Protein AF-A0A438H4L2-F1 (afdb_monomer_lite)

Organism: Vitis vinifera (NCBI:txid29760)

Secondary structure (DSSP, 8-state):
-HHHHHHHT--S-EEETTEEE-SHHHHHHHHHHHHHHHHS---------TT-------HHHHHHHHSPPPHHHHHHHHHHS-TTSPP-TT---HHHHHHTHHHHHHHHHHHHHHHHHHS---GGGG-EEEEEEESSTT--BGGGEEEEEEE-HHHHHHHHHHHHHHHTTHHHHS-TTB-SS-TT--HHHHHHHHHHHHHHHHH-TTT--EEEEEE-EE---SHHHHHHS-STT---TTTSTT--S--TT-SSHHHHHHHHHHHHHHHHHHHHHTTSS--EEE--TTS-PEEE-EEEETTEEEEEEES-HHHHHHHHHHHHHHHHHH--EE-TTT-EEEEES--SSHHHHHHHTT-EE--SSEEETTEEES--TT-SGGGHHHHHHHHHHHHHS-GGGS-HHHHHHHIIIIITTTTHHHHTTS---HHHHHHHHHHHHHHHH--STT-----SS-HHHHTS-GGGTS-----TTTTHHHHHTTS---BPSSS---S------SSS------PBP---TT--GGGGEE-SSTT-EE---BSSPPPHHHHHHHHHHHHHHHT----TTS---B--TTSTT----HHHHHHHHHHTS-----HHHHT-TTS-HHHHHHHHHHHTT-S--HHHHHTTT-------TTTSSS---HHIIIIISHHHHHHHHHHHHHTT---PPPSSHHHHHHHTTT----HHHHHHHHHHHHHHHHHHHHHTTSHHHHHHHHHHHHHHHHSTTEE-S---GGGEEEPPTTSTTTT-EEE--GGG-EESB-TTT-PBPPP-B-TT---S-TTTS-HHHHTTBPP-HHHHHHHHHHHHHHHHHS--TT----STTHHHHHHHHHHH--HHHHHTTS-HHHHHHHHHHTT--SSPPP-HHHHHHTTTTTS-S-STT-SS--HHHHHHHHHHHTS-S---------S-----SS-S-EEEEEEEEEEE-SS--EEEEEEE-GGGHHHHHHHHHHTT-EEEEEEEETTEEEEEEETTS--SEEEEEEESSSS-HHHHHHHHHTT-EEEEEEE-TTS-EEEEEEES-S-SEEEEEEESS--HHHHHHHHHTTEEEEEEEEETTEEEEEEEET-SEEEEEEEEESS--HHHHHHHHHTT-EEEEEEE-SS-EEEEEEEESS--S---EEEEEESS--HHHHHHHHTTTEEEEEEEEEEEE-

pLDDT: mean 73.61, std 18.13, range [23.72, 97.88]

Sequence (1178 aa):
MANSHRRRNCLSKIKVDGVWLTEEQEIKRGVVRAFKDQLTDPGGWHPSMEGLDFNRIGDEDAARLEEVFSEEEVLKALSDLNGDKAPGPDGFPLRFWQFCWDVVKEEIMGFLLEFHERGRFVRSLNSTFLVLIPKKAGAEDLRDFRPISLVGGLYKLLAKVLANRLKKVVGKVVSSAQNAFVEGRQILDAALIANEAIDSLLKRNERGHGIWGKVDWMDLLVHLYSNVFSFDQWHPGRLLQQFKGLRQGDPLSPYLFVLGMEALSRLIHRAVGGGFLSGCRVNGRGGNGALVSHLLFADDTLVFCEASEDQMVHLSWLLMWFEAISGLRINLDKSEILPVGRVENLENLALEAGCKVGRLPSSYLGIPLGANHKSVAVWDGVEEKFRKRLALWKRQFISKGGRITLIRSTLSSMPIYLMSLLRIPRVVSLRLEKIQRDFLWGGGALERKPHLVNWDAVCMDKRKGGWELDACPSLIGPFFASGIGVLRLKGRIFGGTSLVGSSGRKKGVGVLEKSGREAWVEEYWDTSGGEGAWSPRFSRPFNDWEVEEVERLLLTIRGARFSPLMEDRMMWKANLNGIFSVKSLYNDLFSRRAGIFPHGLIWNPNVPSKVSFFAWEASWGKVLTMDQLKKRGWAVANRCFLCCEEEESIDHILIHCSKARALWELLFALFGVCWVLPFSARETLIEWRGFMLGKKHRKALDEGRVCFFLFFCVCLKGPFVYSLYSAVIMTPATSGRYVHGDVKPENFLLGPPGTNEEKKLFLVDLGLATKWRDSSTGLHVEYDQRPDVFRGTVRYASVHAHLGRTGSRRDDLESLAYTLIFLLRGRLPWQGYQGENKGYLVCKKKMATSPEALCCFCPQPFRQFVEYVVNLKFDEEPNYAKYISLFDGIVGPNPDIRPINTDGAQKLIYQVGHKRGRLTMEEDDDEQPKKKVRMGMPATQWISVYNARRPMKQRYHYNVADVRLPQHVEKGNEDGLYISSVASCSNLWALIMDAGTGFSAQVYELSPYFLHKEWIMEQWEKNYYISAIAGANNGSSLVVMSKGTQYLQQSYKVSESFPFKWINKKWREGFYVTAMATAGSRWAIVMSRGAGFSDQVVELDFLYPSEGIHRRWDNGYRITATAATWDQAAFVLSVPRRKPADETQETLRTSAFPSTHVKEKWAKNLYIASVCYGRTVS

Foldseek 3Di:
DVVVVVVQQDPQWAAAPNDIDRDPVSVVVRLVVSVCVLQDDPPDDFDALPPQDWFADDPVLLVLLLDQDDLVLLLVLLVPDDQPDQAWPVRHGSVNCNVCCVPCVVVLSVQSRCCSVPLDDDVVQAHWDWGWDACDGPHHYSVRTDTATRGHNSVLSSLSSSLVSLQVCLQRTADPLEQASHPPHDPVVNQQVLQLLLVQQLVCPPDFKKKKKWWFWDQSWQQLCVQQAPDPRDDSDSNCVVDGTAGHNRSNRQSSLSSSCSSLVSLQVVCCVVVQFAFRWRADPVGDTDGHQWHDHRRGIIGMGGLDLSSLLVVLVSVVSSCRRRVMGIPQAPIEMEIRPDRDCQVVSCVSNSHYHDYPQDDDPNETHPDDLQDQVSCVVLVVVLVVVLVVDQLQVADLLRLLVCLAPPSQVSCVVHVLPHDHHPVSLVSSQVSSQCSNQPHGPDGDGDRLDPPVQQCDDLQQLHVVRPRSVNVNCCNPVVPDQPKPDDDADQPDDQPDDPDDDDDGDFDFPPDDSGDTPVVQWAPPDPQIDGHTHTPDDDDPVNVVVVVVVRVVCVPDGDDPPDDMDRFDPQDPVRDDDPVSVCVVVPPPDGDGFLSCLLVPPVAPSSLSVQLSCQLVQRPPALVNCVVVVFQADFAALQQRPDGTGSQCNCPVPPRNPVVVVVLCVVLVHDDDADSGSRVNSVVLVPDPDDPSVVVSSVVVSNVSSVVVVVSVQQQQLLLCLLLLLCQLVVVPQKDQQADAPVQWDFPGHNDVRRQAIDGDDSVQMDGQADPVPRAGDAKAFQCVQATYDLQQFDLSSLRRIDDASLGNLSSSLSRSLCSVVVDFPLPDDDDPCSSVSSSLVVLVQQLCNRCVPPPPLSSVSNQQSQQDDRRDDDPSLVNSVSSVVSNDDDQSSHSHHNVVSVVSNVVVVVVDDDDDPDPCPPDDPDPRPRDFDKAWWKKFKWFFDDQWDKDKDWQAAPVCVVVVQVVCVVVCWHWQEWEDDQRIIMTITTNPPQFPDKDKDWALAQDDPVVQVVVVVVVWAFRYKEAEQSHIIMTMTTHRAQFDDKDKDKDLADPSVVQVVVVVVQWHFQEWYDHASMIMTMTTHRNQFPDKGKDKDQADPPSVQVSVLVVQWAFRYWYAHQGMIMTMTTHGNDDDPGSDMDMDIGNDDPVVVQVVCSVVSIHTNYMYIYIHGD

InterPro domains:
  IPR000477 Reverse transcriptase domain [PF00078] (133-366)
  IPR000477 Reverse transcriptase domain [PS50878] (114-369)
  IPR000719 Protein kinase domain [PS50011] (551-897)
  IPR008271 Serine/threonine-protein kinase, active site [PS00108] (738-750)
  IPR011009 Protein kinase-like domain superfamily [SSF56112] (737-893)
  IPR026960 Reverse transcriptase zinc-binding domain [PF13966] (580-664)
  IPR043502 DNA/RNA polymerase superfamily [SSF56672] (62-347)
  IPR055900 Domain of unknown function DUF7477 [PF24289] (911-1178)

Structure (mmCIF, N/CA/C/O backbone):
data_AF-A0A438H4L2-F1
#
_entry.id   AF-A0A438H4L2-F1
#
loop_
_atom_site.group_PDB
_atom_site.id
_atom_site.type_symbol
_atom_site.label_atom_id
_atom_site.label_alt_id
_atom_site.label_comp_id
_atom_site.label_asym_id
_atom_site.label_entity_id
_atom_site.label_seq_id
_atom_site.pdbx_PDB_ins_code
_atom_site.Cartn_x
_atom_site.Cartn_y
_atom_site.Cartn_z
_atom_site.occupancy
_atom_site.B_iso_or_equiv
_atom_site.auth_seq_id
_atom_site.auth_comp_id
_atom_site.auth_asym_id
_atom_site.auth_atom_id
_atom_site.pdbx_PDB_model_num
ATOM 1 N N . MET A 1 1 ? 2.933 -0.479 -2.377 1.00 34.50 1 MET A N 1
ATOM 2 C CA . MET A 1 1 ? 3.638 -1.175 -3.475 1.00 34.50 1 MET A CA 1
ATOM 3 C C . MET A 1 1 ? 4.284 -2.473 -2.995 1.00 34.50 1 MET A C 1
ATOM 5 O O . MET A 1 1 ? 3.980 -3.492 -3.594 1.00 34.50 1 MET A O 1
ATOM 9 N N . ALA A 1 2 ? 5.022 -2.497 -1.877 1.00 25.50 2 ALA A N 1
ATOM 10 C CA . ALA A 1 2 ? 5.635 -3.718 -1.319 1.00 25.50 2 ALA A CA 1
ATOM 11 C C . ALA A 1 2 ? 4.684 -4.936 -1.169 1.00 25.50 2 ALA A C 1
ATOM 13 O O . ALA A 1 2 ? 5.008 -6.022 -1.636 1.00 25.50 2 ALA A O 1
ATOM 14 N N . ASN A 1 3 ? 3.461 -4.755 -0.648 1.00 31.22 3 ASN A N 1
ATOM 15 C CA . ASN A 1 3 ? 2.491 -5.861 -0.493 1.00 31.22 3 ASN A CA 1
ATOM 16 C C . ASN A 1 3 ? 1.940 -6.439 -1.813 1.00 31.22 3 ASN A C 1
ATOM 18 O O . ASN A 1 3 ? 1.412 -7.545 -1.807 1.00 31.22 3 ASN A O 1
ATOM 22 N N . SER A 1 4 ? 2.046 -5.713 -2.933 1.00 33.59 4 SER A N 1
ATOM 23 C CA . SER A 1 4 ? 1.680 -6.235 -4.263 1.00 33.59 4 SER A CA 1
ATOM 24 C C . SER A 1 4 ? 2.791 -7.134 -4.818 1.00 33.59 4 SER A C 1
ATOM 26 O O . SER A 1 4 ? 2.520 -8.209 -5.344 1.00 33.59 4 SER A O 1
ATOM 28 N N . HIS A 1 5 ? 4.055 -6.747 -4.601 1.00 39.31 5 HIS A N 1
ATOM 29 C CA . HIS A 1 5 ? 5.216 -7.571 -4.947 1.00 39.31 5 HIS A CA 1
ATOM 30 C C . HIS A 1 5 ? 5.294 -8.842 -4.087 1.00 39.31 5 HIS A C 1
ATOM 32 O O . HIS A 1 5 ? 5.583 -9.908 -4.615 1.00 39.31 5 HIS A O 1
ATOM 38 N N . ARG A 1 6 ? 4.935 -8.766 -2.795 1.00 41.47 6 ARG A N 1
ATOM 39 C CA . ARG A 1 6 ? 4.921 -9.934 -1.893 1.00 41.47 6 ARG A CA 1
ATOM 40 C C . ARG A 1 6 ? 3.885 -11.000 -2.288 1.00 41.47 6 ARG A C 1
ATOM 42 O O . ARG A 1 6 ? 4.159 -12.178 -2.130 1.00 41.47 6 ARG A O 1
ATOM 49 N N . ARG A 1 7 ? 2.733 -10.604 -2.855 1.00 46.66 7 ARG A N 1
ATOM 50 C CA . ARG A 1 7 ? 1.722 -11.543 -3.389 1.00 46.66 7 ARG A CA 1
ATOM 51 C C . ARG A 1 7 ? 2.121 -12.180 -4.722 1.00 46.66 7 ARG A C 1
ATOM 53 O O . ARG A 1 7 ? 1.675 -13.281 -5.002 1.00 46.66 7 ARG A O 1
ATOM 60 N N . ARG A 1 8 ? 2.943 -11.506 -5.537 1.00 50.25 8 ARG A N 1
ATOM 61 C CA . ARG A 1 8 ? 3.455 -12.050 -6.811 1.00 50.25 8 ARG A CA 1
ATOM 62 C C . ARG A 1 8 ? 4.568 -13.087 -6.639 1.00 50.25 8 ARG A C 1
ATOM 64 O O . ARG A 1 8 ? 4.797 -13.846 -7.568 1.00 50.25 8 ARG A O 1
ATOM 71 N N . ASN A 1 9 ? 5.232 -13.107 -5.484 1.00 55.56 9 ASN A N 1
ATOM 72 C CA . ASN A 1 9 ? 6.383 -13.973 -5.211 1.00 55.56 9 ASN A CA 1
ATOM 73 C C . ASN A 1 9 ? 6.050 -15.134 -4.250 1.00 55.56 9 ASN A C 1
ATOM 75 O O . ASN A 1 9 ? 6.961 -15.726 -3.682 1.00 55.56 9 ASN A O 1
ATOM 79 N N . CYS A 1 10 ? 4.765 -15.429 -4.020 1.00 63.31 10 CYS A N 1
ATOM 80 C CA . CYS A 1 10 ? 4.341 -16.579 -3.220 1.00 63.31 10 CYS A CA 1
ATOM 81 C C . CYS A 1 10 ? 4.052 -17.763 -4.153 1.00 63.31 10 CYS A C 1
ATOM 83 O O . CYS A 1 10 ? 3.168 -17.667 -5.003 1.00 63.31 10 CYS A O 1
ATOM 85 N N . LEU A 1 11 ? 4.805 -18.852 -4.002 1.00 72.44 11 LEU A N 1
ATOM 86 C CA . LEU A 1 11 ? 4.653 -20.096 -4.759 1.00 72.44 11 LEU A CA 1
ATOM 87 C C . LEU A 1 11 ? 3.764 -21.060 -3.965 1.00 72.44 11 LEU A C 1
ATOM 89 O O . LEU A 1 11 ? 4.258 -21.846 -3.167 1.00 72.44 11 LEU A O 1
ATOM 93 N N . SER A 1 12 ? 2.445 -20.965 -4.146 1.00 77.88 12 SER A N 1
ATOM 94 C CA . SER A 1 12 ? 1.481 -21.851 -3.469 1.00 77.88 12 SER A CA 1
ATOM 95 C C . SER A 1 12 ? 1.265 -23.188 -4.186 1.00 77.88 12 SER A C 1
ATOM 97 O O . SER A 1 12 ? 0.744 -24.120 -3.592 1.00 77.88 12 SER A O 1
ATOM 99 N N . LYS A 1 13 ? 1.601 -23.258 -5.478 1.00 85.50 13 LYS A N 1
ATOM 100 C CA . LYS A 1 13 ? 1.613 -24.464 -6.316 1.00 85.50 13 LYS A CA 1
ATOM 101 C C . LYS A 1 13 ? 2.573 -24.239 -7.485 1.00 85.50 13 LYS A C 1
ATOM 103 O O . LYS A 1 13 ? 2.728 -23.094 -7.915 1.00 85.50 13 LYS A O 1
ATOM 108 N N . ILE A 1 14 ? 3.196 -25.294 -8.002 1.00 88.62 14 ILE A N 1
ATOM 109 C CA . ILE A 1 14 ? 4.063 -25.224 -9.188 1.00 88.62 14 ILE A CA 1
ATOM 110 C C . ILE A 1 14 ? 3.959 -26.505 -10.013 1.00 88.62 14 ILE A C 1
ATOM 112 O O . ILE A 1 14 ? 3.742 -27.579 -9.459 1.00 88.62 14 ILE A O 1
ATOM 116 N N . LYS A 1 15 ? 4.131 -26.397 -11.329 1.00 88.88 15 LYS A N 1
ATOM 117 C CA . LYS A 1 15 ? 4.268 -27.533 -12.237 1.00 88.88 15 LYS A CA 1
ATOM 118 C C . LYS A 1 15 ? 5.751 -27.790 -12.535 1.00 88.88 15 LYS A C 1
ATOM 120 O O . LYS A 1 15 ? 6.441 -26.879 -12.991 1.00 88.88 15 LYS A O 1
ATOM 125 N N . VAL A 1 16 ? 6.237 -29.002 -12.276 1.00 85.81 16 VAL A N 1
ATOM 126 C CA . VAL A 1 16 ? 7.600 -29.461 -12.614 1.00 85.81 16 VAL A CA 1
ATOM 127 C C . VAL A 1 16 ? 7.457 -30.681 -13.517 1.00 85.81 16 VAL A C 1
ATOM 129 O O . VAL A 1 16 ? 6.744 -31.613 -13.160 1.00 85.81 16 VAL A O 1
ATOM 132 N N . ASP A 1 17 ? 8.041 -30.631 -14.716 1.00 80.56 17 ASP A N 1
ATOM 133 C CA . ASP A 1 17 ? 7.980 -31.704 -15.726 1.00 80.56 17 ASP A CA 1
ATOM 134 C C . ASP A 1 17 ? 6.566 -32.234 -16.011 1.00 80.56 17 ASP A C 1
ATOM 136 O O . ASP A 1 17 ? 6.337 -33.416 -16.237 1.00 80.56 17 ASP A O 1
ATOM 140 N N . GLY A 1 18 ? 5.577 -31.337 -15.996 1.00 80.62 18 GLY A N 1
ATOM 141 C CA . GLY A 1 18 ? 4.185 -31.702 -16.251 1.00 80.62 18 GLY A CA 1
ATOM 142 C C . GLY A 1 18 ? 3.381 -32.112 -15.006 1.00 80.62 18 GLY A C 1
ATOM 143 O O . GLY A 1 18 ? 2.158 -32.214 -15.103 1.00 80.62 18 GLY A O 1
ATOM 144 N N . VAL A 1 19 ? 4.015 -32.254 -13.840 1.00 87.38 19 VAL A N 1
ATOM 145 C CA . VAL A 1 19 ? 3.387 -32.703 -12.586 1.00 87.38 19 VAL A CA 1
ATOM 146 C C . VAL A 1 19 ? 3.143 -31.528 -11.640 1.00 87.38 19 VAL A C 1
ATOM 148 O O . VAL A 1 19 ? 4.017 -30.684 -11.448 1.00 87.38 19 VAL A O 1
ATOM 151 N N . TRP A 1 20 ? 1.952 -31.463 -11.039 1.00 89.56 20 TRP A N 1
ATOM 152 C CA . TRP A 1 20 ? 1.612 -30.445 -10.042 1.00 89.56 20 TRP A CA 1
ATOM 153 C C . TRP A 1 20 ? 2.169 -30.798 -8.665 1.00 89.56 20 TRP A C 1
ATOM 155 O O . TRP A 1 20 ? 1.898 -31.873 -8.144 1.00 89.56 20 TRP A O 1
ATOM 165 N N . LEU A 1 21 ? 2.876 -29.847 -8.062 1.00 89.25 21 LEU A N 1
ATOM 166 C CA . LEU A 1 21 ? 3.345 -29.887 -6.683 1.00 89.25 21 LEU A CA 1
ATOM 167 C C . LEU A 1 21 ? 2.601 -28.805 -5.895 1.00 89.25 21 LEU A C 1
ATOM 169 O O . LEU A 1 21 ? 2.658 -27.621 -6.251 1.00 89.25 21 LEU A O 1
ATOM 173 N N . THR A 1 22 ? 1.883 -29.202 -4.847 1.00 87.50 22 THR A N 1
ATOM 174 C CA . THR A 1 22 ? 1.029 -28.302 -4.047 1.00 87.50 22 THR A CA 1
ATOM 175 C C . THR A 1 22 ? 1.438 -28.223 -2.582 1.00 87.50 22 THR A C 1
ATOM 177 O O . THR A 1 22 ? 1.121 -27.238 -1.919 1.00 87.50 22 THR A O 1
ATOM 180 N N . GLU A 1 23 ? 2.159 -29.220 -2.069 1.00 86.44 23 GLU A N 1
ATOM 181 C CA . GLU A 1 23 ? 2.672 -29.199 -0.701 1.00 86.44 23 GLU A CA 1
ATOM 182 C C . GLU A 1 23 ? 4.034 -28.500 -0.623 1.00 86.44 23 GLU A C 1
ATOM 184 O O . GLU A 1 23 ? 4.917 -28.726 -1.449 1.00 86.44 23 GLU A O 1
ATOM 189 N N . GLU A 1 24 ? 4.255 -27.676 0.404 1.00 83.75 24 GLU A N 1
ATOM 190 C CA . GLU A 1 24 ? 5.470 -26.854 0.544 1.00 83.75 24 GLU A CA 1
ATOM 191 C C . GLU A 1 24 ? 6.773 -27.677 0.476 1.00 83.75 24 GLU A C 1
ATOM 193 O O . GLU A 1 24 ? 7.740 -27.279 -0.180 1.00 83.75 24 GLU A O 1
ATOM 198 N N . GLN A 1 25 ? 6.797 -28.854 1.111 1.00 85.69 25 GLN A N 1
ATOM 199 C CA . GLN A 1 25 ? 7.969 -29.735 1.098 1.00 85.69 25 GLN A CA 1
ATOM 200 C C . GLN A 1 25 ? 8.188 -30.406 -0.262 1.00 85.69 25 GLN A C 1
ATOM 202 O O . GLN A 1 25 ? 9.335 -30.605 -0.669 1.00 85.69 25 GLN A O 1
ATOM 207 N N . GLU A 1 26 ? 7.117 -30.734 -0.983 1.00 87.19 26 GLU A N 1
ATOM 208 C CA . GLU A 1 26 ? 7.197 -31.276 -2.340 1.00 87.19 26 GLU A CA 1
ATOM 209 C C . GLU A 1 26 ? 7.674 -30.223 -3.329 1.00 87.19 26 GLU A C 1
ATOM 211 O O . GLU A 1 26 ? 8.582 -30.502 -4.104 1.00 87.19 26 GLU A O 1
ATOM 216 N N . ILE A 1 27 ? 7.150 -28.997 -3.242 1.00 87.12 27 ILE A N 1
ATOM 217 C CA . ILE A 1 27 ? 7.599 -27.855 -4.045 1.00 87.12 27 ILE A CA 1
ATOM 218 C C . ILE A 1 27 ? 9.101 -27.637 -3.830 1.00 87.12 27 ILE A C 1
ATOM 220 O O . ILE A 1 27 ? 9.863 -27.576 -4.795 1.00 87.12 27 ILE A O 1
ATOM 224 N N . LYS A 1 28 ? 9.557 -27.581 -2.570 1.00 84.44 28 LYS A N 1
ATOM 225 C CA . LYS A 1 28 ? 10.977 -27.390 -2.244 1.00 84.44 28 LYS A CA 1
ATOM 226 C C . LYS A 1 28 ? 11.848 -28.509 -2.820 1.00 84.44 28 LYS A C 1
ATOM 228 O O . LYS A 1 28 ? 12.853 -28.222 -3.466 1.00 84.44 28 LYS A O 1
ATOM 233 N N . ARG A 1 29 ? 11.477 -29.777 -2.604 1.00 86.50 29 ARG A N 1
ATOM 234 C CA . ARG A 1 29 ? 12.244 -30.932 -3.104 1.00 86.50 29 ARG A CA 1
ATOM 235 C C . ARG A 1 29 ? 12.214 -31.036 -4.626 1.00 86.50 29 ARG A C 1
ATOM 237 O O . ARG A 1 29 ? 13.256 -31.298 -5.214 1.00 86.50 29 ARG A O 1
ATOM 244 N N . GLY A 1 30 ? 11.061 -30.814 -5.250 1.00 85.94 30 GLY A N 1
ATOM 245 C CA . GLY A 1 30 ? 10.878 -30.883 -6.697 1.00 85.94 30 GLY A CA 1
ATOM 246 C C . GLY A 1 30 ? 11.685 -29.819 -7.429 1.00 85.94 30 GLY A C 1
ATOM 247 O O . GLY A 1 30 ? 12.405 -30.144 -8.366 1.00 85.94 30 GLY A O 1
ATOM 248 N N . VAL A 1 31 ? 11.667 -28.573 -6.943 1.00 85.81 31 VAL A N 1
ATOM 249 C CA . VAL A 1 31 ? 12.490 -27.490 -7.504 1.00 85.81 31 VAL A CA 1
ATOM 250 C C . VAL A 1 31 ? 13.983 -27.777 -7.327 1.00 85.81 31 VAL A C 1
ATOM 252 O O . VAL A 1 31 ? 14.749 -27.629 -8.276 1.00 85.81 31 VAL A O 1
ATOM 255 N N . VAL A 1 32 ? 14.413 -28.210 -6.134 1.00 83.94 32 VAL A N 1
ATOM 256 C CA . VAL A 1 32 ? 15.826 -28.548 -5.886 1.00 83.94 32 VAL A CA 1
ATOM 257 C C . VAL A 1 32 ? 16.279 -29.707 -6.769 1.00 83.94 32 VAL A C 1
ATOM 259 O O . VAL A 1 32 ? 17.373 -29.635 -7.317 1.00 83.94 32 VAL A O 1
ATOM 262 N N . ARG A 1 33 ? 15.457 -30.750 -6.931 1.00 84.12 33 ARG A N 1
ATOM 263 C CA . ARG A 1 33 ? 15.758 -31.887 -7.808 1.00 84.12 33 ARG A CA 1
ATOM 264 C C . ARG A 1 33 ? 15.882 -31.439 -9.262 1.00 84.12 33 ARG A C 1
ATOM 266 O O . ARG A 1 33 ? 16.923 -31.684 -9.850 1.00 84.12 33 ARG A O 1
ATOM 273 N N . ALA A 1 34 ? 14.908 -30.692 -9.782 1.00 82.19 34 ALA A N 1
ATOM 274 C CA . ALA A 1 34 ? 14.936 -30.200 -11.159 1.00 82.19 34 ALA A CA 1
ATOM 275 C C . ALA A 1 34 ? 16.209 -29.393 -11.467 1.00 82.19 34 ALA A C 1
ATOM 277 O O . ALA A 1 34 ? 16.874 -29.640 -12.468 1.00 82.19 34 ALA A O 1
ATOM 278 N N . PHE A 1 35 ? 16.606 -28.469 -10.583 1.00 77.06 35 PHE A N 1
ATOM 279 C CA . PHE A 1 35 ? 17.855 -27.726 -10.776 1.00 77.06 35 PHE A CA 1
ATOM 280 C C . PHE A 1 35 ? 19.103 -28.567 -10.527 1.00 77.06 35 PHE A C 1
ATOM 282 O O . PHE A 1 35 ? 20.113 -28.337 -11.178 1.00 77.06 35 PHE A O 1
ATOM 289 N N . LYS A 1 36 ? 19.068 -29.535 -9.608 1.00 76.12 36 LYS A N 1
ATOM 290 C CA . LYS A 1 36 ? 20.191 -30.453 -9.404 1.00 76.12 36 LYS A CA 1
ATOM 291 C C . LYS A 1 36 ? 20.432 -31.284 -10.662 1.00 76.12 36 LYS A C 1
ATOM 293 O O . LYS A 1 36 ? 21.574 -31.370 -11.091 1.00 76.12 36 LYS A O 1
ATOM 298 N N . ASP A 1 37 ? 19.379 -31.813 -11.272 1.00 72.62 37 ASP A N 1
ATOM 299 C CA . ASP A 1 37 ? 19.468 -32.615 -12.492 1.00 72.62 37 ASP A CA 1
ATOM 300 C C . ASP A 1 37 ? 19.941 -31.758 -13.682 1.00 72.62 37 ASP A C 1
ATOM 302 O O . ASP A 1 37 ? 20.775 -32.201 -14.462 1.00 72.62 37 ASP A O 1
ATOM 306 N N . GLN A 1 38 ? 19.508 -30.493 -13.773 1.00 66.50 38 GLN A N 1
ATOM 307 C CA . GLN A 1 38 ? 19.987 -29.546 -14.796 1.00 66.50 38 GLN A CA 1
ATOM 308 C C . GLN A 1 38 ? 21.438 -29.077 -14.599 1.00 66.50 38 GLN A C 1
ATOM 310 O O . GLN A 1 38 ? 22.105 -28.717 -15.567 1.00 66.50 38 GLN A O 1
ATOM 315 N N . LEU A 1 39 ? 21.915 -29.007 -13.352 1.00 64.25 39 LEU A N 1
ATOM 316 C CA . LEU A 1 39 ? 23.231 -28.458 -12.999 1.00 64.25 39 LEU A CA 1
ATOM 317 C C . LEU A 1 39 ? 24.294 -29.535 -12.725 1.00 64.25 39 LEU A C 1
ATOM 319 O O . LEU A 1 39 ? 25.427 -29.194 -12.383 1.00 64.25 39 LEU A O 1
ATOM 323 N N . THR A 1 40 ? 23.949 -30.817 -12.844 1.00 62.12 40 THR A N 1
ATOM 324 C CA . THR A 1 40 ? 24.896 -31.927 -12.683 1.00 62.12 40 THR A CA 1
ATOM 325 C C . THR A 1 40 ? 25.286 -32.457 -14.060 1.00 62.12 40 THR A C 1
ATOM 327 O O . THR A 1 40 ? 24.428 -32.675 -14.908 1.00 62.12 40 THR A O 1
ATOM 330 N N . ASP A 1 41 ? 26.585 -32.647 -14.279 1.00 59.12 41 ASP A N 1
ATOM 331 C CA . ASP A 1 41 ? 27.123 -33.288 -15.481 1.00 59.12 41 ASP A CA 1
ATOM 332 C C . ASP A 1 41 ? 26.852 -34.807 -15.415 1.00 59.12 41 ASP A C 1
ATOM 334 O O . ASP A 1 41 ? 27.274 -35.443 -14.441 1.00 59.12 41 ASP A O 1
ATOM 338 N N . PRO A 1 42 ? 26.132 -35.404 -16.386 1.00 56.81 42 PRO A N 1
ATOM 339 C CA . PRO A 1 42 ? 25.901 -36.840 -16.440 1.00 56.81 42 PRO A CA 1
ATOM 340 C C . PRO A 1 42 ? 27.132 -37.638 -16.913 1.00 56.81 42 PRO A C 1
ATOM 342 O O . PRO A 1 42 ? 27.068 -38.865 -16.914 1.00 56.81 42 PRO A O 1
ATOM 345 N N . GLY A 1 43 ? 28.245 -36.989 -17.285 1.00 56.84 43 GLY A N 1
ATOM 346 C CA . GLY A 1 43 ? 29.499 -37.644 -17.671 1.00 56.84 43 GLY A CA 1
ATOM 347 C C . GLY A 1 43 ? 29.463 -38.277 -19.065 1.00 56.84 43 GLY A C 1
ATOM 348 O O . GLY A 1 43 ? 30.047 -39.339 -19.274 1.00 56.84 43 GLY A O 1
ATOM 349 N N . GLY A 1 44 ? 28.735 -37.666 -20.005 1.00 61.28 44 GLY A N 1
ATOM 350 C CA . GLY A 1 44 ? 28.586 -38.161 -21.377 1.00 61.28 44 GLY A CA 1
ATOM 351 C C . GLY A 1 44 ? 29.789 -37.860 -22.282 1.00 61.28 44 GLY A C 1
ATOM 352 O O . GLY A 1 44 ? 30.575 -36.955 -22.021 1.00 61.28 44 GLY A O 1
ATOM 353 N N . TRP A 1 45 ? 29.928 -38.616 -23.377 1.00 67.81 45 TRP A N 1
ATOM 354 C CA . TRP A 1 45 ? 30.887 -38.301 -24.443 1.00 67.81 45 TRP A CA 1
ATOM 355 C C . TRP A 1 45 ? 30.460 -37.027 -25.186 1.00 67.81 45 TRP A C 1
ATOM 357 O O . TRP A 1 45 ? 29.288 -36.884 -25.543 1.00 67.81 45 TRP A O 1
ATOM 367 N N . HIS A 1 46 ? 31.417 -36.138 -25.452 1.00 66.56 46 HIS A N 1
ATOM 368 C CA . HIS A 1 46 ? 31.210 -34.902 -26.201 1.00 66.56 46 HIS A CA 1
ATOM 369 C C . HIS A 1 46 ? 32.085 -34.875 -27.457 1.00 66.56 46 HIS A C 1
ATOM 371 O O . HIS A 1 46 ? 33.237 -35.317 -27.399 1.00 66.56 46 HIS A O 1
ATOM 377 N N . PRO A 1 47 ? 31.588 -34.337 -28.582 1.00 70.06 47 PRO A N 1
ATOM 378 C CA . PRO A 1 47 ? 32.403 -34.224 -29.777 1.00 70.06 47 PRO A CA 1
ATOM 379 C C . PRO A 1 47 ? 33.513 -33.173 -29.641 1.00 70.06 47 PRO A C 1
ATOM 381 O O . PRO A 1 47 ? 33.325 -32.131 -29.011 1.00 70.06 47 PRO A O 1
ATOM 384 N N . SER A 1 48 ? 34.666 -33.439 -30.264 1.00 67.62 48 SER A N 1
ATOM 385 C CA . SER A 1 48 ? 35.816 -32.526 -30.257 1.00 67.62 48 SER A CA 1
ATOM 386 C C . SER A 1 48 ? 35.569 -31.291 -31.129 1.00 67.62 48 SER A C 1
ATOM 388 O O . SER A 1 48 ? 34.919 -31.368 -32.171 1.00 67.62 48 SER A O 1
ATOM 390 N N . MET A 1 49 ? 36.135 -30.155 -30.718 1.00 67.38 49 MET A N 1
ATOM 391 C CA . MET A 1 49 ? 36.187 -28.920 -31.514 1.00 67.38 49 MET A CA 1
ATOM 392 C C . MET A 1 49 ? 37.485 -28.783 -32.328 1.00 67.38 49 MET A C 1
ATOM 394 O O . MET A 1 49 ? 37.760 -27.719 -32.888 1.00 67.38 49 MET A O 1
ATOM 398 N N . GLU A 1 50 ? 38.291 -29.844 -32.399 1.00 64.69 50 GLU A N 1
ATOM 399 C CA . GLU A 1 50 ? 39.489 -29.902 -33.237 1.00 64.69 50 GLU A CA 1
ATOM 400 C C . GLU A 1 50 ? 39.177 -29.551 -34.700 1.00 64.69 50 GLU A C 1
ATOM 402 O O . GLU A 1 50 ? 38.284 -30.120 -35.327 1.00 64.69 50 GLU A O 1
ATOM 407 N N . GLY A 1 51 ? 39.921 -28.588 -35.256 1.00 67.38 51 GLY A N 1
ATOM 408 C CA . GLY A 1 51 ? 39.753 -28.118 -36.636 1.00 67.38 51 GLY A CA 1
ATOM 409 C C . GLY A 1 51 ? 38.854 -26.887 -36.816 1.00 67.38 51 GLY A C 1
ATOM 410 O O . GLY A 1 51 ? 38.649 -26.459 -37.957 1.00 67.38 51 GLY A O 1
ATOM 411 N N . LEU A 1 52 ? 38.336 -26.293 -35.733 1.00 74.69 52 LEU A N 1
ATOM 412 C CA . LEU A 1 52 ? 37.766 -24.941 -35.743 1.00 74.69 52 LEU A CA 1
ATOM 413 C C . LEU A 1 52 ? 38.855 -23.903 -35.435 1.00 74.69 52 LEU A C 1
ATOM 415 O O . LEU A 1 52 ? 39.557 -24.011 -34.435 1.00 74.69 52 LEU A O 1
ATOM 419 N N . ASP A 1 53 ? 38.987 -22.894 -36.297 1.00 76.19 53 ASP A N 1
ATOM 420 C CA . ASP A 1 53 ? 39.991 -21.837 -36.145 1.00 76.19 53 ASP A CA 1
ATOM 421 C C . ASP A 1 53 ? 39.439 -20.669 -35.316 1.00 76.19 53 ASP A C 1
ATOM 423 O O . ASP A 1 53 ? 38.519 -19.965 -35.751 1.00 76.19 53 ASP A O 1
ATOM 427 N N . PHE A 1 54 ? 39.983 -20.471 -34.114 1.00 80.69 54 PHE A N 1
ATOM 428 C CA . PHE A 1 54 ? 39.594 -19.403 -33.194 1.00 80.69 54 PHE A CA 1
ATOM 429 C C . PHE A 1 54 ? 40.618 -18.271 -33.200 1.00 80.69 54 PHE A C 1
ATOM 431 O O . PHE A 1 54 ? 41.829 -18.489 -33.191 1.00 80.69 54 PHE A O 1
ATOM 438 N N . ASN A 1 55 ? 40.123 -17.036 -33.118 1.00 79.25 55 ASN A N 1
ATOM 439 C CA . ASN A 1 55 ? 40.994 -15.874 -32.981 1.00 79.25 55 ASN A CA 1
ATOM 440 C C . ASN A 1 55 ? 41.713 -15.902 -31.622 1.00 79.25 55 ASN A C 1
ATOM 442 O O . ASN A 1 55 ? 41.113 -16.211 -30.588 1.00 79.25 55 ASN A O 1
ATOM 446 N N . ARG A 1 56 ? 42.988 -15.512 -31.611 1.00 73.88 56 ARG A N 1
ATOM 447 C CA . ARG A 1 56 ? 43.820 -15.476 -30.403 1.00 73.88 56 ARG A CA 1
ATOM 448 C C . ARG A 1 56 ? 44.127 -14.043 -29.989 1.00 73.88 56 ARG A C 1
ATOM 450 O O . ARG A 1 56 ? 44.190 -13.143 -30.825 1.00 73.88 56 ARG A O 1
ATOM 457 N N . ILE A 1 57 ? 44.302 -13.840 -28.689 1.00 80.31 57 ILE A N 1
ATOM 458 C CA . ILE A 1 57 ? 44.852 -12.592 -28.153 1.00 80.31 57 ILE A CA 1
ATOM 459 C C . ILE A 1 57 ? 46.378 -12.598 -28.305 1.00 80.31 57 ILE A C 1
ATOM 461 O O . ILE A 1 57 ? 46.978 -13.669 -28.354 1.00 80.31 57 ILE A O 1
ATOM 465 N N . GLY A 1 58 ? 46.994 -11.418 -28.402 1.00 75.06 58 GLY A N 1
ATOM 466 C CA . GLY A 1 58 ? 48.456 -11.309 -28.411 1.00 75.06 58 GLY A CA 1
ATOM 467 C C . GLY A 1 58 ? 49.055 -11.554 -27.024 1.00 75.06 58 GLY A C 1
ATOM 468 O O . GLY A 1 58 ? 48.362 -11.390 -26.016 1.00 75.06 58 GLY A O 1
ATOM 469 N N . ASP A 1 59 ? 50.346 -11.886 -26.972 1.00 75.38 59 ASP A N 1
ATOM 470 C CA . ASP A 1 59 ? 51.057 -12.228 -25.729 1.00 75.38 59 ASP A CA 1
ATOM 471 C C . ASP A 1 59 ? 50.981 -11.113 -24.673 1.00 75.38 59 ASP A C 1
ATOM 473 O O . ASP A 1 59 ? 50.800 -11.381 -23.487 1.00 75.38 59 ASP A O 1
ATOM 477 N N . GLU A 1 60 ? 51.023 -9.846 -25.097 1.00 80.06 60 GLU A N 1
ATOM 478 C CA . GLU A 1 60 ? 50.864 -8.694 -24.200 1.00 80.06 60 GLU A CA 1
ATOM 479 C C . GLU A 1 60 ? 49.471 -8.630 -23.555 1.00 80.06 60 GLU A C 1
ATOM 481 O O . GLU A 1 60 ? 49.340 -8.348 -22.365 1.00 80.06 60 GLU A O 1
ATOM 486 N N . ASP A 1 61 ? 48.405 -8.886 -24.321 1.00 79.62 61 ASP A N 1
ATOM 487 C CA . ASP A 1 61 ? 47.043 -8.899 -23.778 1.00 79.62 61 ASP A CA 1
ATOM 488 C C . ASP A 1 61 ? 46.847 -10.083 -22.826 1.00 79.62 61 ASP A C 1
ATOM 490 O O . ASP A 1 61 ? 46.169 -9.931 -21.811 1.00 79.62 61 ASP A O 1
ATOM 494 N N . ALA A 1 62 ? 47.441 -11.240 -23.143 1.00 77.31 62 ALA A N 1
ATOM 495 C CA . ALA A 1 62 ? 47.411 -12.424 -22.291 1.00 77.31 62 ALA A CA 1
ATOM 496 C C . ALA A 1 62 ? 48.111 -12.160 -20.950 1.00 77.31 62 ALA A C 1
ATOM 498 O O . ALA A 1 62 ? 47.497 -12.349 -19.899 1.00 77.31 62 ALA A O 1
ATOM 499 N N . ALA A 1 63 ? 49.330 -11.609 -20.979 1.00 77.44 63 ALA A N 1
ATOM 500 C CA . ALA A 1 63 ? 50.077 -11.244 -19.776 1.00 77.44 63 ALA A CA 1
ATOM 501 C C . ALA A 1 63 ? 49.282 -10.281 -18.875 1.00 77.44 63 ALA A C 1
ATOM 503 O O . ALA A 1 63 ? 49.190 -10.484 -17.666 1.00 77.44 63 ALA A O 1
ATOM 504 N N . ARG A 1 64 ? 48.603 -9.286 -19.463 1.00 81.44 64 ARG A N 1
ATOM 505 C CA . ARG A 1 64 ? 47.770 -8.318 -18.723 1.00 81.44 64 ARG A CA 1
ATOM 506 C C . ARG A 1 64 ? 46.541 -8.925 -18.046 1.00 81.44 64 ARG A C 1
ATOM 508 O O . ARG A 1 64 ? 46.021 -8.343 -17.093 1.00 81.44 64 ARG A O 1
ATOM 515 N N . LEU A 1 65 ? 46.016 -10.049 -18.537 1.00 80.75 65 LEU A N 1
ATOM 516 C CA . LEU A 1 65 ? 44.914 -10.753 -17.869 1.00 80.75 65 LEU A CA 1
ATOM 517 C C . LEU A 1 65 ? 45.394 -11.488 -16.614 1.00 80.75 65 LEU A C 1
ATOM 519 O O . LEU A 1 65 ? 44.610 -11.628 -15.671 1.00 80.75 65 LEU A O 1
ATOM 523 N N . GLU A 1 66 ? 46.659 -11.907 -16.600 1.00 81.44 66 GLU A N 1
ATOM 524 C CA . GLU A 1 66 ? 47.290 -12.707 -15.546 1.00 81.44 66 GLU A CA 1
ATOM 525 C C . GLU A 1 66 ? 48.113 -11.876 -14.546 1.00 81.44 66 GLU A C 1
ATOM 527 O O . GLU A 1 66 ? 48.638 -12.428 -13.582 1.00 81.44 66 GLU A O 1
ATOM 532 N N . GLU A 1 67 ? 48.191 -10.552 -14.708 1.00 86.00 67 GLU A N 1
ATOM 533 C CA . GLU A 1 67 ? 48.846 -9.650 -13.749 1.00 86.00 67 GLU A CA 1
ATOM 534 C C . GLU A 1 67 ? 48.252 -9.762 -12.332 1.00 86.00 67 GLU A C 1
ATOM 536 O O . GLU A 1 67 ? 47.053 -10.003 -12.150 1.00 86.00 67 GLU A O 1
ATOM 541 N N . VAL A 1 68 ? 49.072 -9.530 -11.305 1.00 89.06 68 VAL A N 1
ATOM 542 C CA . VAL A 1 68 ? 48.606 -9.463 -9.908 1.00 89.06 68 VAL A CA 1
ATOM 543 C C . VAL A 1 68 ? 47.537 -8.367 -9.765 1.00 89.06 68 VAL A C 1
ATOM 545 O O . VAL A 1 68 ? 47.609 -7.323 -10.413 1.00 89.06 68 VAL A O 1
ATOM 548 N N . PHE A 1 69 ? 46.507 -8.603 -8.949 1.00 93.62 69 PHE A N 1
ATOM 549 C CA . PHE A 1 69 ? 45.430 -7.628 -8.733 1.00 93.62 69 PHE A CA 1
ATOM 550 C C . PHE A 1 69 ? 45.939 -6.407 -7.955 1.00 93.62 69 PHE A C 1
ATOM 552 O O . PHE A 1 69 ? 46.485 -6.562 -6.863 1.00 93.62 69 PHE A O 1
ATOM 559 N N . SER A 1 70 ? 45.728 -5.198 -8.487 1.00 94.69 70 SER A N 1
ATOM 560 C CA . SER A 1 70 ? 46.077 -3.953 -7.785 1.00 94.69 70 SER A CA 1
ATOM 561 C C . SER A 1 70 ? 44.944 -3.485 -6.866 1.00 94.69 70 SER A C 1
ATOM 563 O O . SER A 1 70 ? 43.767 -3.757 -7.128 1.00 94.69 70 SER A O 1
ATOM 565 N N . GLU A 1 71 ? 45.277 -2.742 -5.806 1.00 94.81 71 GLU A N 1
ATOM 566 C CA . GLU A 1 71 ? 44.276 -2.182 -4.886 1.00 94.81 71 GLU A CA 1
ATOM 567 C C . GLU A 1 71 ? 43.291 -1.269 -5.634 1.00 94.81 71 GLU A C 1
ATOM 569 O O . GLU A 1 71 ? 42.077 -1.357 -5.445 1.00 94.81 71 GLU A O 1
ATOM 574 N N . GLU A 1 72 ? 43.791 -0.439 -6.553 1.00 94.12 72 GLU A N 1
ATOM 575 C CA . GLU A 1 72 ? 42.982 0.495 -7.336 1.00 94.12 72 GLU A CA 1
ATOM 576 C C . GLU A 1 72 ? 42.006 -0.234 -8.263 1.00 94.12 72 GLU A C 1
ATOM 578 O O . GLU A 1 72 ? 40.859 0.196 -8.421 1.00 94.12 72 GLU A O 1
ATOM 583 N N . GLU A 1 73 ? 42.434 -1.342 -8.879 1.00 95.19 73 GLU A N 1
ATOM 584 C CA . GLU A 1 73 ? 41.574 -2.179 -9.719 1.00 95.19 73 GLU A CA 1
ATOM 585 C C . GLU A 1 73 ? 40.417 -2.768 -8.903 1.00 95.19 73 GLU A C 1
ATOM 587 O O . GLU A 1 73 ? 39.257 -2.729 -9.335 1.00 95.19 73 GLU A O 1
ATOM 592 N N . VAL A 1 74 ? 40.726 -3.281 -7.712 1.00 96.19 74 VAL A N 1
ATOM 593 C CA . VAL A 1 74 ? 39.766 -3.942 -6.822 1.00 96.19 74 VAL A CA 1
ATOM 594 C C . VAL A 1 74 ? 38.799 -2.928 -6.217 1.00 96.19 74 VAL A C 1
ATOM 596 O O . VAL A 1 74 ? 37.583 -3.134 -6.267 1.00 96.19 74 VAL A O 1
ATOM 599 N N . LEU A 1 75 ? 39.297 -1.790 -5.732 1.00 93.88 75 LEU A N 1
ATOM 600 C CA . LEU A 1 75 ? 38.473 -0.708 -5.195 1.00 93.88 75 LEU A CA 1
ATOM 601 C C . LEU A 1 75 ? 37.556 -0.115 -6.270 1.00 93.88 75 LEU A C 1
ATOM 603 O O . LEU A 1 75 ? 36.380 0.166 -6.011 1.00 93.88 75 LEU A O 1
ATOM 607 N N . LYS A 1 76 ? 38.050 0.033 -7.505 1.00 94.56 76 LYS A N 1
ATOM 608 C CA . LYS A 1 76 ? 37.224 0.462 -8.638 1.00 94.56 76 LYS A CA 1
ATOM 609 C C . LYS A 1 76 ? 36.128 -0.556 -8.942 1.00 94.56 76 LYS A C 1
ATOM 611 O O . LYS A 1 76 ? 34.969 -0.174 -9.087 1.00 94.56 76 LYS A O 1
ATOM 616 N N . ALA A 1 77 ? 36.461 -1.847 -8.984 1.00 94.88 77 ALA A N 1
ATOM 617 C CA . ALA A 1 77 ? 35.476 -2.907 -9.179 1.00 94.88 77 ALA A CA 1
ATOM 618 C C . ALA A 1 77 ? 34.406 -2.911 -8.074 1.00 94.88 77 ALA A C 1
ATOM 620 O O . ALA A 1 77 ? 33.220 -3.064 -8.376 1.00 94.88 77 ALA A O 1
ATOM 621 N N . LEU A 1 78 ? 34.805 -2.690 -6.819 1.00 93.81 78 LEU A N 1
ATOM 622 C CA . LEU A 1 78 ? 33.904 -2.575 -5.675 1.00 93.81 78 LEU A CA 1
ATOM 623 C C . LEU A 1 78 ? 33.000 -1.337 -5.769 1.00 93.81 78 LEU A C 1
ATOM 625 O O . LEU A 1 78 ? 31.803 -1.427 -5.497 1.00 93.81 78 LEU A O 1
ATOM 629 N N . SER A 1 79 ? 33.546 -0.199 -6.192 1.00 89.88 79 SER A N 1
ATOM 630 C CA . SER A 1 79 ? 32.811 1.063 -6.355 1.00 89.88 79 SER A CA 1
ATOM 631 C C . SER A 1 79 ? 31.804 1.012 -7.511 1.00 89.88 79 SER A C 1
ATOM 633 O O . SER A 1 79 ? 30.706 1.556 -7.404 1.00 89.88 79 SER A O 1
ATOM 635 N N . ASP A 1 80 ? 32.139 0.302 -8.592 1.00 89.81 80 ASP A N 1
ATOM 636 C CA . ASP A 1 80 ? 31.262 0.091 -9.752 1.00 89.81 80 ASP A CA 1
ATOM 637 C C . ASP A 1 80 ? 30.073 -0.842 -9.442 1.00 89.81 80 ASP A C 1
ATOM 639 O O . ASP A 1 80 ? 29.087 -0.898 -10.190 1.00 89.81 80 ASP A O 1
ATOM 643 N N . LEU A 1 81 ? 30.151 -1.624 -8.362 1.00 88.19 81 LEU A N 1
ATOM 644 C CA . LEU A 1 81 ? 29.071 -2.504 -7.935 1.00 88.19 81 LEU A CA 1
ATOM 645 C C . LEU A 1 81 ? 27.970 -1.713 -7.210 1.00 88.19 81 LEU A C 1
ATOM 647 O O . LEU A 1 81 ? 28.209 -0.827 -6.401 1.00 88.19 81 LEU A O 1
ATOM 651 N N . ASN A 1 82 ? 26.706 -2.053 -7.470 1.00 85.31 82 ASN A N 1
ATOM 652 C CA . ASN A 1 82 ? 25.588 -1.387 -6.799 1.00 85.31 82 ASN A CA 1
ATOM 653 C C . ASN A 1 82 ? 25.435 -1.901 -5.354 1.00 85.31 82 ASN A C 1
ATOM 655 O O . ASN A 1 82 ? 25.113 -3.077 -5.152 1.00 85.31 82 ASN A O 1
ATOM 659 N N . GLY A 1 83 ? 25.616 -1.006 -4.379 1.00 83.62 83 GLY A N 1
ATOM 660 C CA . GLY A 1 83 ? 25.574 -1.306 -2.946 1.00 83.62 83 GLY A CA 1
ATOM 661 C C . GLY A 1 83 ? 24.226 -1.813 -2.414 1.00 83.62 83 GLY A C 1
ATOM 662 O O . GLY A 1 83 ? 24.206 -2.551 -1.432 1.00 83.62 83 GLY A O 1
ATOM 663 N N . ASP A 1 84 ? 23.111 -1.487 -3.079 1.00 83.12 84 ASP A N 1
ATOM 664 C CA . ASP A 1 84 ? 21.742 -1.781 -2.615 1.00 83.12 84 ASP A CA 1
ATOM 665 C C . ASP A 1 84 ? 21.176 -3.114 -3.144 1.00 83.12 84 ASP A C 1
ATOM 667 O O . ASP A 1 84 ? 19.970 -3.372 -3.074 1.00 83.12 84 ASP A O 1
ATOM 671 N N . LYS A 1 85 ? 22.028 -3.977 -3.710 1.00 82.12 85 LYS A N 1
ATOM 672 C CA . LYS A 1 85 ? 21.626 -5.317 -4.162 1.00 82.12 85 LYS A CA 1
ATOM 673 C C . LYS A 1 85 ? 21.446 -6.282 -2.984 1.00 82.12 85 LYS A C 1
ATOM 675 O O . LYS A 1 85 ? 22.119 -6.171 -1.964 1.00 82.12 85 LYS A O 1
ATOM 680 N N . ALA A 1 86 ? 20.552 -7.260 -3.161 1.00 84.31 86 ALA A N 1
ATOM 681 C CA . ALA A 1 86 ? 20.313 -8.313 -2.175 1.00 84.31 86 ALA A CA 1
ATOM 682 C C . ALA A 1 86 ? 21.600 -9.122 -1.887 1.00 84.31 86 ALA A C 1
ATOM 684 O O . ALA A 1 86 ? 22.344 -9.412 -2.835 1.00 84.31 86 ALA A O 1
ATOM 685 N N . PRO A 1 87 ? 21.862 -9.475 -0.614 1.00 87.44 87 PRO A N 1
ATOM 686 C CA . PRO A 1 87 ? 23.055 -10.218 -0.220 1.00 87.44 87 PRO A CA 1
ATOM 687 C C . PRO A 1 87 ? 22.982 -11.693 -0.635 1.00 87.44 87 PRO A C 1
ATOM 689 O O . PRO A 1 87 ? 21.907 -12.213 -0.947 1.00 87.44 87 PRO A O 1
ATOM 692 N N . GLY A 1 88 ? 24.141 -12.354 -0.643 1.00 86.88 88 GLY A N 1
ATOM 693 C CA . GLY A 1 88 ? 24.231 -13.806 -0.779 1.00 86.88 88 GLY A CA 1
ATOM 694 C C . GLY A 1 88 ? 24.035 -14.519 0.567 1.00 86.88 88 GLY A C 1
ATOM 695 O O . GLY A 1 88 ? 23.521 -13.922 1.517 1.00 86.88 88 GLY A O 1
ATOM 696 N N . PRO A 1 89 ? 24.451 -15.793 0.677 1.00 85.69 89 PRO A N 1
ATOM 697 C CA . PRO A 1 89 ? 24.385 -16.565 1.924 1.00 85.69 89 PRO A CA 1
ATOM 698 C C . PRO A 1 89 ? 25.162 -15.981 3.104 1.00 85.69 89 PRO A C 1
ATOM 700 O O . PRO A 1 89 ? 24.864 -16.314 4.245 1.00 85.69 89 PRO A O 1
ATOM 703 N N . ASP A 1 90 ? 26.119 -15.097 2.832 1.00 81.88 90 ASP A N 1
ATOM 704 C CA . ASP A 1 90 ? 26.900 -14.360 3.826 1.00 81.88 90 ASP A CA 1
ATOM 705 C C . ASP A 1 90 ? 26.103 -13.247 4.530 1.00 81.88 90 ASP A C 1
ATOM 707 O O . ASP A 1 90 ? 26.529 -12.751 5.567 1.00 81.88 90 ASP A O 1
ATOM 711 N N . GLY A 1 91 ? 24.946 -12.842 3.992 1.00 84.69 91 GLY A N 1
ATOM 712 C CA . GLY A 1 91 ? 24.078 -11.825 4.592 1.00 84.69 91 GLY A CA 1
ATOM 713 C C . GLY A 1 91 ? 24.567 -10.379 4.440 1.00 84.69 91 GLY A C 1
ATOM 714 O O . GLY A 1 91 ? 23.824 -9.456 4.781 1.00 84.69 91 GLY A O 1
ATOM 715 N N . PHE A 1 92 ? 25.757 -10.150 3.872 1.00 87.75 92 PHE A N 1
ATOM 716 C CA . PHE A 1 92 ? 26.348 -8.817 3.726 1.00 87.75 92 PHE A CA 1
ATOM 717 C C . PHE A 1 92 ? 26.036 -8.187 2.356 1.00 87.75 92 PHE A C 1
ATOM 719 O O . PHE A 1 92 ? 26.420 -8.730 1.315 1.00 87.75 92 PHE A O 1
ATOM 726 N N . PRO A 1 93 ? 25.356 -7.023 2.301 1.00 88.81 93 PRO A N 1
ATOM 727 C CA . PRO A 1 93 ? 25.141 -6.303 1.048 1.00 88.81 93 PRO A CA 1
ATOM 728 C C . PRO A 1 93 ? 26.439 -5.648 0.557 1.00 88.81 93 PRO A C 1
ATOM 730 O O . PRO A 1 93 ? 27.337 -5.359 1.340 1.00 88.81 93 PRO A O 1
ATOM 733 N N . LEU A 1 94 ? 26.530 -5.316 -0.734 1.00 89.25 94 LEU A N 1
ATOM 734 C CA . LEU A 1 94 ? 27.720 -4.654 -1.300 1.00 89.25 94 LEU A CA 1
ATOM 735 C C . LEU A 1 94 ? 28.035 -3.298 -0.650 1.00 89.25 94 LEU A C 1
ATOM 737 O O . LEU A 1 94 ? 29.200 -2.933 -0.541 1.00 89.25 94 LEU A O 1
ATOM 741 N N . ARG A 1 95 ? 27.014 -2.599 -0.137 1.00 90.31 95 ARG A N 1
ATOM 742 C CA . ARG A 1 95 ? 27.181 -1.358 0.631 1.00 90.31 95 ARG A CA 1
ATOM 743 C C . ARG A 1 95 ? 28.021 -1.554 1.901 1.00 90.31 95 ARG A C 1
ATOM 745 O O . ARG A 1 95 ? 28.720 -0.627 2.287 1.00 90.31 95 ARG A O 1
ATOM 752 N N . PHE A 1 96 ? 27.962 -2.730 2.535 1.00 91.81 96 PHE A N 1
ATOM 753 C CA . PHE A 1 96 ? 28.813 -3.050 3.686 1.00 91.81 96 PHE A CA 1
ATOM 754 C C . PHE A 1 96 ? 30.286 -3.055 3.270 1.00 91.81 96 PHE A C 1
ATOM 756 O O . PHE A 1 96 ? 31.078 -2.316 3.836 1.00 91.81 96 PHE A O 1
ATOM 763 N N . TRP A 1 97 ? 30.621 -3.798 2.214 1.00 90.12 97 TRP A N 1
ATOM 764 C CA . TRP A 1 97 ? 31.985 -3.894 1.691 1.00 90.12 97 TRP A CA 1
ATOM 765 C C . TRP A 1 97 ? 32.532 -2.536 1.226 1.00 90.12 97 TRP A C 1
ATOM 767 O O . TRP A 1 97 ? 33.681 -2.216 1.496 1.00 90.12 97 TRP A O 1
ATOM 777 N N . GLN A 1 98 ? 31.694 -1.712 0.587 1.00 92.31 98 GLN A N 1
ATOM 778 C CA . GLN A 1 98 ? 32.049 -0.348 0.173 1.00 92.31 98 GLN A CA 1
ATOM 779 C C . GLN A 1 98 ? 32.323 0.581 1.358 1.00 92.31 98 GLN A C 1
ATOM 781 O O . GLN A 1 98 ? 33.270 1.357 1.324 1.00 92.31 98 GLN A O 1
ATOM 786 N N . PHE A 1 99 ? 31.480 0.529 2.391 1.00 91.69 99 PHE A N 1
ATOM 787 C CA . PHE A 1 99 ? 31.611 1.391 3.564 1.00 91.69 99 PHE A CA 1
ATOM 788 C C . PHE A 1 99 ? 32.773 0.967 4.468 1.00 91.69 99 PHE A C 1
ATOM 790 O O . PHE A 1 99 ? 33.445 1.813 5.042 1.00 91.69 99 PHE A O 1
ATOM 797 N N . CYS A 1 100 ? 33.005 -0.338 4.594 1.00 91.62 100 CYS A N 1
ATOM 798 C CA . CYS A 1 100 ? 34.024 -0.902 5.469 1.00 91.62 100 CYS A CA 1
ATOM 799 C C . CYS A 1 100 ? 35.375 -1.114 4.775 1.00 91.62 100 CYS A C 1
ATOM 801 O O . CYS A 1 100 ? 36.228 -1.752 5.381 1.00 91.62 100 CYS A O 1
ATOM 803 N N . TRP A 1 101 ? 35.580 -0.615 3.547 1.00 93.31 101 TRP A N 1
ATOM 804 C CA . TRP A 1 101 ? 36.801 -0.853 2.763 1.00 93.31 101 TRP A CA 1
ATOM 805 C C . TRP A 1 101 ? 38.077 -0.633 3.579 1.00 93.31 101 TRP A C 1
ATOM 807 O O . TRP A 1 101 ? 38.892 -1.541 3.672 1.00 93.31 101 TRP A O 1
ATOM 817 N N . ASP A 1 102 ? 38.189 0.505 4.267 1.00 91.62 102 ASP A N 1
ATOM 818 C CA . ASP A 1 102 ? 39.373 0.856 5.065 1.00 91.62 102 ASP A CA 1
ATOM 819 C C . ASP A 1 102 ? 39.676 -0.141 6.199 1.00 91.62 102 ASP A C 1
ATOM 821 O O . ASP A 1 102 ? 40.803 -0.197 6.683 1.00 91.62 102 ASP A O 1
ATOM 825 N N . VAL A 1 103 ? 38.678 -0.926 6.617 1.00 92.94 103 VAL A N 1
ATOM 826 C CA . VAL A 1 103 ? 38.793 -1.951 7.662 1.00 92.94 103 VAL A CA 1
ATOM 827 C C . VAL A 1 103 ? 39.116 -3.324 7.078 1.00 92.94 103 VAL A C 1
ATOM 829 O O . VAL A 1 103 ? 39.881 -4.053 7.689 1.00 92.94 103 VAL A O 1
ATOM 832 N N . VAL A 1 104 ? 38.519 -3.691 5.937 1.00 92.69 104 VAL A N 1
ATOM 833 C CA . VAL A 1 104 ? 38.590 -5.062 5.381 1.00 92.69 104 VAL A CA 1
ATOM 834 C C . VAL A 1 104 ? 39.535 -5.206 4.183 1.00 92.69 104 VAL A C 1
ATOM 836 O O . VAL A 1 104 ? 39.607 -6.279 3.579 1.00 92.69 104 VAL A O 1
ATOM 839 N N . LYS A 1 105 ? 40.195 -4.120 3.757 1.00 94.38 105 LYS A N 1
ATOM 840 C CA . LYS A 1 105 ? 41.004 -4.104 2.529 1.00 94.38 105 LYS A CA 1
ATOM 841 C C . LYS A 1 105 ? 42.133 -5.131 2.558 1.00 94.38 105 LYS A C 1
ATOM 843 O O . LYS A 1 105 ? 42.345 -5.798 1.552 1.00 94.38 105 LYS A O 1
ATOM 848 N N . GLU A 1 106 ? 42.811 -5.293 3.692 1.00 94.50 106 GLU A N 1
ATOM 849 C CA . GLU A 1 106 ? 43.975 -6.176 3.810 1.00 94.50 106 GLU A CA 1
ATOM 850 C C . GLU A 1 106 ? 43.553 -7.638 3.623 1.00 94.50 106 GLU A C 1
ATOM 852 O O . GLU A 1 106 ? 44.164 -8.378 2.853 1.00 94.50 106 GLU A O 1
ATOM 857 N N . GLU A 1 107 ? 42.437 -8.046 4.232 1.00 93.56 107 GLU A N 1
ATOM 858 C CA . GLU A 1 107 ? 41.881 -9.390 4.082 1.00 93.56 107 GLU A CA 1
ATOM 859 C C . GLU A 1 107 ? 41.362 -9.647 2.662 1.00 93.56 107 GLU A C 1
ATOM 861 O O . GLU A 1 107 ? 41.533 -10.745 2.127 1.00 93.56 107 GLU A O 1
ATOM 866 N N . ILE A 1 108 ? 40.737 -8.648 2.028 1.00 93.94 108 ILE A N 1
ATOM 867 C CA . ILE A 1 108 ? 40.259 -8.757 0.642 1.00 93.94 108 ILE A CA 1
ATOM 868 C C . ILE A 1 108 ? 41.435 -8.901 -0.327 1.00 93.94 108 ILE A C 1
ATOM 870 O O . ILE A 1 108 ? 41.405 -9.777 -1.195 1.00 93.94 108 ILE A O 1
ATOM 874 N N . MET A 1 109 ? 42.460 -8.061 -0.186 1.00 95.69 109 MET A N 1
ATOM 875 C CA . MET A 1 109 ? 43.651 -8.111 -1.031 1.00 95.69 109 MET A CA 1
ATOM 876 C C . MET A 1 109 ? 44.424 -9.413 -0.813 1.00 95.69 109 MET A C 1
ATOM 878 O O . MET A 1 109 ? 44.812 -10.049 -1.791 1.00 95.69 109 MET A O 1
ATOM 882 N N . GLY A 1 110 ? 44.545 -9.880 0.435 1.00 93.19 110 GLY A N 1
ATOM 883 C CA . GLY A 1 110 ? 45.123 -11.187 0.753 1.00 93.19 110 GLY A CA 1
ATOM 884 C C . GLY A 1 110 ? 44.364 -12.350 0.103 1.00 93.19 110 GLY A C 1
ATOM 885 O O . GLY A 1 110 ? 44.978 -13.243 -0.477 1.00 93.19 110 GLY A O 1
ATOM 886 N N . PHE A 1 111 ? 43.028 -12.312 0.114 1.00 92.12 111 PHE A N 1
ATOM 887 C CA . PHE A 1 111 ? 42.187 -13.299 -0.573 1.00 92.12 111 PHE A CA 1
ATOM 888 C C . PHE A 1 111 ? 42.410 -13.316 -2.097 1.00 92.12 111 PHE A C 1
ATOM 890 O O . PHE A 1 111 ? 42.515 -14.386 -2.701 1.00 92.12 111 PHE A O 1
ATOM 897 N N . LEU A 1 112 ? 42.472 -12.142 -2.729 1.00 91.31 112 LEU A N 1
ATOM 898 C CA . LEU A 1 112 ? 42.708 -12.006 -4.170 1.00 91.31 112 LEU A CA 1
ATOM 899 C C . LEU A 1 112 ? 44.118 -12.458 -4.566 1.00 91.31 112 LEU A C 1
ATOM 901 O O . LEU A 1 112 ? 44.273 -13.095 -5.609 1.00 91.31 112 LEU A O 1
ATOM 905 N N . LEU A 1 113 ? 45.119 -12.178 -3.728 1.00 91.00 113 LEU A N 1
ATOM 906 C CA . LEU A 1 113 ? 46.489 -12.649 -3.912 1.00 91.00 113 LEU A CA 1
ATOM 907 C C . LEU A 1 113 ? 46.575 -14.176 -3.793 1.00 91.00 113 LEU A C 1
ATOM 909 O O . LEU A 1 113 ? 47.122 -14.820 -4.684 1.00 91.00 113 LEU A O 1
ATOM 913 N N . GLU A 1 114 ? 45.962 -14.779 -2.767 1.00 88.56 114 GLU A N 1
ATOM 914 C CA . GLU A 1 114 ? 45.934 -16.243 -2.634 1.00 88.56 114 GLU A CA 1
ATOM 915 C C . GLU A 1 114 ? 45.259 -16.897 -3.850 1.00 88.56 114 GLU A C 1
ATOM 917 O O . GLU A 1 114 ? 45.731 -17.914 -4.371 1.00 88.56 114 GLU A O 1
ATOM 922 N N . PHE A 1 115 ? 44.165 -16.301 -4.332 1.00 87.75 115 PHE A N 1
ATOM 923 C CA . PHE A 1 115 ? 43.495 -16.767 -5.537 1.00 87.75 115 PHE A CA 1
ATOM 924 C C . PHE A 1 115 ? 44.392 -16.663 -6.779 1.00 87.75 115 PHE A C 1
ATOM 926 O O . PHE A 1 115 ? 44.409 -17.602 -7.576 1.00 87.75 115 PHE A O 1
ATOM 933 N N . HIS A 1 116 ? 45.147 -15.571 -6.937 1.00 86.06 116 HIS A N 1
ATOM 934 C CA . HIS A 1 116 ? 46.099 -15.383 -8.037 1.00 86.06 116 HIS A CA 1
ATOM 935 C C . HIS A 1 116 ? 47.215 -16.436 -8.021 1.00 86.06 116 HIS A C 1
ATOM 937 O O . HIS A 1 116 ? 47.407 -17.140 -9.010 1.00 86.06 116 HIS A O 1
ATOM 943 N N . GLU A 1 117 ? 47.876 -16.627 -6.877 1.00 83.62 117 GLU A N 1
ATOM 944 C CA . GLU A 1 117 ? 49.011 -17.549 -6.743 1.00 83.62 117 GLU A CA 1
ATOM 945 C C . GLU A 1 117 ? 48.600 -19.022 -6.885 1.00 83.62 117 GLU A C 1
ATOM 947 O O . GLU A 1 117 ? 49.307 -19.844 -7.480 1.00 83.62 117 GLU A O 1
ATOM 952 N N . ARG A 1 118 ? 47.452 -19.385 -6.298 1.00 80.88 118 ARG A N 1
ATOM 953 C CA . ARG A 1 118 ? 47.041 -20.789 -6.142 1.00 80.88 118 ARG A CA 1
ATOM 954 C C . ARG A 1 118 ? 45.963 -21.228 -7.122 1.00 80.88 118 ARG A C 1
ATOM 956 O O . ARG A 1 118 ? 45.721 -22.430 -7.233 1.00 80.88 118 ARG A O 1
ATOM 963 N N . GLY A 1 119 ? 45.283 -20.294 -7.787 1.00 74.00 119 GLY A N 1
ATOM 964 C CA . GLY A 1 119 ? 44.146 -20.577 -8.666 1.00 74.00 119 GLY A CA 1
ATOM 965 C C . GLY A 1 119 ? 42.967 -21.238 -7.944 1.00 74.00 119 GLY A C 1
ATOM 966 O O . GLY A 1 119 ? 42.219 -21.996 -8.558 1.00 74.00 119 GLY A O 1
ATOM 967 N N . ARG A 1 120 ? 42.819 -21.040 -6.624 1.00 76.44 120 ARG A N 1
ATOM 968 C CA . ARG A 1 120 ? 41.753 -21.653 -5.810 1.00 76.44 120 ARG A CA 1
ATOM 969 C C . ARG A 1 120 ? 41.288 -20.752 -4.675 1.00 76.44 120 ARG A C 1
ATOM 971 O O . ARG A 1 120 ? 42.054 -19.946 -4.170 1.00 76.44 120 ARG A O 1
ATOM 978 N N . PHE A 1 121 ? 40.041 -20.943 -4.252 1.00 82.44 121 PHE A N 1
ATOM 979 C CA . PHE A 1 121 ? 39.456 -20.288 -3.084 1.00 82.44 121 PHE A CA 1
ATOM 980 C C . PHE A 1 121 ? 38.577 -21.259 -2.282 1.00 82.44 121 PHE A C 1
ATOM 982 O O . PHE A 1 121 ? 38.217 -22.340 -2.756 1.00 82.44 121 PHE A O 1
ATOM 989 N N . VAL A 1 122 ? 38.226 -20.888 -1.048 1.00 81.06 122 VAL A N 1
ATOM 990 C CA . VAL A 1 122 ? 37.438 -21.739 -0.142 1.00 81.06 122 VAL A CA 1
ATOM 991 C C . VAL A 1 122 ? 36.044 -22.017 -0.718 1.00 81.06 122 VAL A C 1
ATOM 993 O O . VAL A 1 122 ? 35.305 -21.094 -1.060 1.00 81.06 122 VAL A O 1
ATOM 996 N N . ARG A 1 123 ? 35.635 -23.295 -0.766 1.00 76.69 123 ARG A N 1
ATOM 997 C CA . ARG A 1 123 ? 34.349 -23.730 -1.357 1.00 76.69 123 ARG A CA 1
ATOM 998 C C . ARG A 1 123 ? 33.124 -23.015 -0.777 1.00 76.69 123 ARG A C 1
ATOM 1000 O O . ARG A 1 123 ? 32.167 -22.779 -1.509 1.00 76.69 123 ARG A O 1
ATOM 1007 N N . SER A 1 124 ? 33.147 -22.652 0.507 1.00 80.25 124 SER A N 1
ATOM 1008 C CA . SER A 1 124 ? 32.042 -21.949 1.172 1.00 80.25 124 SER A CA 1
ATOM 1009 C C . SER A 1 124 ? 31.734 -20.590 0.535 1.00 80.25 124 SER A C 1
ATOM 1011 O O . SER A 1 124 ? 30.558 -20.236 0.445 1.00 80.25 124 SER A O 1
ATOM 1013 N N . LEU A 1 125 ? 32.741 -19.885 0.002 1.00 78.94 125 LEU A N 1
ATOM 1014 C CA . LEU A 1 125 ? 32.575 -18.610 -0.709 1.00 78.94 125 LEU A CA 1
ATOM 1015 C C . LEU A 1 125 ? 31.821 -18.768 -2.037 1.00 78.94 125 LEU A C 1
ATOM 1017 O O . LEU A 1 125 ? 31.272 -17.798 -2.554 1.00 78.94 125 LEU A O 1
ATOM 1021 N N . ASN A 1 126 ? 31.754 -19.993 -2.569 1.00 76.38 126 ASN A N 1
ATOM 1022 C CA . ASN A 1 126 ? 30.989 -20.315 -3.770 1.00 76.38 126 ASN A CA 1
ATOM 1023 C C . ASN A 1 126 ? 29.502 -20.616 -3.487 1.00 76.38 126 ASN A C 1
ATOM 1025 O O . ASN A 1 126 ? 28.720 -20.815 -4.422 1.00 76.38 126 ASN A O 1
ATOM 1029 N N . SER A 1 127 ? 29.092 -20.657 -2.213 1.00 82.94 127 SER A N 1
ATOM 1030 C CA . SER A 1 127 ? 27.702 -20.919 -1.823 1.00 82.94 127 SER A CA 1
ATOM 1031 C C . SER A 1 127 ? 26.779 -19.813 -2.334 1.00 82.94 127 SER A C 1
ATOM 1033 O O . SER A 1 127 ? 27.091 -18.626 -2.252 1.00 82.94 127 SER A O 1
ATOM 1035 N N . THR A 1 128 ? 25.622 -20.196 -2.870 1.00 81.88 128 THR A N 1
ATOM 1036 C CA . THR A 1 128 ? 24.721 -19.284 -3.587 1.00 81.88 128 THR A CA 1
ATOM 1037 C C . THR A 1 128 ? 23.269 -19.604 -3.241 1.00 81.88 128 THR A C 1
ATOM 1039 O O . THR A 1 128 ? 22.899 -20.776 -3.190 1.00 81.88 128 THR A O 1
ATOM 1042 N N . PHE A 1 129 ? 22.426 -18.585 -3.045 1.00 85.06 129 PHE A N 1
ATOM 1043 C CA . PHE A 1 129 ? 20.973 -18.797 -3.012 1.00 85.06 129 PHE A CA 1
ATOM 1044 C C . PHE A 1 129 ? 20.383 -18.717 -4.418 1.00 85.06 129 PHE A C 1
ATOM 1046 O O . PHE A 1 129 ? 20.657 -17.765 -5.146 1.00 85.06 129 PHE A O 1
ATOM 1053 N N . LEU A 1 130 ? 19.528 -19.677 -4.770 1.00 82.06 130 LEU A N 1
ATOM 1054 C CA . LEU A 1 130 ? 18.759 -19.655 -6.011 1.00 82.06 130 LEU A CA 1
ATOM 1055 C C . LEU A 1 130 ? 17.369 -19.065 -5.746 1.00 82.06 130 LEU A C 1
ATOM 1057 O O . LEU A 1 130 ? 16.601 -19.605 -4.950 1.00 82.06 130 LEU A O 1
ATOM 1061 N N . VAL A 1 131 ? 17.040 -17.953 -6.403 1.00 85.06 131 VAL A N 1
ATOM 1062 C CA . VAL A 1 131 ? 15.771 -17.233 -6.223 1.00 85.06 131 VAL A CA 1
ATOM 1063 C C . VAL A 1 131 ? 14.977 -17.222 -7.522 1.00 85.06 131 VAL A C 1
ATOM 1065 O O . VAL A 1 131 ? 15.470 -16.780 -8.553 1.00 85.06 131 VAL A O 1
ATOM 1068 N N . LEU A 1 132 ? 13.717 -17.649 -7.471 1.00 83.81 132 LEU A N 1
ATOM 1069 C CA . LEU A 1 132 ? 12.839 -17.700 -8.639 1.00 83.81 132 LEU A CA 1
ATOM 1070 C C . LEU A 1 132 ? 12.100 -16.373 -8.849 1.00 83.81 132 LEU A C 1
ATOM 1072 O O . LEU A 1 132 ? 11.343 -15.925 -7.987 1.00 83.81 132 LEU A O 1
ATOM 1076 N N . ILE A 1 133 ? 12.290 -15.753 -10.016 1.00 83.25 133 ILE A N 1
ATOM 1077 C CA . ILE A 1 133 ? 11.583 -14.532 -10.425 1.00 83.25 133 ILE A CA 1
ATOM 1078 C C . ILE A 1 133 ? 10.606 -14.862 -11.562 1.00 83.25 133 ILE A C 1
ATOM 1080 O O . ILE A 1 133 ? 11.047 -15.338 -12.607 1.00 83.25 133 ILE A O 1
ATOM 1084 N N . PRO A 1 134 ? 9.295 -14.594 -11.426 1.00 82.19 134 PRO A N 1
ATOM 1085 C CA . PRO A 1 134 ? 8.327 -14.906 -12.477 1.00 82.19 134 PRO A CA 1
ATOM 1086 C C . PRO A 1 134 ? 8.582 -14.072 -13.742 1.00 82.19 134 PRO A C 1
ATOM 1088 O O . PRO A 1 134 ? 8.654 -12.841 -13.683 1.00 82.19 134 PRO A O 1
ATOM 1091 N N . LYS A 1 135 ? 8.677 -14.736 -14.901 1.00 78.88 135 LYS A N 1
ATOM 1092 C CA . LYS A 1 135 ? 8.838 -14.102 -16.224 1.00 78.88 135 LYS A CA 1
ATOM 1093 C C . LYS A 1 135 ? 7.536 -13.445 -16.701 1.00 78.88 135 LYS A C 1
ATOM 1095 O O . LYS A 1 135 ? 7.574 -12.439 -17.406 1.00 78.88 135 LYS A O 1
ATOM 1100 N N . LYS A 1 136 ? 6.382 -13.988 -16.292 1.00 76.31 136 LYS A N 1
ATOM 1101 C CA . LYS A 1 136 ? 5.033 -13.528 -16.665 1.00 76.31 136 LYS A CA 1
ATOM 1102 C C . LYS A 1 136 ? 4.087 -13.478 -15.458 1.00 76.31 136 LYS A C 1
ATOM 1104 O O . LYS A 1 136 ? 4.374 -14.034 -14.402 1.00 76.31 136 LYS A O 1
ATOM 1109 N N . ALA A 1 137 ? 2.963 -12.773 -15.595 1.00 70.50 137 ALA A N 1
ATOM 1110 C CA . ALA A 1 137 ? 1.913 -12.787 -14.574 1.00 70.50 137 ALA A CA 1
ATOM 1111 C C . ALA A 1 137 ? 1.176 -14.136 -14.598 1.00 70.50 137 ALA A C 1
ATOM 1113 O O . ALA A 1 137 ? 0.889 -14.634 -15.681 1.00 70.50 137 ALA A O 1
ATOM 1114 N N . GLY A 1 138 ? 0.870 -14.698 -13.423 1.00 75.31 138 GLY A N 1
ATOM 1115 C CA . GLY A 1 138 ? 0.244 -16.024 -13.326 1.00 75.31 138 GLY A CA 1
ATOM 1116 C C . GLY A 1 138 ? 1.175 -17.163 -13.751 1.00 75.31 138 GLY A C 1
ATOM 1117 O O . GLY A 1 138 ? 0.727 -18.088 -14.408 1.00 75.31 138 GLY A O 1
ATOM 1118 N N . ALA A 1 139 ? 2.474 -17.058 -13.451 1.00 82.38 139 ALA A N 1
ATOM 1119 C CA . ALA A 1 139 ? 3.439 -18.129 -13.693 1.00 82.38 139 ALA A CA 1
ATOM 1120 C C . ALA A 1 139 ? 3.077 -19.374 -12.864 1.00 82.38 139 ALA A C 1
ATOM 1122 O O . ALA A 1 139 ? 2.927 -19.267 -11.646 1.00 82.38 139 ALA A O 1
ATOM 1123 N N . GLU A 1 140 ? 2.942 -20.525 -13.527 1.00 85.56 140 GLU A N 1
ATOM 1124 C CA . GLU A 1 140 ? 2.534 -21.791 -12.898 1.00 85.56 140 GLU A CA 1
ATOM 1125 C C . GLU A 1 140 ? 3.531 -22.933 -13.158 1.00 85.56 140 GLU A C 1
ATOM 1127 O O . GLU A 1 140 ? 3.687 -23.792 -12.294 1.00 85.56 140 GLU A O 1
ATOM 1132 N N . ASP A 1 141 ? 4.236 -22.935 -14.296 1.00 85.88 141 ASP A N 1
ATOM 1133 C CA . ASP A 1 141 ? 5.289 -23.914 -14.611 1.00 85.88 141 ASP A CA 1
ATOM 1134 C C . ASP A 1 141 ? 6.663 -23.413 -14.146 1.00 85.88 141 ASP A C 1
ATOM 1136 O O . ASP A 1 141 ? 6.940 -22.214 -14.214 1.00 85.88 141 ASP A O 1
ATOM 1140 N N . LEU A 1 142 ? 7.555 -24.306 -13.705 1.00 84.06 142 LEU A N 1
ATOM 1141 C CA . LEU A 1 142 ? 8.917 -23.936 -13.304 1.00 84.06 142 LEU A CA 1
ATOM 1142 C C . LEU A 1 142 ? 9.674 -23.192 -14.420 1.00 84.06 142 LEU A C 1
ATOM 1144 O O . LEU A 1 142 ? 10.427 -22.259 -14.132 1.00 84.06 142 LEU A O 1
ATOM 1148 N N . ARG A 1 143 ? 9.400 -23.504 -15.694 1.00 79.88 143 ARG A N 1
ATOM 1149 C CA . ARG A 1 143 ? 9.967 -22.814 -16.868 1.00 79.88 143 ARG A CA 1
ATOM 1150 C C . ARG A 1 143 ? 9.536 -21.346 -16.983 1.00 79.88 143 ARG A C 1
ATOM 1152 O O . ARG A 1 143 ? 10.255 -20.532 -17.580 1.00 79.88 143 ARG A O 1
ATOM 1159 N N . ASP A 1 144 ? 8.410 -20.975 -16.370 1.00 82.31 144 ASP A N 1
ATOM 1160 C CA . ASP A 1 144 ? 7.915 -19.595 -16.303 1.00 82.31 144 ASP A CA 1
ATOM 1161 C C . ASP A 1 144 ? 8.682 -18.732 -15.295 1.00 82.31 144 ASP A C 1
ATOM 1163 O O . ASP A 1 144 ? 8.481 -17.514 -15.242 1.00 82.31 144 ASP A O 1
ATOM 1167 N N . PHE A 1 145 ? 9.577 -19.328 -14.509 1.00 82.50 145 PHE A N 1
ATOM 1168 C CA . PHE A 1 145 ? 10.440 -18.622 -13.575 1.00 82.50 145 PHE A CA 1
ATOM 1169 C C . PHE A 1 145 ? 11.857 -18.479 -14.134 1.00 82.50 145 PHE A C 1
ATOM 1171 O O . PHE A 1 145 ? 12.355 -19.295 -14.907 1.00 82.50 145 PHE A O 1
ATOM 1178 N N . ARG A 1 146 ? 12.505 -17.372 -13.776 1.00 81.00 146 ARG A N 1
ATOM 1179 C CA . ARG A 1 146 ? 13.913 -17.092 -14.041 1.00 81.00 146 ARG A CA 1
ATOM 1180 C C . ARG A 1 146 ? 14.698 -17.328 -12.743 1.00 81.00 146 ARG A C 1
ATOM 1182 O O . ARG A 1 146 ? 14.410 -16.629 -11.767 1.00 81.00 146 ARG A O 1
ATOM 1189 N N . PRO A 1 147 ? 15.636 -18.284 -12.702 1.00 83.19 147 PRO A N 1
ATOM 1190 C CA . PRO A 1 147 ? 16.428 -18.556 -11.509 1.00 83.19 147 PRO A CA 1
ATOM 1191 C C . PRO A 1 147 ? 17.585 -17.557 -11.381 1.00 83.19 147 PRO A C 1
ATOM 1193 O O . PRO A 1 147 ? 18.495 -17.553 -12.192 1.00 83.19 147 PRO A O 1
ATOM 1196 N N . ILE A 1 148 ? 17.576 -16.705 -10.357 1.00 85.06 148 ILE A N 1
ATOM 1197 C CA . ILE A 1 148 ? 18.661 -15.760 -10.066 1.00 85.06 148 ILE A CA 1
ATOM 1198 C C . ILE A 1 148 ? 19.534 -16.286 -8.929 1.00 85.06 148 ILE A C 1
ATOM 1200 O O . ILE A 1 148 ? 19.048 -16.569 -7.836 1.00 85.06 148 ILE A O 1
ATOM 1204 N N . SER A 1 149 ? 20.835 -16.332 -9.182 1.00 85.12 149 SER A N 1
ATOM 1205 C CA . SER A 1 149 ? 21.885 -16.692 -8.238 1.00 85.12 149 SER A CA 1
ATOM 1206 C C . SER A 1 149 ? 22.318 -15.482 -7.408 1.00 85.12 149 SER A C 1
ATOM 1208 O O . SER A 1 149 ? 22.977 -14.563 -7.901 1.00 85.12 149 SER A O 1
ATOM 1210 N N . LEU A 1 150 ? 21.985 -15.479 -6.118 1.00 87.94 150 LEU A N 1
ATOM 1211 C CA . LEU A 1 150 ? 22.506 -14.515 -5.149 1.00 87.94 150 LEU A CA 1
ATOM 1212 C C . LEU A 1 150 ? 23.847 -15.014 -4.604 1.00 87.94 150 LEU A C 1
ATOM 1214 O O . LEU A 1 150 ? 23.902 -15.736 -3.610 1.00 87.94 150 LEU A O 1
ATOM 1218 N N . VAL A 1 151 ? 24.925 -14.654 -5.299 1.00 87.00 151 VAL A N 1
ATOM 1219 C CA . VAL A 1 151 ? 26.304 -14.982 -4.900 1.00 87.00 151 VAL A CA 1
ATOM 1220 C C . VAL A 1 151 ? 26.808 -14.043 -3.789 1.00 87.00 151 VAL A C 1
ATOM 1222 O O . VAL A 1 151 ? 26.413 -12.868 -3.755 1.00 87.00 151 VAL A O 1
ATOM 1225 N N . GLY A 1 152 ? 27.685 -14.549 -2.914 1.00 87.12 152 GLY A N 1
ATOM 1226 C CA . GLY A 1 152 ? 28.300 -13.793 -1.810 1.00 87.12 152 GLY A CA 1
ATOM 1227 C C . GLY A 1 152 ? 29.128 -12.586 -2.269 1.00 87.12 152 GLY A C 1
ATOM 1228 O O . GLY A 1 152 ? 29.538 -12.504 -3.430 1.00 87.12 152 GLY A O 1
ATOM 1229 N N . GLY A 1 153 ? 29.348 -11.626 -1.369 1.00 88.62 153 GLY A N 1
ATOM 1230 C CA . GLY A 1 153 ? 29.996 -10.345 -1.672 1.00 88.62 153 GLY A CA 1
ATOM 1231 C C . GLY A 1 153 ? 31.436 -10.489 -2.165 1.00 88.62 153 GLY A C 1
ATOM 1232 O O . GLY A 1 153 ? 31.774 -9.951 -3.219 1.00 88.62 153 GLY A O 1
ATOM 1233 N N . LEU A 1 154 ? 32.249 -11.281 -1.459 1.00 88.75 154 LEU A N 1
ATOM 1234 C CA . LEU A 1 154 ? 33.668 -11.483 -1.773 1.00 88.75 154 LEU A CA 1
ATOM 1235 C C . LEU A 1 154 ? 33.875 -12.196 -3.122 1.00 88.75 154 LEU A C 1
ATOM 1237 O O . LEU A 1 154 ? 34.642 -11.735 -3.964 1.00 88.75 154 LEU A O 1
ATOM 1241 N N . TYR A 1 155 ? 33.101 -13.257 -3.388 1.00 89.12 155 TYR A N 1
ATOM 1242 C CA . TYR A 1 155 ? 33.077 -13.910 -4.704 1.00 89.12 155 TYR A CA 1
ATOM 1243 C C . TYR A 1 155 ? 32.638 -12.938 -5.807 1.00 89.12 155 TYR A C 1
ATOM 1245 O O . TYR A 1 155 ? 33.235 -12.893 -6.879 1.00 89.12 155 TYR A O 1
ATOM 1253 N N . LYS A 1 156 ? 31.589 -12.141 -5.559 1.00 90.69 156 LYS A N 1
ATOM 1254 C CA . LYS A 1 156 ? 31.065 -11.183 -6.542 1.00 90.69 156 LYS A CA 1
ATOM 1255 C C . LYS A 1 156 ? 32.104 -10.127 -6.912 1.00 90.69 156 LYS A C 1
ATOM 1257 O O . LYS A 1 156 ? 32.140 -9.715 -8.070 1.00 90.69 156 LYS A O 1
ATOM 1262 N N . LEU A 1 157 ? 32.922 -9.700 -5.950 1.00 91.81 157 LEU A N 1
ATOM 1263 C CA . LEU A 1 157 ? 34.033 -8.786 -6.183 1.00 91.81 157 LEU A CA 1
ATOM 1264 C C . LEU A 1 157 ? 35.092 -9.434 -7.082 1.00 91.81 157 LEU A C 1
ATOM 1266 O O . LEU A 1 157 ? 35.405 -8.869 -8.127 1.00 91.81 157 LEU A O 1
ATOM 1270 N N . LEU A 1 158 ? 35.545 -10.648 -6.754 1.00 90.31 158 LEU A N 1
ATOM 1271 C CA . LEU A 1 158 ? 36.482 -11.404 -7.593 1.00 90.31 158 LEU A CA 1
ATOM 1272 C C . LEU A 1 158 ? 35.956 -11.582 -9.027 1.00 90.31 158 LEU A C 1
ATOM 1274 O O . LEU A 1 158 ? 36.624 -11.223 -9.994 1.00 90.31 158 LEU A O 1
ATOM 1278 N N . ALA A 1 159 ? 34.719 -12.063 -9.171 1.00 89.50 159 ALA A N 1
ATOM 1279 C CA . ALA A 1 159 ? 34.078 -12.251 -10.469 1.00 89.50 159 ALA A CA 1
ATOM 1280 C C . ALA A 1 159 ? 33.963 -10.936 -11.259 1.00 89.50 159 ALA A C 1
ATOM 1282 O O . ALA A 1 159 ? 34.111 -10.925 -12.480 1.00 89.50 159 ALA A O 1
ATOM 1283 N N . LYS A 1 160 ? 33.724 -9.808 -10.576 1.00 93.06 160 LYS A N 1
ATOM 1284 C CA . LYS A 1 160 ? 33.662 -8.481 -11.199 1.00 93.06 160 LYS A CA 1
ATOM 1285 C C . LYS A 1 160 ? 35.032 -8.002 -11.683 1.00 93.06 160 LYS A C 1
ATOM 1287 O O . LYS A 1 160 ? 35.092 -7.429 -12.771 1.00 93.06 160 LYS A O 1
ATOM 1292 N N . VAL A 1 161 ? 36.100 -8.238 -10.922 1.00 92.94 161 VAL A N 1
ATOM 1293 C CA . VAL A 1 161 ? 37.477 -7.922 -11.337 1.00 92.94 161 VAL A CA 1
ATOM 1294 C C . VAL A 1 161 ? 37.838 -8.721 -12.592 1.00 92.94 161 VAL A C 1
ATOM 1296 O O . VAL A 1 161 ? 38.187 -8.132 -13.614 1.00 92.94 161 VAL A O 1
ATOM 1299 N N . LEU A 1 162 ? 37.610 -10.038 -12.579 1.00 89.12 162 LEU A N 1
ATOM 1300 C CA . LEU A 1 162 ? 37.844 -10.904 -13.742 1.00 89.12 162 LEU A CA 1
ATOM 1301 C C . LEU A 1 162 ? 37.008 -10.483 -14.961 1.00 89.12 162 LEU A C 1
ATOM 1303 O O . LEU A 1 162 ? 37.527 -10.377 -16.071 1.00 89.12 162 LEU A O 1
ATOM 1307 N N . ALA A 1 163 ? 35.729 -10.156 -14.762 1.00 90.50 163 ALA A N 1
ATOM 1308 C CA . ALA A 1 163 ? 34.862 -9.665 -15.831 1.00 90.50 163 ALA A CA 1
ATOM 1309 C C . ALA A 1 163 ? 35.368 -8.344 -16.434 1.00 90.50 163 ALA A C 1
ATOM 1311 O O . ALA A 1 163 ? 35.322 -8.156 -17.649 1.00 90.50 163 ALA A O 1
ATOM 1312 N N . ASN A 1 164 ? 35.868 -7.423 -15.603 1.00 92.00 164 ASN A N 1
ATOM 1313 C CA . ASN A 1 164 ? 36.440 -6.157 -16.061 1.00 92.00 164 ASN A CA 1
ATOM 1314 C C . ASN A 1 164 ? 37.726 -6.361 -16.880 1.00 92.00 164 ASN A C 1
ATOM 1316 O O . ASN A 1 164 ? 37.978 -5.579 -17.800 1.00 92.00 164 ASN A O 1
ATOM 1320 N N . ARG A 1 165 ? 38.518 -7.397 -16.577 1.00 89.62 165 ARG A N 1
ATOM 1321 C CA . ARG A 1 165 ? 39.684 -7.795 -17.378 1.00 89.62 165 ARG A CA 1
ATOM 1322 C C . ARG A 1 165 ? 39.262 -8.405 -18.716 1.00 89.62 165 ARG A C 1
ATOM 1324 O O . ARG A 1 165 ? 39.655 -7.884 -19.759 1.00 89.62 165 ARG A O 1
ATOM 1331 N N . LEU A 1 166 ? 38.374 -9.406 -18.704 1.00 86.50 166 LEU A N 1
ATOM 1332 C CA . LEU A 1 166 ? 37.865 -10.059 -19.922 1.00 86.50 166 LEU A CA 1
ATOM 1333 C C . LEU A 1 166 ? 37.192 -9.081 -20.888 1.00 86.50 166 LEU A C 1
ATOM 1335 O O . LEU A 1 166 ? 37.363 -9.187 -22.102 1.00 86.50 166 LEU A O 1
ATOM 1339 N N . LYS A 1 167 ? 36.470 -8.087 -20.360 1.00 89.00 167 LYS A N 1
ATOM 1340 C CA . LYS A 1 167 ? 35.813 -7.048 -21.160 1.00 89.00 167 LYS A CA 1
ATOM 1341 C C . LYS A 1 167 ? 36.760 -6.375 -22.164 1.00 89.00 167 LYS A C 1
ATOM 1343 O O . LYS A 1 167 ? 36.332 -6.063 -23.271 1.00 89.00 167 LYS A O 1
ATOM 1348 N N . LYS A 1 168 ? 38.034 -6.184 -21.799 1.00 88.06 168 LYS A N 1
ATOM 1349 C CA . LYS A 1 168 ? 39.037 -5.491 -22.626 1.00 88.06 168 LYS A CA 1
ATOM 1350 C C . LYS A 1 168 ? 39.500 -6.313 -23.832 1.00 88.06 168 LYS A C 1
ATOM 1352 O O . LYS A 1 168 ? 40.001 -5.742 -24.796 1.00 88.06 168 LYS A O 1
ATOM 1357 N N . VAL A 1 169 ? 39.356 -7.637 -23.773 1.00 86.50 169 VAL A N 1
ATOM 1358 C CA . VAL A 1 169 ? 39.920 -8.567 -24.765 1.00 86.50 169 VAL A CA 1
ATOM 1359 C C . VAL A 1 169 ? 38.861 -9.342 -25.543 1.00 86.50 169 VAL A C 1
ATOM 1361 O O . VAL A 1 169 ? 39.130 -9.748 -26.669 1.00 86.50 169 VAL A O 1
ATOM 1364 N N . VAL A 1 170 ? 37.646 -9.510 -25.000 1.00 86.81 170 VAL A N 1
ATOM 1365 C CA . VAL A 1 170 ? 36.606 -10.375 -25.591 1.00 86.81 170 VAL A CA 1
ATOM 1366 C C . VAL A 1 170 ? 36.318 -10.030 -27.056 1.00 86.81 170 VAL A C 1
ATOM 1368 O O . VAL A 1 170 ? 36.193 -10.923 -27.887 1.00 86.81 170 VAL A O 1
ATOM 1371 N N . GLY A 1 171 ? 36.314 -8.738 -27.406 1.00 85.88 171 GLY A N 1
ATOM 1372 C CA . GLY A 1 171 ? 36.054 -8.267 -28.769 1.00 85.88 171 GLY A CA 1
ATOM 1373 C C . GLY A 1 171 ? 37.128 -8.618 -29.801 1.00 85.88 171 GLY A C 1
ATOM 1374 O O . GLY A 1 171 ? 36.833 -8.548 -30.992 1.00 85.88 171 GLY A O 1
ATOM 1375 N N . LYS A 1 172 ? 38.339 -8.996 -29.365 1.00 85.88 172 LYS A N 1
ATOM 1376 C CA . LYS A 1 172 ? 39.429 -9.471 -30.236 1.00 85.88 172 LYS A CA 1
ATOM 1377 C C . LYS A 1 172 ? 39.248 -10.938 -30.626 1.00 85.88 172 LYS A C 1
ATOM 1379 O O . LYS A 1 172 ? 39.762 -11.370 -31.653 1.00 85.88 172 LYS A O 1
ATOM 1384 N N . VAL A 1 173 ? 38.501 -11.694 -29.824 1.00 83.25 173 VAL A N 1
ATOM 1385 C CA . VAL A 1 173 ? 38.344 -13.137 -30.018 1.00 83.25 173 VAL A CA 1
ATOM 1386 C C . VAL A 1 173 ? 37.018 -13.500 -30.651 1.00 83.25 173 VAL A C 1
ATOM 1388 O O . VAL A 1 173 ? 36.983 -14.352 -31.536 1.00 83.25 173 VAL A O 1
ATOM 1391 N N . VAL A 1 174 ? 35.932 -12.864 -30.222 1.00 87.94 174 VAL A N 1
ATOM 1392 C CA . VAL A 1 174 ? 34.613 -13.214 -30.747 1.00 87.94 174 VAL A CA 1
ATOM 1393 C C . VAL A 1 174 ? 34.357 -12.558 -32.100 1.00 87.94 174 VAL A C 1
ATOM 1395 O O . VAL A 1 174 ? 34.695 -11.389 -32.331 1.00 87.94 174 VAL A O 1
ATOM 1398 N N . SER A 1 175 ? 33.717 -13.315 -32.987 1.00 87.62 175 SER A N 1
ATOM 1399 C CA . SER A 1 175 ? 33.296 -12.909 -34.325 1.00 87.62 175 SER A CA 1
ATOM 1400 C C . SER A 1 175 ? 32.536 -11.587 -34.307 1.00 87.62 175 SER A C 1
ATOM 1402 O O . SER A 1 175 ? 31.813 -11.287 -33.354 1.00 87.62 175 SER A O 1
ATOM 1404 N N . SER A 1 176 ? 32.647 -10.796 -35.377 1.00 86.75 176 SER A N 1
ATOM 1405 C CA . SER A 1 176 ? 31.891 -9.546 -35.557 1.00 86.75 176 SER A CA 1
ATOM 1406 C C . SER A 1 176 ? 30.368 -9.748 -35.538 1.00 86.75 176 SER A C 1
ATOM 1408 O O . SER A 1 176 ? 29.642 -8.800 -35.252 1.00 86.75 176 SER A O 1
ATOM 1410 N N . ALA A 1 177 ? 29.885 -10.977 -35.759 1.00 86.69 177 ALA A N 1
ATOM 1411 C CA . ALA A 1 177 ? 28.471 -11.342 -35.659 1.00 86.69 177 ALA A CA 1
ATOM 1412 C C . ALA A 1 177 ? 27.914 -11.315 -34.218 1.00 86.69 177 ALA A C 1
ATOM 1414 O O . ALA A 1 177 ? 26.698 -11.221 -34.034 1.00 86.69 177 ALA A O 1
ATOM 1415 N N . GLN A 1 178 ? 28.773 -11.374 -33.192 1.00 89.12 178 GLN A N 1
ATOM 1416 C CA . GLN A 1 178 ? 28.374 -11.351 -31.782 1.00 89.12 178 GLN A CA 1
ATOM 1417 C C . GLN A 1 178 ? 28.233 -9.924 -31.246 1.00 89.12 178 GLN A C 1
ATOM 1419 O O . GLN A 1 178 ? 29.213 -9.214 -31.054 1.00 89.12 178 GLN A O 1
ATOM 1424 N N . ASN A 1 179 ? 27.016 -9.489 -30.948 1.00 86.38 179 ASN A N 1
ATOM 1425 C CA . ASN A 1 179 ? 26.738 -8.106 -30.561 1.00 86.38 179 ASN A CA 1
ATOM 1426 C C . ASN A 1 179 ? 26.494 -7.924 -29.053 1.00 86.38 179 ASN A C 1
ATOM 1428 O O . ASN A 1 179 ? 26.427 -6.789 -28.581 1.00 86.38 179 ASN A O 1
ATOM 1432 N N . ALA A 1 180 ? 26.379 -9.007 -28.277 1.00 86.00 180 ALA A N 1
ATOM 1433 C CA . ALA A 1 180 ? 26.173 -8.922 -26.832 1.00 86.00 180 ALA A CA 1
ATOM 1434 C C . ALA A 1 180 ? 27.491 -8.922 -26.048 1.00 86.00 180 ALA A C 1
ATOM 1436 O O . ALA A 1 180 ? 28.413 -9.669 -26.353 1.00 86.00 180 ALA A O 1
ATOM 1437 N N . PHE A 1 181 ? 27.548 -8.113 -24.984 1.00 82.44 181 PHE A N 1
ATOM 1438 C CA . PHE A 1 181 ? 28.647 -8.065 -24.004 1.00 82.44 181 PHE A CA 1
ATOM 1439 C C . PHE A 1 181 ? 30.053 -7.787 -24.574 1.00 82.44 181 PHE A C 1
ATOM 1441 O O . PHE A 1 181 ? 31.048 -8.013 -23.888 1.00 82.44 181 PHE A O 1
ATOM 1448 N N . VAL A 1 182 ? 30.146 -7.225 -25.781 1.00 84.62 182 VAL A N 1
ATOM 1449 C CA . VAL A 1 182 ? 31.405 -6.768 -26.383 1.00 84.62 182 VAL A CA 1
ATOM 1450 C C . VAL A 1 182 ? 31.494 -5.246 -26.308 1.00 84.62 182 VAL A C 1
ATOM 1452 O O . VAL A 1 182 ? 30.560 -4.537 -26.684 1.00 84.62 182 VAL A O 1
ATOM 1455 N N . GLU A 1 183 ? 32.618 -4.722 -25.817 1.00 80.19 183 GLU A N 1
ATOM 1456 C CA . GLU A 1 183 ? 32.839 -3.277 -25.741 1.00 80.19 183 GLU A CA 1
ATOM 1457 C C . GLU A 1 183 ? 32.799 -2.631 -27.136 1.00 80.19 183 GLU A C 1
ATOM 1459 O O . GLU A 1 183 ? 33.424 -3.111 -28.078 1.00 80.19 183 GLU A O 1
ATOM 1464 N N . GLY A 1 184 ? 32.024 -1.552 -27.269 1.00 77.12 184 GLY A N 1
ATOM 1465 C CA . GLY A 1 184 ? 31.832 -0.835 -28.533 1.00 77.12 184 GLY A CA 1
ATOM 1466 C C . GLY A 1 184 ? 30.697 -1.355 -29.422 1.00 77.12 184 GLY A C 1
ATOM 1467 O O . GLY A 1 184 ? 30.308 -0.630 -30.332 1.00 77.12 184 GLY A O 1
ATOM 1468 N N . ARG A 1 185 ? 30.120 -2.535 -29.146 1.00 82.19 185 ARG A N 1
ATOM 1469 C CA . ARG A 1 185 ? 28.968 -3.080 -29.892 1.00 82.19 185 ARG A CA 1
ATOM 1470 C C . ARG A 1 185 ? 27.659 -2.780 -29.161 1.00 82.19 185 ARG A C 1
ATOM 1472 O O . ARG A 1 185 ? 27.575 -2.906 -27.937 1.00 82.19 185 ARG A O 1
ATOM 1479 N N . GLN A 1 186 ? 26.641 -2.343 -29.895 1.00 77.56 186 GLN A N 1
ATOM 1480 C CA . GLN A 1 186 ? 25.336 -1.975 -29.355 1.00 77.56 186 GLN A CA 1
ATOM 1481 C C . GLN A 1 186 ? 24.273 -3.009 -29.729 1.00 77.56 186 GLN A C 1
ATOM 1483 O O . GLN A 1 186 ? 24.282 -3.598 -30.803 1.00 77.56 186 GLN A O 1
ATOM 1488 N N . ILE A 1 187 ? 23.271 -3.166 -28.862 1.00 77.00 187 ILE A N 1
ATOM 1489 C CA . ILE A 1 187 ? 22.101 -4.023 -29.123 1.00 77.00 187 ILE A CA 1
ATOM 1490 C C . ILE A 1 187 ? 21.367 -3.657 -30.427 1.00 77.00 187 ILE A C 1
ATOM 1492 O O . ILE A 1 187 ? 20.778 -4.513 -31.082 1.00 77.00 187 ILE A O 1
ATOM 1496 N N . LEU A 1 188 ? 21.417 -2.377 -30.808 1.00 74.00 188 LEU A N 1
ATOM 1497 C CA . LEU A 1 188 ? 20.763 -1.858 -32.005 1.00 74.00 188 LEU A CA 1
ATOM 1498 C C . LEU A 1 188 ? 21.475 -2.276 -33.291 1.00 74.00 188 LEU A C 1
ATOM 1500 O O . LEU A 1 188 ? 20.811 -2.371 -34.319 1.00 74.00 188 LEU A O 1
ATOM 1504 N N . ASP A 1 189 ? 22.776 -2.563 -33.230 1.00 78.38 189 ASP A N 1
ATOM 1505 C CA . ASP A 1 189 ? 23.581 -2.897 -34.405 1.00 78.38 189 ASP A CA 1
ATOM 1506 C C . ASP A 1 189 ? 23.049 -4.178 -35.059 1.00 78.38 189 ASP A C 1
ATOM 1508 O O . ASP A 1 189 ? 22.754 -4.189 -36.252 1.00 78.38 189 ASP A O 1
ATOM 1512 N N . ALA A 1 190 ? 22.786 -5.223 -34.264 1.00 81.69 190 ALA A N 1
ATOM 1513 C CA . ALA A 1 190 ? 22.210 -6.476 -34.756 1.00 81.69 190 ALA A CA 1
ATOM 1514 C C . ALA A 1 190 ? 20.818 -6.274 -35.381 1.00 81.69 190 ALA A C 1
ATOM 1516 O O . ALA A 1 190 ? 20.523 -6.799 -36.453 1.00 81.69 190 ALA A O 1
ATOM 1517 N N . ALA A 1 191 ? 19.953 -5.488 -34.738 1.00 79.62 191 ALA A N 1
ATOM 1518 C CA . ALA A 1 191 ? 18.611 -5.233 -35.254 1.00 79.62 191 ALA A CA 1
ATOM 1519 C C . ALA A 1 191 ? 18.614 -4.361 -36.525 1.00 79.62 191 ALA A C 1
ATOM 1521 O O . ALA A 1 191 ? 17.746 -4.532 -37.385 1.00 79.62 191 ALA A O 1
ATOM 1522 N N . LEU A 1 192 ? 19.576 -3.442 -36.657 1.00 78.38 192 LEU A N 1
ATOM 1523 C CA . LEU A 1 192 ? 19.768 -2.620 -37.851 1.00 78.38 192 LEU A CA 1
ATOM 1524 C C . LEU A 1 192 ? 20.289 -3.464 -39.017 1.00 78.38 192 LEU A C 1
ATOM 1526 O O . LEU A 1 192 ? 19.701 -3.419 -40.094 1.00 78.38 192 LEU A O 1
ATOM 1530 N N . ILE A 1 193 ? 21.335 -4.268 -38.788 1.00 81.38 193 ILE A N 1
ATOM 1531 C CA . ILE A 1 193 ? 21.901 -5.174 -39.798 1.00 81.38 193 ILE A CA 1
ATOM 1532 C C . ILE A 1 193 ? 20.825 -6.145 -40.291 1.00 81.38 193 ILE A C 1
ATOM 1534 O O . ILE A 1 193 ? 20.680 -6.340 -41.496 1.00 81.38 193 ILE A O 1
ATOM 1538 N N . ALA A 1 194 ? 20.021 -6.694 -39.377 1.00 81.81 194 ALA A N 1
ATOM 1539 C CA . ALA A 1 194 ? 18.875 -7.520 -39.726 1.00 81.81 194 ALA A CA 1
ATOM 1540 C C . ALA A 1 194 ? 17.871 -6.758 -40.614 1.00 81.81 194 ALA A C 1
ATOM 1542 O O . ALA A 1 194 ? 17.547 -7.205 -41.708 1.00 81.81 194 ALA A O 1
ATOM 1543 N N . ASN A 1 195 ? 17.395 -5.578 -40.210 1.00 79.88 195 ASN A N 1
ATOM 1544 C CA . ASN A 1 195 ? 16.424 -4.843 -41.029 1.00 79.88 195 ASN A CA 1
ATOM 1545 C C . ASN A 1 195 ? 16.972 -4.440 -42.410 1.00 79.88 195 ASN A C 1
ATOM 1547 O O . ASN A 1 195 ? 16.231 -4.526 -43.387 1.00 79.88 195 ASN A O 1
ATOM 1551 N N . GLU A 1 196 ? 18.247 -4.060 -42.512 1.00 79.69 196 GLU A N 1
ATOM 1552 C CA . GLU A 1 196 ? 18.887 -3.750 -43.797 1.00 79.69 196 GLU A CA 1
ATOM 1553 C C . GLU A 1 196 ? 19.015 -5.001 -44.681 1.00 79.69 196 GLU A C 1
ATOM 1555 O O . GLU A 1 196 ? 18.770 -4.936 -45.883 1.00 79.69 196 GLU A O 1
ATOM 1560 N N . ALA A 1 197 ? 19.329 -6.162 -44.095 1.00 78.94 197 ALA A N 1
ATOM 1561 C CA . ALA A 1 197 ? 19.349 -7.432 -44.816 1.00 78.94 197 ALA A CA 1
ATOM 1562 C C . ALA A 1 197 ? 17.955 -7.811 -45.354 1.00 78.94 197 ALA A C 1
ATOM 1564 O O . ALA A 1 197 ? 17.844 -8.183 -46.522 1.00 78.94 197 ALA A O 1
ATOM 1565 N N . ILE A 1 198 ? 16.888 -7.648 -44.555 1.00 78.75 198 ILE A N 1
ATOM 1566 C CA . ILE A 1 198 ? 15.496 -7.858 -45.011 1.00 78.75 198 ILE A CA 1
ATOM 1567 C C . ILE A 1 198 ? 15.171 -6.915 -46.165 1.00 78.75 198 ILE A C 1
ATOM 1569 O O . ILE A 1 198 ? 14.674 -7.352 -47.198 1.00 78.75 198 ILE A O 1
ATOM 1573 N N . ASP A 1 199 ? 15.433 -5.620 -45.996 1.00 77.31 199 ASP A N 1
ATOM 1574 C CA . ASP A 1 199 ? 15.087 -4.604 -46.989 1.00 77.31 199 ASP A CA 1
ATOM 1575 C C . ASP A 1 199 ? 15.872 -4.795 -48.298 1.00 77.31 199 ASP A C 1
ATOM 1577 O O . ASP A 1 199 ? 15.306 -4.675 -49.386 1.00 77.31 199 ASP A O 1
ATOM 1581 N N . SER A 1 200 ? 17.150 -5.181 -48.213 1.00 76.50 200 SER A N 1
ATOM 1582 C CA . SER A 1 200 ? 17.978 -5.514 -49.375 1.00 76.50 200 SER A CA 1
ATOM 1583 C C . SER A 1 200 ? 17.433 -6.725 -50.141 1.00 76.50 200 SER A C 1
ATOM 1585 O O . SER A 1 200 ? 17.356 -6.679 -51.371 1.00 76.50 200 SER A O 1
ATOM 1587 N N . LEU A 1 201 ? 16.996 -7.773 -49.433 1.00 73.69 201 LEU A N 1
ATOM 1588 C CA . LEU A 1 201 ? 16.367 -8.952 -50.037 1.00 73.69 201 LEU A CA 1
ATOM 1589 C C . LEU A 1 201 ? 15.012 -8.616 -50.672 1.00 73.69 201 LEU A C 1
ATOM 1591 O O . LEU A 1 201 ? 14.776 -8.985 -51.816 1.00 73.69 201 LEU A O 1
ATOM 1595 N N . LEU A 1 202 ? 14.154 -7.852 -49.987 1.00 74.00 202 LEU A N 1
ATOM 1596 C CA . LEU A 1 202 ? 12.845 -7.446 -50.515 1.00 74.00 202 LEU A CA 1
ATOM 1597 C C . LEU A 1 202 ? 12.949 -6.550 -51.761 1.00 74.00 202 LEU A C 1
ATOM 1599 O O . LEU A 1 202 ? 12.059 -6.575 -52.608 1.00 74.00 202 LEU A O 1
ATOM 1603 N N . LYS A 1 203 ? 14.012 -5.744 -51.882 1.00 73.00 203 LYS A N 1
ATOM 1604 C CA . LYS A 1 203 ? 14.260 -4.885 -53.056 1.00 73.00 203 LYS A CA 1
ATOM 1605 C C . LYS A 1 203 ? 14.842 -5.641 -54.248 1.00 73.00 203 LYS A C 1
ATOM 1607 O O . LYS A 1 203 ? 14.660 -5.204 -55.385 1.00 73.00 203 LYS A O 1
ATOM 1612 N N . ARG A 1 204 ? 15.546 -6.752 -54.013 1.00 67.25 204 ARG A N 1
ATOM 1613 C CA . ARG A 1 204 ? 16.025 -7.653 -55.066 1.00 67.25 204 ARG A CA 1
ATOM 1614 C C . ARG A 1 204 ? 14.852 -8.500 -55.547 1.00 67.25 204 ARG A C 1
ATOM 1616 O O . ARG A 1 204 ? 14.665 -9.633 -55.131 1.00 67.25 204 ARG A O 1
ATOM 1623 N N . ASN A 1 205 ? 14.062 -7.930 -56.448 1.00 53.50 205 ASN A N 1
ATOM 1624 C CA . ASN A 1 205 ? 12.870 -8.538 -57.048 1.00 53.50 205 ASN A CA 1
ATOM 1625 C C . ASN A 1 205 ? 13.166 -9.770 -57.947 1.00 53.50 205 ASN A C 1
ATOM 1627 O O . ASN A 1 205 ? 12.329 -10.163 -58.756 1.00 53.50 205 ASN A O 1
ATOM 1631 N N . GLU A 1 206 ? 14.352 -10.374 -57.833 1.00 49.16 206 GLU A N 1
ATOM 1632 C CA . GLU A 1 206 ? 14.849 -11.466 -58.667 1.00 49.16 206 GLU A CA 1
ATOM 1633 C C . GLU A 1 206 ? 15.323 -12.627 -57.771 1.00 49.16 206 GLU A C 1
ATOM 1635 O O . GLU A 1 206 ? 16.391 -12.575 -57.168 1.00 49.16 206 GLU A O 1
ATOM 1640 N N . ARG A 1 207 ? 14.486 -13.672 -57.671 1.00 47.38 207 ARG A N 1
ATOM 1641 C CA . ARG A 1 207 ? 14.766 -15.060 -57.220 1.00 47.38 207 ARG A CA 1
ATOM 1642 C C . ARG A 1 207 ? 15.421 -15.313 -55.842 1.00 47.38 207 ARG A C 1
ATOM 1644 O O . ARG A 1 207 ? 15.618 -16.474 -55.501 1.00 47.38 207 ARG A O 1
ATOM 1651 N N . GLY A 1 208 ? 15.714 -14.305 -55.024 1.00 44.28 208 GLY A N 1
ATOM 1652 C CA . GLY A 1 208 ? 16.300 -14.486 -53.688 1.00 44.28 208 GLY A CA 1
ATOM 1653 C C . GLY A 1 208 ? 15.258 -14.745 -52.598 1.00 44.28 208 GLY A C 1
ATOM 1654 O O . GLY A 1 208 ? 14.864 -13.818 -51.895 1.00 44.28 208 GLY A O 1
ATOM 1655 N N . HIS A 1 209 ? 14.810 -15.990 -52.448 1.00 54.91 209 HIS A N 1
ATOM 1656 C CA . HIS A 1 209 ? 13.955 -16.411 -51.335 1.00 54.91 209 HIS A CA 1
ATOM 1657 C C . HIS A 1 209 ? 14.823 -16.710 -50.108 1.00 54.91 209 HIS A C 1
ATOM 1659 O O . HIS A 1 209 ? 15.631 -17.636 -50.132 1.00 54.91 209 HIS A O 1
ATOM 1665 N N . GLY A 1 210 ? 14.684 -15.915 -49.046 1.00 55.47 210 GLY A N 1
ATOM 1666 C CA . GLY A 1 210 ? 15.453 -16.093 -47.813 1.00 55.47 210 GLY A CA 1
ATOM 1667 C C . GLY A 1 210 ? 14.612 -16.709 -46.701 1.00 55.47 210 GLY A C 1
ATOM 1668 O O . GLY A 1 210 ? 13.481 -16.271 -46.467 1.00 55.47 210 GLY A O 1
ATOM 1669 N N . ILE A 1 211 ? 15.186 -17.677 -45.986 1.00 55.00 211 ILE A N 1
ATOM 1670 C CA . ILE A 1 211 ? 14.674 -18.159 -44.703 1.00 55.00 211 ILE A CA 1
ATOM 1671 C C . ILE A 1 211 ? 15.510 -17.568 -43.582 1.00 55.00 211 ILE A C 1
ATOM 1673 O O . ILE A 1 211 ? 16.733 -17.463 -43.645 1.00 55.00 211 ILE A O 1
ATOM 1677 N N . TRP A 1 212 ? 14.800 -17.139 -42.551 1.00 56.69 212 TRP A N 1
ATOM 1678 C CA . TRP A 1 212 ? 15.378 -16.574 -41.351 1.00 56.69 212 TRP A CA 1
ATOM 1679 C C . TRP A 1 212 ? 15.047 -17.493 -40.194 1.00 56.69 212 TRP A C 1
ATOM 1681 O O . TRP A 1 212 ? 13.895 -17.549 -39.765 1.00 56.69 212 TRP A O 1
ATOM 1691 N N . GLY A 1 213 ? 16.049 -18.207 -39.693 1.00 55.09 213 GLY A N 1
ATOM 1692 C CA . GLY A 1 213 ? 15.917 -18.998 -38.480 1.00 55.09 213 GLY A CA 1
ATOM 1693 C C . GLY A 1 213 ? 16.146 -18.105 -37.272 1.00 55.09 213 GLY A C 1
ATOM 1694 O O . GLY A 1 213 ? 17.281 -17.707 -37.005 1.00 55.09 213 GLY A O 1
ATOM 1695 N N . LYS A 1 214 ? 15.086 -17.780 -36.535 1.00 54.84 214 LYS A N 1
ATOM 1696 C CA . LYS A 1 214 ? 15.222 -17.248 -35.182 1.00 54.84 214 LYS A CA 1
ATOM 1697 C C . LYS A 1 214 ? 15.327 -18.434 -34.238 1.00 54.84 214 LYS A C 1
ATOM 1699 O O . LYS A 1 214 ? 14.367 -19.185 -34.100 1.00 54.84 214 LYS A O 1
ATOM 1704 N N . VAL A 1 215 ? 16.485 -18.598 -33.613 1.00 57.31 215 VAL A N 1
ATOM 1705 C CA . VAL A 1 215 ? 16.792 -19.720 -32.722 1.00 57.31 215 VAL A CA 1
ATOM 1706 C C . VAL A 1 215 ? 16.956 -19.183 -31.300 1.00 57.31 215 VAL A C 1
ATOM 1708 O O . VAL A 1 215 ? 17.769 -18.290 -31.066 1.00 57.31 215 VAL A O 1
ATOM 1711 N N . ASP A 1 216 ? 16.156 -19.702 -30.365 1.00 49.97 216 ASP A N 1
ATOM 1712 C CA . ASP A 1 216 ? 16.244 -19.416 -28.921 1.00 49.97 216 ASP A CA 1
ATOM 1713 C C . ASP A 1 216 ? 16.849 -20.648 -28.237 1.00 49.97 216 ASP A C 1
ATOM 1715 O O . ASP A 1 216 ? 16.402 -21.769 -28.485 1.00 49.97 216 ASP A O 1
ATOM 1719 N N . TRP A 1 217 ? 17.870 -20.467 -27.401 1.00 53.72 217 TRP A N 1
ATOM 1720 C CA . TRP A 1 217 ? 18.515 -21.561 -26.668 1.00 53.72 217 TRP A CA 1
ATOM 1721 C C . TRP A 1 217 ? 17.981 -21.631 -25.227 1.00 53.72 217 TRP A C 1
ATOM 1723 O O . TRP A 1 217 ? 17.769 -20.618 -24.565 1.00 53.72 217 TRP A O 1
ATOM 1733 N N . MET A 1 218 ? 17.753 -22.838 -24.711 1.00 47.75 218 MET A N 1
ATOM 1734 C CA . MET A 1 218 ? 17.482 -23.086 -23.297 1.00 47.75 218 MET A CA 1
ATOM 1735 C C . MET A 1 218 ? 18.788 -23.046 -22.494 1.00 47.75 218 MET A C 1
ATOM 1737 O O . MET A 1 218 ? 19.764 -23.712 -22.838 1.00 47.75 218 MET A O 1
ATOM 1741 N N . ASP A 1 219 ? 18.771 -22.299 -21.387 1.00 48.06 219 ASP A N 1
ATOM 1742 C CA . ASP A 1 219 ? 19.882 -22.170 -20.440 1.00 48.06 219 ASP A CA 1
ATOM 1743 C C . ASP A 1 219 ? 20.230 -23.531 -19.794 1.00 48.06 219 ASP A C 1
ATOM 1745 O O . ASP A 1 219 ? 19.639 -23.910 -18.781 1.00 48.06 219 ASP A O 1
ATOM 1749 N N . LEU A 1 220 ? 21.214 -24.256 -20.338 1.00 45.38 220 LEU A N 1
ATOM 1750 C CA . LEU A 1 220 ? 21.839 -25.412 -19.683 1.00 45.38 220 LEU A CA 1
ATOM 1751 C C . LEU A 1 220 ? 23.366 -25.245 -19.698 1.00 45.38 220 LEU A C 1
ATOM 1753 O O . LEU A 1 220 ? 24.057 -25.562 -20.658 1.00 45.38 220 LEU A O 1
ATOM 1757 N N . LEU A 1 221 ? 23.897 -24.638 -18.635 1.00 48.97 221 LEU A N 1
ATOM 1758 C CA . LEU A 1 221 ? 25.156 -23.884 -18.707 1.00 48.97 221 LEU A CA 1
ATOM 1759 C C . LEU A 1 221 ? 26.379 -24.576 -18.083 1.00 48.97 221 LEU A C 1
ATOM 1761 O O . LEU A 1 221 ? 27.444 -23.966 -18.010 1.00 48.97 221 LEU A O 1
ATOM 1765 N N . VAL A 1 222 ? 26.257 -25.813 -17.593 1.00 44.03 222 VAL A N 1
ATOM 1766 C CA . VAL A 1 222 ? 27.370 -26.500 -16.905 1.00 44.03 222 VAL A CA 1
ATOM 1767 C C . VAL A 1 222 ? 28.377 -27.118 -17.886 1.00 44.03 222 VAL A C 1
ATOM 1769 O O . VAL A 1 222 ? 29.573 -27.086 -17.609 1.00 44.03 222 VAL A O 1
ATOM 1772 N N . HIS A 1 223 ? 27.927 -27.566 -19.062 1.00 48.41 223 HIS A N 1
ATOM 1773 C CA . HIS A 1 223 ? 28.748 -28.293 -20.046 1.00 48.41 223 HIS A CA 1
ATOM 1774 C C . HIS A 1 223 ? 29.562 -27.383 -20.976 1.00 48.41 223 HIS A C 1
ATOM 1776 O O . HIS A 1 223 ? 30.643 -27.766 -21.423 1.00 48.41 223 HIS A O 1
ATOM 1782 N N . LEU A 1 224 ? 29.095 -26.147 -21.194 1.00 49.69 224 LEU A N 1
ATOM 1783 C CA . LEU A 1 224 ? 29.760 -25.156 -22.046 1.00 49.69 224 LEU A CA 1
ATOM 1784 C C . LEU A 1 224 ? 31.216 -24.920 -21.620 1.00 49.69 224 LEU A C 1
ATOM 1786 O O . LEU A 1 224 ? 32.083 -24.685 -22.448 1.00 49.69 224 LEU A O 1
ATOM 1790 N N . TYR A 1 225 ? 31.488 -24.974 -20.315 1.00 48.69 225 TYR A N 1
ATOM 1791 C CA . TYR A 1 225 ? 32.777 -24.576 -19.764 1.00 48.69 225 TYR A CA 1
ATOM 1792 C C . TYR A 1 225 ? 33.829 -25.691 -19.808 1.00 48.69 225 TYR A C 1
ATOM 1794 O O . TYR A 1 225 ? 34.974 -25.446 -20.176 1.00 48.69 225 TYR A O 1
ATOM 1802 N N . SER A 1 226 ? 33.432 -26.922 -19.475 1.00 49.47 226 SER A N 1
ATOM 1803 C CA . SER A 1 226 ? 34.328 -28.082 -19.414 1.00 49.47 226 SER A CA 1
ATOM 1804 C C . SER A 1 226 ? 34.830 -28.527 -20.790 1.00 49.47 226 SER A C 1
ATOM 1806 O O . SER A 1 226 ? 35.940 -29.043 -20.889 1.00 49.47 226 SER A O 1
ATOM 1808 N N . ASN A 1 227 ? 34.057 -28.283 -21.852 1.00 49.41 227 ASN A N 1
ATOM 1809 C CA . ASN A 1 227 ? 34.374 -28.758 -23.202 1.00 49.41 227 ASN A CA 1
ATOM 1810 C C . ASN A 1 227 ? 34.974 -27.655 -24.086 1.00 49.41 227 ASN A C 1
ATOM 1812 O O . ASN A 1 227 ? 35.802 -27.953 -24.942 1.00 49.41 227 ASN A O 1
ATOM 1816 N N . VAL A 1 228 ? 34.608 -26.381 -23.865 1.00 48.88 228 VAL A N 1
ATOM 1817 C CA . VAL A 1 228 ? 35.090 -25.266 -24.701 1.00 48.88 228 VAL A CA 1
ATOM 1818 C C . VAL A 1 228 ? 36.447 -24.713 -24.267 1.00 48.88 228 VAL A C 1
ATOM 1820 O O . VAL A 1 228 ? 37.236 -24.306 -25.115 1.00 48.88 228 VAL A O 1
ATOM 1823 N N . PHE A 1 229 ? 36.756 -24.737 -22.968 1.00 50.34 229 PHE A N 1
ATOM 1824 C CA . PHE A 1 229 ? 37.977 -24.129 -22.416 1.00 50.34 229 PHE A CA 1
ATOM 1825 C C . PHE A 1 229 ? 39.110 -25.130 -22.122 1.00 50.34 229 PHE A C 1
ATOM 1827 O O . PHE A 1 229 ? 40.100 -24.762 -21.499 1.00 50.34 229 PHE A O 1
ATOM 1834 N N . SER A 1 230 ? 38.990 -26.384 -22.569 1.00 43.81 230 SER A N 1
ATOM 1835 C CA . SER A 1 230 ? 39.997 -27.442 -22.364 1.00 43.81 230 SER A CA 1
ATOM 1836 C C . SER A 1 230 ? 41.030 -27.555 -23.501 1.00 43.81 230 SER A C 1
ATOM 1838 O O . SER A 1 230 ? 41.704 -28.575 -23.602 1.00 43.81 230 SER A O 1
ATOM 1840 N N . PHE A 1 231 ? 41.157 -26.543 -24.370 1.00 40.66 231 PHE A N 1
ATOM 1841 C CA . PHE A 1 231 ? 41.997 -26.594 -25.576 1.00 40.66 231 PHE A CA 1
ATOM 1842 C C . PHE A 1 231 ? 43.169 -25.599 -25.528 1.00 40.66 231 PHE A C 1
ATOM 1844 O O . PHE A 1 231 ? 42.988 -24.441 -25.151 1.00 40.66 231 PHE A O 1
ATOM 1851 N N . ASP A 1 232 ? 44.349 -26.020 -26.003 1.00 41.88 232 ASP A N 1
ATOM 1852 C CA . ASP A 1 232 ? 45.644 -25.326 -25.852 1.00 41.88 232 ASP A CA 1
ATOM 1853 C C . ASP A 1 232 ? 45.776 -23.931 -26.497 1.00 41.88 232 ASP A C 1
ATOM 1855 O O . ASP A 1 232 ? 46.812 -23.273 -26.402 1.00 41.88 232 ASP A O 1
ATOM 1859 N N . GLN A 1 233 ? 44.737 -23.459 -27.181 1.00 45.34 233 GLN A N 1
ATOM 1860 C CA . GLN A 1 233 ? 44.776 -22.254 -28.014 1.00 45.34 233 GLN A CA 1
ATOM 1861 C C . GLN A 1 233 ? 44.071 -21.048 -27.379 1.00 45.34 233 GLN A C 1
ATOM 1863 O O . GLN A 1 233 ? 44.189 -19.929 -27.881 1.00 45.34 233 GLN A O 1
ATOM 1868 N N . TRP A 1 234 ? 43.362 -21.270 -26.269 1.00 45.72 234 TRP A N 1
ATOM 1869 C CA . TRP A 1 234 ? 42.666 -20.256 -25.485 1.00 45.72 234 TRP A CA 1
ATOM 1870 C C . TRP A 1 234 ? 42.891 -20.567 -23.998 1.00 45.72 234 TRP A C 1
ATOM 1872 O O . TRP A 1 234 ? 42.031 -21.136 -23.335 1.00 45.72 234 TRP A O 1
ATOM 1882 N N . HIS A 1 235 ? 44.078 -20.229 -23.481 1.00 48.41 235 HIS A N 1
ATOM 1883 C CA . HIS A 1 235 ? 44.458 -20.429 -22.076 1.00 48.41 235 HIS A CA 1
ATOM 1884 C C . HIS A 1 235 ? 44.323 -19.125 -21.273 1.00 48.41 235 HIS A C 1
ATOM 1886 O O . HIS A 1 235 ? 45.322 -18.455 -21.032 1.00 48.41 235 HIS A O 1
ATOM 1892 N N . PRO A 1 236 ? 43.131 -18.730 -20.791 1.00 43.81 236 PRO A N 1
ATOM 1893 C CA . PRO A 1 236 ? 43.027 -17.791 -19.680 1.00 43.81 236 PRO A CA 1
ATOM 1894 C C . PRO A 1 236 ? 43.319 -18.519 -18.351 1.00 43.81 236 PRO A C 1
ATOM 1896 O O . PRO A 1 236 ? 42.482 -18.524 -17.453 1.00 43.81 236 PRO A O 1
ATOM 1899 N N . GLY A 1 237 ? 44.486 -19.167 -18.266 1.00 49.66 237 GLY A N 1
ATOM 1900 C CA . GLY A 1 237 ? 45.162 -19.653 -17.061 1.00 49.66 237 GLY A CA 1
ATOM 1901 C C . GLY A 1 237 ? 44.403 -20.511 -16.028 1.00 49.66 237 GLY A C 1
ATOM 1902 O O . GLY A 1 237 ? 43.187 -20.694 -16.000 1.00 49.66 237 GLY A O 1
ATOM 1903 N N . ARG A 1 238 ? 45.183 -20.987 -15.053 1.00 53.81 238 ARG A N 1
ATOM 1904 C CA . ARG A 1 238 ? 44.789 -21.630 -13.776 1.00 53.81 238 ARG A CA 1
ATOM 1905 C C . ARG A 1 238 ? 43.597 -20.961 -13.054 1.00 53.81 238 ARG A C 1
ATOM 1907 O O . ARG A 1 238 ? 42.896 -21.612 -12.283 1.00 53.81 238 ARG A O 1
ATOM 1914 N N . LEU A 1 239 ? 43.388 -19.663 -13.291 1.00 55.25 239 LEU A N 1
ATOM 1915 C CA . LEU A 1 239 ? 42.418 -18.777 -12.636 1.00 55.25 239 LEU A CA 1
ATOM 1916 C C . LEU A 1 239 ? 40.961 -19.184 -12.885 1.00 55.25 239 LEU A C 1
ATOM 1918 O O . LEU A 1 239 ? 40.115 -19.076 -11.999 1.00 55.25 239 LEU A O 1
ATOM 1922 N N . LEU A 1 240 ? 40.650 -19.665 -14.085 1.00 58.25 240 LEU A N 1
ATOM 1923 C CA . LEU A 1 240 ? 39.273 -19.874 -14.519 1.00 58.25 240 LEU A CA 1
ATOM 1924 C C . LEU A 1 240 ? 38.747 -21.300 -14.267 1.00 58.25 240 LEU A C 1
ATOM 1926 O O . LEU A 1 240 ? 37.535 -21.511 -14.299 1.00 58.25 240 LEU A O 1
ATOM 1930 N N . GLN A 1 241 ? 39.613 -22.249 -13.894 1.00 57.59 241 GLN A N 1
ATOM 1931 C CA . GLN A 1 241 ? 39.276 -23.667 -13.669 1.00 57.59 241 GLN A CA 1
ATOM 1932 C C . GLN A 1 241 ? 38.331 -23.927 -12.478 1.00 57.59 241 GLN A C 1
ATOM 1934 O O . GLN A 1 241 ? 37.662 -24.958 -12.423 1.00 57.59 241 GLN A O 1
ATOM 1939 N N . GLN A 1 242 ? 38.252 -23.005 -11.511 1.00 57.59 242 GLN A N 1
ATOM 1940 C CA . GLN A 1 242 ? 37.387 -23.151 -10.325 1.00 57.59 242 GLN A CA 1
ATOM 1941 C C . GLN A 1 242 ? 35.924 -22.759 -10.578 1.00 57.59 242 GLN A C 1
ATOM 1943 O O . GLN A 1 242 ? 35.054 -23.025 -9.742 1.00 57.59 242 GLN A O 1
ATOM 1948 N N . PHE A 1 243 ? 35.634 -22.117 -11.710 1.00 59.59 243 PHE A N 1
ATOM 1949 C CA . PHE A 1 243 ? 34.300 -21.645 -12.058 1.00 59.59 243 PHE A CA 1
ATOM 1950 C C . PHE A 1 243 ? 33.588 -22.722 -12.880 1.00 59.59 243 PHE A C 1
ATOM 1952 O O . PHE A 1 243 ? 33.835 -22.872 -14.069 1.00 59.59 243 PHE A O 1
ATOM 1959 N N . LYS A 1 244 ? 32.710 -23.503 -12.239 1.00 57.50 244 LYS A N 1
ATOM 1960 C CA . LYS A 1 244 ? 31.875 -24.502 -12.923 1.00 57.50 244 LYS A CA 1
ATOM 1961 C C . LYS A 1 244 ? 30.473 -23.953 -13.176 1.00 57.50 244 LYS A C 1
ATOM 1963 O O . LYS A 1 244 ? 29.768 -23.611 -12.225 1.00 57.50 244 LYS A O 1
ATOM 1968 N N . GLY A 1 245 ? 30.076 -23.929 -14.447 1.00 60.94 245 GLY A N 1
ATOM 1969 C CA . GLY A 1 245 ? 28.759 -23.491 -14.904 1.00 60.94 245 GLY A CA 1
ATOM 1970 C C . GLY A 1 245 ? 28.523 -21.980 -14.841 1.00 60.94 245 GLY A C 1
ATOM 1971 O O . GLY A 1 245 ? 29.205 -21.241 -14.131 1.00 60.94 245 GLY A O 1
ATOM 1972 N N . LEU A 1 246 ? 27.529 -21.507 -15.595 1.00 70.12 246 LEU A N 1
ATOM 1973 C CA . LEU A 1 246 ? 27.188 -20.083 -15.667 1.00 70.12 246 LEU A CA 1
ATOM 1974 C C . LEU A 1 246 ? 26.002 -19.764 -14.756 1.00 70.12 246 LEU A C 1
ATOM 1976 O O . LEU A 1 246 ? 24.958 -20.413 -14.793 1.00 70.12 246 LEU A O 1
ATOM 1980 N N . ARG A 1 247 ? 26.172 -18.747 -13.910 1.00 76.94 247 ARG A N 1
ATOM 1981 C CA . ARG A 1 247 ? 25.205 -18.344 -12.888 1.00 76.94 247 ARG A CA 1
ATOM 1982 C C . ARG A 1 247 ? 24.501 -17.064 -13.293 1.00 76.94 247 ARG A C 1
ATOM 1984 O O . ARG A 1 247 ? 25.111 -16.009 -13.461 1.00 76.94 247 ARG A O 1
ATOM 1991 N N . GLN A 1 248 ? 23.178 -17.109 -13.354 1.00 77.44 248 GLN A N 1
ATOM 1992 C CA . GLN A 1 248 ? 22.404 -15.925 -13.693 1.00 77.44 248 GLN A CA 1
ATOM 1993 C C . GLN A 1 248 ? 22.439 -14.901 -12.546 1.00 77.44 248 GLN A C 1
ATOM 1995 O O . GLN A 1 248 ? 21.903 -15.139 -11.468 1.00 77.44 248 GLN A O 1
ATOM 2000 N N . GLY A 1 249 ? 23.073 -13.749 -12.776 1.00 77.94 249 GLY A N 1
ATOM 2001 C CA . GLY A 1 249 ? 23.323 -12.728 -11.746 1.00 77.94 249 GLY A CA 1
ATOM 2002 C C . GLY A 1 249 ? 24.792 -12.598 -11.328 1.00 77.94 249 GLY A C 1
ATOM 2003 O O . GLY A 1 249 ? 25.125 -11.679 -10.575 1.00 77.94 249 GLY A O 1
ATOM 2004 N N . ASP A 1 250 ? 25.662 -13.463 -11.850 1.00 85.19 250 ASP A N 1
ATOM 2005 C CA . ASP A 1 250 ? 27.116 -13.376 -11.729 1.00 85.19 250 ASP A CA 1
ATOM 2006 C C . ASP A 1 250 ? 27.699 -12.416 -12.795 1.00 85.19 250 ASP A C 1
ATOM 2008 O O . ASP A 1 250 ? 27.376 -12.564 -13.976 1.00 85.19 250 ASP A O 1
ATOM 2012 N N . PRO A 1 251 ? 28.540 -11.428 -12.419 1.00 87.81 251 PRO A N 1
ATOM 2013 C CA . PRO A 1 251 ? 29.204 -10.524 -13.363 1.00 87.81 251 PRO A CA 1
ATOM 2014 C C . PRO A 1 251 ? 30.072 -11.203 -14.432 1.00 87.81 251 PRO A C 1
ATOM 2016 O O . PRO A 1 251 ? 30.228 -10.633 -15.511 1.00 87.81 251 PRO A O 1
ATOM 2019 N N . LEU A 1 252 ? 30.645 -12.373 -14.136 1.00 86.12 252 LEU A N 1
ATOM 2020 C CA . LEU A 1 252 ? 31.575 -13.071 -15.028 1.00 86.12 252 LEU A CA 1
ATOM 2021 C C . LEU A 1 252 ? 30.852 -13.912 -16.089 1.00 86.12 252 LEU A C 1
ATOM 2023 O O . LEU A 1 252 ? 31.288 -13.996 -17.235 1.00 86.12 252 LEU A O 1
ATOM 2027 N N . SER A 1 253 ? 29.706 -14.486 -15.719 1.00 84.69 253 SER A N 1
ATOM 2028 C CA . SER A 1 253 ? 28.967 -15.453 -16.539 1.00 84.69 253 SER A CA 1
ATOM 2029 C C . SER A 1 253 ? 28.602 -14.982 -17.962 1.00 84.69 253 SER A C 1
ATOM 2031 O O . SER A 1 253 ? 28.723 -15.793 -18.876 1.00 84.69 253 SER A O 1
ATOM 2033 N N . PRO A 1 254 ? 28.212 -13.714 -18.218 1.00 87.31 254 PRO A N 1
ATOM 2034 C CA . PRO A 1 254 ? 27.900 -13.258 -19.576 1.00 87.31 254 PRO A CA 1
ATOM 2035 C C . PRO A 1 254 ? 29.074 -13.346 -20.559 1.00 87.31 254 PRO A C 1
ATOM 2037 O O . PRO A 1 254 ? 28.871 -13.682 -21.722 1.00 87.31 254 PRO A O 1
ATOM 2040 N N . TYR A 1 255 ? 30.299 -13.067 -20.102 1.00 85.94 255 TYR A N 1
ATOM 2041 C CA . TYR A 1 255 ? 31.490 -13.122 -20.956 1.00 85.94 255 TYR A CA 1
ATOM 2042 C C . TYR A 1 255 ? 31.843 -14.563 -21.307 1.00 85.94 255 TYR A C 1
ATOM 2044 O O . TYR A 1 255 ? 32.104 -14.871 -22.464 1.00 85.94 255 TYR A O 1
ATOM 2052 N N . LEU A 1 256 ? 31.773 -15.456 -20.321 1.00 80.44 256 LEU A N 1
ATOM 2053 C CA . LEU A 1 256 ? 32.001 -16.884 -20.524 1.00 80.44 256 LEU A CA 1
ATOM 2054 C C . LEU A 1 256 ? 30.957 -17.503 -21.467 1.00 80.44 256 LEU A C 1
ATOM 2056 O O . LEU A 1 256 ? 31.301 -18.333 -22.303 1.00 80.44 256 LEU A O 1
ATOM 2060 N N . PHE A 1 257 ? 29.698 -17.061 -21.380 1.00 83.19 257 PHE A N 1
ATOM 2061 C CA . PHE A 1 257 ? 28.643 -17.481 -22.303 1.00 83.19 257 PHE A CA 1
ATOM 2062 C C . PHE A 1 257 ? 28.946 -17.072 -23.747 1.00 83.19 257 PHE A C 1
ATOM 2064 O O . PHE A 1 257 ? 28.896 -17.896 -24.655 1.00 83.19 257 PHE A O 1
ATOM 2071 N N . VAL A 1 258 ? 29.293 -15.799 -23.956 1.00 85.62 258 VAL A N 1
ATOM 2072 C CA . VAL A 1 258 ? 29.609 -15.255 -25.283 1.00 85.62 258 VAL A CA 1
ATOM 2073 C C . VAL A 1 258 ? 30.806 -15.964 -25.918 1.00 85.62 258 VAL A C 1
ATOM 2075 O O . VAL A 1 258 ? 30.789 -16.220 -27.120 1.00 85.62 258 VAL A O 1
ATOM 2078 N N . LEU A 1 259 ? 31.803 -16.333 -25.116 1.00 80.38 259 LEU A N 1
ATOM 2079 C CA . LEU A 1 259 ? 32.940 -17.131 -25.568 1.00 80.38 259 LEU A CA 1
ATOM 2080 C C . LEU A 1 259 ? 32.528 -18.545 -25.997 1.00 80.38 259 LEU A C 1
ATOM 2082 O O . LEU A 1 259 ? 32.978 -19.008 -27.037 1.00 80.38 259 LEU A O 1
ATOM 2086 N N . GLY A 1 260 ? 31.622 -19.206 -25.272 1.00 79.06 260 GLY A N 1
ATOM 2087 C CA . GLY A 1 260 ? 31.082 -20.499 -25.707 1.00 79.06 260 GLY A CA 1
ATOM 2088 C C . GLY A 1 260 ? 30.244 -20.413 -26.987 1.00 79.06 260 GLY A C 1
ATOM 2089 O O . GLY A 1 260 ? 30.342 -21.280 -27.853 1.00 79.06 260 GLY A O 1
ATOM 2090 N N . MET A 1 261 ? 29.484 -19.328 -27.163 1.00 85.12 261 MET A N 1
ATOM 2091 C CA . MET A 1 261 ? 28.724 -19.072 -28.394 1.00 85.12 261 MET A CA 1
ATOM 2092 C C . MET A 1 261 ? 29.615 -18.802 -29.618 1.00 85.12 261 MET A C 1
ATOM 2094 O O . MET A 1 261 ? 29.137 -18.896 -30.750 1.00 85.12 261 MET A O 1
ATOM 2098 N N . GLU A 1 262 ? 30.907 -18.510 -29.436 1.00 87.12 262 GLU A N 1
ATOM 2099 C CA . GLU A 1 262 ? 31.840 -18.357 -30.557 1.00 87.12 262 GLU A CA 1
ATOM 2100 C C . GLU A 1 262 ? 32.002 -19.663 -31.346 1.00 87.12 262 GLU A C 1
ATOM 2102 O O . GLU A 1 262 ? 32.134 -19.618 -32.568 1.00 87.12 262 GLU A O 1
ATOM 2107 N N . ALA A 1 263 ? 31.912 -20.826 -30.691 1.00 85.06 263 ALA A N 1
ATOM 2108 C CA . ALA A 1 263 ? 31.975 -22.116 -31.376 1.00 85.06 263 ALA A CA 1
ATOM 2109 C C . ALA A 1 263 ? 30.835 -22.278 -32.402 1.00 85.06 263 ALA A C 1
ATOM 2111 O O . ALA A 1 263 ? 31.080 -22.730 -33.521 1.00 85.06 263 ALA A O 1
ATOM 2112 N N . LEU A 1 264 ? 29.618 -21.816 -32.081 1.00 87.56 264 LEU A N 1
ATOM 2113 C CA . LEU A 1 264 ? 28.498 -21.796 -33.030 1.00 87.56 264 LEU A CA 1
ATOM 2114 C C . LEU A 1 264 ? 28.797 -20.888 -34.230 1.00 87.56 264 LEU A C 1
ATOM 2116 O O . LEU A 1 264 ? 28.597 -21.285 -35.377 1.00 87.56 264 LEU A O 1
ATOM 2120 N N . SER A 1 265 ? 29.325 -19.689 -33.975 1.00 89.25 265 SER A N 1
ATOM 2121 C CA . SER A 1 265 ? 29.732 -18.752 -35.030 1.00 89.25 265 SER A CA 1
ATOM 2122 C C . SER A 1 265 ? 30.774 -19.372 -35.974 1.00 89.25 265 SER A C 1
ATOM 2124 O O . SER A 1 265 ? 30.653 -19.260 -37.197 1.00 89.25 265 SER A O 1
ATOM 2126 N N . ARG A 1 266 ? 31.760 -20.107 -35.436 1.00 88.88 266 ARG A N 1
ATOM 2127 C CA . ARG A 1 266 ? 32.780 -20.808 -36.237 1.00 88.88 266 ARG A CA 1
ATOM 2128 C C . ARG A 1 266 ? 32.212 -21.960 -37.054 1.00 88.88 266 ARG A C 1
ATOM 2130 O O . ARG A 1 266 ? 32.583 -22.094 -38.221 1.00 88.88 266 ARG A O 1
ATOM 2137 N N . LEU A 1 267 ? 31.286 -22.737 -36.495 1.00 88.94 267 LEU A N 1
ATOM 2138 C CA . LEU A 1 267 ? 30.577 -23.779 -37.241 1.00 88.94 267 LEU A CA 1
ATOM 2139 C C . LEU A 1 267 ? 29.800 -23.183 -38.424 1.00 88.94 267 LEU A C 1
ATOM 2141 O O . LEU A 1 267 ? 29.912 -23.688 -39.541 1.00 88.94 267 LEU A O 1
ATOM 2145 N N . ILE A 1 268 ? 29.083 -22.072 -38.214 1.00 89.75 268 ILE A N 1
ATOM 2146 C CA . ILE A 1 268 ? 28.328 -21.397 -39.282 1.00 89.75 268 ILE A CA 1
ATOM 2147 C C . ILE A 1 268 ? 29.277 -20.844 -40.350 1.00 89.75 268 ILE A C 1
ATOM 2149 O O . ILE A 1 268 ? 29.051 -21.057 -41.539 1.00 89.75 268 ILE A O 1
ATOM 2153 N N . HIS A 1 269 ? 30.366 -20.173 -39.965 1.00 89.81 269 HIS A N 1
ATOM 2154 C CA . HIS A 1 269 ? 31.360 -19.683 -40.926 1.00 89.81 269 HIS A CA 1
ATOM 2155 C C . HIS A 1 269 ? 31.988 -20.809 -41.751 1.00 89.81 269 HIS A C 1
ATOM 2157 O O . HIS A 1 269 ? 32.164 -20.641 -42.957 1.00 89.81 269 HIS A O 1
ATOM 2163 N N . ARG A 1 270 ? 32.280 -21.961 -41.138 1.00 89.50 270 ARG A N 1
ATOM 2164 C CA . ARG A 1 270 ? 32.800 -23.136 -41.847 1.00 89.50 270 ARG A CA 1
ATOM 2165 C C . ARG A 1 270 ? 31.780 -23.697 -42.838 1.00 89.50 270 ARG A C 1
ATOM 2167 O O . ARG A 1 270 ? 32.147 -23.983 -43.973 1.00 89.50 270 ARG A O 1
ATOM 2174 N N . ALA A 1 271 ? 30.513 -23.810 -42.439 1.00 90.19 271 ALA A N 1
ATOM 2175 C CA . ALA A 1 271 ? 29.440 -24.262 -43.323 1.00 90.19 271 ALA A CA 1
ATOM 2176 C C . ALA A 1 271 ? 29.238 -23.310 -44.515 1.00 90.19 271 ALA A C 1
ATOM 2178 O O . ALA A 1 271 ? 29.083 -23.766 -45.645 1.00 90.19 271 ALA A O 1
ATOM 2179 N N . VAL A 1 272 ? 29.321 -21.996 -44.282 1.00 89.75 272 VAL A N 1
ATOM 2180 C CA . VAL A 1 272 ? 29.239 -20.981 -45.344 1.00 89.75 272 VAL A CA 1
ATOM 2181 C C . VAL A 1 272 ? 30.459 -21.016 -46.264 1.00 89.75 272 VAL A C 1
ATOM 2183 O O . VAL A 1 272 ? 30.308 -20.983 -47.481 1.00 89.75 272 VAL A O 1
ATOM 2186 N N . GLY A 1 273 ? 31.670 -21.129 -45.709 1.00 87.31 273 GLY A N 1
ATOM 2187 C CA . GLY A 1 273 ? 32.904 -21.246 -46.491 1.00 87.31 273 GLY A CA 1
ATOM 2188 C C . GLY A 1 273 ? 32.968 -22.524 -47.334 1.00 87.31 273 GLY A C 1
ATOM 2189 O O . GLY A 1 273 ? 33.541 -22.506 -48.419 1.00 87.31 273 GLY A O 1
ATOM 2190 N N . GLY A 1 274 ? 32.346 -23.608 -46.861 1.00 88.44 274 GLY A N 1
ATOM 2191 C CA . GLY A 1 274 ? 32.195 -24.868 -47.594 1.00 88.44 274 GLY A CA 1
ATOM 2192 C C . GLY A 1 274 ? 31.026 -24.906 -48.585 1.00 88.44 274 GLY A C 1
ATOM 2193 O O . GLY A 1 274 ? 30.868 -25.909 -49.270 1.00 88.44 274 GLY A O 1
ATOM 2194 N N . GLY A 1 275 ? 30.206 -23.852 -48.667 1.00 87.06 275 GLY A N 1
ATOM 2195 C CA . GLY A 1 275 ? 29.051 -23.783 -49.571 1.00 87.06 275 GLY A CA 1
ATOM 2196 C C . GLY A 1 275 ? 27.804 -24.554 -49.113 1.00 87.06 275 GLY A C 1
ATOM 2197 O O . GLY A 1 275 ? 26.841 -24.631 -49.867 1.00 87.06 275 GLY A O 1
ATOM 2198 N N . PHE A 1 276 ? 27.789 -25.092 -47.889 1.00 87.75 276 PHE A N 1
ATOM 2199 C CA . PHE A 1 276 ? 26.644 -25.820 -47.319 1.00 87.75 276 PHE A CA 1
ATOM 2200 C C . PHE A 1 276 ? 25.524 -24.890 -46.829 1.00 87.75 276 PHE A C 1
ATOM 2202 O O . PHE A 1 276 ? 24.367 -25.293 -46.754 1.00 87.75 276 PHE A O 1
ATOM 2209 N N . LEU A 1 277 ? 25.866 -23.645 -46.485 1.00 87.62 277 LEU A N 1
ATOM 2210 C CA . LEU A 1 277 ? 24.924 -22.581 -46.132 1.00 87.62 277 LEU A CA 1
ATOM 2211 C C . LEU A 1 277 ? 25.246 -21.317 -46.930 1.00 87.62 277 LEU A C 1
ATOM 2213 O O . LEU A 1 277 ? 26.412 -20.971 -47.115 1.00 87.62 277 LEU A O 1
ATOM 2217 N N . SER A 1 278 ? 24.227 -20.574 -47.350 1.00 83.00 278 SER A N 1
ATOM 2218 C CA . SER A 1 278 ? 24.407 -19.285 -48.028 1.00 83.00 278 SER A CA 1
ATOM 2219 C C . SER A 1 278 ? 24.063 -18.119 -47.103 1.00 83.00 278 SER A C 1
ATOM 2221 O O . SER A 1 278 ? 22.972 -18.075 -46.552 1.00 83.00 278 SER A O 1
ATOM 2223 N N . GLY A 1 279 ? 24.950 -17.132 -46.962 1.00 81.75 279 GLY A N 1
ATOM 2224 C CA . GLY A 1 279 ? 24.631 -15.893 -46.239 1.00 81.75 279 GLY A CA 1
ATOM 2225 C C . GLY A 1 279 ? 23.891 -14.859 -47.099 1.00 81.75 279 GLY A C 1
ATOM 2226 O O . GLY A 1 279 ? 23.918 -14.899 -48.328 1.00 81.75 279 GLY A O 1
ATOM 2227 N N . CYS A 1 280 ? 23.300 -13.852 -46.460 1.00 79.50 280 CYS A N 1
ATOM 2228 C CA . CYS A 1 280 ? 22.682 -12.713 -47.133 1.00 79.50 280 CYS A CA 1
ATOM 2229 C C . CYS A 1 280 ? 23.722 -11.633 -47.471 1.00 79.50 280 CYS A C 1
ATOM 2231 O O . CYS A 1 280 ? 24.315 -11.022 -46.581 1.00 79.50 280 CYS A O 1
ATOM 2233 N N . ARG A 1 281 ? 23.930 -11.338 -48.760 1.00 76.50 281 ARG A N 1
ATOM 2234 C CA . ARG A 1 281 ? 24.830 -10.253 -49.189 1.00 76.50 281 ARG A CA 1
ATOM 2235 C C . ARG A 1 281 ? 24.119 -8.901 -49.183 1.00 76.50 281 ARG A C 1
ATOM 2237 O O . ARG A 1 281 ? 23.255 -8.669 -50.025 1.00 76.50 281 ARG A O 1
ATOM 2244 N N . VAL A 1 282 ? 24.549 -7.982 -48.326 1.00 73.31 282 VAL A N 1
ATOM 2245 C CA . VAL A 1 282 ? 24.068 -6.594 -48.263 1.00 73.31 282 VAL A CA 1
ATOM 2246 C C . VAL A 1 282 ? 25.011 -5.698 -49.071 1.00 73.31 282 VAL A C 1
ATOM 2248 O O . VAL A 1 282 ? 26.188 -5.578 -48.738 1.00 73.31 282 VAL A O 1
ATOM 2251 N N . ASN A 1 283 ? 24.531 -5.087 -50.159 1.00 65.19 283 ASN A N 1
ATOM 2252 C CA . ASN A 1 283 ? 25.374 -4.258 -51.037 1.00 65.19 283 ASN A CA 1
ATOM 2253 C C . ASN A 1 283 ? 25.578 -2.844 -50.471 1.00 65.19 283 ASN A C 1
ATOM 2255 O O . ASN A 1 283 ? 24.609 -2.156 -50.158 1.00 65.19 283 ASN A O 1
ATOM 2259 N N . GLY A 1 284 ? 26.830 -2.376 -50.418 1.00 58.00 284 GLY A N 1
ATOM 2260 C CA . GLY A 1 284 ? 27.148 -0.967 -50.176 1.00 58.00 284 GLY A CA 1
ATOM 2261 C C . GLY A 1 284 ? 27.014 -0.105 -51.442 1.00 58.00 284 GLY A C 1
ATOM 2262 O O . GLY A 1 284 ? 27.012 -0.618 -52.560 1.00 58.00 284 GLY A O 1
ATOM 2263 N N . ARG A 1 285 ? 26.973 1.230 -51.284 1.00 50.28 285 ARG A N 1
ATOM 2264 C CA . ARG A 1 285 ? 26.889 2.204 -52.403 1.00 50.28 285 ARG A CA 1
ATOM 2265 C C . ARG A 1 285 ? 28.073 2.151 -53.389 1.00 50.28 285 ARG A C 1
ATOM 2267 O O . ARG A 1 285 ? 27.973 2.740 -54.456 1.00 50.28 285 ARG A O 1
ATOM 2274 N N . GLY A 1 286 ? 29.166 1.466 -53.036 1.00 50.88 286 GLY A N 1
ATOM 2275 C CA . GLY A 1 286 ? 30.390 1.328 -53.838 1.00 50.88 286 GLY A CA 1
ATOM 2276 C C . GLY A 1 286 ? 30.669 -0.084 -54.373 1.00 50.88 286 GLY A C 1
ATOM 2277 O O . GLY A 1 286 ? 31.817 -0.388 -54.667 1.00 50.88 286 GLY A O 1
ATOM 2278 N N . GLY A 1 287 ? 29.676 -0.979 -54.442 1.00 49.66 287 GLY A N 1
ATOM 2279 C CA . GLY A 1 287 ? 29.825 -2.309 -55.064 1.00 49.66 287 GLY A CA 1
ATOM 2280 C C . GLY A 1 287 ? 30.427 -3.412 -54.176 1.00 49.66 287 GLY A C 1
ATOM 2281 O O . GLY A 1 287 ? 30.067 -4.574 -54.343 1.00 49.66 287 GLY A O 1
ATOM 2282 N N . ASN A 1 288 ? 31.235 -3.079 -53.163 1.00 52.75 288 ASN A N 1
ATOM 2283 C CA . ASN A 1 288 ? 31.664 -4.041 -52.137 1.00 52.75 288 ASN A CA 1
ATOM 2284 C C . ASN A 1 288 ? 30.548 -4.238 -51.093 1.00 52.75 288 ASN A C 1
ATOM 2286 O O . ASN A 1 288 ? 30.287 -3.359 -50.272 1.00 52.75 288 ASN A O 1
ATOM 2290 N N . GLY A 1 289 ? 29.844 -5.372 -51.155 1.00 65.38 289 GLY A N 1
ATOM 2291 C CA . GLY A 1 289 ? 28.809 -5.758 -50.185 1.00 65.38 289 GLY A CA 1
ATOM 2292 C C . GLY A 1 289 ? 29.324 -6.679 -49.073 1.00 65.38 289 GLY A C 1
ATOM 2293 O O . GLY A 1 289 ? 30.222 -7.485 -49.314 1.00 65.38 289 GLY A O 1
ATOM 2294 N N . ALA A 1 290 ? 28.728 -6.602 -47.879 1.00 76.25 290 ALA A N 1
ATOM 2295 C CA . ALA A 1 290 ? 29.032 -7.471 -46.738 1.00 76.25 290 ALA A CA 1
ATOM 2296 C C . ALA A 1 290 ? 28.148 -8.731 -46.750 1.00 76.25 290 ALA A C 1
ATOM 2298 O O . ALA A 1 290 ? 26.947 -8.641 -47.008 1.00 76.25 290 ALA A O 1
ATOM 2299 N N . LEU A 1 291 ? 28.727 -9.904 -46.477 1.00 83.06 291 LEU A N 1
ATOM 2300 C CA . LEU A 1 291 ? 27.988 -11.162 -46.330 1.00 83.06 291 LEU A CA 1
ATOM 2301 C C . LEU A 1 291 ? 27.575 -11.349 -44.865 1.00 83.06 291 LEU A C 1
ATOM 2303 O O . LEU A 1 291 ? 28.434 -11.417 -43.991 1.00 83.06 291 LEU A O 1
ATOM 2307 N N . VAL A 1 292 ? 26.274 -11.453 -44.608 1.00 85.44 292 VAL A N 1
ATOM 2308 C CA . VAL A 1 292 ? 25.701 -11.676 -43.276 1.00 85.44 292 VAL A CA 1
ATOM 2309 C C . VAL A 1 292 ? 25.109 -13.082 -43.233 1.00 85.44 292 VAL A C 1
ATOM 2311 O O . VAL A 1 292 ? 24.076 -13.335 -43.843 1.00 85.44 292 VAL A O 1
ATOM 2314 N N . SER A 1 293 ? 25.773 -14.009 -42.544 1.00 87.25 293 SER A N 1
ATOM 2315 C CA . SER A 1 293 ? 25.297 -15.393 -42.374 1.00 87.25 293 SER A CA 1
ATOM 2316 C C . SER A 1 293 ? 24.519 -15.602 -41.081 1.00 87.25 293 SER A C 1
ATOM 2318 O O . SER A 1 293 ? 23.590 -16.401 -41.038 1.00 87.25 293 SER A O 1
ATOM 2320 N N . HIS A 1 294 ? 24.882 -14.883 -40.020 1.00 90.62 294 HIS A N 1
ATOM 2321 C CA . HIS A 1 294 ? 24.226 -14.968 -38.724 1.00 90.62 294 HIS A CA 1
ATOM 2322 C C . HIS A 1 294 ? 24.463 -13.703 -37.891 1.00 90.62 294 HIS A C 1
ATOM 2324 O O . HIS A 1 294 ? 25.384 -12.928 -38.153 1.00 90.62 294 HIS A O 1
ATOM 2330 N N . LEU A 1 295 ? 23.617 -13.499 -36.884 1.00 89.44 295 LEU A N 1
ATOM 2331 C CA . LEU A 1 295 ? 23.755 -12.471 -35.857 1.00 89.44 295 LEU A CA 1
ATOM 2332 C C . LEU A 1 295 ? 23.465 -13.097 -34.497 1.00 89.44 295 LEU A C 1
ATOM 2334 O O . LEU A 1 295 ? 22.454 -13.775 -34.327 1.00 89.44 295 LEU A O 1
ATOM 2338 N N . LEU A 1 296 ? 24.335 -12.831 -33.527 1.00 88.56 296 LEU A N 1
ATOM 2339 C CA . LEU A 1 296 ? 24.183 -13.293 -32.153 1.00 88.56 296 LEU A CA 1
ATOM 2340 C C . LEU A 1 296 ? 23.995 -12.093 -31.233 1.00 88.56 296 LEU A C 1
ATOM 2342 O O . LEU A 1 296 ? 24.737 -11.108 -31.309 1.00 88.56 296 LEU A O 1
ATOM 2346 N N . PHE A 1 297 ? 23.030 -12.193 -30.329 1.00 85.81 297 PHE A N 1
ATOM 2347 C CA . PHE A 1 297 ? 22.949 -11.341 -29.155 1.00 85.81 297 PHE A CA 1
ATOM 2348 C C . PHE A 1 297 ? 22.748 -12.229 -27.929 1.00 85.81 297 PHE A C 1
ATOM 2350 O O . PHE A 1 297 ? 21.628 -12.474 -27.493 1.00 85.81 297 PHE A O 1
ATOM 2357 N N . ALA A 1 298 ? 23.864 -12.725 -27.388 1.00 84.44 298 ALA A N 1
ATOM 2358 C CA . ALA A 1 298 ? 23.863 -13.803 -26.405 1.00 84.44 298 ALA A CA 1
ATOM 2359 C C . ALA A 1 298 ? 23.124 -15.039 -26.954 1.00 84.44 298 ALA A C 1
ATOM 2361 O O . ALA A 1 298 ? 23.633 -15.645 -27.893 1.00 84.44 298 ALA A O 1
ATOM 2362 N N . ASP A 1 299 ? 22.003 -15.435 -26.348 1.00 79.00 299 ASP A N 1
ATOM 2363 C CA . ASP A 1 299 ? 21.186 -16.596 -26.716 1.00 79.00 299 ASP A CA 1
ATOM 2364 C C . ASP A 1 299 ? 20.252 -16.320 -27.905 1.00 79.00 299 ASP A C 1
ATOM 2366 O O . ASP A 1 299 ? 19.941 -17.233 -28.665 1.00 79.00 299 ASP A O 1
ATOM 2370 N N . ASP A 1 300 ? 19.851 -15.067 -28.126 1.00 82.50 300 ASP A N 1
ATOM 2371 C CA . ASP A 1 300 ? 19.031 -14.689 -29.277 1.00 82.50 300 ASP A CA 1
ATOM 2372 C C . ASP A 1 300 ? 19.868 -14.783 -30.570 1.00 82.50 300 ASP A C 1
ATOM 2374 O O . ASP A 1 300 ? 20.723 -13.933 -30.843 1.00 82.50 300 ASP A O 1
ATOM 2378 N N . THR A 1 301 ? 19.622 -15.827 -31.369 1.00 87.12 301 THR A N 1
ATOM 2379 C CA . THR A 1 301 ? 20.372 -16.125 -32.599 1.00 87.12 301 THR A CA 1
ATOM 2380 C C . THR A 1 301 ? 19.497 -15.930 -33.836 1.00 87.12 301 THR A C 1
ATOM 2382 O O . THR A 1 301 ? 18.397 -16.476 -33.922 1.00 87.12 301 THR A O 1
ATOM 2385 N N . LEU A 1 302 ? 19.995 -15.180 -34.822 1.00 87.31 302 LEU A N 1
ATOM 2386 C CA . LEU A 1 302 ? 19.435 -15.129 -36.174 1.00 87.31 302 LEU A CA 1
ATOM 2387 C C . LEU A 1 302 ? 20.394 -15.801 -37.148 1.00 87.31 302 LEU A C 1
ATOM 2389 O O . LEU A 1 302 ? 21.557 -15.410 -37.219 1.00 87.31 302 LEU A O 1
ATOM 2393 N N . VAL A 1 303 ? 19.895 -16.754 -37.928 1.00 88.06 303 VAL A N 1
ATOM 2394 C CA . VAL A 1 303 ? 20.627 -17.383 -39.033 1.00 88.06 303 VAL A CA 1
ATOM 2395 C C . VAL A 1 303 ? 19.950 -17.029 -40.352 1.00 88.06 303 VAL A C 1
ATOM 2397 O O . VAL A 1 303 ? 18.723 -17.058 -40.455 1.00 88.06 303 VAL A O 1
ATOM 2400 N N . PHE A 1 304 ? 20.765 -16.678 -41.343 1.00 85.06 304 PHE A N 1
ATOM 2401 C CA . PHE A 1 304 ? 20.348 -16.280 -42.680 1.00 85.06 304 PHE A CA 1
ATOM 2402 C C . PHE A 1 304 ? 20.747 -17.389 -43.651 1.00 85.06 304 PHE A C 1
ATOM 2404 O O . PHE A 1 304 ? 21.936 -17.691 -43.766 1.00 85.06 304 PHE A O 1
ATOM 2411 N N . CYS A 1 305 ? 19.767 -17.969 -44.340 1.00 81.94 305 CYS A N 1
ATOM 2412 C CA . CYS A 1 305 ? 19.967 -18.992 -45.365 1.00 81.94 305 CYS A CA 1
ATOM 2413 C C . CYS A 1 305 ? 18.994 -18.804 -46.540 1.00 81.94 305 CYS A C 1
ATOM 2415 O O . CYS A 1 305 ? 18.025 -18.040 -46.459 1.00 81.94 305 CYS A O 1
ATOM 2417 N N . GLU A 1 306 ? 19.263 -19.472 -47.660 1.00 80.88 306 GLU A N 1
ATOM 2418 C CA . GLU A 1 306 ? 18.309 -19.544 -48.769 1.00 80.88 306 GLU A CA 1
ATOM 2419 C C . GLU A 1 306 ? 17.166 -20.510 -48.436 1.00 80.88 306 GLU A C 1
ATOM 2421 O O . GLU A 1 306 ? 17.316 -21.433 -47.636 1.00 80.88 306 GLU A O 1
ATOM 2426 N N . ALA A 1 307 ? 16.004 -20.302 -49.060 1.00 79.50 307 ALA A N 1
ATOM 2427 C CA . ALA A 1 307 ? 14.852 -21.187 -48.926 1.00 79.50 307 ALA A CA 1
ATOM 2428 C C . ALA A 1 307 ? 15.070 -22.515 -49.681 1.00 79.50 307 ALA A C 1
ATOM 2430 O O . ALA A 1 307 ? 14.485 -22.736 -50.740 1.00 79.50 307 ALA A O 1
ATOM 2431 N N . SER A 1 308 ? 15.933 -23.376 -49.138 1.00 82.69 308 SER A N 1
ATOM 2432 C CA . SER A 1 308 ? 16.327 -24.674 -49.696 1.00 82.69 308 SER A CA 1
ATOM 2433 C C . SER A 1 308 ? 16.230 -25.771 -48.637 1.00 82.69 308 SER A C 1
ATOM 2435 O O . SER A 1 308 ? 16.725 -25.593 -47.524 1.00 82.69 308 SER A O 1
ATOM 2437 N N . GLU A 1 309 ? 15.624 -26.908 -48.990 1.00 81.69 309 GLU A N 1
ATOM 2438 C CA . GLU A 1 309 ? 15.526 -28.081 -48.107 1.00 81.69 309 GLU A CA 1
ATOM 2439 C C . GLU A 1 309 ? 16.919 -28.583 -47.709 1.00 81.69 309 GLU A C 1
ATOM 2441 O O . GLU A 1 309 ? 17.183 -28.768 -46.522 1.00 81.69 309 GLU A O 1
ATOM 2446 N N . ASP A 1 310 ? 17.854 -28.653 -48.662 1.00 84.88 310 ASP A N 1
ATOM 2447 C CA . ASP A 1 310 ? 19.234 -29.063 -48.398 1.00 84.88 310 ASP A CA 1
ATOM 2448 C C . ASP A 1 310 ? 19.901 -28.161 -47.353 1.00 84.88 310 ASP A C 1
ATOM 2450 O O . ASP A 1 310 ? 20.505 -28.651 -46.400 1.00 84.88 310 ASP A O 1
ATOM 2454 N N . GLN A 1 311 ? 19.779 -26.833 -47.473 1.00 86.62 311 GLN A N 1
ATOM 2455 C CA . GLN A 1 311 ? 20.378 -25.916 -46.494 1.00 86.62 311 GLN A CA 1
ATOM 2456 C C . GLN A 1 311 ? 19.739 -26.053 -45.107 1.00 86.62 311 GLN A C 1
ATOM 2458 O O . GLN A 1 311 ? 20.437 -25.922 -44.099 1.00 86.62 311 GLN A O 1
ATOM 2463 N N . MET A 1 312 ? 18.436 -26.343 -45.038 1.00 84.62 312 MET A N 1
ATOM 2464 C CA . MET A 1 312 ? 17.748 -26.569 -43.767 1.00 84.62 312 MET A CA 1
ATOM 2465 C C . MET A 1 312 ? 18.234 -27.843 -43.075 1.00 84.62 312 MET A C 1
ATOM 2467 O O . MET A 1 312 ? 18.485 -27.799 -41.873 1.00 84.62 312 MET A O 1
ATOM 2471 N N . VAL A 1 313 ? 18.477 -28.927 -43.819 1.00 86.12 313 VAL A N 1
ATOM 2472 C CA . VAL A 1 313 ? 19.087 -30.158 -43.282 1.00 86.12 313 VAL A CA 1
ATOM 2473 C C . VAL A 1 313 ? 20.478 -29.871 -42.709 1.00 86.12 313 VAL A C 1
ATOM 2475 O O . VAL A 1 313 ? 20.770 -30.234 -41.567 1.00 86.12 313 VAL A O 1
ATOM 2478 N N . HIS A 1 314 ? 21.326 -29.155 -43.456 1.00 87.56 314 HIS A N 1
ATOM 2479 C CA . HIS A 1 314 ? 22.667 -28.785 -42.986 1.00 87.56 314 HIS A CA 1
ATOM 2480 C C . HIS A 1 314 ? 22.615 -27.897 -41.737 1.00 87.56 314 HIS A C 1
ATOM 2482 O O . HIS A 1 314 ? 23.419 -28.076 -40.819 1.00 87.56 314 HIS A O 1
ATOM 2488 N N . LEU A 1 315 ? 21.662 -26.962 -41.671 1.00 86.50 315 LEU A N 1
ATOM 2489 C CA . LEU A 1 315 ? 21.452 -26.126 -40.494 1.00 86.50 315 LEU A CA 1
ATOM 2490 C C . LEU A 1 315 ? 20.998 -26.962 -39.287 1.00 86.50 315 LEU A C 1
ATOM 2492 O O . LEU A 1 315 ? 21.558 -26.802 -38.204 1.00 86.50 315 LEU A O 1
ATOM 2496 N N . SER A 1 316 ? 20.045 -27.880 -39.467 1.00 85.56 316 SER A N 1
ATOM 2497 C CA . SER A 1 316 ? 19.580 -28.799 -38.419 1.00 85.56 316 SER A CA 1
ATOM 2498 C C . SER A 1 316 ? 20.725 -29.659 -37.874 1.00 85.56 316 SER A C 1
ATOM 2500 O O . SER A 1 316 ? 20.903 -29.753 -36.658 1.00 85.56 316 SER A O 1
ATOM 2502 N N . TRP A 1 317 ? 21.566 -30.224 -38.748 1.00 87.56 317 TRP A N 1
ATOM 2503 C CA . TRP A 1 317 ? 22.752 -30.983 -38.335 1.00 87.56 317 TRP A CA 1
ATOM 2504 C C . TRP A 1 317 ? 23.766 -30.123 -37.590 1.00 87.56 317 TRP A C 1
ATOM 2506 O O . TRP A 1 317 ? 24.284 -30.558 -36.565 1.00 87.56 317 TRP A O 1
ATOM 2516 N N . LEU A 1 318 ? 24.034 -28.904 -38.062 1.00 88.62 318 LEU A N 1
ATOM 2517 C CA . LEU A 1 318 ? 24.950 -27.973 -37.405 1.00 88.62 318 LEU A CA 1
ATOM 2518 C C . LEU A 1 318 ? 24.476 -27.628 -35.992 1.00 88.62 318 LEU A C 1
ATOM 2520 O O . LEU A 1 318 ? 25.267 -27.669 -35.048 1.00 88.62 318 LEU A O 1
ATOM 2524 N N . LEU A 1 319 ? 23.190 -27.310 -35.837 1.00 86.06 319 LEU A N 1
ATOM 2525 C CA . LEU A 1 319 ? 22.608 -26.973 -34.543 1.00 86.06 319 LEU A CA 1
ATOM 2526 C C . LEU A 1 319 ? 22.621 -28.180 -33.591 1.00 86.06 319 LEU A C 1
ATOM 2528 O O . LEU A 1 319 ? 22.985 -28.017 -32.429 1.00 86.06 319 LEU A O 1
ATOM 2532 N N . MET A 1 320 ? 22.325 -29.387 -34.085 1.00 85.31 320 MET A N 1
ATOM 2533 C CA . MET A 1 320 ? 22.435 -30.637 -33.320 1.00 85.31 320 MET A CA 1
ATOM 2534 C C . MET A 1 320 ? 23.881 -30.923 -32.884 1.00 85.31 320 MET A C 1
ATOM 2536 O O . MET A 1 320 ? 24.129 -31.307 -31.741 1.00 85.31 320 MET A O 1
ATOM 2540 N N . TRP A 1 321 ? 24.854 -30.699 -33.771 1.00 85.12 321 TRP A N 1
ATOM 2541 C CA . TRP A 1 321 ? 26.277 -30.813 -33.445 1.00 85.12 321 TRP A CA 1
ATOM 2542 C C . TRP A 1 321 ? 26.690 -29.816 -32.365 1.00 85.12 321 TRP A C 1
ATOM 2544 O O . TRP A 1 321 ? 27.397 -30.180 -31.424 1.00 85.12 321 TRP A O 1
ATOM 2554 N N . PHE A 1 322 ? 26.213 -28.574 -32.451 1.00 84.75 322 PHE A N 1
ATOM 2555 C CA . PHE A 1 322 ? 26.462 -27.585 -31.412 1.00 84.75 322 PHE A CA 1
ATOM 2556 C C . PHE A 1 322 ? 25.783 -27.954 -30.085 1.00 84.75 322 PHE A C 1
ATOM 2558 O O . PHE A 1 322 ? 26.426 -27.797 -29.050 1.00 84.75 322 PHE A O 1
ATOM 2565 N N . GLU A 1 323 ? 24.558 -28.498 -30.072 1.00 81.25 323 GLU A N 1
ATOM 2566 C CA . GLU A 1 323 ? 23.936 -29.039 -28.846 1.00 81.25 323 GLU A CA 1
ATOM 2567 C C . GLU A 1 323 ? 24.830 -30.099 -28.185 1.00 81.25 323 GLU A C 1
ATOM 2569 O O . GLU A 1 323 ? 25.040 -30.066 -26.973 1.00 81.25 323 GLU A O 1
ATOM 2574 N N . ALA A 1 324 ? 25.403 -31.014 -28.974 1.00 79.75 324 ALA A N 1
ATOM 2575 C CA . ALA A 1 324 ? 26.263 -32.082 -28.465 1.00 79.75 324 ALA A CA 1
ATOM 2576 C C . ALA A 1 324 ? 27.599 -31.566 -27.890 1.00 79.75 324 ALA A C 1
ATOM 2578 O O . ALA A 1 324 ? 28.067 -32.075 -26.868 1.00 79.75 324 ALA A O 1
ATOM 2579 N N . ILE A 1 325 ? 28.199 -30.546 -28.518 1.00 76.62 325 ILE A N 1
ATOM 2580 C CA . ILE A 1 325 ? 29.450 -29.904 -28.067 1.00 76.62 325 ILE A CA 1
ATOM 2581 C C . ILE A 1 325 ? 29.213 -29.063 -26.805 1.00 76.62 325 ILE A C 1
ATOM 2583 O O . ILE A 1 325 ? 29.940 -29.164 -25.815 1.00 76.62 325 ILE A O 1
ATOM 2587 N N . SER A 1 326 ? 28.197 -28.203 -26.854 1.00 74.06 326 SER A N 1
ATOM 2588 C CA . SER A 1 326 ? 27.941 -27.161 -25.854 1.00 74.06 326 SER A CA 1
ATOM 2589 C C . SER A 1 326 ? 27.144 -27.660 -24.645 1.00 74.06 326 SER A C 1
ATOM 2591 O O . SER A 1 326 ? 27.223 -27.071 -23.565 1.00 74.06 326 SER A O 1
ATOM 2593 N N . GLY A 1 327 ? 26.345 -28.714 -24.832 1.00 71.75 327 GLY A N 1
ATOM 2594 C CA . GLY A 1 327 ? 25.305 -29.149 -23.901 1.00 71.75 327 GLY A CA 1
ATOM 2595 C C . GLY A 1 327 ? 24.089 -28.213 -23.824 1.00 71.75 327 GLY A C 1
ATOM 2596 O O . GLY A 1 327 ? 23.205 -28.454 -22.999 1.00 71.75 327 GLY A O 1
ATOM 2597 N N . LEU A 1 328 ? 24.022 -27.159 -24.651 1.00 74.56 328 LEU A N 1
ATOM 2598 C CA . LEU A 1 328 ? 22.839 -26.303 -24.779 1.00 74.56 328 LEU A CA 1
ATOM 2599 C C . LEU A 1 328 ? 21.723 -27.044 -25.522 1.00 74.56 328 LEU A C 1
ATOM 2601 O O . LEU A 1 328 ? 21.982 -27.948 -26.313 1.00 74.56 328 LEU A O 1
ATOM 2605 N N . ARG A 1 329 ? 20.471 -26.649 -25.274 1.00 75.31 329 ARG A N 1
ATOM 2606 C CA . ARG A 1 329 ? 19.294 -27.196 -25.964 1.00 75.31 329 ARG A CA 1
ATOM 2607 C C . ARG A 1 329 ? 18.552 -26.109 -26.717 1.00 75.31 329 ARG A C 1
ATOM 2609 O O . ARG A 1 329 ? 18.394 -25.015 -26.191 1.00 75.31 329 ARG A O 1
ATOM 2616 N N . ILE A 1 330 ? 18.050 -26.394 -27.906 1.00 76.38 330 ILE A N 1
ATOM 2617 C CA . ILE A 1 330 ? 17.235 -25.465 -28.684 1.00 76.38 330 ILE A CA 1
ATOM 2618 C C . ILE A 1 330 ? 15.825 -25.428 -28.103 1.00 76.38 330 ILE A C 1
ATOM 2620 O O . ILE A 1 330 ? 15.194 -26.447 -27.820 1.00 76.38 330 ILE A O 1
ATOM 2624 N N . ASN A 1 331 ? 15.287 -24.227 -27.962 1.00 76.94 331 ASN A N 1
ATOM 2625 C CA . ASN A 1 331 ? 13.909 -23.995 -27.588 1.00 76.94 331 ASN A CA 1
ATOM 2626 C C . ASN A 1 331 ? 13.009 -23.950 -28.828 1.00 76.94 331 ASN A C 1
ATOM 2628 O O . ASN A 1 331 ? 12.600 -22.880 -29.279 1.00 76.94 331 ASN A O 1
ATOM 2632 N N . LEU A 1 332 ? 12.660 -25.126 -29.353 1.00 77.75 332 LEU A N 1
ATOM 2633 C CA . LEU A 1 332 ? 11.805 -25.266 -30.543 1.00 77.75 332 LEU A CA 1
ATOM 2634 C C . LEU A 1 332 ? 10.446 -24.554 -30.407 1.00 77.75 332 LEU A C 1
ATOM 2636 O O . LEU A 1 332 ? 9.850 -24.138 -31.396 1.00 77.75 332 LEU A O 1
ATOM 2640 N N . ASP A 1 333 ? 9.972 -24.345 -29.175 1.00 73.81 333 ASP A N 1
ATOM 2641 C CA . ASP A 1 333 ? 8.723 -23.638 -28.902 1.00 73.81 333 ASP A CA 1
ATOM 2642 C C . ASP A 1 333 ? 8.770 -22.140 -29.210 1.00 73.81 333 ASP A C 1
ATOM 2644 O O . ASP A 1 333 ? 7.726 -21.531 -29.477 1.00 73.81 333 ASP A O 1
ATOM 2648 N N . LYS A 1 334 ? 9.954 -21.538 -29.122 1.00 76.25 334 LYS A N 1
ATOM 2649 C CA . LYS A 1 334 ? 10.178 -20.121 -29.409 1.00 76.25 334 LYS A CA 1
ATOM 2650 C C . LYS A 1 334 ? 10.935 -19.893 -30.711 1.00 76.25 334 LYS A C 1
ATOM 2652 O O . LYS A 1 334 ? 10.899 -18.771 -31.217 1.00 76.25 334 LYS A O 1
ATOM 2657 N N . SER A 1 335 ? 11.626 -20.916 -31.206 1.00 82.38 335 SER A N 1
ATOM 2658 C CA . SER A 1 335 ? 12.310 -20.857 -32.485 1.00 82.38 335 SER A CA 1
ATOM 2659 C C . SER A 1 335 ? 11.294 -20.792 -33.623 1.00 82.38 335 SER A C 1
ATOM 2661 O O . SER A 1 335 ? 10.297 -21.521 -33.637 1.00 82.38 335 SER A O 1
ATOM 2663 N N . GLU A 1 336 ? 11.540 -19.901 -34.575 1.00 85.62 336 GLU A N 1
ATOM 2664 C CA . GLU A 1 336 ? 10.650 -19.672 -35.710 1.00 85.62 336 GLU A CA 1
ATOM 2665 C C . GLU A 1 336 ? 11.431 -19.480 -37.009 1.00 85.62 336 GLU A C 1
ATOM 2667 O O . GLU A 1 336 ? 12.502 -18.871 -37.022 1.00 85.62 336 GLU A O 1
ATOM 2672 N N . ILE A 1 337 ? 10.856 -19.962 -38.109 1.00 85.62 337 ILE A N 1
ATOM 2673 C CA . ILE A 1 337 ? 11.277 -19.631 -39.468 1.00 85.62 337 ILE A CA 1
ATOM 2674 C C . ILE A 1 337 ? 10.439 -18.462 -39.975 1.00 85.62 337 ILE A C 1
ATOM 2676 O O . ILE A 1 337 ? 9.208 -18.529 -40.015 1.00 85.62 337 ILE A O 1
ATOM 2680 N N . LEU A 1 338 ? 11.108 -17.386 -40.384 1.00 84.50 338 LEU A N 1
ATOM 2681 C CA . LEU A 1 338 ? 10.474 -16.212 -40.976 1.00 84.50 338 LEU A CA 1
ATOM 2682 C C . LEU A 1 338 ? 10.733 -16.191 -42.493 1.00 84.50 338 LEU A C 1
ATOM 2684 O O . LEU A 1 338 ? 11.894 -16.131 -42.905 1.00 84.50 338 LEU A O 1
ATOM 2688 N N . PRO A 1 339 ? 9.686 -16.220 -43.338 1.00 82.19 339 PRO A N 1
ATOM 2689 C CA . PRO A 1 339 ? 9.853 -16.071 -44.779 1.00 82.19 339 PRO A CA 1
ATOM 2690 C C . PRO A 1 339 ? 10.147 -14.609 -45.141 1.00 82.19 339 PRO A C 1
ATOM 2692 O O . PRO A 1 339 ? 9.440 -13.696 -44.698 1.00 82.19 339 PRO A O 1
ATOM 2695 N N . VAL A 1 340 ? 11.147 -14.380 -45.995 1.00 76.62 340 VAL A N 1
ATOM 2696 C CA . VAL A 1 340 ? 11.417 -13.069 -46.607 1.00 76.62 340 VAL A CA 1
ATOM 2697 C C . VAL A 1 340 ? 11.213 -13.168 -48.114 1.00 76.62 340 VAL A C 1
ATOM 2699 O O . VAL A 1 340 ? 11.988 -13.809 -48.818 1.00 76.62 340 VAL A O 1
ATOM 2702 N N . GLY A 1 341 ? 10.140 -12.539 -48.602 1.00 73.06 341 GLY A N 1
ATOM 2703 C CA . GLY A 1 341 ? 9.659 -12.698 -49.978 1.00 73.06 341 GLY A CA 1
ATOM 2704 C C . GLY A 1 341 ? 8.615 -13.816 -50.113 1.00 73.06 341 GLY A C 1
ATOM 2705 O O . GLY A 1 341 ? 7.954 -14.182 -49.140 1.00 73.06 341 GLY A O 1
ATOM 2706 N N . ARG A 1 342 ? 8.421 -14.332 -51.333 1.00 71.19 342 ARG A N 1
ATOM 2707 C CA . ARG A 1 342 ? 7.445 -15.393 -51.633 1.00 71.19 342 ARG A CA 1
ATOM 2708 C C . ARG A 1 342 ? 8.102 -16.772 -51.493 1.00 71.19 342 ARG A C 1
ATOM 2710 O O . ARG A 1 342 ? 8.860 -17.159 -52.362 1.00 71.19 342 ARG A O 1
ATOM 2717 N N . VAL A 1 343 ? 7.805 -17.517 -50.429 1.00 75.56 343 VAL A N 1
ATOM 2718 C CA . VAL A 1 343 ? 8.334 -18.881 -50.207 1.00 75.56 343 VAL A CA 1
ATOM 2719 C C . VAL A 1 343 ? 7.194 -19.889 -50.352 1.00 75.56 343 VAL A C 1
ATOM 2721 O O . VAL A 1 343 ? 6.206 -19.778 -49.631 1.00 75.56 343 VAL A O 1
ATOM 2724 N N . GLU A 1 344 ? 7.305 -20.844 -51.279 1.00 70.94 344 GLU A N 1
ATOM 2725 C CA . GLU A 1 344 ? 6.211 -21.782 -51.595 1.00 70.94 344 GLU A CA 1
ATOM 2726 C C . GLU A 1 344 ? 6.171 -23.008 -50.655 1.00 70.94 344 GLU A C 1
ATOM 2728 O O . GLU A 1 344 ? 5.086 -23.397 -50.233 1.00 70.94 344 GLU A O 1
ATOM 2733 N N . ASN A 1 345 ? 7.325 -23.534 -50.213 1.00 79.44 345 ASN A N 1
ATOM 2734 C CA . ASN A 1 345 ? 7.433 -24.754 -49.381 1.00 79.44 345 ASN A CA 1
ATOM 2735 C C . ASN A 1 345 ? 7.720 -24.479 -47.887 1.00 79.44 345 ASN A C 1
ATOM 2737 O O . ASN A 1 345 ? 8.458 -25.210 -47.229 1.00 79.44 345 ASN A O 1
ATOM 2741 N N . LEU A 1 346 ? 7.171 -23.398 -47.332 1.00 81.69 346 LEU A N 1
ATOM 2742 C CA . LEU A 1 346 ? 7.539 -22.911 -45.994 1.00 81.69 346 LEU A CA 1
ATOM 2743 C C . LEU A 1 346 ? 7.229 -23.898 -44.851 1.00 81.69 346 LEU A C 1
ATOM 2745 O O . LEU A 1 346 ? 7.984 -23.964 -43.884 1.00 81.69 346 LEU A O 1
ATOM 2749 N N . GLU A 1 347 ? 6.131 -24.650 -44.952 1.00 83.56 347 GLU A N 1
ATOM 2750 C CA . GLU A 1 347 ? 5.731 -25.622 -43.923 1.00 83.56 347 GLU A CA 1
ATOM 2751 C C . GLU A 1 347 ? 6.676 -26.829 -43.871 1.00 83.56 347 GLU A C 1
ATOM 2753 O O . GLU A 1 347 ? 7.066 -27.240 -42.780 1.00 83.56 347 GLU A O 1
ATOM 2758 N N . ASN A 1 348 ? 7.124 -27.332 -45.027 1.00 83.25 348 ASN A N 1
ATOM 2759 C CA . ASN A 1 348 ? 8.098 -28.427 -45.102 1.00 83.25 348 ASN A CA 1
ATOM 2760 C C . ASN A 1 348 ? 9.456 -28.002 -44.527 1.00 83.25 348 ASN A C 1
ATOM 2762 O O . ASN A 1 348 ? 10.058 -28.729 -43.745 1.00 83.25 348 ASN A O 1
ATOM 2766 N N . LEU A 1 349 ? 9.902 -26.783 -44.845 1.00 81.94 349 LEU A N 1
ATOM 2767 C CA . LEU A 1 349 ? 11.168 -26.230 -44.351 1.00 81.94 349 LEU A CA 1
ATOM 2768 C C . LEU A 1 349 ? 11.146 -26.018 -42.827 1.00 81.94 349 LEU A C 1
ATOM 2770 O O . LEU A 1 349 ? 12.158 -26.205 -42.154 1.00 81.94 349 LEU A O 1
ATOM 2774 N N . ALA A 1 350 ? 9.986 -25.660 -42.268 1.00 81.25 350 ALA A N 1
ATOM 2775 C CA . ALA A 1 350 ? 9.782 -25.567 -40.823 1.00 81.25 350 ALA A CA 1
ATOM 2776 C C . ALA A 1 350 ? 9.721 -26.933 -40.134 1.00 81.25 350 ALA A C 1
ATOM 2778 O O . ALA A 1 350 ? 10.257 -27.072 -39.033 1.00 81.25 350 ALA A O 1
ATOM 2779 N N . LEU A 1 351 ? 9.132 -27.938 -40.788 1.00 82.56 351 LEU A N 1
ATOM 2780 C CA . LEU A 1 351 ? 9.126 -29.316 -40.306 1.00 82.56 351 LEU A CA 1
ATOM 2781 C C . LEU A 1 351 ? 10.550 -29.888 -40.229 1.00 82.56 351 LEU A C 1
ATOM 2783 O O . LEU A 1 351 ? 10.914 -30.439 -39.194 1.00 82.56 351 LEU A O 1
ATOM 2787 N N . GLU A 1 352 ? 11.366 -29.679 -41.264 1.00 79.75 352 GLU A N 1
ATOM 2788 C CA . GLU A 1 352 ? 12.760 -30.152 -41.329 1.00 79.75 352 GLU A CA 1
ATOM 2789 C C . GLU A 1 352 ? 13.659 -29.503 -40.258 1.00 79.75 352 GLU A C 1
ATOM 2791 O O . GLU A 1 352 ? 14.577 -30.119 -39.715 1.00 79.75 352 GLU A O 1
ATOM 2796 N N . ALA A 1 353 ? 13.368 -28.250 -39.901 1.00 72.44 353 ALA A N 1
ATOM 2797 C CA . ALA A 1 353 ? 14.037 -27.539 -38.811 1.00 72.44 353 ALA A CA 1
ATOM 2798 C C . ALA A 1 353 ? 13.448 -27.824 -37.420 1.00 72.44 353 ALA A C 1
ATOM 2800 O O . ALA A 1 353 ? 13.997 -27.371 -36.413 1.00 72.44 353 ALA A O 1
ATOM 2801 N N . GLY A 1 354 ? 12.298 -28.502 -37.351 1.00 75.25 354 GLY A N 1
ATOM 2802 C CA . GLY A 1 354 ? 11.564 -28.759 -36.114 1.00 75.25 354 GLY A CA 1
ATOM 2803 C C . GLY A 1 354 ? 11.009 -27.506 -35.421 1.00 75.25 354 GLY A C 1
ATOM 2804 O O . GLY A 1 354 ? 10.822 -27.527 -34.205 1.00 75.25 354 GLY A O 1
ATOM 2805 N N . CYS A 1 355 ? 10.765 -26.404 -36.141 1.00 79.56 355 CYS A N 1
ATOM 2806 C CA . CYS A 1 355 ? 10.380 -25.112 -35.555 1.00 79.56 355 CYS A CA 1
ATOM 2807 C C . CYS A 1 355 ? 9.068 -24.544 -36.131 1.00 79.56 355 CYS A C 1
ATOM 2809 O O . CYS A 1 355 ? 8.440 -25.124 -37.014 1.00 79.56 355 CYS A O 1
ATOM 2811 N N . LYS A 1 356 ? 8.593 -23.415 -35.586 1.00 84.12 356 LYS A N 1
ATOM 2812 C CA . LYS A 1 356 ? 7.298 -22.822 -35.969 1.00 84.12 356 LYS A CA 1
ATOM 2813 C C . LYS A 1 356 ? 7.429 -21.912 -37.191 1.00 84.12 356 LYS A C 1
ATOM 2815 O O . LYS A 1 356 ? 8.423 -21.213 -37.352 1.00 84.12 356 LYS A O 1
ATOM 2820 N N . VAL A 1 357 ? 6.380 -21.832 -38.008 1.00 83.62 357 VAL A N 1
ATOM 2821 C CA . VAL A 1 357 ? 6.295 -20.830 -39.081 1.00 83.62 357 VAL A CA 1
ATOM 2822 C C . VAL A 1 357 ? 5.883 -19.476 -38.494 1.00 83.62 357 VAL A C 1
ATOM 2824 O O . VAL A 1 357 ? 4.776 -19.326 -37.971 1.00 83.62 357 VAL A O 1
ATOM 2827 N N . GLY A 1 358 ? 6.762 -18.480 -38.591 1.00 83.69 358 GLY A N 1
ATOM 2828 C CA . GLY A 1 358 ? 6.494 -17.096 -38.201 1.00 83.69 358 GLY A CA 1
ATOM 2829 C C . GLY A 1 358 ? 6.092 -16.207 -39.388 1.00 83.69 358 GLY A C 1
ATOM 2830 O O . GLY A 1 358 ? 5.974 -16.654 -40.530 1.00 83.69 358 GLY A O 1
ATOM 2831 N N . ARG A 1 359 ? 5.853 -14.912 -39.130 1.00 81.81 359 ARG A N 1
ATOM 2832 C CA . ARG A 1 359 ? 5.501 -13.915 -40.164 1.00 81.81 359 ARG A CA 1
ATOM 2833 C C . ARG A 1 359 ? 6.157 -12.567 -39.894 1.00 81.81 359 ARG A C 1
ATOM 2835 O O . ARG A 1 359 ? 6.296 -12.161 -38.742 1.00 81.81 359 ARG A O 1
ATOM 2842 N N . LEU A 1 360 ? 6.490 -11.837 -40.959 1.00 78.44 360 LEU A N 1
ATOM 2843 C CA . LEU A 1 360 ? 6.897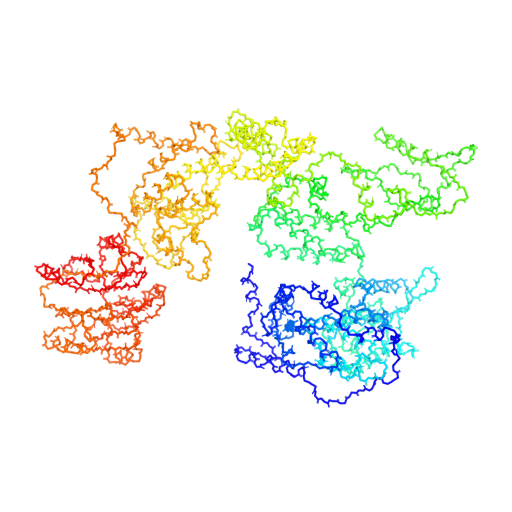 -10.438 -40.851 1.00 78.44 360 LEU A CA 1
ATOM 2844 C C . LEU A 1 360 ? 5.670 -9.502 -40.784 1.00 78.44 360 LEU A C 1
ATOM 2846 O O . LEU A 1 360 ? 4.700 -9.716 -41.514 1.00 78.44 360 LEU A O 1
ATOM 2850 N N . PRO A 1 361 ? 5.705 -8.442 -39.952 1.00 79.38 361 PRO A N 1
ATOM 2851 C CA . PRO A 1 361 ? 6.801 -8.085 -39.051 1.00 79.38 361 PRO A CA 1
ATOM 2852 C C . PRO A 1 361 ? 6.837 -8.932 -37.762 1.00 79.38 361 PRO A C 1
ATOM 2854 O O . PRO A 1 361 ? 5.836 -9.011 -37.053 1.00 79.38 361 PRO A O 1
ATOM 2857 N N . SER A 1 362 ? 8.004 -9.503 -37.426 1.00 81.56 362 SER A N 1
ATOM 2858 C CA . SER A 1 362 ? 8.252 -10.242 -36.165 1.00 81.56 362 SER A CA 1
ATOM 2859 C C . SER A 1 362 ? 9.102 -9.407 -35.197 1.00 81.56 362 SER A C 1
ATOM 2861 O O . SER A 1 362 ? 9.697 -8.412 -35.597 1.00 81.56 362 SER A O 1
ATOM 2863 N N . SER A 1 363 ? 9.161 -9.765 -33.910 1.00 81.56 363 SER A N 1
ATOM 2864 C CA . SER A 1 363 ? 9.976 -9.062 -32.912 1.00 81.56 363 SER A CA 1
ATOM 2865 C C . SER A 1 363 ? 11.317 -9.757 -32.671 1.00 81.56 363 SER A C 1
ATOM 2867 O O . SER A 1 363 ? 11.357 -10.920 -32.269 1.00 81.56 363 SER A O 1
ATOM 2869 N N . TYR A 1 364 ? 12.410 -9.011 -32.818 1.00 82.62 364 TYR A N 1
ATOM 2870 C CA . TYR A 1 364 ? 13.769 -9.415 -32.460 1.00 82.62 364 TYR A CA 1
ATOM 2871 C C . TYR A 1 364 ? 14.395 -8.354 -31.556 1.00 82.62 364 TYR A C 1
ATOM 2873 O O . TYR A 1 364 ? 14.326 -7.163 -31.857 1.00 82.62 364 TYR A O 1
ATOM 2881 N N . LEU A 1 365 ? 14.922 -8.762 -30.397 1.00 78.94 365 LEU A N 1
ATOM 2882 C CA . LEU A 1 365 ? 15.451 -7.853 -29.367 1.00 78.94 365 LEU A CA 1
ATOM 2883 C C . LEU A 1 365 ? 14.459 -6.746 -28.954 1.00 78.94 365 LEU A C 1
ATOM 2885 O O . LEU A 1 365 ? 14.848 -5.660 -28.540 1.00 78.94 365 LEU A O 1
ATOM 2889 N N . GLY A 1 366 ? 13.149 -6.989 -29.079 1.00 77.06 366 GLY A N 1
ATOM 2890 C CA . GLY A 1 366 ? 12.104 -5.995 -28.805 1.00 77.06 366 GLY A CA 1
ATOM 2891 C C . GLY A 1 366 ? 11.895 -4.941 -29.902 1.00 77.06 366 GLY A C 1
ATOM 2892 O O . GLY A 1 366 ? 11.149 -3.987 -29.673 1.00 77.06 366 GLY A O 1
ATOM 2893 N N . ILE A 1 367 ? 12.515 -5.115 -31.071 1.00 79.06 367 ILE A N 1
ATOM 2894 C CA . ILE A 1 367 ? 12.394 -4.272 -32.269 1.00 79.06 367 ILE A CA 1
ATOM 2895 C C . ILE A 1 367 ? 11.669 -5.076 -33.355 1.00 79.06 367 ILE A C 1
ATOM 2897 O O . ILE A 1 367 ? 11.908 -6.278 -33.479 1.00 79.06 367 ILE A O 1
ATOM 2901 N N . PRO A 1 368 ? 10.749 -4.475 -34.125 1.00 81.25 368 PRO A N 1
ATOM 2902 C CA . PRO A 1 368 ? 10.122 -5.174 -35.233 1.00 81.25 368 PRO A CA 1
ATOM 2903 C C . PRO A 1 368 ? 11.088 -5.316 -36.418 1.00 81.25 368 PRO A C 1
ATOM 2905 O O . PRO A 1 368 ? 11.708 -4.346 -36.853 1.00 81.25 368 PRO A O 1
ATOM 2908 N N . LEU A 1 369 ? 11.173 -6.521 -36.960 1.00 81.12 369 LEU A N 1
ATOM 2909 C CA . LEU A 1 369 ? 11.858 -6.844 -38.202 1.00 81.12 369 LEU A CA 1
ATOM 2910 C C . LEU A 1 369 ? 10.902 -6.659 -39.382 1.00 81.12 369 LEU A C 1
ATOM 2912 O O . LEU A 1 369 ? 9.752 -7.087 -39.308 1.00 81.12 369 LEU A O 1
ATOM 2916 N N . GLY A 1 370 ? 11.353 -6.021 -40.464 1.00 73.75 370 GLY A N 1
ATOM 2917 C CA . GLY A 1 370 ? 10.585 -5.900 -41.712 1.00 73.75 370 GLY A CA 1
ATOM 2918 C C . GLY A 1 370 ? 9.333 -5.016 -41.620 1.00 73.75 370 GLY A C 1
ATOM 2919 O O . GLY A 1 370 ? 8.476 -5.048 -42.503 1.00 73.75 370 GLY A O 1
ATOM 2920 N N . ALA A 1 371 ? 9.185 -4.224 -40.554 1.00 75.81 371 ALA A N 1
ATOM 2921 C CA . ALA A 1 371 ? 8.057 -3.313 -40.410 1.00 75.81 371 ALA A CA 1
ATOM 2922 C C . ALA A 1 371 ? 8.238 -2.036 -41.239 1.00 75.81 371 ALA A C 1
ATOM 2924 O O . ALA A 1 371 ? 9.312 -1.441 -41.293 1.00 75.81 371 ALA A O 1
ATOM 2925 N N . ASN A 1 372 ? 7.140 -1.537 -41.813 1.00 70.12 372 ASN A N 1
ATOM 2926 C CA . ASN A 1 372 ? 7.146 -0.247 -42.495 1.00 70.12 372 ASN A CA 1
ATOM 2927 C C . ASN A 1 372 ? 7.473 0.887 -41.503 1.00 70.12 372 ASN A C 1
ATOM 2929 O O . ASN A 1 372 ? 6.769 1.069 -40.507 1.00 70.12 372 ASN A O 1
ATOM 2933 N N . HIS A 1 373 ? 8.482 1.703 -41.823 1.00 63.78 373 HIS A N 1
ATOM 2934 C CA . HIS A 1 373 ? 8.942 2.835 -41.010 1.00 63.78 373 HIS A CA 1
ATOM 2935 C C . HIS A 1 373 ? 7.871 3.911 -40.728 1.00 63.78 373 HIS A C 1
ATOM 2937 O O . HIS A 1 373 ? 8.063 4.746 -39.847 1.00 63.78 373 HIS A O 1
ATOM 2943 N N . LYS A 1 374 ? 6.741 3.913 -41.451 1.00 66.31 374 LYS A N 1
ATOM 2944 C CA . LYS A 1 374 ? 5.581 4.799 -41.210 1.00 66.31 374 LYS A CA 1
ATOM 2945 C C . LYS A 1 374 ? 4.452 4.136 -40.415 1.00 66.31 374 LYS A C 1
ATOM 2947 O O . LYS A 1 374 ? 3.452 4.797 -40.130 1.00 66.31 374 LYS A O 1
ATOM 2952 N N . SER A 1 375 ? 4.572 2.852 -40.082 1.00 75.06 375 SER A N 1
ATOM 2953 C CA . SER A 1 375 ? 3.508 2.091 -39.428 1.00 75.06 375 SER A CA 1
ATOM 2954 C C . SER A 1 375 ? 3.227 2.618 -38.022 1.00 75.06 375 SER A C 1
ATOM 2956 O O . SER A 1 375 ? 4.113 2.689 -37.172 1.00 75.06 375 SER A O 1
ATOM 2958 N N . VAL A 1 376 ? 1.966 2.972 -37.767 1.00 78.50 376 VAL A N 1
ATOM 2959 C CA . VAL A 1 376 ? 1.482 3.384 -36.440 1.00 78.50 376 VAL A CA 1
ATOM 2960 C C . VAL A 1 376 ? 1.400 2.181 -35.496 1.00 78.50 376 VAL A C 1
ATOM 2962 O O . VAL A 1 376 ? 1.767 2.313 -34.331 1.00 78.50 376 VAL A O 1
ATOM 2965 N N . ALA A 1 377 ? 1.000 1.011 -36.009 1.00 79.31 377 ALA A N 1
ATOM 2966 C CA . ALA A 1 377 ? 0.739 -0.198 -35.222 1.00 79.31 377 ALA A CA 1
ATOM 2967 C C . ALA A 1 377 ? 1.974 -0.708 -34.458 1.00 79.31 377 ALA A C 1
ATOM 2969 O O . ALA A 1 377 ? 1.868 -1.215 -33.346 1.00 79.31 377 ALA A O 1
ATOM 2970 N N . VAL A 1 378 ? 3.170 -0.490 -35.013 1.00 80.25 378 VAL A N 1
ATOM 2971 C CA . VAL A 1 378 ? 4.451 -0.813 -34.361 1.00 80.25 378 VAL A CA 1
ATOM 2972 C C . VAL A 1 378 ? 4.595 -0.143 -32.986 1.00 80.25 378 VAL A C 1
ATOM 2974 O O . VAL A 1 378 ? 5.228 -0.685 -32.080 1.00 80.25 378 VAL A O 1
ATOM 2977 N N . TRP A 1 379 ? 3.998 1.036 -32.810 1.00 82.56 379 TRP A N 1
ATOM 2978 C CA . TRP A 1 379 ? 4.134 1.836 -31.597 1.00 82.56 379 TRP A CA 1
ATOM 2979 C C . TRP A 1 379 ? 3.072 1.536 -30.535 1.00 82.56 379 TRP A C 1
ATOM 2981 O O . TRP A 1 379 ? 3.224 1.978 -29.393 1.00 82.56 379 TRP A O 1
ATOM 2991 N N . ASP A 1 380 ? 2.032 0.757 -30.854 1.00 82.88 380 ASP A N 1
ATOM 2992 C CA . ASP A 1 380 ? 0.956 0.442 -29.905 1.00 82.88 380 ASP A CA 1
ATOM 2993 C C . ASP A 1 380 ? 1.492 -0.317 -28.677 1.00 82.88 380 ASP A C 1
ATOM 2995 O O . ASP A 1 380 ? 1.066 -0.071 -27.546 1.00 82.88 380 ASP A O 1
ATOM 2999 N N . GLY A 1 381 ? 2.521 -1.154 -28.856 1.00 80.44 381 GLY A N 1
ATOM 3000 C CA . GLY A 1 381 ? 3.206 -1.826 -27.748 1.00 80.44 381 GLY A CA 1
ATOM 3001 C C . GLY A 1 381 ? 3.898 -0.865 -26.768 1.00 80.44 381 GLY A C 1
ATOM 3002 O O . GLY A 1 381 ? 3.956 -1.143 -25.567 1.00 80.44 381 GLY A O 1
ATOM 3003 N N . VAL A 1 382 ? 4.401 0.283 -27.242 1.00 82.31 382 VAL A N 1
ATOM 3004 C CA . VAL A 1 382 ? 4.976 1.338 -26.383 1.00 82.31 382 VAL A CA 1
ATOM 3005 C C . VAL A 1 382 ? 3.875 2.041 -25.608 1.00 82.31 382 VAL A C 1
ATOM 3007 O O . VAL A 1 382 ? 4.004 2.251 -24.401 1.00 82.31 382 VAL A O 1
ATOM 3010 N N . GLU A 1 383 ? 2.770 2.360 -26.279 1.00 82.81 383 GLU A N 1
ATOM 3011 C CA . GLU A 1 383 ? 1.626 2.992 -25.633 1.00 82.81 383 GLU A CA 1
ATOM 3012 C C . GLU A 1 383 ? 1.042 2.107 -24.525 1.00 82.81 383 GLU A C 1
ATOM 3014 O O . GLU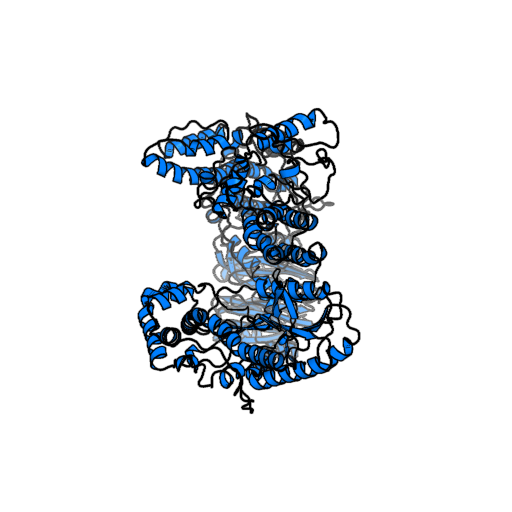 A 1 383 ? 0.777 2.578 -23.415 1.00 82.81 383 GLU A O 1
ATOM 3019 N N . GLU A 1 384 ? 0.912 0.806 -24.775 1.00 84.31 384 GLU A N 1
ATOM 3020 C CA . GLU A 1 384 ? 0.403 -0.128 -23.776 1.00 84.31 384 GLU A CA 1
ATOM 3021 C C . GLU A 1 384 ? 1.354 -0.255 -22.575 1.00 84.31 384 GLU A C 1
ATOM 3023 O O . GLU A 1 384 ? 0.916 -0.318 -21.422 1.00 84.31 384 GLU A O 1
ATOM 3028 N N . LYS A 1 385 ? 2.675 -0.196 -22.804 1.00 82.06 385 LYS A N 1
ATOM 3029 C CA . LYS A 1 385 ? 3.669 -0.123 -21.718 1.00 82.06 385 LYS A CA 1
ATOM 3030 C C . LYS A 1 385 ? 3.502 1.150 -20.879 1.00 82.06 385 LYS A C 1
ATOM 3032 O O . LYS A 1 385 ? 3.559 1.051 -19.648 1.00 82.06 385 LYS A O 1
ATOM 3037 N N . PHE A 1 386 ? 3.234 2.309 -21.497 1.00 83.75 386 PHE A N 1
ATOM 3038 C CA . PHE A 1 386 ? 2.924 3.551 -20.770 1.00 83.75 386 PHE A CA 1
ATOM 3039 C C . PHE A 1 386 ? 1.688 3.354 -19.889 1.00 83.75 386 PHE A C 1
ATOM 3041 O O . PHE A 1 386 ? 1.735 3.616 -18.685 1.00 83.75 386 PHE A O 1
ATOM 3048 N N . ARG A 1 387 ? 0.590 2.843 -20.460 1.00 82.38 387 ARG A N 1
ATOM 3049 C CA . ARG A 1 387 ? -0.683 2.649 -19.747 1.00 82.38 387 ARG A CA 1
ATOM 3050 C C . ARG A 1 387 ? -0.546 1.677 -18.577 1.00 82.38 387 ARG A C 1
ATOM 3052 O O . ARG A 1 387 ? -0.933 2.024 -17.461 1.00 82.38 387 ARG A O 1
ATOM 3059 N N . LYS A 1 388 ? 0.080 0.514 -18.785 1.00 80.00 388 LYS A N 1
ATOM 3060 C CA . LYS A 1 388 ? 0.325 -0.485 -17.729 1.00 80.00 388 LYS A CA 1
ATOM 3061 C C . LYS A 1 388 ? 1.163 0.076 -16.580 1.00 80.00 388 LYS A C 1
ATOM 3063 O O . LYS A 1 388 ? 0.848 -0.162 -15.415 1.00 80.00 388 LYS A O 1
ATOM 3068 N N . ARG A 1 389 ? 2.214 0.849 -16.876 1.00 79.94 389 ARG A N 1
ATOM 3069 C CA . ARG A 1 389 ? 3.072 1.473 -15.850 1.00 79.94 389 ARG A CA 1
ATOM 3070 C C . ARG A 1 389 ? 2.325 2.544 -15.063 1.00 79.94 389 ARG A C 1
ATOM 3072 O O . ARG A 1 389 ? 2.392 2.550 -13.836 1.00 79.94 389 ARG A O 1
ATOM 3079 N N . LEU A 1 390 ? 1.550 3.377 -15.753 1.00 76.50 390 LEU A N 1
ATOM 3080 C CA . LEU A 1 390 ? 0.704 4.391 -15.130 1.00 76.50 390 LEU A CA 1
ATOM 3081 C C . LEU A 1 390 ? -0.405 3.791 -14.258 1.00 76.50 390 LEU A C 1
ATOM 3083 O O . LEU A 1 390 ? -0.698 4.349 -13.206 1.00 76.50 390 LEU A O 1
ATOM 3087 N N . ALA A 1 391 ? -0.999 2.659 -14.651 1.00 70.06 391 ALA A N 1
ATOM 3088 C CA . ALA A 1 391 ? -2.034 1.976 -13.870 1.00 70.06 391 ALA A CA 1
ATOM 3089 C C . ALA A 1 391 ? -1.511 1.448 -12.519 1.00 70.06 391 ALA A C 1
ATOM 3091 O O . ALA A 1 391 ? -2.237 1.434 -11.525 1.00 70.06 391 ALA A O 1
ATOM 3092 N N . LEU A 1 392 ? -0.232 1.060 -12.453 1.00 67.50 392 LEU A N 1
ATOM 3093 C CA . LEU A 1 392 ? 0.424 0.652 -11.205 1.00 67.50 392 LEU A CA 1
ATOM 3094 C C . LEU A 1 392 ? 0.676 1.838 -10.260 1.00 67.50 392 LEU A C 1
ATOM 3096 O O . LEU A 1 392 ? 0.723 1.670 -9.036 1.00 67.50 392 LEU A O 1
ATOM 3100 N N . TRP A 1 393 ? 0.838 3.041 -10.808 1.00 73.19 393 TRP A N 1
ATOM 3101 C CA . TRP A 1 393 ? 1.078 4.257 -10.045 1.00 73.19 393 TRP A CA 1
ATOM 3102 C C . TRP A 1 393 ? -0.239 4.904 -9.636 1.00 73.19 393 TRP A C 1
ATOM 3104 O O . TRP A 1 393 ? -0.928 5.557 -10.416 1.00 73.19 393 TRP A O 1
ATOM 3114 N N . LYS A 1 394 ? -0.583 4.771 -8.356 1.00 63.94 394 LYS A N 1
ATOM 3115 C CA . LYS A 1 394 ? -1.767 5.424 -7.797 1.00 63.94 394 LYS A CA 1
ATOM 3116 C C . LYS A 1 394 ? -1.585 6.951 -7.808 1.00 63.94 394 LYS A C 1
ATOM 3118 O O . LYS A 1 394 ? -1.028 7.507 -6.864 1.00 63.94 394 LYS A O 1
ATOM 3123 N N . ARG A 1 395 ? -2.079 7.618 -8.861 1.00 62.44 395 ARG A N 1
ATOM 3124 C CA . ARG A 1 395 ? -1.951 9.071 -9.129 1.00 62.44 395 ARG A CA 1
ATOM 3125 C C . ARG A 1 395 ? -2.257 9.948 -7.910 1.00 62.44 395 ARG A C 1
ATOM 3127 O O . ARG A 1 395 ? -1.560 10.929 -7.669 1.00 62.44 395 ARG A O 1
ATOM 3134 N N . GLN A 1 396 ? -3.250 9.557 -7.114 1.00 56.84 396 GLN A N 1
ATOM 3135 C CA . GLN A 1 396 ? -3.688 10.261 -5.903 1.00 56.84 396 GLN A CA 1
ATOM 3136 C C . GLN A 1 396 ? -2.645 10.321 -4.771 1.00 56.84 396 GLN A C 1
ATOM 3138 O O . GLN A 1 396 ? -2.728 11.189 -3.913 1.00 56.84 396 GLN A O 1
ATOM 3143 N N . PHE A 1 397 ? -1.645 9.433 -4.766 1.00 60.22 397 PHE A N 1
ATOM 3144 C CA . PHE A 1 397 ? -0.632 9.356 -3.704 1.00 60.22 397 PHE A CA 1
ATOM 3145 C C . PHE A 1 397 ? 0.746 9.880 -4.135 1.00 60.22 397 PHE A C 1
ATOM 3147 O O . PHE A 1 397 ? 1.710 9.756 -3.382 1.00 60.22 397 PHE A O 1
ATOM 3154 N N . ILE A 1 398 ? 0.859 10.452 -5.341 1.00 67.19 398 ILE A N 1
ATOM 3155 C CA . ILE A 1 398 ? 2.126 10.922 -5.917 1.00 67.19 398 ILE A CA 1
ATOM 3156 C C . ILE A 1 398 ? 2.018 12.422 -6.195 1.00 67.19 398 ILE A C 1
ATOM 3158 O O . ILE A 1 398 ? 1.139 12.864 -6.939 1.00 67.19 398 ILE A O 1
ATOM 3162 N N . SER A 1 399 ? 2.926 13.204 -5.607 1.00 67.94 399 SER A N 1
ATOM 3163 C CA . SER A 1 399 ? 3.014 14.654 -5.823 1.00 67.94 399 SER A CA 1
ATOM 3164 C C . SER A 1 399 ? 3.328 14.994 -7.282 1.00 67.94 399 SER A C 1
ATOM 3166 O O . SER A 1 399 ? 3.970 14.198 -7.962 1.00 67.94 399 SER A O 1
ATOM 3168 N N . LYS A 1 400 ? 2.961 16.196 -7.759 1.00 70.44 400 LYS A N 1
ATOM 3169 C CA . LYS A 1 400 ? 3.316 16.652 -9.120 1.00 70.44 400 LYS A CA 1
ATOM 3170 C C . LYS A 1 400 ? 4.823 16.503 -9.402 1.00 70.44 400 LYS A C 1
ATOM 3172 O O . LYS A 1 400 ? 5.195 15.951 -10.429 1.00 70.44 400 LYS A O 1
ATOM 3177 N N . GLY A 1 401 ? 5.679 16.877 -8.444 1.00 70.38 401 GLY A N 1
ATOM 3178 C CA . GLY A 1 401 ? 7.131 16.664 -8.536 1.00 70.38 401 GLY A CA 1
ATOM 3179 C C . GLY A 1 401 ? 7.523 15.189 -8.701 1.00 70.38 401 GLY A C 1
ATOM 3180 O O . GLY A 1 401 ? 8.297 14.861 -9.591 1.00 70.38 401 GLY A O 1
ATOM 3181 N N . GLY A 1 402 ? 6.920 14.280 -7.925 1.00 72.44 402 GLY A N 1
ATOM 3182 C CA . GLY A 1 402 ? 7.150 12.839 -8.079 1.00 72.44 402 GLY A CA 1
ATOM 3183 C C . GLY A 1 402 ? 6.664 12.295 -9.426 1.00 72.44 402 GLY A C 1
ATOM 3184 O O . GLY A 1 402 ? 7.311 11.433 -10.012 1.00 72.44 402 GLY A O 1
ATOM 3185 N N . ARG A 1 403 ? 5.560 12.826 -9.965 1.00 80.06 403 ARG A N 1
ATOM 3186 C CA . ARG A 1 403 ? 5.061 12.449 -11.296 1.00 80.06 403 ARG A CA 1
ATOM 3187 C C . ARG A 1 403 ? 6.015 12.880 -12.401 1.00 80.06 403 ARG A C 1
ATOM 3189 O O . ARG A 1 403 ? 6.243 12.099 -13.313 1.00 80.06 403 ARG A O 1
ATOM 3196 N N . ILE A 1 404 ? 6.616 14.062 -12.299 1.00 76.69 404 ILE A N 1
ATOM 3197 C CA . ILE A 1 404 ? 7.624 14.527 -13.261 1.00 76.69 404 ILE A CA 1
ATOM 3198 C C . ILE A 1 404 ? 8.863 13.651 -13.231 1.00 76.69 404 ILE A C 1
ATOM 3200 O O . ILE A 1 404 ? 9.333 13.243 -14.289 1.00 76.69 404 ILE A O 1
ATOM 3204 N N . THR A 1 405 ? 9.356 13.308 -12.040 1.00 74.12 405 THR A N 1
ATOM 3205 C CA . THR A 1 405 ? 10.477 12.376 -11.913 1.00 74.12 405 THR A CA 1
ATOM 3206 C C . THR A 1 405 ? 10.170 11.057 -12.616 1.00 74.12 405 THR A C 1
ATOM 3208 O O . THR A 1 405 ? 11.018 10.559 -13.344 1.00 74.12 405 THR A O 1
ATOM 3211 N N . LEU A 1 406 ? 8.953 10.524 -12.461 1.00 78.06 406 LEU A N 1
ATOM 3212 C CA . LEU A 1 406 ? 8.523 9.291 -13.123 1.00 78.06 406 LEU A CA 1
ATOM 3213 C C . LEU A 1 406 ? 8.342 9.445 -14.640 1.00 78.06 406 LEU A C 1
ATOM 3215 O O . LEU A 1 406 ? 8.702 8.535 -15.384 1.00 78.06 406 LEU A O 1
ATOM 3219 N N . ILE A 1 407 ? 7.817 10.578 -15.120 1.00 78.12 407 ILE A N 1
ATOM 3220 C CA . ILE A 1 407 ? 7.744 10.860 -16.561 1.00 78.12 407 ILE A CA 1
ATOM 3221 C C . ILE A 1 407 ? 9.160 10.846 -17.137 1.00 78.12 407 ILE A C 1
ATOM 3223 O O . ILE A 1 407 ? 9.433 10.054 -18.032 1.00 78.12 407 ILE A O 1
ATOM 3227 N N . ARG A 1 408 ? 10.069 11.634 -16.556 1.00 71.19 408 ARG A N 1
ATOM 3228 C CA . ARG A 1 408 ? 11.442 11.795 -17.037 1.00 71.19 408 ARG A CA 1
ATOM 3229 C C . ARG A 1 408 ? 12.259 10.506 -16.961 1.00 71.19 408 ARG A C 1
ATOM 3231 O O . ARG A 1 408 ? 12.924 10.151 -17.923 1.00 71.19 408 ARG A O 1
ATOM 3238 N N . SER A 1 409 ? 12.223 9.801 -15.831 1.00 65.25 409 SER A N 1
ATOM 3239 C CA . SER A 1 409 ? 13.076 8.622 -15.624 1.00 65.25 409 SER A CA 1
ATOM 3240 C C . SER A 1 409 ? 12.545 7.364 -16.305 1.00 65.25 409 SER A C 1
ATOM 3242 O O . SER A 1 409 ? 13.318 6.468 -16.637 1.00 65.25 409 SER A O 1
ATOM 3244 N N . THR A 1 410 ? 11.224 7.267 -16.482 1.00 75.31 410 THR A N 1
ATOM 3245 C CA . THR A 1 410 ? 10.576 6.000 -16.833 1.00 75.31 410 THR A CA 1
ATOM 3246 C C . THR A 1 410 ? 9.760 6.082 -18.116 1.00 75.31 410 THR A C 1
ATOM 3248 O O . THR A 1 410 ? 9.876 5.188 -18.944 1.00 75.31 410 THR A O 1
ATOM 3251 N N . LEU A 1 411 ? 8.917 7.103 -18.306 1.00 76.75 411 LEU A N 1
ATOM 3252 C CA . LEU A 1 411 ? 8.075 7.175 -19.509 1.00 76.75 411 LEU A CA 1
ATOM 3253 C C . LEU A 1 411 ? 8.852 7.703 -20.714 1.00 76.75 411 LEU A C 1
ATOM 3255 O O . LEU A 1 411 ? 8.742 7.137 -21.795 1.00 76.75 411 LEU A O 1
ATOM 3259 N N . SER A 1 412 ? 9.664 8.745 -20.535 1.00 71.19 412 SER A N 1
ATOM 3260 C CA . SER A 1 412 ? 10.457 9.334 -21.618 1.00 71.19 412 SER A CA 1
ATOM 3261 C C . SER A 1 412 ? 11.528 8.384 -22.157 1.00 71.19 412 SER A C 1
ATOM 3263 O O . SER A 1 412 ? 11.895 8.509 -23.317 1.00 71.19 412 SER A O 1
ATOM 3265 N N . SER A 1 413 ? 11.980 7.397 -21.372 1.00 68.62 413 SER A N 1
ATOM 3266 C CA . SER A 1 413 ? 12.987 6.411 -21.792 1.00 68.62 413 SER A CA 1
ATOM 3267 C C . SER A 1 413 ? 12.422 5.226 -22.582 1.00 68.62 413 SER A C 1
ATOM 3269 O O . SER A 1 413 ? 13.129 4.621 -23.383 1.00 68.62 413 SER A O 1
ATOM 3271 N N . MET A 1 414 ? 11.138 4.904 -22.411 1.00 76.56 414 MET A N 1
ATOM 3272 C CA . MET A 1 414 ? 10.479 3.783 -23.094 1.00 76.56 414 MET A CA 1
ATOM 3273 C C . MET A 1 414 ? 10.449 3.868 -24.631 1.00 76.56 414 MET A C 1
ATOM 3275 O O . MET A 1 414 ? 10.686 2.835 -25.258 1.00 76.56 414 MET A O 1
ATOM 3279 N N . PRO A 1 415 ? 10.147 5.021 -25.268 1.00 74.31 415 PRO A N 1
ATOM 3280 C CA . PRO A 1 415 ? 10.119 5.109 -26.725 1.00 74.31 415 PRO A CA 1
ATOM 3281 C C . PRO A 1 415 ? 11.521 5.192 -27.340 1.00 74.31 415 PRO A C 1
ATOM 3283 O O . PRO A 1 415 ? 11.665 4.815 -28.498 1.00 74.31 415 PRO A O 1
ATOM 3286 N N . ILE A 1 416 ? 12.546 5.626 -26.585 1.00 71.00 416 ILE A N 1
ATOM 3287 C CA . ILE A 1 416 ? 13.916 5.866 -27.089 1.00 71.00 416 ILE A CA 1
ATOM 3288 C C . ILE A 1 416 ? 14.459 4.642 -27.823 1.00 71.00 416 ILE A C 1
ATOM 3290 O O . ILE A 1 416 ? 15.033 4.772 -28.900 1.00 71.00 416 ILE A O 1
ATOM 3294 N N . TYR A 1 417 ? 14.218 3.453 -27.271 1.00 70.44 417 TYR A N 1
ATOM 3295 C CA . TYR A 1 417 ? 14.700 2.210 -27.855 1.00 70.44 417 TYR A CA 1
ATOM 3296 C C . TYR A 1 417 ? 14.186 1.988 -29.286 1.00 70.44 417 TYR A C 1
ATOM 3298 O O . TYR A 1 417 ? 14.975 1.693 -30.172 1.00 70.44 417 TYR A O 1
ATOM 3306 N N . LEU A 1 418 ? 12.896 2.221 -29.551 1.00 69.69 418 LEU A N 1
ATOM 3307 C CA . LEU A 1 418 ? 12.335 2.111 -30.906 1.00 69.69 418 LEU A CA 1
ATOM 3308 C C . LEU A 1 418 ? 12.628 3.343 -31.769 1.00 69.69 418 LEU A C 1
ATOM 3310 O O . LEU A 1 418 ? 12.804 3.212 -32.977 1.00 69.69 418 LEU A O 1
ATOM 3314 N N . MET A 1 419 ? 12.715 4.530 -31.162 1.00 68.75 419 MET A N 1
ATOM 3315 C CA . MET A 1 419 ? 13.055 5.778 -31.859 1.00 68.75 419 MET A CA 1
ATOM 3316 C C . MET A 1 419 ? 14.470 5.780 -32.433 1.00 68.75 419 MET A C 1
ATOM 3318 O O . MET A 1 419 ? 14.739 6.537 -33.361 1.00 68.75 419 MET A O 1
ATOM 3322 N N . SER A 1 420 ? 15.351 4.938 -31.897 1.00 63.50 420 SER A N 1
ATOM 3323 C CA . SER A 1 420 ? 16.709 4.774 -32.405 1.00 63.50 420 SER A CA 1
ATOM 3324 C C . SER A 1 420 ? 16.767 4.198 -33.828 1.00 63.50 420 SER A C 1
ATOM 3326 O O . SER A 1 420 ? 17.718 4.484 -34.547 1.00 63.50 420 SER A O 1
ATOM 3328 N N . LEU A 1 421 ? 15.742 3.444 -34.253 1.00 63.66 421 LEU A N 1
ATOM 3329 C CA . LEU A 1 421 ? 15.665 2.815 -35.580 1.00 63.66 421 LEU A CA 1
ATOM 3330 C C . LEU A 1 421 ? 14.482 3.307 -36.418 1.00 63.66 421 LEU A C 1
ATOM 3332 O O . LEU A 1 421 ? 14.555 3.338 -37.643 1.00 63.66 421 LEU A O 1
ATOM 3336 N N . LEU A 1 422 ? 13.372 3.683 -35.779 1.00 67.50 422 LEU A N 1
ATOM 3337 C CA . LEU A 1 422 ? 12.131 4.032 -36.461 1.00 67.50 422 LEU A CA 1
ATOM 3338 C C . LEU A 1 422 ? 11.740 5.484 -36.210 1.00 67.50 422 LEU A C 1
ATOM 3340 O O . LEU A 1 422 ? 11.706 5.973 -35.079 1.00 67.50 422 LEU A O 1
ATOM 3344 N N . ARG A 1 423 ? 11.324 6.167 -37.279 1.00 65.75 423 ARG A N 1
ATOM 3345 C CA . ARG A 1 423 ? 10.741 7.502 -37.164 1.00 65.75 423 ARG A CA 1
ATOM 3346 C C . ARG A 1 423 ? 9.347 7.401 -36.556 1.00 65.75 423 ARG A C 1
ATOM 3348 O O . ARG A 1 423 ? 8.427 6.880 -37.180 1.00 65.75 423 ARG A O 1
ATOM 3355 N N . ILE A 1 424 ? 9.161 7.965 -35.367 1.00 68.69 424 ILE A N 1
ATOM 3356 C CA . ILE A 1 424 ? 7.842 8.006 -34.730 1.00 68.69 424 ILE A CA 1
ATOM 3357 C C . ILE A 1 424 ? 6.848 8.842 -35.569 1.00 68.69 424 ILE A C 1
ATOM 3359 O O . ILE A 1 424 ? 7.112 10.014 -35.872 1.00 68.69 424 ILE A O 1
ATOM 3363 N N . PRO A 1 425 ? 5.682 8.286 -35.950 1.00 75.38 425 PRO A N 1
ATOM 3364 C CA . PRO A 1 425 ? 4.642 9.055 -36.620 1.00 75.38 425 PRO A CA 1
ATOM 3365 C C . PRO A 1 425 ? 4.116 10.178 -35.720 1.00 75.38 425 PRO A C 1
ATOM 3367 O O . PRO A 1 425 ? 3.917 9.993 -34.518 1.00 75.38 425 PRO A O 1
ATOM 3370 N N . ARG A 1 426 ? 3.799 11.343 -36.304 1.00 71.56 426 ARG A N 1
ATOM 3371 C CA . ARG A 1 426 ? 3.291 12.508 -35.549 1.00 71.56 426 ARG A CA 1
ATOM 3372 C C . ARG A 1 426 ? 2.067 12.166 -34.693 1.00 71.56 426 ARG A C 1
ATOM 3374 O O . ARG A 1 426 ? 1.956 12.644 -33.571 1.00 71.56 426 ARG A O 1
ATOM 3381 N N . VAL A 1 427 ? 1.174 11.322 -35.209 1.00 75.69 427 VAL A N 1
ATOM 3382 C CA . VAL A 1 427 ? -0.033 10.876 -34.496 1.00 75.69 427 VAL A CA 1
ATOM 3383 C C . VAL A 1 427 ? 0.321 10.092 -33.227 1.00 75.69 427 VAL A C 1
ATOM 3385 O O . VAL A 1 427 ? -0.286 10.322 -32.186 1.00 75.69 427 VAL A O 1
ATOM 3388 N N . VAL A 1 428 ? 1.331 9.219 -33.284 1.00 79.88 428 VAL A N 1
ATOM 3389 C CA . VAL A 1 428 ? 1.815 8.451 -32.124 1.00 79.88 428 VAL A CA 1
ATOM 3390 C C . VAL A 1 428 ? 2.467 9.381 -31.106 1.00 79.88 428 VAL A C 1
ATOM 3392 O O . VAL A 1 428 ? 2.144 9.317 -29.925 1.00 79.88 428 VAL A O 1
ATOM 3395 N N . SER A 1 429 ? 3.329 10.291 -31.565 1.00 75.62 429 SER A N 1
ATOM 3396 C CA . SER A 1 429 ? 3.992 11.270 -30.696 1.00 75.62 429 SER A CA 1
ATOM 3397 C C . SER A 1 429 ? 2.971 12.090 -29.894 1.00 75.62 429 SER A C 1
ATOM 3399 O O . SER A 1 429 ? 3.037 12.132 -28.667 1.00 75.62 429 SER A O 1
ATOM 3401 N N . LEU A 1 430 ? 1.932 12.611 -30.557 1.00 77.25 430 LEU A N 1
ATOM 3402 C CA . LEU A 1 430 ? 0.847 13.345 -29.897 1.00 77.25 430 LEU A CA 1
ATOM 3403 C C . LEU A 1 430 ? 0.052 12.482 -28.900 1.00 77.25 430 LEU A C 1
ATOM 3405 O O . LEU A 1 430 ? -0.382 12.989 -27.863 1.00 77.25 430 LEU A O 1
ATOM 3409 N N . ARG A 1 431 ? -0.142 11.183 -29.178 1.00 82.69 431 ARG A N 1
ATOM 3410 C CA . ARG A 1 431 ? -0.793 10.243 -28.244 1.00 82.69 431 ARG A CA 1
ATOM 3411 C C . ARG A 1 431 ? 0.051 10.029 -26.984 1.00 82.69 431 ARG A C 1
ATOM 3413 O O . ARG A 1 431 ? -0.491 10.111 -25.882 1.00 82.69 431 ARG A O 1
ATOM 3420 N N . LEU A 1 432 ? 1.360 9.810 -27.127 1.00 81.94 432 LEU A N 1
ATOM 3421 C CA . LEU A 1 432 ? 2.273 9.616 -25.994 1.00 81.94 432 LEU A CA 1
ATOM 3422 C C . LEU A 1 432 ? 2.399 10.885 -25.139 1.00 81.94 432 LEU A C 1
ATOM 3424 O O . LEU A 1 432 ? 2.299 10.809 -23.913 1.00 81.94 432 LEU A O 1
ATOM 3428 N N . GLU A 1 433 ? 2.521 12.056 -25.768 1.00 80.19 433 GLU A N 1
ATOM 3429 C CA . GLU A 1 433 ? 2.528 13.340 -25.059 1.00 80.19 433 GLU A CA 1
ATOM 3430 C C . GLU A 1 433 ? 1.235 13.585 -24.296 1.00 80.19 433 GLU A C 1
ATOM 3432 O O . GLU A 1 433 ? 1.265 14.055 -23.160 1.00 80.19 433 GLU A O 1
ATOM 3437 N N . LYS A 1 434 ? 0.088 13.254 -24.899 1.00 82.62 434 LYS A N 1
ATOM 3438 C CA . LYS A 1 434 ? -1.206 13.360 -24.227 1.00 82.62 434 LYS A CA 1
ATOM 3439 C C . LYS A 1 434 ? -1.222 12.512 -22.958 1.00 82.62 434 LYS A C 1
ATOM 3441 O O . LYS A 1 434 ? -1.615 13.006 -21.910 1.00 82.62 434 LYS A O 1
ATOM 3446 N N . ILE A 1 435 ? -0.722 11.278 -23.015 1.00 84.00 435 ILE A N 1
ATOM 3447 C CA . ILE A 1 435 ? -0.642 10.390 -21.846 1.00 84.00 435 ILE A CA 1
ATOM 3448 C C . ILE A 1 435 ? 0.266 10.976 -20.749 1.00 84.00 435 ILE A C 1
ATOM 3450 O O . ILE A 1 435 ? -0.101 10.949 -19.572 1.00 84.00 435 ILE A O 1
ATOM 3454 N N . GLN A 1 436 ? 1.431 11.523 -21.111 1.00 82.31 436 GLN A N 1
ATOM 3455 C CA . GLN A 1 436 ? 2.354 12.162 -20.161 1.00 82.31 436 GLN A CA 1
ATOM 3456 C C . GLN A 1 436 ? 1.740 13.415 -19.523 1.00 82.31 436 GLN A C 1
ATOM 3458 O O . GLN A 1 436 ? 1.826 13.608 -18.309 1.00 82.31 436 GLN A O 1
ATOM 3463 N N . ARG A 1 437 ? 1.076 14.239 -20.336 1.00 81.25 437 ARG A N 1
ATOM 3464 C CA . ARG A 1 437 ? 0.404 15.473 -19.927 1.00 81.25 437 ARG A CA 1
ATOM 3465 C C . ARG A 1 437 ? -0.776 15.189 -19.003 1.00 81.25 437 ARG A C 1
ATOM 3467 O O . ARG A 1 437 ? -0.856 15.776 -17.925 1.00 81.25 437 ARG A O 1
ATOM 3474 N N . ASP A 1 438 ? -1.618 14.228 -19.368 1.00 80.25 438 ASP A N 1
ATOM 3475 C CA . ASP A 1 438 ? -2.746 13.771 -18.557 1.00 80.25 438 ASP A CA 1
ATOM 3476 C C . ASP A 1 438 ? -2.261 13.179 -17.225 1.00 80.25 438 ASP A C 1
ATOM 3478 O O . ASP A 1 438 ? -2.896 13.363 -16.189 1.00 80.25 438 ASP A O 1
ATOM 3482 N N . PHE A 1 439 ? -1.118 12.487 -17.208 1.00 81.94 439 PHE A N 1
ATOM 3483 C CA . PHE A 1 439 ? -0.529 11.994 -15.965 1.00 81.94 439 PHE A CA 1
ATOM 3484 C C . PHE A 1 439 ? 0.035 13.125 -15.093 1.00 81.94 439 PHE A C 1
ATOM 3486 O O . PHE A 1 439 ? -0.172 13.115 -13.875 1.00 81.94 439 PHE A O 1
ATOM 3493 N N . LEU A 1 440 ? 0.709 14.112 -15.692 1.00 80.12 440 LEU A N 1
ATOM 3494 C CA . LEU A 1 440 ? 1.267 15.247 -14.963 1.00 80.12 440 LEU A CA 1
ATOM 3495 C C . LEU A 1 440 ? 0.170 16.084 -14.296 1.00 80.12 440 LEU A C 1
ATOM 3497 O O . LEU A 1 440 ? 0.235 16.346 -13.093 1.00 80.12 440 LEU A O 1
ATOM 3501 N N . TRP A 1 441 ? -0.840 16.469 -15.075 1.00 77.12 441 TRP A N 1
ATOM 3502 C CA . TRP A 1 441 ? -1.872 17.413 -14.651 1.00 77.12 441 TRP A CA 1
ATOM 3503 C C . TRP A 1 441 ? -3.114 16.748 -14.047 1.00 77.12 441 TRP A C 1
ATOM 3505 O O . TRP A 1 441 ? -3.813 17.386 -13.262 1.00 77.12 441 TRP A O 1
ATOM 3515 N N . GLY A 1 442 ? -3.393 15.481 -14.368 1.00 67.44 442 GLY A N 1
ATOM 3516 C CA . GLY A 1 442 ? -4.632 14.795 -13.988 1.00 67.44 442 GLY A CA 1
ATOM 3517 C C . GLY A 1 442 ? -4.830 14.572 -12.482 1.00 67.44 442 GLY A C 1
ATOM 3518 O O . GLY A 1 442 ? -3.887 14.576 -11.689 1.00 67.44 442 GLY A O 1
ATOM 3519 N N . GLY A 1 443 ? -6.081 14.362 -12.068 1.00 62.06 443 GLY A N 1
ATOM 3520 C CA . GLY A 1 443 ? -6.454 13.996 -10.696 1.00 62.06 443 GLY A CA 1
ATOM 3521 C C . GLY A 1 443 ? -6.445 12.481 -10.451 1.00 62.06 443 GLY A C 1
ATOM 3522 O O . GLY A 1 443 ? -5.679 11.742 -11.075 1.00 62.06 443 GLY A O 1
ATOM 3523 N N . GLY A 1 444 ? -7.290 12.007 -9.526 1.00 51.16 444 GLY A N 1
ATOM 3524 C CA . GLY A 1 444 ? -7.618 10.581 -9.377 1.00 51.16 444 GLY A CA 1
ATOM 3525 C C . GLY A 1 444 ? -8.181 9.965 -10.670 1.00 51.16 444 GLY A C 1
ATOM 3526 O O . GLY A 1 444 ? -8.228 10.615 -11.710 1.00 51.16 444 GLY A O 1
ATOM 3527 N N . ALA A 1 445 ? -8.592 8.694 -10.630 1.00 41.91 445 ALA A N 1
ATOM 3528 C CA . ALA A 1 445 ? -8.862 7.881 -11.827 1.00 41.91 445 ALA A CA 1
ATOM 3529 C C . ALA A 1 445 ? -9.939 8.421 -12.804 1.00 41.91 445 ALA A C 1
ATOM 3531 O O . ALA A 1 445 ? -10.051 7.876 -13.898 1.00 41.91 445 ALA A O 1
ATOM 3532 N N . LEU A 1 446 ? -10.687 9.481 -12.462 1.00 36.19 446 LEU A N 1
ATOM 3533 C CA . LEU A 1 446 ? -11.819 9.990 -13.252 1.00 36.19 446 LEU A CA 1
ATOM 3534 C C . LEU A 1 446 ? -11.863 11.525 -13.458 1.00 36.19 446 LEU A C 1
ATOM 3536 O O . LEU A 1 446 ? -12.760 12.005 -14.141 1.00 36.19 446 LEU A O 1
ATOM 3540 N N . GLU A 1 447 ? -10.902 12.315 -12.956 1.00 46.44 447 GLU A N 1
ATOM 3541 C CA . GLU A 1 447 ? -10.934 13.787 -13.105 1.00 46.44 447 GLU A CA 1
ATOM 3542 C C . GLU A 1 447 ? -10.023 14.299 -14.235 1.00 46.44 447 GLU A C 1
ATOM 3544 O O . GLU A 1 447 ? -8.792 14.176 -14.165 1.00 46.44 447 GLU A O 1
ATOM 3549 N N . ARG A 1 448 ? -10.610 14.958 -15.246 1.00 50.34 448 ARG A N 1
ATOM 3550 C CA . ARG A 1 448 ? -9.868 15.785 -16.214 1.00 50.34 448 ARG A CA 1
ATOM 3551 C C . ARG A 1 448 ? -9.587 17.154 -15.591 1.00 50.34 448 ARG A C 1
ATOM 3553 O O . ARG A 1 448 ? -10.516 17.908 -15.330 1.00 50.34 448 ARG A O 1
ATOM 3560 N N . LYS A 1 449 ? -8.310 17.482 -15.373 1.00 59.25 449 LYS A N 1
ATOM 3561 C CA . LYS A 1 449 ? -7.876 18.807 -14.895 1.00 59.25 449 LYS A CA 1
ATOM 3562 C C . LYS A 1 449 ? -7.261 19.625 -16.036 1.00 59.25 449 LYS A C 1
ATOM 3564 O O . LYS A 1 449 ? -6.591 19.039 -16.888 1.00 59.25 449 LYS A O 1
ATOM 3569 N N . PRO A 1 450 ? -7.458 20.956 -16.063 1.00 60.94 450 PRO A N 1
ATOM 3570 C CA . PRO A 1 450 ? -6.857 21.816 -17.076 1.00 60.94 450 PRO A CA 1
ATOM 3571 C C . PRO A 1 450 ? -5.331 21.866 -16.926 1.00 60.94 450 PRO A C 1
ATOM 3573 O O . PRO A 1 450 ? -4.792 21.850 -15.817 1.00 60.94 450 PRO A O 1
ATOM 3576 N N . HIS A 1 451 ? -4.624 21.944 -18.053 1.00 71.69 451 HIS A N 1
ATOM 3577 C CA . HIS A 1 451 ? -3.168 22.085 -18.071 1.00 71.69 451 HIS A CA 1
ATOM 3578 C C . HIS A 1 451 ? -2.790 23.511 -17.653 1.00 71.69 451 HIS A C 1
ATOM 3580 O O . HIS A 1 451 ? -3.170 24.470 -18.321 1.00 71.69 451 HIS A O 1
ATOM 3586 N N . LEU A 1 452 ? -2.070 23.657 -16.536 1.00 66.69 452 LEU A N 1
ATOM 3587 C CA . LEU A 1 452 ? -1.838 24.969 -15.913 1.00 66.69 452 LEU A CA 1
ATOM 3588 C C . LEU A 1 452 ? -0.793 25.806 -16.658 1.00 66.69 452 LEU A C 1
ATOM 3590 O O . LEU A 1 452 ? -0.879 27.033 -16.668 1.00 66.69 452 LEU A O 1
ATOM 3594 N N . VAL A 1 453 ? 0.171 25.150 -17.302 1.00 72.00 453 VAL A N 1
ATOM 3595 C CA . VAL A 1 453 ? 1.224 25.786 -18.100 1.00 72.00 453 VAL A CA 1
ATOM 3596 C C . VAL A 1 453 ? 1.272 25.124 -19.473 1.00 72.00 453 VAL A C 1
ATOM 3598 O O . VAL A 1 453 ? 1.043 23.917 -19.586 1.00 72.00 453 VAL A O 1
ATOM 3601 N N . ASN A 1 454 ? 1.553 25.913 -20.515 1.00 70.69 454 ASN A N 1
ATOM 3602 C CA . ASN A 1 454 ? 1.718 25.398 -21.873 1.00 70.69 454 ASN A CA 1
ATOM 3603 C C . ASN A 1 454 ? 2.776 24.278 -21.880 1.00 70.69 454 ASN A C 1
ATOM 3605 O O . ASN A 1 454 ? 3.858 24.440 -21.316 1.00 70.69 454 ASN A O 1
ATOM 3609 N N . TRP A 1 455 ? 2.449 23.156 -22.523 1.00 73.31 455 TRP A N 1
ATOM 3610 C CA . TRP A 1 455 ? 3.328 21.997 -22.638 1.00 73.31 455 TRP A CA 1
ATOM 3611 C C . TRP A 1 455 ? 4.691 22.355 -23.243 1.00 73.31 455 TRP A C 1
ATOM 3613 O O . TRP A 1 455 ? 5.705 21.875 -22.748 1.00 73.31 455 TRP A O 1
ATOM 3623 N N . ASP A 1 456 ? 4.734 23.269 -24.215 1.00 66.69 456 ASP A N 1
ATOM 3624 C CA . ASP A 1 456 ? 5.992 23.706 -24.830 1.00 66.69 456 ASP A CA 1
ATOM 3625 C C . ASP A 1 456 ? 6.913 24.394 -23.814 1.00 66.69 456 ASP A C 1
ATOM 3627 O O . ASP A 1 456 ? 8.112 24.144 -23.807 1.00 66.69 456 ASP A O 1
ATOM 3631 N N . ALA A 1 457 ? 6.354 25.196 -22.900 1.00 67.06 457 ALA A N 1
ATOM 3632 C CA . ALA A 1 457 ? 7.113 25.845 -21.830 1.00 67.06 457 ALA A CA 1
ATOM 3633 C C . ALA A 1 457 ? 7.547 24.845 -20.746 1.00 67.06 457 ALA A C 1
ATOM 3635 O O . ALA A 1 457 ? 8.652 24.936 -20.216 1.00 67.06 457 ALA A O 1
ATOM 3636 N N . VAL A 1 458 ? 6.705 23.849 -20.448 1.00 72.75 458 VAL A N 1
ATOM 3637 C CA . VAL A 1 458 ? 7.037 22.746 -19.531 1.00 72.75 458 VAL A CA 1
ATOM 3638 C C . VAL A 1 458 ? 8.238 21.947 -20.049 1.00 72.75 458 VAL A C 1
ATOM 3640 O O . VAL A 1 458 ? 9.098 21.562 -19.260 1.00 72.75 458 VAL A O 1
ATOM 3643 N N . CYS A 1 459 ? 8.333 21.735 -21.362 1.00 69.69 459 CYS A N 1
ATOM 3644 C CA . CYS A 1 459 ? 9.392 20.935 -21.980 1.00 69.69 459 CYS A CA 1
ATOM 3645 C C . CYS A 1 459 ? 10.737 21.672 -22.143 1.00 69.69 459 CYS A C 1
ATOM 3647 O O . CYS A 1 459 ? 11.726 21.071 -22.553 1.00 69.69 459 CYS A O 1
ATOM 3649 N N . MET A 1 460 ? 10.816 22.967 -21.814 1.00 66.19 460 MET A N 1
ATOM 3650 C CA . MET A 1 460 ? 12.065 23.733 -21.921 1.00 66.19 460 MET A CA 1
ATOM 3651 C C . MET A 1 460 ? 13.106 23.310 -20.870 1.00 66.19 460 MET A C 1
ATOM 3653 O O . MET A 1 460 ? 12.787 22.733 -19.829 1.00 66.19 460 MET A O 1
ATOM 3657 N N . ASP A 1 461 ? 14.371 23.648 -21.121 1.00 60.88 461 ASP A N 1
ATOM 3658 C CA . ASP A 1 461 ? 15.450 23.508 -20.140 1.00 60.88 461 ASP A CA 1
ATOM 3659 C C . ASP A 1 461 ? 15.155 24.335 -18.873 1.00 60.88 461 ASP A C 1
ATOM 3661 O O . ASP A 1 461 ? 14.574 25.429 -18.942 1.00 60.88 461 ASP A O 1
ATOM 3665 N N . LYS A 1 462 ? 15.586 23.848 -17.704 1.00 65.50 462 LYS A N 1
ATOM 3666 C CA . LYS A 1 462 ? 15.399 24.549 -16.426 1.00 65.50 462 LYS A CA 1
ATOM 3667 C C . LYS A 1 462 ? 15.995 25.951 -16.436 1.00 65.50 462 LYS A C 1
ATOM 3669 O O . LYS A 1 462 ? 15.397 26.864 -15.865 1.00 65.50 462 LYS A O 1
ATOM 3674 N N . ARG A 1 463 ? 17.117 26.153 -17.138 1.00 60.66 463 ARG A N 1
ATOM 3675 C CA . ARG A 1 463 ? 17.795 27.448 -17.331 1.00 60.66 463 ARG A CA 1
ATOM 3676 C C . ARG A 1 463 ? 16.921 28.490 -18.018 1.00 60.66 463 ARG A C 1
ATOM 3678 O O . ARG A 1 463 ? 17.177 29.683 -17.883 1.00 60.66 463 ARG A O 1
ATOM 3685 N N . LYS A 1 464 ? 15.887 28.042 -18.729 1.00 59.22 464 LYS A N 1
ATOM 3686 C CA . LYS A 1 464 ? 14.952 28.869 -19.500 1.00 59.22 464 LYS A CA 1
ATOM 3687 C C . LYS A 1 464 ? 13.530 28.826 -18.949 1.00 59.22 464 LYS A C 1
ATOM 3689 O O . LYS A 1 464 ? 12.613 29.329 -19.587 1.00 59.22 464 LYS A O 1
ATOM 3694 N N . GLY A 1 465 ? 13.354 28.231 -17.771 1.00 64.38 465 GLY A N 1
ATOM 3695 C CA . GLY A 1 465 ? 12.070 28.173 -17.089 1.00 64.38 465 GLY A CA 1
ATOM 3696 C C . GLY A 1 465 ? 11.173 27.015 -17.482 1.00 64.38 465 GLY A C 1
ATOM 3697 O O . GLY A 1 465 ? 9.979 27.110 -17.227 1.00 64.38 465 GLY A O 1
ATOM 3698 N N . GLY A 1 466 ? 11.712 25.925 -18.030 1.00 70.50 466 GLY A N 1
ATOM 3699 C CA . GLY A 1 466 ? 10.989 24.655 -18.145 1.00 70.50 466 GLY A CA 1
ATOM 3700 C C . GLY A 1 466 ? 11.436 23.607 -17.122 1.00 70.50 466 GLY A C 1
ATOM 3701 O O . GLY A 1 466 ? 12.072 23.927 -16.117 1.00 70.50 466 GLY A O 1
ATOM 3702 N N . TRP A 1 467 ? 11.058 22.352 -17.359 1.00 69.38 467 TRP A N 1
ATOM 3703 C CA . TRP A 1 467 ? 11.246 21.216 -16.448 1.00 69.38 467 TRP A CA 1
ATOM 3704 C C . TRP A 1 467 ? 12.175 20.134 -16.993 1.00 69.38 467 TRP A C 1
ATOM 3706 O O . TRP A 1 467 ? 12.320 19.089 -16.351 1.00 69.38 467 TRP A O 1
ATOM 3716 N N . GLU A 1 468 ? 12.802 20.374 -18.151 1.00 64.31 468 GLU A N 1
ATOM 3717 C CA . GLU A 1 468 ? 13.581 19.370 -18.892 1.00 64.31 468 GLU A CA 1
ATOM 3718 C C . GLU A 1 468 ? 12.761 18.089 -19.112 1.00 64.31 468 GLU A C 1
ATOM 3720 O O . GLU A 1 468 ? 13.243 16.972 -18.911 1.00 64.31 468 GLU A O 1
ATOM 3725 N N . LEU A 1 469 ? 11.473 18.257 -19.420 1.00 64.94 469 LEU A N 1
ATOM 3726 C CA . LEU A 1 469 ? 10.636 17.167 -19.895 1.00 64.94 469 LEU A CA 1
ATOM 3727 C C . LEU A 1 469 ? 10.813 17.066 -21.405 1.00 64.94 469 LEU A C 1
ATOM 3729 O O . LEU A 1 469 ? 10.566 18.028 -22.123 1.00 64.94 469 LEU A O 1
ATOM 3733 N N . ASP A 1 470 ? 11.235 15.903 -21.883 1.00 58.25 470 ASP A N 1
ATOM 3734 C CA . ASP A 1 470 ? 11.399 15.689 -23.315 1.00 58.25 470 ASP A CA 1
ATOM 3735 C C . ASP A 1 470 ? 10.021 15.564 -23.974 1.00 58.25 470 ASP A C 1
ATOM 3737 O O . ASP A 1 470 ? 9.298 14.586 -23.754 1.00 58.25 470 ASP A O 1
ATOM 3741 N N . ALA A 1 471 ? 9.645 16.550 -24.789 1.00 53.84 471 ALA A N 1
ATOM 3742 C CA . ALA A 1 471 ? 8.504 16.418 -25.681 1.00 53.84 471 ALA A CA 1
ATOM 3743 C C . ALA A 1 471 ? 8.821 15.295 -26.690 1.00 53.84 471 ALA A C 1
ATOM 3745 O O . ALA A 1 471 ? 9.899 15.270 -27.291 1.00 53.84 471 ALA A O 1
ATOM 3746 N N . CYS A 1 472 ? 7.907 14.350 -26.926 1.00 50.94 472 CYS A N 1
ATOM 3747 C CA . CYS A 1 472 ? 8.153 13.300 -27.930 1.00 50.94 472 CYS A CA 1
ATOM 3748 C C . CYS A 1 472 ? 8.530 13.860 -29.328 1.00 50.94 472 CYS A C 1
ATOM 3750 O O . CYS A 1 472 ? 9.350 13.240 -29.999 1.00 50.94 472 CYS A O 1
ATOM 3752 N N . PRO A 1 473 ? 8.026 15.027 -29.790 1.00 43.44 473 PRO A N 1
ATOM 3753 C CA . PRO A 1 473 ? 8.486 15.716 -30.995 1.00 43.44 473 PRO A CA 1
ATOM 3754 C C . PRO A 1 473 ? 9.889 16.330 -30.882 1.00 43.44 473 PRO A C 1
ATOM 3756 O O . PRO A 1 473 ? 10.601 16.370 -31.884 1.00 43.44 473 PRO A O 1
ATOM 3759 N N . SER A 1 474 ? 10.321 16.786 -29.699 1.00 43.22 474 SER A N 1
ATOM 3760 C CA . SER A 1 474 ? 11.671 17.340 -29.500 1.00 43.22 474 SER A CA 1
ATOM 3761 C C . SER A 1 474 ? 12.752 16.265 -29.443 1.00 43.22 474 SER A C 1
ATOM 3763 O O . SER A 1 474 ? 13.914 16.585 -29.649 1.00 43.22 474 SER A O 1
ATOM 3765 N N . LEU A 1 475 ? 12.387 14.995 -29.250 1.00 42.56 475 LEU A N 1
ATOM 3766 C CA . LEU A 1 475 ? 13.278 13.856 -29.493 1.00 42.56 475 LEU A CA 1
ATOM 3767 C C . LEU A 1 475 ? 13.478 13.583 -30.999 1.00 42.56 475 LEU A C 1
ATOM 3769 O O . LEU A 1 475 ? 14.484 13.002 -31.377 1.00 42.56 475 LEU A O 1
ATOM 3773 N N . ILE A 1 476 ? 12.564 14.030 -31.875 1.00 40.41 476 ILE A N 1
ATOM 3774 C CA . ILE A 1 476 ? 12.645 13.834 -33.340 1.00 40.41 476 ILE A CA 1
ATOM 3775 C C . ILE A 1 476 ? 13.519 14.906 -33.999 1.00 40.41 476 ILE A C 1
ATOM 3777 O O . ILE A 1 476 ? 14.206 14.619 -34.978 1.00 40.41 476 ILE A O 1
ATOM 3781 N N . GLY A 1 477 ? 13.503 16.135 -33.469 1.00 36.19 477 GLY A N 1
ATOM 3782 C CA . GLY A 1 477 ? 14.277 17.257 -34.008 1.00 36.19 477 GLY A CA 1
ATOM 3783 C C . GLY A 1 477 ? 15.775 16.942 -34.116 1.00 36.19 477 GLY A C 1
ATOM 3784 O O . GLY A 1 477 ? 16.311 17.011 -35.212 1.00 36.19 477 GLY A O 1
ATOM 3785 N N . PRO A 1 478 ? 16.452 16.503 -33.044 1.00 37.28 478 PRO A N 1
ATOM 3786 C CA . PRO A 1 478 ? 17.876 16.175 -33.089 1.00 37.28 478 PRO A CA 1
ATOM 3787 C C . PRO A 1 478 ? 18.186 14.834 -33.767 1.00 37.28 478 PRO A C 1
ATOM 3789 O O . PRO A 1 478 ? 19.250 14.704 -34.363 1.00 37.28 478 PRO A O 1
ATOM 3792 N N . PHE A 1 479 ? 17.289 13.840 -33.701 1.00 33.81 479 PHE A N 1
ATOM 3793 C CA . PHE A 1 479 ? 17.560 12.494 -34.236 1.00 33.81 479 PHE A CA 1
ATOM 3794 C C . PHE A 1 479 ? 17.346 12.378 -35.753 1.00 33.81 479 PHE A C 1
ATOM 3796 O O . PHE A 1 479 ? 17.976 11.542 -36.384 1.00 33.81 479 PHE A O 1
ATOM 3803 N N . PHE A 1 480 ? 16.492 13.221 -36.353 1.00 32.88 480 PHE A N 1
ATOM 3804 C CA . PHE A 1 480 ? 16.260 13.230 -37.807 1.00 32.88 480 PHE A CA 1
ATOM 3805 C C . PHE A 1 480 ? 16.655 14.539 -38.512 1.00 32.88 480 PHE A C 1
ATOM 3807 O O . PHE A 1 480 ? 16.857 14.501 -39.721 1.00 32.88 480 PHE A O 1
ATOM 3814 N N . ALA A 1 481 ? 16.816 15.678 -37.818 1.00 33.81 481 ALA A N 1
ATOM 3815 C CA . ALA A 1 481 ? 17.403 16.882 -38.437 1.00 33.81 481 ALA A CA 1
ATOM 3816 C C . ALA A 1 481 ? 18.943 16.889 -38.411 1.00 33.81 481 ALA A C 1
ATOM 3818 O O . ALA A 1 481 ? 19.555 17.781 -38.987 1.00 33.81 481 ALA A O 1
ATOM 3819 N N . SER A 1 482 ? 19.582 15.894 -37.785 1.00 32.88 482 SER A N 1
ATOM 3820 C CA . SER A 1 482 ? 21.037 15.677 -37.858 1.00 32.88 482 SER A CA 1
ATOM 3821 C C . SER A 1 482 ? 21.497 15.006 -39.157 1.00 32.88 482 SER A C 1
ATOM 3823 O O . SER A 1 482 ? 22.694 14.857 -39.376 1.00 32.88 482 SER A O 1
ATOM 3825 N N . GLY A 1 483 ? 20.578 14.703 -40.075 1.00 36.66 483 GLY A N 1
ATOM 3826 C CA . GLY A 1 483 ? 20.893 14.610 -41.495 1.00 36.66 483 GLY A CA 1
ATOM 3827 C C . GLY A 1 483 ? 20.586 15.934 -42.189 1.00 36.66 483 GLY A C 1
ATOM 3828 O O . GLY A 1 483 ? 19.572 15.995 -42.863 1.00 36.66 483 GLY A O 1
ATOM 3829 N N . ILE A 1 484 ? 21.391 16.979 -41.956 1.00 32.88 484 ILE A N 1
ATOM 3830 C CA . ILE A 1 484 ? 21.684 18.133 -42.839 1.00 32.88 484 ILE A CA 1
ATOM 3831 C C . ILE A 1 484 ? 22.685 19.015 -42.071 1.00 32.88 484 ILE A C 1
ATOM 3833 O O . ILE A 1 484 ? 22.333 19.818 -41.207 1.00 32.88 484 ILE A O 1
ATOM 3837 N N . GLY A 1 485 ? 23.969 18.861 -42.395 1.00 28.94 485 GLY A N 1
ATOM 3838 C CA . GLY A 1 485 ? 24.876 19.996 -42.326 1.00 28.94 485 GLY A CA 1
ATOM 3839 C C . GLY A 1 485 ? 24.404 21.033 -43.343 1.00 28.94 485 GLY A C 1
ATOM 3840 O O . GLY A 1 485 ? 23.996 20.678 -44.447 1.00 28.94 485 GLY A O 1
ATOM 3841 N N . VAL A 1 486 ? 24.426 22.316 -42.984 1.00 29.23 486 VAL A N 1
ATOM 3842 C CA . VAL A 1 486 ? 24.257 23.380 -43.978 1.00 29.23 486 VAL A CA 1
ATOM 3843 C C . VAL A 1 486 ? 25.446 23.282 -44.934 1.00 29.23 486 VAL A C 1
ATOM 3845 O O . VAL A 1 486 ? 26.567 23.640 -44.572 1.00 29.23 486 VAL A O 1
ATOM 3848 N N . LEU A 1 487 ? 25.193 22.758 -46.136 1.00 25.25 487 LEU A N 1
ATOM 3849 C CA . LEU A 1 487 ? 26.085 22.866 -47.283 1.00 25.25 487 LEU A CA 1
ATOM 3850 C C . LEU A 1 487 ? 26.379 24.353 -47.521 1.00 25.25 487 LEU A C 1
ATOM 3852 O O . LEU A 1 487 ? 25.464 25.153 -47.730 1.00 25.25 487 LEU A O 1
ATOM 3856 N N . ARG A 1 488 ? 27.660 24.728 -47.533 1.00 27.94 488 ARG A N 1
ATOM 3857 C CA . ARG A 1 488 ? 28.094 25.733 -48.505 1.00 27.94 488 ARG A CA 1
ATOM 3858 C C . ARG A 1 488 ? 28.120 24.967 -49.833 1.00 27.94 488 ARG A C 1
ATOM 3860 O O . ARG A 1 488 ? 28.722 23.906 -49.892 1.00 27.94 488 ARG A O 1
ATOM 3867 N N . LEU A 1 489 ? 27.300 25.422 -50.772 1.00 28.25 489 LEU A N 1
ATOM 3868 C CA . LEU A 1 489 ? 26.823 24.707 -51.964 1.00 28.25 489 LEU A CA 1
ATOM 3869 C C . LEU A 1 489 ? 27.987 24.307 -52.892 1.00 28.25 489 LEU A C 1
ATOM 3871 O O . LEU A 1 489 ? 28.750 25.186 -53.276 1.00 28.25 489 LEU A O 1
ATOM 3875 N N . LYS A 1 490 ? 28.110 23.029 -53.275 1.00 29.28 490 LYS A N 1
ATOM 3876 C CA . LYS A 1 490 ? 27.324 22.404 -54.363 1.00 29.28 490 LYS A CA 1
ATOM 3877 C C . LYS A 1 490 ? 26.619 21.102 -53.933 1.00 29.28 490 LYS A C 1
ATOM 3879 O O . LYS A 1 490 ? 27.250 20.109 -53.609 1.00 29.28 490 LYS A O 1
ATOM 3884 N N . GLY A 1 491 ? 25.283 21.050 -53.999 1.00 28.64 491 GLY A N 1
ATOM 3885 C CA . GLY A 1 491 ? 24.574 19.762 -53.899 1.00 28.64 491 GLY A CA 1
ATOM 3886 C C . GLY A 1 491 ? 23.117 19.824 -53.445 1.00 28.64 491 GLY A C 1
ATOM 3887 O O . GLY A 1 491 ? 22.851 20.076 -52.276 1.00 28.64 491 GLY A O 1
ATOM 3888 N N . ARG A 1 492 ? 22.209 19.549 -54.395 1.00 29.80 492 ARG A N 1
ATOM 3889 C CA . ARG A 1 492 ? 20.780 19.157 -54.304 1.00 29.80 492 ARG A CA 1
ATOM 3890 C C . ARG A 1 492 ? 19.920 19.710 -53.152 1.00 29.80 492 ARG A C 1
ATOM 3892 O O . ARG A 1 492 ? 20.031 19.308 -51.996 1.00 29.80 492 ARG A O 1
ATOM 3899 N N . ILE A 1 493 ? 18.901 20.489 -53.523 1.00 32.09 493 ILE A N 1
ATOM 3900 C CA . ILE A 1 493 ? 17.775 20.846 -52.650 1.00 32.09 493 ILE A CA 1
ATOM 3901 C C . ILE A 1 493 ? 16.839 19.629 -52.534 1.00 32.09 493 ILE A C 1
ATOM 3903 O O . ILE A 1 493 ? 16.136 19.282 -53.480 1.00 32.09 493 ILE A O 1
ATOM 3907 N N . PHE A 1 494 ? 16.796 18.966 -51.373 1.00 29.53 494 PHE A N 1
ATOM 3908 C CA . PHE A 1 494 ? 15.781 17.939 -51.105 1.00 29.53 494 PHE A CA 1
ATOM 3909 C C . PHE A 1 494 ? 14.399 18.599 -50.967 1.00 29.53 494 PHE A C 1
ATOM 3911 O O . PHE A 1 494 ? 14.068 19.203 -49.946 1.00 29.53 494 PHE A O 1
ATOM 3918 N N . GLY A 1 495 ? 13.591 18.486 -52.023 1.00 30.42 495 GLY A N 1
ATOM 3919 C CA . GLY A 1 495 ? 12.222 18.988 -52.082 1.00 30.42 495 GLY A CA 1
ATOM 3920 C C . GLY A 1 495 ? 11.315 18.334 -51.038 1.00 30.42 495 GLY A C 1
ATOM 3921 O O . GLY A 1 495 ? 11.077 17.126 -51.060 1.00 30.42 495 GLY A O 1
ATOM 3922 N N . GLY A 1 496 ? 10.771 19.150 -50.134 1.00 27.44 496 GLY A N 1
ATOM 3923 C CA . GLY A 1 496 ? 9.780 18.706 -49.152 1.00 27.44 496 GLY A CA 1
ATOM 3924 C C . GLY A 1 496 ? 9.582 19.605 -47.931 1.00 27.44 496 GLY A C 1
ATOM 3925 O O . GLY A 1 496 ? 8.768 19.272 -47.072 1.00 27.44 496 GLY A O 1
ATOM 3926 N N . THR A 1 497 ? 10.282 20.730 -47.820 1.00 30.97 497 THR A N 1
ATOM 3927 C CA . THR A 1 497 ? 10.089 21.705 -46.742 1.00 30.97 497 THR A CA 1
ATOM 3928 C C . THR A 1 497 ? 9.200 22.854 -47.209 1.00 30.97 497 THR A C 1
ATOM 3930 O O . THR A 1 497 ? 9.667 23.836 -47.774 1.00 30.97 497 THR A O 1
ATOM 3933 N N . SER A 1 498 ? 7.902 22.786 -46.898 1.00 25.98 498 SER A N 1
ATOM 3934 C CA . SER A 1 498 ? 7.206 24.032 -46.568 1.00 25.98 498 SER A CA 1
ATOM 3935 C C . SER A 1 498 ? 7.908 24.615 -45.342 1.00 25.98 498 SER A C 1
ATOM 3937 O O . SER A 1 498 ? 7.987 23.948 -44.308 1.00 25.98 498 SER A O 1
ATOM 3939 N N . LEU A 1 499 ? 8.436 25.833 -45.456 1.00 26.73 499 LEU A N 1
ATOM 3940 C CA . LEU A 1 499 ? 8.827 26.649 -44.310 1.00 26.73 499 LEU A CA 1
ATOM 3941 C C . LEU A 1 499 ? 7.569 26.868 -43.460 1.00 26.73 499 LEU A C 1
ATOM 3943 O O . LEU A 1 499 ? 6.678 27.622 -43.832 1.00 26.73 499 LEU A O 1
ATOM 3947 N N . VAL A 1 500 ? 7.437 26.125 -42.360 1.00 26.92 500 VAL A N 1
ATOM 3948 C CA . VAL A 1 500 ? 6.325 26.289 -41.418 1.00 26.92 500 VAL A CA 1
ATOM 3949 C C . VAL A 1 500 ? 6.795 27.209 -40.301 1.00 26.92 500 VAL A C 1
ATOM 3951 O O . VAL A 1 500 ? 7.492 26.780 -39.380 1.00 26.92 500 VAL A O 1
ATOM 3954 N N . GLY A 1 501 ? 6.391 28.476 -40.388 1.00 23.72 501 GLY A N 1
ATOM 3955 C CA . GLY A 1 501 ? 6.357 29.386 -39.252 1.00 23.72 501 GLY A CA 1
ATOM 3956 C C . GLY A 1 501 ? 5.436 28.845 -38.156 1.00 23.72 501 GLY A C 1
ATOM 3957 O O . GLY A 1 501 ? 4.431 28.177 -38.408 1.00 23.72 501 GLY A O 1
ATOM 3958 N N . SER A 1 502 ? 5.806 29.092 -36.905 1.00 29.41 502 SER A N 1
ATOM 3959 C CA . SER A 1 502 ? 5.089 28.619 -35.725 1.00 29.41 502 SER A CA 1
ATOM 3960 C C . SER A 1 502 ? 3.771 29.376 -35.515 1.00 29.41 502 SER A C 1
ATOM 3962 O O . SER A 1 502 ? 3.703 30.267 -34.675 1.00 29.41 502 SER A O 1
ATOM 3964 N N . SER A 1 503 ? 2.722 29.011 -36.243 1.00 24.69 503 SER A N 1
ATOM 3965 C CA . SER A 1 503 ? 1.327 29.220 -35.845 1.00 24.69 503 SER A CA 1
ATOM 3966 C C . SER A 1 503 ? 0.432 28.262 -36.638 1.00 24.69 503 SER A C 1
ATOM 3968 O O . SER A 1 503 ? 0.656 27.958 -37.807 1.00 24.69 503 SER A O 1
ATOM 3970 N N . GLY A 1 504 ? -0.544 27.659 -35.965 1.00 32.75 504 GLY A N 1
ATOM 3971 C CA . GLY A 1 504 ? -1.393 26.644 -36.575 1.00 32.75 504 GLY A CA 1
ATOM 3972 C C . GLY A 1 504 ? -2.335 27.230 -37.625 1.00 32.75 504 GLY A C 1
ATOM 3973 O O . GLY A 1 504 ? -3.294 27.895 -37.262 1.00 32.75 504 GLY A O 1
ATOM 3974 N N . ARG A 1 505 ? -2.111 26.909 -38.905 1.00 24.30 505 ARG A N 1
ATOM 3975 C CA . ARG A 1 505 ? -3.119 26.585 -39.941 1.00 24.30 505 ARG A CA 1
ATOM 3976 C C . ARG A 1 505 ? -2.387 26.256 -41.249 1.00 24.30 505 ARG A C 1
ATOM 3978 O O . ARG A 1 505 ? -1.467 26.955 -41.646 1.00 24.30 505 ARG A O 1
ATOM 3985 N N . LYS A 1 506 ? -2.784 25.170 -41.921 1.00 36.34 506 LYS A N 1
ATOM 3986 C CA . LYS A 1 506 ? -2.292 24.818 -43.264 1.00 36.34 506 LYS A CA 1
ATOM 3987 C C . LYS A 1 506 ? -2.690 25.918 -44.261 1.00 36.34 506 LYS A C 1
ATOM 3989 O O . LYS A 1 506 ? -3.869 25.965 -44.589 1.00 36.34 506 LYS A O 1
ATOM 3994 N N . LYS A 1 507 ? -1.747 26.706 -44.788 1.00 28.91 507 LYS A N 1
ATOM 3995 C CA . LYS A 1 507 ? -1.772 27.269 -46.157 1.00 28.91 507 LYS A CA 1
ATOM 3996 C C . LYS A 1 507 ? -0.321 27.460 -46.615 1.00 28.91 507 LYS A C 1
ATOM 3998 O O . LYS A 1 507 ? 0.475 28.027 -45.880 1.00 28.91 507 LYS A O 1
ATOM 4003 N N . GLY A 1 508 ? 0.038 26.866 -47.752 1.00 33.09 508 GLY A N 1
ATOM 4004 C CA . GLY A 1 508 ? 1.404 26.886 -48.276 1.00 33.09 508 GLY A CA 1
ATOM 4005 C C . GLY A 1 508 ? 1.790 28.267 -48.799 1.00 33.09 508 GLY A C 1
ATOM 4006 O O . GLY A 1 508 ? 0.997 28.898 -49.494 1.00 33.09 508 GLY A O 1
ATOM 4007 N N . VAL A 1 509 ? 3.011 28.692 -48.474 1.00 32.34 509 VAL A N 1
ATOM 4008 C CA . VAL A 1 509 ? 3.714 29.797 -49.140 1.00 32.34 509 VAL A CA 1
ATOM 4009 C C . VAL A 1 509 ? 3.877 29.429 -50.619 1.00 32.34 509 VAL A C 1
ATOM 4011 O O . VAL A 1 509 ? 4.106 28.257 -50.932 1.00 32.34 509 VAL A O 1
ATOM 4014 N N . GLY A 1 510 ? 3.687 30.400 -51.518 1.00 35.56 510 GLY A N 1
ATOM 4015 C CA . GLY A 1 510 ? 3.750 30.223 -52.973 1.00 35.56 510 GLY A CA 1
ATOM 4016 C C . GLY A 1 510 ? 4.901 29.318 -53.431 1.00 35.56 510 GLY A C 1
ATOM 4017 O O . GLY A 1 510 ? 6.047 29.473 -53.020 1.00 35.56 510 GLY A O 1
ATOM 4018 N N . VAL A 1 511 ? 4.567 28.333 -54.262 1.00 40.47 511 VAL A N 1
ATOM 4019 C CA . VAL A 1 511 ? 5.501 27.342 -54.807 1.00 40.47 511 VAL A CA 1
ATOM 4020 C C . VAL A 1 511 ? 6.450 28.064 -55.781 1.00 40.47 511 VAL A C 1
ATOM 4022 O O . VAL A 1 511 ? 5.975 28.786 -56.658 1.00 40.47 511 VAL A O 1
ATOM 4025 N N . LEU A 1 512 ? 7.775 27.922 -55.631 1.00 42.38 512 LEU A N 1
ATOM 4026 C CA . LEU A 1 512 ? 8.734 28.299 -56.688 1.00 42.38 512 LEU A CA 1
ATOM 4027 C C . LEU A 1 512 ? 8.329 27.588 -57.983 1.00 42.38 512 LEU A C 1
ATOM 4029 O O . LEU A 1 512 ? 7.839 26.459 -57.919 1.00 42.38 512 LEU A O 1
ATOM 4033 N N . GLU A 1 513 ? 8.447 28.268 -59.125 1.00 38.19 513 GLU A N 1
ATOM 4034 C CA . GLU A 1 513 ? 7.992 27.741 -60.415 1.00 38.19 513 GLU A CA 1
ATOM 4035 C C . GLU A 1 513 ? 8.473 26.295 -60.608 1.00 38.19 513 GLU A C 1
ATOM 4037 O O . GLU A 1 513 ? 9.592 25.937 -60.251 1.00 38.19 513 GLU A O 1
ATOM 4042 N N . LYS A 1 514 ? 7.565 25.421 -61.046 1.00 41.12 514 LYS A N 1
ATOM 4043 C CA . LYS A 1 514 ? 7.716 23.965 -60.982 1.00 41.12 514 LYS A CA 1
ATOM 4044 C C . LYS A 1 514 ? 8.683 23.463 -62.067 1.00 41.12 514 LYS A C 1
ATOM 4046 O O . LYS A 1 514 ? 8.279 22.670 -62.909 1.00 41.12 514 LYS A O 1
ATOM 4051 N N . SER A 1 515 ? 9.944 23.881 -62.049 1.00 35.12 515 SER A N 1
ATOM 4052 C CA . SER A 1 515 ? 11.026 23.261 -62.815 1.00 35.12 515 SER A CA 1
ATOM 4053 C C . SER A 1 515 ? 11.693 22.185 -61.953 1.00 35.12 515 SER A C 1
ATOM 4055 O O . SER A 1 515 ? 12.551 22.473 -61.135 1.00 35.12 515 SER A O 1
ATOM 4057 N N . GLY A 1 516 ? 11.243 20.933 -62.117 1.00 38.47 516 GLY A N 1
ATOM 4058 C CA . GLY A 1 516 ? 11.951 19.707 -61.713 1.00 38.47 516 GLY A CA 1
ATOM 4059 C C . GLY A 1 516 ? 12.275 19.525 -60.219 1.00 38.47 516 GLY A C 1
ATOM 4060 O O . GLY A 1 516 ? 12.890 20.351 -59.563 1.00 38.47 516 GLY A O 1
ATOM 4061 N N . ARG A 1 517 ? 11.992 18.347 -59.653 1.00 36.66 517 ARG A N 1
ATOM 4062 C CA . ARG A 1 517 ? 12.458 17.959 -58.299 1.00 36.66 517 ARG A CA 1
ATOM 4063 C C . ARG A 1 517 ? 13.996 17.800 -58.184 1.00 36.66 517 ARG A C 1
ATOM 4065 O O . ARG A 1 517 ? 14.462 17.187 -57.227 1.00 36.66 517 ARG A O 1
ATOM 4072 N N . GLU A 1 518 ? 14.762 18.330 -59.141 1.00 38.78 518 GLU A N 1
ATOM 4073 C CA . GLU A 1 518 ? 16.184 18.050 -59.375 1.00 38.78 518 GLU A CA 1
ATOM 4074 C C . GLU A 1 518 ? 17.021 19.274 -59.819 1.00 38.78 518 GLU A C 1
ATOM 4076 O O . GLU A 1 518 ? 18.168 19.090 -60.212 1.00 38.78 518 GLU A O 1
ATOM 4081 N N . ALA A 1 519 ? 16.498 20.505 -59.744 1.00 39.81 519 ALA A N 1
ATOM 4082 C CA . ALA A 1 519 ? 17.220 21.710 -60.181 1.00 39.81 519 ALA A CA 1
ATOM 4083 C C . ALA A 1 519 ? 18.439 22.049 -59.292 1.00 39.81 519 ALA A C 1
ATOM 4085 O O . ALA A 1 519 ? 18.372 21.965 -58.055 1.00 39.81 519 ALA A O 1
ATOM 4086 N N . TRP A 1 520 ? 19.549 22.457 -59.915 1.00 48.62 520 TRP A N 1
ATOM 4087 C CA . TRP A 1 520 ? 20.782 22.860 -59.227 1.00 48.62 520 TRP A CA 1
ATOM 4088 C C . TRP A 1 520 ? 20.787 24.353 -58.884 1.00 48.62 520 TRP A C 1
ATOM 4090 O O . TRP A 1 520 ? 20.130 25.171 -59.514 1.00 48.62 520 TRP A O 1
ATOM 4100 N N . VAL A 1 521 ? 21.549 24.739 -57.857 1.00 50.91 521 VAL A N 1
ATOM 4101 C CA . VAL A 1 521 ? 21.624 26.140 -57.398 1.00 50.91 521 VAL A CA 1
ATOM 4102 C C . VAL A 1 521 ? 22.185 27.094 -58.456 1.00 50.91 521 VAL A C 1
ATOM 4104 O O . VAL A 1 521 ? 21.812 28.264 -58.468 1.00 50.91 521 VAL A O 1
ATOM 4107 N N . GLU A 1 522 ? 23.039 26.601 -59.352 1.00 54.00 522 GLU A N 1
ATOM 4108 C CA . GLU A 1 522 ? 23.577 27.379 -60.473 1.00 54.00 522 GLU A CA 1
ATOM 4109 C C . GLU A 1 522 ? 22.493 27.854 -61.453 1.00 54.00 522 GLU A C 1
ATOM 4111 O O . GLU A 1 522 ? 22.652 28.900 -62.066 1.00 54.00 522 GLU A O 1
ATOM 4116 N N . GLU A 1 523 ? 21.351 27.164 -61.530 1.00 54.62 523 GLU A N 1
ATOM 4117 C CA . GLU A 1 523 ? 20.234 27.527 -62.415 1.00 54.62 523 GLU A CA 1
ATOM 4118 C C . GLU A 1 523 ? 19.462 28.774 -61.937 1.00 54.62 523 GLU A C 1
ATOM 4120 O O . GLU A 1 523 ? 18.691 29.357 -62.696 1.00 54.62 523 GLU A O 1
ATOM 4125 N N . TYR A 1 524 ? 19.667 29.200 -60.683 1.00 58.84 524 TYR A N 1
ATOM 4126 C CA . TYR A 1 524 ? 19.014 30.369 -60.071 1.00 58.84 524 TYR A CA 1
ATOM 4127 C C . TYR A 1 524 ? 19.989 31.529 -59.790 1.00 58.84 524 TYR A C 1
ATOM 4129 O O . TYR A 1 524 ? 19.604 32.524 -59.162 1.00 58.84 524 TYR A O 1
ATOM 4137 N N . TRP A 1 525 ? 21.245 31.398 -60.234 1.00 63.91 525 TRP A N 1
ATOM 4138 C CA . TRP A 1 525 ? 22.317 32.376 -60.063 1.00 63.91 525 TRP A CA 1
ATOM 4139 C C . TRP A 1 525 ? 22.784 32.889 -61.427 1.00 63.91 525 TRP A C 1
ATOM 4141 O O . TRP A 1 525 ? 23.369 32.153 -62.216 1.00 63.91 525 TRP A O 1
ATOM 4151 N N . ASP A 1 526 ? 22.522 34.163 -61.701 1.00 61.44 526 ASP A N 1
ATOM 4152 C CA . ASP A 1 526 ? 22.890 34.818 -62.949 1.00 61.44 526 ASP A CA 1
ATOM 4153 C C . ASP A 1 526 ? 24.316 35.371 -62.854 1.00 61.44 526 ASP A C 1
ATOM 4155 O O . ASP A 1 526 ? 24.625 36.192 -61.989 1.00 61.44 526 ASP A O 1
ATOM 4159 N N . THR A 1 527 ? 25.199 34.911 -63.738 1.00 58.53 527 THR A N 1
ATOM 4160 C CA . THR A 1 527 ? 26.615 35.303 -63.793 1.00 58.53 527 THR A CA 1
ATOM 4161 C C . THR A 1 527 ? 26.890 36.475 -64.738 1.00 58.53 527 THR A C 1
ATOM 4163 O O . THR A 1 527 ? 28.046 36.843 -64.923 1.00 58.53 527 THR A O 1
ATOM 4166 N N . SER A 1 528 ? 25.861 37.057 -65.361 1.00 57.19 528 SER A N 1
ATOM 4167 C CA . SER A 1 528 ? 26.022 38.090 -66.397 1.00 57.19 528 SER A CA 1
ATOM 4168 C C . SER A 1 528 ? 26.452 39.473 -65.874 1.00 57.19 528 SER A C 1
ATOM 4170 O O . SER A 1 528 ? 26.942 40.291 -66.650 1.00 57.19 528 SER A O 1
ATOM 4172 N N . GLY A 1 529 ? 26.345 39.732 -64.565 1.00 54.16 529 GLY A N 1
ATOM 4173 C CA . GLY A 1 529 ? 26.891 40.927 -63.903 1.00 54.16 529 GLY A CA 1
ATOM 4174 C C . GLY A 1 529 ? 28.155 40.615 -63.093 1.00 54.16 529 GLY A C 1
ATOM 4175 O O . GLY A 1 529 ? 28.240 39.551 -62.489 1.00 54.16 529 GLY A O 1
ATOM 4176 N N . GLY A 1 530 ? 29.116 41.545 -63.012 1.00 52.81 530 GLY A N 1
ATOM 4177 C CA . GLY A 1 530 ? 30.436 41.340 -62.378 1.00 52.81 530 GLY A CA 1
ATOM 4178 C C . GLY A 1 530 ? 30.458 40.893 -60.901 1.00 52.81 530 GLY A C 1
ATOM 4179 O O . GLY A 1 530 ? 31.518 40.522 -60.408 1.00 52.81 530 GLY A O 1
ATOM 4180 N N . GLU A 1 531 ? 29.318 40.880 -60.200 1.00 56.00 531 GLU A N 1
ATOM 4181 C CA . GLU A 1 531 ? 29.180 40.314 -58.844 1.00 56.00 531 GLU A CA 1
ATOM 4182 C C . GLU A 1 531 ? 28.226 39.100 -58.743 1.00 56.00 531 GLU A C 1
ATOM 4184 O O . GLU A 1 531 ? 28.121 38.505 -57.669 1.00 56.00 531 GLU A O 1
ATOM 4189 N N . GLY A 1 532 ? 27.577 38.693 -59.842 1.00 59.47 532 GLY A N 1
ATOM 4190 C CA . GLY A 1 532 ? 26.524 37.670 -59.884 1.00 59.47 532 GLY A CA 1
ATOM 4191 C C . GLY A 1 532 ? 25.251 38.042 -59.098 1.00 59.47 532 GLY A C 1
ATOM 4192 O O . GLY A 1 532 ? 25.303 38.762 -58.101 1.00 59.47 532 GLY A O 1
ATOM 4193 N N . ALA A 1 533 ? 24.075 37.588 -59.541 1.00 62.06 533 ALA A N 1
ATOM 4194 C CA . ALA A 1 533 ? 22.796 37.945 -58.915 1.00 62.06 533 ALA A CA 1
ATOM 4195 C C . ALA A 1 533 ? 21.830 36.755 -58.785 1.00 62.06 533 ALA A C 1
ATOM 4197 O O . ALA A 1 533 ? 21.659 35.964 -59.709 1.00 62.06 533 ALA A O 1
ATOM 4198 N N . TRP A 1 534 ? 21.147 36.647 -57.638 1.00 66.94 534 TRP A N 1
ATOM 4199 C CA . TRP A 1 534 ? 20.072 35.665 -57.434 1.00 66.94 534 TRP A CA 1
ATOM 4200 C C . TRP A 1 534 ? 18.808 36.092 -58.192 1.00 66.94 534 TRP A C 1
ATOM 4202 O O . TRP A 1 534 ? 18.299 37.185 -57.946 1.00 66.94 534 TRP A O 1
ATOM 4212 N N . SER A 1 535 ? 18.259 35.213 -59.038 1.00 60.56 535 SER A N 1
ATOM 4213 C CA . SER A 1 535 ? 17.028 35.468 -59.809 1.00 60.56 535 SER A CA 1
ATOM 4214 C C . SER A 1 535 ? 15.974 34.362 -59.594 1.00 60.56 535 SER A C 1
ATOM 4216 O O . SER A 1 535 ? 15.757 33.513 -60.463 1.00 60.56 535 SER A O 1
ATOM 4218 N N . PRO A 1 536 ? 15.327 34.299 -58.409 1.00 63.62 536 PRO A N 1
ATOM 4219 C CA . PRO A 1 536 ? 14.303 33.293 -58.123 1.00 63.62 536 PRO A CA 1
ATOM 4220 C C . PRO A 1 536 ? 12.977 33.607 -58.841 1.00 63.62 536 PRO A C 1
ATOM 4222 O O . PRO A 1 536 ? 12.438 34.705 -58.708 1.00 63.62 536 PRO A O 1
ATOM 4225 N N . ARG A 1 537 ? 12.411 32.627 -59.562 1.00 57.41 537 ARG A N 1
ATOM 4226 C CA . ARG A 1 537 ? 11.112 32.748 -60.258 1.00 57.41 537 ARG A CA 1
ATOM 4227 C C . ARG A 1 537 ? 9.968 32.144 -59.439 1.00 57.41 537 ARG A C 1
ATOM 4229 O O . ARG A 1 537 ? 10.046 31.001 -58.982 1.00 57.41 537 ARG A O 1
ATOM 4236 N N . PHE A 1 538 ? 8.882 32.894 -59.266 1.00 62.34 538 PHE A N 1
ATOM 4237 C CA . PHE A 1 538 ? 7.733 32.484 -58.452 1.00 62.34 538 PHE A CA 1
ATOM 4238 C C . PHE A 1 538 ? 6.526 32.143 -59.328 1.00 62.34 538 PHE A C 1
ATOM 4240 O O . PHE A 1 538 ? 6.218 32.863 -60.269 1.00 62.34 538 PHE A O 1
ATOM 4247 N N . SER A 1 539 ? 5.811 31.061 -58.994 1.00 51.69 539 SER A N 1
ATOM 4248 C CA . SER A 1 539 ? 4.695 30.557 -59.818 1.00 51.69 539 SER A CA 1
ATOM 4249 C C . SER A 1 539 ? 3.429 31.425 -59.814 1.00 51.69 539 SER A C 1
ATOM 4251 O O . SER A 1 539 ? 2.508 31.149 -60.581 1.00 51.69 539 SER A O 1
ATOM 4253 N N . ARG A 1 540 ? 3.336 32.436 -58.938 1.00 61.75 540 ARG A N 1
ATOM 4254 C CA . ARG A 1 540 ? 2.211 33.383 -58.873 1.00 61.75 540 ARG A CA 1
ATOM 4255 C C . ARG A 1 540 ? 2.606 34.712 -58.208 1.00 61.75 540 ARG A C 1
ATOM 4257 O O . ARG A 1 540 ? 3.566 34.714 -57.434 1.00 61.75 540 ARG A O 1
ATOM 4264 N N . PRO A 1 541 ? 1.827 35.794 -58.410 1.00 56.25 541 PRO A N 1
ATOM 4265 C CA . PRO A 1 541 ? 1.943 37.026 -57.627 1.00 56.25 541 PRO A CA 1
ATOM 4266 C C . PRO A 1 541 ? 1.719 36.785 -56.124 1.00 56.25 541 PRO A C 1
ATOM 4268 O O . PRO A 1 541 ? 0.981 35.869 -55.728 1.00 56.25 541 PRO A O 1
ATOM 4271 N N . PHE A 1 542 ? 2.354 37.605 -55.284 1.00 61.09 542 PHE A N 1
ATOM 4272 C CA . PHE A 1 542 ? 2.253 37.534 -53.822 1.00 61.09 542 PHE A CA 1
ATOM 4273 C C . PHE A 1 542 ? 1.033 38.293 -53.304 1.00 61.09 542 PHE A C 1
ATOM 4275 O O . PHE A 1 542 ? 0.638 39.300 -53.883 1.00 61.09 542 PHE A O 1
ATOM 4282 N N . ASN A 1 543 ? 0.461 37.829 -52.193 1.00 54.09 543 ASN A N 1
ATOM 4283 C CA . ASN A 1 543 ? -0.475 38.641 -51.415 1.00 54.09 543 ASN A CA 1
ATOM 4284 C C . ASN A 1 543 ? 0.296 39.525 -50.420 1.00 54.09 543 ASN A C 1
ATOM 4286 O O . ASN A 1 543 ? 1.390 39.143 -50.004 1.00 54.09 543 ASN A O 1
ATOM 4290 N N . ASP A 1 544 ? -0.291 40.636 -49.964 1.00 53.12 544 ASP A N 1
ATOM 4291 C CA . ASP A 1 544 ? 0.368 41.620 -49.081 1.00 53.12 544 ASP A CA 1
ATOM 4292 C C . ASP A 1 544 ? 0.982 41.003 -47.812 1.00 53.12 544 ASP A C 1
ATOM 4294 O O . ASP A 1 544 ? 2.070 41.382 -47.386 1.00 53.12 544 ASP A O 1
ATOM 4298 N N . TRP A 1 545 ? 0.339 39.982 -47.235 1.00 45.94 545 TRP A N 1
ATOM 4299 C CA . TRP A 1 545 ? 0.838 39.287 -46.040 1.00 45.94 545 TRP A CA 1
ATOM 4300 C C . TRP A 1 545 ? 1.987 38.295 -46.312 1.00 45.94 545 TRP A C 1
ATOM 4302 O O . TRP A 1 545 ? 2.524 37.714 -45.372 1.00 45.94 545 TRP A O 1
ATOM 4312 N N . GLU A 1 546 ? 2.344 38.049 -47.577 1.00 48.91 546 GLU A N 1
ATOM 4313 C CA . GLU A 1 546 ? 3.469 37.191 -47.990 1.00 48.91 546 GLU A CA 1
ATOM 4314 C C . GLU A 1 546 ? 4.719 38.011 -48.354 1.00 48.91 546 GLU A C 1
ATOM 4316 O O . GLU A 1 546 ? 5.821 37.461 -48.390 1.00 48.91 546 GLU A O 1
ATOM 4321 N N . VAL A 1 547 ? 4.566 39.320 -48.588 1.00 58.81 547 VAL A N 1
ATOM 4322 C CA . VAL A 1 547 ? 5.639 40.223 -49.037 1.00 58.81 547 VAL A CA 1
ATOM 4323 C C . VAL A 1 547 ? 6.783 40.282 -48.024 1.00 58.81 547 VAL A C 1
ATOM 4325 O O . VAL A 1 547 ? 7.945 40.155 -48.402 1.00 58.81 547 VAL A O 1
ATOM 4328 N N . GLU A 1 548 ? 6.462 40.364 -46.733 1.00 50.88 548 GLU A N 1
ATOM 4329 C CA . GLU A 1 548 ? 7.453 40.486 -45.656 1.00 50.88 548 GLU A CA 1
ATOM 4330 C C . GLU A 1 548 ? 8.324 39.219 -45.501 1.00 50.88 548 GLU A C 1
ATOM 4332 O O . GLU A 1 548 ? 9.497 39.287 -45.126 1.00 50.88 548 GLU A O 1
ATOM 4337 N N . GLU A 1 549 ? 7.783 38.034 -45.818 1.00 50.34 549 GLU A N 1
ATOM 4338 C CA . GLU A 1 549 ? 8.551 36.781 -45.795 1.00 50.34 549 GLU A CA 1
ATOM 4339 C C . GLU A 1 549 ? 9.424 36.612 -47.043 1.00 50.34 549 GLU A C 1
ATOM 4341 O O . GLU A 1 549 ? 10.560 36.136 -46.937 1.00 50.34 549 GLU A O 1
ATOM 4346 N N . VAL A 1 550 ? 8.932 37.036 -48.211 1.00 56.69 550 VAL A N 1
ATOM 4347 C CA . VAL A 1 550 ? 9.708 37.041 -49.460 1.00 56.69 550 VAL A CA 1
ATOM 4348 C C . VAL A 1 550 ? 10.862 38.038 -49.369 1.00 56.69 550 VAL A C 1
ATOM 4350 O O . VAL A 1 550 ? 11.989 37.705 -49.731 1.00 56.69 550 VAL A O 1
ATOM 4353 N N . GLU A 1 551 ? 10.628 39.222 -48.807 1.00 56.38 551 GLU A N 1
ATOM 4354 C CA . GLU A 1 551 ? 11.669 40.220 -48.560 1.00 56.38 551 GLU A CA 1
ATOM 4355 C C . GLU A 1 551 ? 12.762 39.666 -47.635 1.00 56.38 551 GLU A C 1
ATOM 4357 O O . GLU A 1 551 ? 13.956 39.773 -47.926 1.00 56.38 551 GLU A O 1
ATOM 4362 N N . ARG A 1 552 ? 12.372 38.964 -46.565 1.00 52.78 552 ARG A N 1
ATOM 4363 C CA . ARG A 1 552 ? 13.313 38.330 -45.632 1.00 52.78 552 ARG A CA 1
ATOM 4364 C C . ARG A 1 552 ? 14.133 37.212 -46.293 1.00 52.78 552 ARG A C 1
ATOM 4366 O O . ARG A 1 552 ? 15.321 37.059 -45.988 1.00 52.78 552 ARG A O 1
ATOM 4373 N N . LEU A 1 553 ? 13.534 36.449 -47.210 1.00 53.88 553 LEU A N 1
ATOM 4374 C CA . LEU A 1 553 ? 14.231 35.445 -48.021 1.00 53.88 553 LEU A CA 1
ATOM 4375 C C . LEU A 1 553 ? 15.252 36.101 -48.962 1.00 53.88 553 LEU A C 1
ATOM 4377 O O . LEU A 1 553 ? 16.415 35.694 -48.965 1.00 53.88 553 LEU A O 1
ATOM 4381 N N . LEU A 1 554 ? 14.840 37.133 -49.707 1.00 58.16 554 LEU A N 1
ATOM 4382 C CA . LEU A 1 554 ? 15.698 37.864 -50.644 1.00 58.16 554 LEU A CA 1
ATOM 4383 C C . LEU A 1 554 ? 16.879 38.530 -49.923 1.00 58.16 554 LEU A C 1
ATOM 4385 O O . LEU A 1 554 ? 18.017 38.416 -50.376 1.00 58.16 554 LEU A O 1
ATOM 4389 N N . LEU A 1 555 ? 16.649 39.125 -48.749 1.00 55.59 555 LEU A N 1
ATOM 4390 C CA . LEU A 1 555 ? 17.705 39.675 -47.891 1.00 55.59 555 LEU A CA 1
ATOM 4391 C C . LEU A 1 555 ? 18.703 38.608 -47.418 1.00 55.59 555 LEU A C 1
ATOM 4393 O O . LEU A 1 555 ? 19.900 38.876 -47.335 1.00 55.59 555 LEU A O 1
ATOM 4397 N N . THR A 1 556 ? 18.233 37.389 -47.138 1.00 51.75 556 THR A N 1
ATOM 4398 C CA . THR A 1 556 ? 19.089 36.293 -46.656 1.00 51.75 556 THR A CA 1
ATOM 4399 C C . THR A 1 556 ? 20.009 35.756 -47.755 1.00 51.75 556 THR A C 1
ATOM 4401 O O . THR A 1 556 ? 21.177 35.466 -47.489 1.00 51.75 556 THR A O 1
ATOM 4404 N N . ILE A 1 557 ? 19.510 35.628 -48.989 1.00 54.19 557 ILE A N 1
ATOM 4405 C CA . ILE A 1 557 ? 20.301 35.098 -50.113 1.00 54.19 557 ILE A CA 1
ATOM 4406 C C . ILE A 1 557 ? 21.243 36.148 -50.713 1.00 54.19 557 ILE A C 1
ATOM 4408 O O . ILE A 1 557 ? 22.350 35.803 -51.120 1.00 54.19 557 ILE A O 1
ATOM 4412 N N . ARG A 1 558 ? 20.884 37.441 -50.671 1.00 55.47 558 ARG A N 1
ATOM 4413 C CA . ARG A 1 558 ? 21.706 38.555 -51.188 1.00 55.47 558 ARG A CA 1
ATOM 4414 C C . ARG A 1 558 ? 23.111 38.631 -50.566 1.00 55.47 558 ARG A C 1
ATOM 4416 O O . ARG A 1 558 ? 24.021 39.160 -51.191 1.00 55.47 558 ARG A O 1
ATOM 4423 N N . GLY A 1 559 ? 23.307 38.079 -49.363 1.00 56.12 559 GLY A N 1
ATOM 4424 C CA . GLY A 1 559 ? 24.604 38.019 -48.674 1.00 56.12 559 GLY A CA 1
ATOM 4425 C C . GLY A 1 559 ? 25.491 36.804 -49.002 1.00 56.12 559 GLY A C 1
ATOM 4426 O O . GLY A 1 559 ? 26.592 36.700 -48.460 1.00 56.12 559 GLY A O 1
ATOM 4427 N N . ALA A 1 560 ? 25.043 35.862 -49.838 1.00 54.41 560 ALA A N 1
ATOM 4428 C CA . ALA A 1 560 ? 25.788 34.643 -50.164 1.00 54.41 560 ALA A CA 1
ATOM 4429 C C . ALA A 1 560 ? 26.527 34.769 -51.512 1.00 54.41 560 ALA A C 1
ATOM 4431 O O . ALA A 1 560 ? 25.885 34.826 -52.554 1.00 54.41 560 ALA A O 1
ATOM 4432 N N . ARG A 1 561 ? 27.872 34.778 -51.486 1.00 58.06 561 ARG A N 1
ATOM 4433 C CA . ARG A 1 561 ? 28.759 34.819 -52.672 1.00 58.06 561 ARG A CA 1
ATOM 4434 C C . ARG A 1 561 ? 29.375 33.441 -52.967 1.00 58.06 561 ARG A C 1
ATOM 4436 O O . ARG A 1 561 ? 29.755 32.735 -52.028 1.00 58.06 561 ARG A O 1
ATOM 4443 N N . PHE A 1 562 ? 29.502 33.078 -54.246 1.00 56.84 562 PHE A N 1
ATOM 4444 C CA . PHE A 1 562 ? 30.141 31.832 -54.703 1.00 56.84 562 PHE A CA 1
ATOM 4445 C C . PHE A 1 562 ? 31.658 32.004 -54.905 1.00 56.84 562 PHE A C 1
ATOM 4447 O O . PHE A 1 562 ? 32.097 33.032 -55.409 1.00 56.84 562 PHE A O 1
ATOM 4454 N N . SER A 1 563 ? 32.457 30.994 -54.529 1.00 53.84 563 SER A N 1
ATOM 4455 C CA . SER A 1 563 ? 33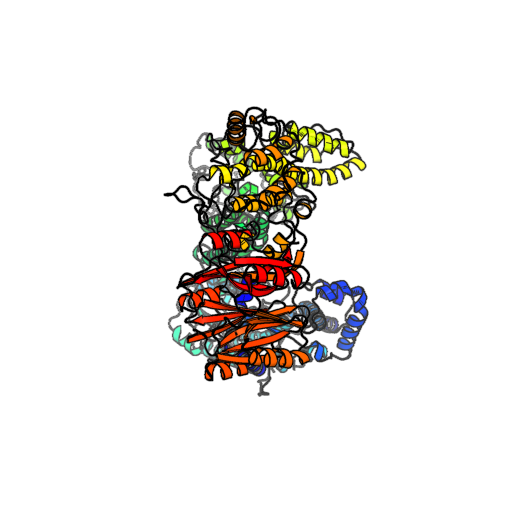.901 30.928 -54.817 1.00 53.84 563 SER A CA 1
ATOM 4456 C C . SER A 1 563 ? 34.239 29.577 -55.471 1.00 53.84 563 SER A C 1
ATOM 4458 O O . SER A 1 563 ? 34.009 28.551 -54.832 1.00 53.84 563 SER A O 1
ATOM 4460 N N . PRO A 1 564 ? 34.761 29.541 -56.713 1.00 52.28 564 PRO A N 1
ATOM 4461 C CA . PRO A 1 564 ? 34.948 28.299 -57.471 1.00 52.28 564 PRO A CA 1
ATOM 4462 C C . PRO A 1 564 ? 36.154 27.432 -57.057 1.00 52.28 564 PRO A C 1
ATOM 4464 O O . PRO A 1 564 ? 36.294 26.329 -57.572 1.00 52.28 564 PRO A O 1
ATOM 4467 N N . LEU A 1 565 ? 37.024 27.907 -56.156 1.00 49.69 565 LEU A N 1
ATOM 4468 C CA . LEU A 1 565 ? 38.319 27.274 -55.833 1.00 49.69 565 LEU A CA 1
ATOM 4469 C C . LEU A 1 565 ? 38.348 26.507 -54.492 1.00 49.69 565 LEU A C 1
ATOM 4471 O O . LEU A 1 565 ? 39.404 26.033 -54.085 1.00 49.69 565 LEU A O 1
ATOM 4475 N N . MET A 1 566 ? 37.225 26.402 -53.773 1.00 48.72 566 MET A N 1
ATOM 4476 C CA . MET A 1 566 ? 37.140 25.685 -52.490 1.00 48.72 566 MET A CA 1
ATOM 4477 C C . MET A 1 566 ? 36.352 24.377 -52.627 1.00 48.72 566 MET A C 1
ATOM 4479 O O . MET A 1 566 ? 35.244 24.392 -53.156 1.00 48.72 566 MET A O 1
ATOM 4483 N N . GLU A 1 567 ? 36.882 23.280 -52.074 1.00 46.62 567 GLU A N 1
ATOM 4484 C CA . GLU A 1 567 ? 36.147 22.016 -51.915 1.00 46.62 567 GLU A CA 1
ATOM 4485 C C . GLU A 1 567 ? 35.008 22.121 -50.887 1.00 46.62 567 GLU A C 1
ATOM 4487 O O . GLU A 1 567 ? 35.090 22.838 -49.879 1.00 46.62 567 GLU A O 1
ATOM 4492 N N . ASP A 1 568 ? 33.945 21.356 -51.139 1.00 45.47 568 ASP A N 1
ATOM 4493 C CA . ASP A 1 568 ? 32.746 21.319 -50.310 1.00 45.47 568 ASP A CA 1
ATOM 4494 C C . ASP A 1 568 ? 33.031 20.683 -48.943 1.00 45.47 568 ASP A C 1
ATOM 4496 O O . ASP A 1 568 ? 33.506 19.553 -48.831 1.00 45.47 568 ASP A O 1
ATOM 4500 N N . ARG A 1 569 ? 32.678 21.392 -47.863 1.00 41.47 569 ARG A N 1
ATOM 4501 C CA . ARG A 1 569 ? 32.803 20.881 -46.490 1.00 41.47 569 ARG A CA 1
ATOM 4502 C C . ARG A 1 569 ? 31.610 21.259 -45.620 1.00 41.47 569 ARG A C 1
ATOM 4504 O O . ARG A 1 569 ? 31.162 22.409 -45.620 1.00 41.47 569 ARG A O 1
ATOM 4511 N N . MET A 1 570 ? 31.115 20.304 -44.828 1.00 40.03 570 MET A N 1
ATOM 4512 C CA . MET A 1 570 ? 30.097 20.573 -43.808 1.00 40.03 570 MET A CA 1
ATOM 4513 C C . MET A 1 570 ? 30.721 21.349 -42.648 1.00 40.03 570 MET A C 1
ATOM 4515 O O . MET A 1 570 ? 31.668 20.874 -42.027 1.00 40.03 570 MET A O 1
ATOM 4519 N N . MET A 1 571 ? 30.179 22.528 -42.332 1.00 42.62 571 MET A N 1
ATOM 4520 C CA . MET A 1 571 ? 30.641 23.328 -41.194 1.00 42.62 571 MET A CA 1
ATOM 4521 C C . MET A 1 571 ? 29.494 23.713 -40.264 1.00 42.62 571 MET A C 1
ATOM 4523 O O . MET A 1 571 ? 28.463 24.239 -40.687 1.00 42.62 571 MET A O 1
ATOM 4527 N N . TRP A 1 572 ? 29.703 23.492 -38.969 1.00 50.59 572 TRP A N 1
ATOM 4528 C CA . TRP A 1 572 ? 28.783 23.879 -37.909 1.00 50.59 572 TRP A CA 1
ATOM 4529 C C . TRP A 1 572 ? 28.942 25.368 -37.563 1.00 50.59 572 TRP A C 1
ATOM 4531 O O . TRP A 1 572 ? 29.907 25.758 -36.913 1.00 50.59 572 TRP A O 1
ATOM 4541 N N . LYS A 1 573 ? 27.990 26.215 -37.980 1.00 45.25 573 LYS A N 1
ATOM 4542 C CA . LYS A 1 573 ? 28.092 27.682 -37.820 1.00 45.25 573 LYS A CA 1
ATOM 4543 C C . LYS A 1 573 ? 27.970 28.194 -36.381 1.00 45.25 573 LYS A C 1
ATOM 4545 O O . LYS A 1 573 ? 28.371 29.324 -36.127 1.00 45.25 573 LYS A O 1
ATOM 4550 N N . ALA A 1 574 ? 27.433 27.407 -35.447 1.00 50.91 574 ALA A N 1
ATOM 4551 C CA . ALA A 1 574 ? 27.239 27.888 -34.076 1.00 50.91 574 ALA A CA 1
ATOM 4552 C C . ALA A 1 574 ? 28.521 27.860 -33.220 1.00 50.91 574 ALA A C 1
ATOM 4554 O O . ALA A 1 574 ? 28.493 28.321 -32.083 1.00 50.91 574 ALA A O 1
ATOM 4555 N N . ASN A 1 575 ? 29.637 27.345 -33.756 1.00 52.38 575 ASN A N 1
ATOM 4556 C CA . ASN A 1 575 ? 30.965 27.445 -33.149 1.00 52.38 575 ASN A CA 1
ATOM 4557 C C . ASN A 1 575 ? 31.980 27.990 -34.168 1.00 52.38 575 ASN A C 1
ATOM 4559 O O . ASN A 1 575 ? 31.967 27.601 -35.333 1.00 52.38 575 ASN A O 1
ATOM 4563 N N . LEU A 1 576 ? 32.925 28.815 -33.705 1.00 48.75 576 LEU A N 1
ATOM 4564 C CA . LEU A 1 576 ? 33.980 29.420 -34.539 1.00 48.75 576 LEU A CA 1
ATOM 4565 C C . LEU A 1 576 ? 34.931 28.394 -35.184 1.00 48.75 576 LEU A C 1
ATOM 4567 O O . LEU A 1 576 ? 35.540 28.684 -36.206 1.00 48.75 576 LEU A O 1
ATOM 4571 N N . ASN A 1 577 ? 35.038 27.190 -34.615 1.00 54.72 577 ASN A N 1
ATOM 4572 C CA . ASN A 1 577 ? 35.882 26.111 -35.134 1.00 54.72 577 ASN A CA 1
ATOM 4573 C C . ASN A 1 577 ? 35.186 25.224 -36.186 1.00 54.72 577 ASN A C 1
ATOM 4575 O O . ASN A 1 577 ? 35.805 24.295 -36.691 1.00 54.72 577 ASN A O 1
ATOM 4579 N N . GLY A 1 578 ? 33.906 25.466 -36.498 1.00 48.34 578 GLY A N 1
ATOM 4580 C CA . GLY A 1 578 ? 33.166 24.705 -37.509 1.00 48.34 578 GLY A CA 1
ATOM 4581 C C . GLY A 1 578 ? 32.795 23.269 -37.113 1.00 48.34 578 GLY A C 1
ATOM 4582 O O . GLY A 1 578 ? 32.212 22.561 -37.934 1.00 48.34 578 GLY A O 1
ATOM 4583 N N . ILE A 1 579 ? 33.081 22.837 -35.877 1.00 49.03 579 ILE A N 1
ATOM 4584 C CA . ILE A 1 579 ? 32.872 21.460 -35.400 1.00 49.03 579 ILE A CA 1
ATOM 4585 C C . ILE A 1 579 ? 31.546 21.345 -34.639 1.00 49.03 579 ILE A C 1
ATOM 4587 O O . ILE A 1 579 ? 31.246 22.129 -33.729 1.00 49.03 579 ILE A O 1
ATOM 4591 N N . PHE A 1 580 ? 30.756 20.333 -35.003 1.00 41.94 580 PHE A N 1
ATOM 4592 C CA . PHE A 1 580 ? 29.489 20.006 -34.356 1.00 41.94 580 PHE A CA 1
ATOM 4593 C C . PHE A 1 580 ? 29.703 19.416 -32.958 1.00 41.94 580 PHE A C 1
ATOM 4595 O O . PHE A 1 580 ? 30.509 18.511 -32.759 1.00 41.94 580 PHE A O 1
ATOM 4602 N N . SER A 1 581 ? 28.914 19.876 -31.989 1.00 46.84 581 SER A N 1
ATOM 4603 C CA . SER A 1 581 ? 28.766 19.210 -30.698 1.00 46.84 581 SER A CA 1
ATOM 4604 C C . SER A 1 581 ? 27.303 19.244 -30.267 1.00 46.84 581 SER A C 1
ATOM 4606 O O . SER A 1 581 ? 26.595 20.220 -30.519 1.00 46.84 581 SER A O 1
ATOM 4608 N N . VAL A 1 582 ? 26.851 18.214 -29.550 1.00 41.00 582 VAL A N 1
ATOM 4609 C CA . VAL A 1 582 ? 25.493 18.179 -28.977 1.00 41.00 582 VAL A CA 1
ATOM 4610 C C . VAL A 1 582 ? 25.245 19.434 -28.129 1.00 41.00 582 VAL A C 1
ATOM 4612 O O . VAL A 1 582 ? 24.204 20.071 -28.232 1.00 41.00 582 VAL A O 1
ATOM 4615 N N . LYS A 1 583 ? 26.252 19.880 -27.373 1.00 43.28 583 LYS A N 1
ATOM 4616 C CA . LYS A 1 583 ? 26.193 21.097 -26.553 1.00 43.28 583 LYS A CA 1
ATOM 4617 C C . LYS A 1 583 ? 25.987 22.378 -27.378 1.00 43.28 583 LYS A C 1
ATOM 4619 O O . LYS A 1 583 ? 25.208 23.236 -26.968 1.00 43.28 583 LYS A O 1
ATOM 4624 N N . SER A 1 584 ? 26.654 22.519 -28.525 1.00 46.69 584 SER A N 1
ATOM 4625 C CA . SER A 1 584 ? 26.523 23.699 -29.396 1.00 46.69 584 SER A CA 1
ATOM 4626 C C . SER A 1 584 ? 25.218 23.708 -30.189 1.00 46.69 584 SER A C 1
ATOM 4628 O O . SER A 1 584 ? 24.632 24.772 -30.354 1.00 46.69 584 SER A O 1
ATOM 4630 N N . LEU A 1 585 ? 24.719 22.537 -30.601 1.00 42.00 585 LEU A N 1
ATOM 4631 C CA . LEU A 1 585 ? 23.386 22.379 -31.193 1.00 42.00 585 LEU A CA 1
ATOM 4632 C C . LEU A 1 585 ? 22.284 22.785 -30.216 1.00 42.00 585 LEU A C 1
ATOM 4634 O O . LEU A 1 585 ? 21.379 23.528 -30.590 1.00 42.00 585 LEU A O 1
ATOM 4638 N N . TYR A 1 586 ? 22.385 22.330 -28.962 1.00 43.09 586 TYR A N 1
ATOM 4639 C CA . TYR A 1 586 ? 21.493 22.784 -27.904 1.00 43.09 586 TYR A CA 1
ATOM 4640 C C . TYR A 1 586 ? 21.576 24.315 -27.818 1.00 43.09 586 TYR A C 1
ATOM 4642 O O . TYR A 1 586 ? 20.577 24.981 -28.058 1.00 43.09 586 TYR A O 1
ATOM 4650 N N . ASN A 1 587 ? 22.752 24.900 -27.586 1.00 46.53 587 ASN A N 1
ATOM 4651 C CA . ASN A 1 587 ? 22.887 26.355 -27.432 1.00 46.53 587 ASN A CA 1
ATOM 4652 C C . ASN A 1 587 ? 22.294 27.184 -28.596 1.00 46.53 587 ASN A C 1
ATOM 4654 O O . ASN A 1 587 ? 21.689 28.225 -28.328 1.00 46.53 587 ASN A O 1
ATOM 4658 N N . ASP A 1 588 ? 22.406 26.721 -29.845 1.00 46.31 588 ASP A N 1
ATOM 4659 C CA . ASP A 1 588 ? 21.889 27.395 -31.049 1.00 46.31 588 ASP A CA 1
ATOM 4660 C C . ASP A 1 588 ? 20.359 27.270 -31.214 1.00 46.31 588 ASP A C 1
ATOM 4662 O O . ASP A 1 588 ? 19.654 28.271 -31.353 1.00 46.31 588 ASP A O 1
ATOM 4666 N N . LEU A 1 589 ? 19.803 26.056 -31.069 1.00 42.41 589 LEU A N 1
ATOM 4667 C CA . LEU A 1 589 ? 18.345 25.822 -31.066 1.00 42.41 589 LEU A CA 1
ATOM 4668 C C . LEU A 1 589 ? 17.637 26.632 -29.974 1.00 42.41 589 LEU A C 1
ATOM 4670 O O . LEU A 1 589 ? 16.484 27.045 -30.107 1.00 42.41 589 LEU A O 1
ATOM 4674 N N . PHE A 1 590 ? 18.347 26.854 -28.874 1.00 45.09 590 PHE A N 1
ATOM 4675 C CA . PHE A 1 590 ? 17.828 27.480 -27.681 1.00 45.09 590 PHE A CA 1
ATOM 4676 C C . PHE A 1 590 ? 17.949 29.015 -27.665 1.00 45.09 590 PHE A C 1
ATOM 4678 O O . PHE A 1 590 ? 17.291 29.642 -26.831 1.00 45.09 590 PHE A O 1
ATOM 4685 N N . SER A 1 591 ? 18.766 29.650 -28.509 1.00 42.38 591 SER A N 1
ATOM 4686 C CA . SER A 1 591 ? 19.080 31.090 -28.407 1.00 42.38 591 SER A CA 1
ATOM 4687 C C . SER A 1 591 ? 18.099 32.020 -29.136 1.00 42.38 591 SER A C 1
ATOM 4689 O O . SER A 1 591 ? 18.089 33.215 -28.858 1.00 42.38 591 SER A O 1
ATOM 4691 N N . ARG A 1 592 ? 17.190 31.500 -29.975 1.00 42.78 592 ARG A N 1
ATOM 4692 C CA . ARG A 1 592 ? 16.243 32.329 -30.758 1.00 42.78 592 ARG A CA 1
ATOM 4693 C C . ARG A 1 592 ? 14.976 32.791 -30.025 1.00 42.78 592 ARG A C 1
ATOM 4695 O O . ARG A 1 592 ? 14.177 33.521 -30.603 1.00 42.78 592 ARG A O 1
ATOM 4702 N N . ARG A 1 593 ? 14.774 32.402 -28.762 1.00 50.22 593 ARG A N 1
ATOM 4703 C CA . ARG A 1 593 ? 13.690 32.911 -27.899 1.00 50.22 593 ARG A CA 1
ATOM 4704 C C . ARG A 1 593 ? 14.138 32.892 -26.442 1.00 50.22 593 ARG A C 1
ATOM 4706 O O . ARG A 1 593 ? 14.136 31.832 -25.820 1.00 50.22 593 ARG A O 1
ATOM 4713 N N . ALA A 1 594 ? 14.511 34.031 -25.871 1.00 45.00 594 ALA A N 1
ATOM 4714 C CA . ALA A 1 594 ? 14.704 34.112 -24.426 1.00 45.00 594 ALA A CA 1
ATOM 4715 C C . ALA A 1 594 ? 14.335 35.494 -23.885 1.00 45.00 594 ALA A C 1
ATOM 4717 O O . ALA A 1 594 ? 15.041 36.469 -24.110 1.00 45.00 594 ALA A O 1
ATOM 4718 N N . GLY A 1 595 ? 13.256 35.540 -23.103 1.00 53.62 595 GLY A N 1
ATOM 4719 C CA . GLY A 1 595 ? 13.192 36.449 -21.962 1.00 53.62 595 GLY A CA 1
ATOM 4720 C C . GLY A 1 595 ? 13.987 35.860 -20.788 1.00 53.62 595 GLY A C 1
ATOM 4721 O O . GLY A 1 595 ? 14.197 34.648 -20.710 1.00 53.62 595 GLY A O 1
ATOM 4722 N N . ILE A 1 596 ? 14.441 36.711 -19.869 1.00 54.84 596 ILE A N 1
ATOM 4723 C CA . ILE A 1 596 ? 15.270 36.326 -18.715 1.00 54.84 596 ILE A CA 1
ATOM 4724 C C . ILE A 1 596 ? 14.421 35.538 -17.688 1.00 54.84 596 ILE A C 1
ATOM 4726 O O . ILE A 1 596 ? 13.377 36.022 -17.246 1.00 54.84 596 ILE A O 1
ATOM 4730 N N . PHE A 1 597 ? 14.851 34.324 -17.302 1.00 63.28 597 PHE A N 1
ATOM 4731 C CA . PHE A 1 597 ? 14.211 33.475 -16.275 1.00 63.28 597 PHE A CA 1
ATOM 4732 C C . PHE A 1 597 ? 15.186 33.167 -15.110 1.00 63.28 597 PHE A C 1
ATOM 4734 O O . PHE A 1 597 ? 16.333 32.778 -15.368 1.00 63.28 597 PHE A O 1
ATOM 4741 N N . PRO A 1 598 ? 14.774 33.292 -13.829 1.00 62.19 598 PRO A N 1
ATOM 4742 C CA . PRO A 1 598 ? 15.651 33.147 -12.658 1.00 62.19 598 PRO A CA 1
ATOM 4743 C C . PRO A 1 598 ? 15.900 31.675 -12.260 1.00 62.19 598 PRO A C 1
ATOM 4745 O O . PRO A 1 598 ? 15.599 31.231 -11.152 1.00 62.19 598 PRO A O 1
ATOM 4748 N N . HIS A 1 599 ? 16.474 30.883 -13.167 1.00 65.44 599 HIS A N 1
ATOM 4749 C CA . HIS A 1 599 ? 16.609 29.429 -12.996 1.00 65.44 599 HIS A CA 1
ATOM 4750 C C . HIS A 1 599 ? 17.406 28.982 -11.761 1.00 65.44 599 HIS A C 1
ATOM 4752 O O . HIS A 1 599 ? 17.019 28.015 -11.108 1.00 65.44 599 HIS A O 1
ATOM 4758 N N . GLY A 1 600 ? 18.506 29.673 -11.437 1.00 61.56 600 GLY A N 1
ATOM 4759 C CA . GLY A 1 600 ? 19.398 29.303 -10.331 1.00 61.56 600 GLY A CA 1
ATOM 4760 C C . GLY A 1 600 ? 18.772 29.489 -8.946 1.00 61.56 600 GLY A C 1
ATOM 4761 O O . GLY A 1 600 ? 19.290 28.959 -7.969 1.00 61.56 600 GLY A O 1
ATOM 4762 N N . LEU A 1 601 ? 17.653 30.216 -8.867 1.00 63.75 601 LEU A N 1
ATOM 4763 C CA . LEU A 1 601 ? 16.951 30.520 -7.620 1.00 63.75 601 LEU A CA 1
ATOM 4764 C C . LEU A 1 601 ? 15.771 29.574 -7.378 1.00 63.75 601 LEU A C 1
ATOM 4766 O O . LEU A 1 601 ? 15.563 29.136 -6.252 1.00 63.75 601 LEU A O 1
ATOM 4770 N N . ILE A 1 602 ? 15.040 29.197 -8.431 1.00 67.94 602 ILE A N 1
ATOM 4771 C CA . ILE A 1 602 ? 13.902 28.267 -8.328 1.00 67.94 602 ILE A CA 1
ATOM 4772 C C . ILE A 1 602 ? 14.379 26.812 -8.190 1.00 67.94 602 ILE A C 1
ATOM 4774 O O . ILE A 1 602 ? 13.813 26.036 -7.416 1.00 67.94 602 ILE A O 1
ATOM 4778 N N . TRP A 1 603 ? 15.433 26.431 -8.917 1.00 68.31 603 TRP A N 1
ATOM 4779 C CA . TRP A 1 603 ? 15.892 25.040 -9.029 1.00 68.31 603 TRP A CA 1
ATOM 4780 C C . TRP A 1 603 ? 17.091 24.700 -8.130 1.00 68.31 603 TRP A C 1
ATOM 4782 O O . TRP A 1 603 ? 17.925 23.871 -8.493 1.00 68.31 603 TRP A O 1
ATOM 4792 N N . ASN A 1 604 ? 17.181 25.337 -6.961 1.00 65.31 604 ASN A N 1
ATOM 4793 C CA . ASN A 1 604 ? 18.270 25.146 -6.001 1.00 65.31 604 ASN A CA 1
ATOM 4794 C C . ASN A 1 604 ? 18.197 23.757 -5.310 1.00 65.31 604 ASN A C 1
ATOM 4796 O O . ASN A 1 604 ? 17.112 23.363 -4.876 1.00 65.31 604 ASN A O 1
ATOM 4800 N N . PRO A 1 605 ? 19.321 23.020 -5.163 1.00 55.22 605 PRO A N 1
ATOM 4801 C CA . PRO A 1 605 ? 19.353 21.689 -4.537 1.00 55.22 605 PRO A CA 1
ATOM 4802 C C . PRO A 1 605 ? 18.903 21.648 -3.067 1.00 55.22 605 PRO A C 1
ATOM 4804 O O . PRO A 1 605 ? 18.451 20.602 -2.609 1.00 55.22 605 PRO A O 1
ATOM 4807 N N . ASN A 1 606 ? 18.975 22.766 -2.340 1.00 54.53 606 ASN A N 1
ATOM 4808 C CA . ASN A 1 606 ? 18.628 22.833 -0.916 1.00 54.53 606 ASN A CA 1
ATOM 4809 C C . ASN A 1 606 ? 17.122 23.038 -0.659 1.00 54.53 606 ASN A C 1
ATOM 4811 O O . ASN A 1 606 ? 16.692 23.113 0.491 1.00 54.53 606 ASN A O 1
ATOM 4815 N N . VAL A 1 607 ? 16.305 23.132 -1.715 1.00 58.38 607 VAL A N 1
ATOM 4816 C CA . VAL A 1 607 ? 14.864 23.403 -1.624 1.00 58.38 607 VAL A CA 1
ATOM 4817 C C . VAL A 1 607 ? 14.065 22.150 -2.012 1.00 58.38 607 VAL A C 1
ATOM 4819 O O . VAL A 1 607 ? 14.301 21.570 -3.076 1.00 58.38 607 VAL A O 1
ATOM 4822 N N . PRO A 1 608 ? 13.080 21.706 -1.202 1.00 57.22 608 PRO A N 1
ATOM 4823 C CA . PRO A 1 608 ? 12.252 20.558 -1.553 1.00 57.22 608 PRO A CA 1
ATOM 4824 C C . PRO A 1 608 ? 11.519 20.763 -2.885 1.00 57.22 608 PRO A C 1
ATOM 4826 O O . PRO A 1 608 ? 10.863 21.781 -3.098 1.00 57.22 608 PRO A O 1
ATOM 4829 N N . SER A 1 609 ? 11.512 19.747 -3.753 1.00 58.34 609 SER A N 1
ATOM 4830 C CA . SER A 1 609 ? 11.011 19.865 -5.136 1.00 58.34 609 SER A CA 1
ATOM 4831 C C . SER A 1 609 ? 9.545 20.302 -5.261 1.00 58.34 609 SER A C 1
ATOM 4833 O O . SER A 1 609 ? 9.143 20.835 -6.291 1.00 58.34 609 SER A O 1
ATOM 4835 N N . LYS A 1 610 ? 8.722 20.078 -4.225 1.00 57.53 610 LYS A N 1
ATOM 4836 C CA . LYS A 1 610 ? 7.332 20.569 -4.182 1.00 57.53 610 LYS A CA 1
ATOM 4837 C C . LYS A 1 610 ? 7.260 22.094 -4.103 1.00 57.53 610 LYS A C 1
ATOM 4839 O O . LYS A 1 610 ? 6.336 22.678 -4.654 1.00 57.53 610 LYS A O 1
ATOM 4844 N N . VAL A 1 611 ? 8.217 22.712 -3.422 1.00 63.06 611 VAL A N 1
ATOM 4845 C CA . VAL A 1 611 ? 8.256 24.156 -3.211 1.00 63.06 611 VAL A CA 1
ATOM 4846 C C . VAL A 1 611 ? 8.855 24.854 -4.434 1.00 63.06 611 VAL A C 1
ATOM 4848 O O . VAL A 1 611 ? 8.286 25.831 -4.914 1.00 63.06 611 VAL A O 1
ATOM 4851 N N . SER A 1 612 ? 9.892 24.270 -5.043 1.00 68.19 612 SER A N 1
ATOM 4852 C CA . SER A 1 612 ? 10.388 24.702 -6.358 1.00 68.19 612 SER A CA 1
ATOM 4853 C C . SER A 1 612 ? 9.299 24.655 -7.439 1.00 68.19 612 SER A C 1
ATOM 4855 O O . SER A 1 612 ? 9.209 25.569 -8.252 1.00 68.19 612 SER A O 1
ATOM 4857 N N . PHE A 1 613 ? 8.424 23.633 -7.422 1.00 69.44 613 PHE A N 1
ATOM 4858 C CA . PHE A 1 613 ? 7.259 23.545 -8.322 1.00 69.44 613 PHE A CA 1
ATOM 4859 C C . PHE A 1 613 ? 6.344 24.758 -8.179 1.00 69.44 613 PHE A C 1
ATOM 4861 O O . PHE A 1 613 ? 5.929 25.352 -9.170 1.00 69.44 613 PHE A O 1
ATOM 4868 N N . PHE A 1 614 ? 6.025 25.112 -6.938 1.00 70.44 614 PHE A N 1
ATOM 4869 C CA . PHE A 1 614 ? 5.107 26.198 -6.643 1.00 70.44 614 PHE A CA 1
ATOM 4870 C C . PHE A 1 614 ? 5.677 27.554 -7.070 1.00 70.44 614 PHE A C 1
ATOM 4872 O O . PHE A 1 614 ? 4.998 28.313 -7.753 1.00 70.44 614 PHE A O 1
ATOM 4879 N N . ALA A 1 615 ? 6.942 27.837 -6.746 1.00 71.69 615 ALA A N 1
ATOM 4880 C CA . ALA A 1 615 ? 7.585 29.082 -7.167 1.00 71.69 615 ALA A CA 1
ATOM 4881 C C . ALA A 1 615 ? 7.761 29.180 -8.683 1.00 71.69 615 ALA A C 1
ATOM 4883 O O . ALA A 1 615 ? 7.643 30.262 -9.254 1.00 71.69 615 ALA A O 1
ATOM 4884 N N . TRP A 1 616 ? 7.964 28.045 -9.352 1.00 77.81 616 TRP A N 1
ATOM 4885 C CA . TRP A 1 616 ? 7.904 27.987 -10.802 1.00 77.81 616 TRP A CA 1
ATOM 4886 C C . TRP A 1 616 ? 6.513 28.376 -11.331 1.00 77.81 616 TRP A C 1
ATOM 4888 O O . TRP A 1 616 ? 6.423 29.275 -12.164 1.00 77.81 616 TRP A O 1
ATOM 4898 N N . GLU A 1 617 ? 5.425 27.786 -10.813 1.00 74.50 617 GLU A N 1
ATOM 4899 C CA . GLU A 1 617 ? 4.052 28.183 -11.182 1.00 74.50 617 GLU A CA 1
ATOM 4900 C C . GLU A 1 617 ? 3.799 29.675 -10.891 1.00 74.50 617 GLU A C 1
ATOM 4902 O O . GLU A 1 617 ? 3.166 30.349 -11.704 1.00 74.50 617 GLU A O 1
ATOM 4907 N N . ALA A 1 618 ? 4.325 30.209 -9.781 1.00 75.38 618 ALA A N 1
ATOM 4908 C CA . ALA A 1 618 ? 4.165 31.612 -9.392 1.00 75.38 618 ALA A CA 1
ATOM 4909 C C . ALA A 1 618 ? 4.870 32.553 -10.375 1.00 75.38 618 ALA A C 1
ATOM 4911 O O . ALA A 1 618 ? 4.267 33.511 -10.849 1.00 75.38 618 ALA A O 1
ATOM 4912 N N . SER A 1 619 ? 6.102 32.225 -10.776 1.00 74.88 619 SER A N 1
ATOM 4913 C CA . SER A 1 619 ? 6.883 33.023 -11.732 1.00 74.88 619 SER A CA 1
ATOM 4914 C C . SER A 1 619 ? 6.259 33.112 -13.132 1.00 74.88 619 SER A C 1
ATOM 4916 O O . SER A 1 619 ? 6.510 34.071 -13.857 1.00 74.88 619 SER A O 1
ATOM 4918 N N . TRP A 1 620 ? 5.430 32.131 -13.507 1.00 73.38 620 TRP A N 1
ATOM 4919 C CA . TRP A 1 620 ? 4.671 32.123 -14.762 1.00 73.38 620 TRP A CA 1
ATOM 4920 C C . TRP A 1 620 ? 3.266 32.722 -14.631 1.00 73.38 620 TRP A C 1
ATOM 4922 O O . TRP A 1 620 ? 2.515 32.747 -15.611 1.00 73.38 620 TRP A O 1
ATOM 4932 N N . GLY A 1 621 ? 2.881 33.162 -13.431 1.00 71.25 621 GLY A N 1
ATOM 4933 C CA . GLY A 1 621 ? 1.541 33.660 -13.158 1.00 71.25 621 GLY A CA 1
ATOM 4934 C C . GLY A 1 621 ? 0.468 32.564 -13.231 1.00 71.25 621 GLY A C 1
ATOM 4935 O O . GLY A 1 621 ? -0.639 32.820 -13.697 1.00 71.25 621 GLY A O 1
ATOM 4936 N N . LYS A 1 622 ? 0.803 31.310 -12.888 1.00 70.81 622 LYS A N 1
ATOM 4937 C CA . LYS A 1 622 ? -0.062 30.124 -13.082 1.00 70.81 622 LYS A CA 1
ATOM 4938 C C . LYS A 1 622 ? -0.487 29.423 -11.795 1.00 70.81 622 LYS A C 1
ATOM 4940 O O . LYS A 1 622 ? -1.191 28.411 -11.883 1.00 70.81 622 LYS A O 1
ATOM 4945 N N . VAL A 1 623 ? -0.116 29.965 -10.635 1.00 74.06 623 VAL A N 1
ATOM 4946 C CA . VAL A 1 623 ? -0.717 29.586 -9.346 1.00 74.06 623 VAL A CA 1
ATOM 4947 C C . VAL A 1 623 ? -2.218 29.871 -9.400 1.00 74.06 623 VAL A C 1
ATOM 4949 O O . VAL A 1 623 ? -2.662 30.803 -10.062 1.00 74.06 623 VAL A O 1
ATOM 4952 N N . LEU A 1 624 ? -3.012 29.018 -8.757 1.00 63.84 624 LEU A N 1
ATOM 4953 C CA . LEU A 1 624 ? -4.473 29.109 -8.741 1.00 63.84 624 LEU A CA 1
ATOM 4954 C C . LEU A 1 624 ? -4.968 30.152 -7.726 1.00 63.84 624 LEU A C 1
ATOM 4956 O O . LEU A 1 624 ? -5.722 29.807 -6.825 1.00 63.84 624 LEU A O 1
ATOM 4960 N N . THR A 1 625 ? -4.515 31.396 -7.850 1.00 64.38 625 THR A N 1
ATOM 4961 C CA . THR A 1 625 ? -5.093 32.547 -7.137 1.00 64.38 625 THR A CA 1
ATOM 4962 C C . THR A 1 625 ? -6.472 32.887 -7.690 1.00 64.38 625 THR A C 1
ATOM 4964 O O . THR A 1 625 ? -6.804 32.507 -8.823 1.00 64.38 625 THR A O 1
ATOM 4967 N N . MET A 1 626 ? -7.280 33.612 -6.914 1.00 63.66 626 MET A N 1
ATOM 4968 C CA . MET A 1 626 ? -8.645 33.952 -7.332 1.00 63.66 626 MET A CA 1
ATOM 4969 C C . MET A 1 626 ? -8.683 34.705 -8.674 1.00 63.66 626 MET A C 1
ATOM 4971 O O . MET A 1 626 ? -9.510 34.379 -9.526 1.00 63.66 626 MET A O 1
ATOM 4975 N N . ASP A 1 627 ? -7.743 35.616 -8.961 1.00 67.62 627 ASP A N 1
ATOM 4976 C CA . ASP A 1 627 ? -7.665 36.275 -10.277 1.00 67.62 627 ASP A CA 1
ATOM 4977 C C . ASP A 1 627 ? -7.459 35.285 -11.446 1.00 67.62 627 ASP A C 1
ATOM 4979 O O . ASP A 1 627 ? -8.041 35.441 -12.524 1.00 67.62 627 ASP A O 1
ATOM 4983 N N . GLN A 1 628 ? -6.650 34.240 -11.250 1.00 57.88 628 GLN A N 1
ATOM 4984 C CA . GLN A 1 628 ? -6.374 33.225 -12.270 1.00 57.88 628 GLN A CA 1
ATOM 4985 C C . GLN A 1 628 ? -7.537 32.252 -12.446 1.00 57.88 628 GLN A C 1
ATOM 4987 O O . GLN A 1 628 ? -7.745 31.740 -13.549 1.00 57.88 628 GLN A O 1
ATOM 4992 N N . LEU A 1 629 ? -8.303 31.998 -11.385 1.00 54.62 629 LEU A N 1
ATOM 4993 C CA . LEU A 1 629 ? -9.546 31.237 -11.459 1.00 54.62 629 LEU A CA 1
ATOM 4994 C C . LEU A 1 629 ? -10.608 32.021 -12.248 1.00 54.62 629 LEU A C 1
ATOM 4996 O O . LEU A 1 629 ? -11.153 31.459 -13.203 1.00 54.62 629 LEU A O 1
ATOM 5000 N N . LYS A 1 630 ? -10.793 33.327 -11.978 1.00 60.53 630 LYS A N 1
ATOM 5001 C CA . LYS A 1 630 ? -11.669 34.211 -12.784 1.00 60.53 630 LYS A CA 1
ATOM 5002 C C . LYS A 1 630 ? -11.339 34.148 -14.269 1.00 60.53 630 LYS A C 1
ATOM 5004 O O . LYS A 1 630 ? -12.197 33.860 -15.099 1.00 60.53 630 LYS A O 1
ATOM 5009 N N . LYS A 1 631 ? -10.063 34.355 -14.613 1.00 59.81 631 LYS A N 1
ATOM 5010 C CA . LYS A 1 631 ? -9.568 34.351 -16.005 1.00 59.81 631 LYS A CA 1
ATOM 5011 C C . LYS A 1 631 ? -9.800 33.021 -16.731 1.00 59.81 631 LYS A C 1
ATOM 5013 O O . LYS A 1 631 ? -9.741 32.972 -17.955 1.00 59.81 631 LYS A O 1
ATOM 5018 N N . ARG A 1 632 ? -10.048 31.935 -15.993 1.00 52.69 632 ARG A N 1
ATOM 5019 C CA . ARG A 1 632 ? -10.325 30.591 -16.523 1.00 52.69 632 ARG A CA 1
ATOM 5020 C C . ARG A 1 632 ? -11.815 30.254 -16.546 1.00 52.69 632 ARG A C 1
ATOM 5022 O O . ARG A 1 632 ? -12.157 29.085 -16.712 1.00 52.69 632 ARG A O 1
ATOM 5029 N N . GLY A 1 633 ? -12.675 31.260 -16.391 1.00 47.56 633 GLY A N 1
ATOM 5030 C CA . GLY A 1 633 ? -14.127 31.124 -16.456 1.00 47.56 633 GLY A CA 1
ATOM 5031 C C . GLY A 1 633 ? -14.772 30.649 -15.156 1.00 47.56 633 GLY A C 1
ATOM 5032 O O . GLY A 1 633 ? -15.920 30.219 -15.191 1.00 47.56 633 GLY A O 1
ATOM 5033 N N . TRP A 1 634 ? -14.056 30.694 -14.025 1.00 44.62 634 TRP A N 1
ATOM 5034 C CA . TRP A 1 634 ? -14.637 30.396 -12.716 1.00 44.62 634 TRP A CA 1
ATOM 5035 C C . TRP A 1 634 ? -15.258 31.650 -12.106 1.00 44.62 634 TRP A C 1
ATOM 5037 O O . TRP A 1 634 ? -14.676 32.730 -12.161 1.00 44.62 634 TRP A O 1
ATOM 5047 N N . ALA A 1 635 ? -16.416 31.463 -11.485 1.00 49.84 635 ALA A N 1
ATOM 5048 C CA . ALA A 1 635 ? -17.291 32.466 -10.891 1.00 49.84 635 ALA A CA 1
ATOM 5049 C C . ALA A 1 635 ? -16.685 33.484 -9.897 1.00 49.84 635 ALA A C 1
ATOM 5051 O O . ALA A 1 635 ? -17.413 34.378 -9.510 1.00 49.84 635 ALA A O 1
ATOM 5052 N N . VAL A 1 636 ? -15.444 33.334 -9.401 1.00 55.19 636 VAL A N 1
ATOM 5053 C CA . VAL A 1 636 ? -14.929 33.805 -8.071 1.00 55.19 636 VAL A CA 1
ATOM 5054 C C . VAL A 1 636 ? -15.058 35.282 -7.720 1.00 55.19 636 VAL A C 1
ATOM 5056 O O . VAL A 1 636 ? -14.902 36.128 -8.586 1.00 55.19 636 VAL A O 1
ATOM 5059 N N . ALA A 1 637 ? -15.240 35.623 -6.438 1.00 57.88 637 ALA A N 1
ATOM 5060 C CA . ALA A 1 637 ? -15.052 36.993 -5.945 1.00 57.88 637 ALA A CA 1
ATOM 5061 C C . ALA A 1 637 ? -13.567 37.217 -5.597 1.00 57.88 637 ALA A C 1
ATOM 5063 O O . ALA A 1 637 ? -13.017 36.573 -4.709 1.00 57.88 637 ALA A O 1
ATOM 5064 N N . ASN A 1 638 ? -12.888 38.124 -6.308 1.00 61.47 638 ASN A N 1
ATOM 5065 C CA . ASN A 1 638 ? -11.438 38.302 -6.174 1.00 61.47 638 ASN A CA 1
ATOM 5066 C C . ASN A 1 638 ? -11.103 39.238 -5.007 1.00 61.47 638 ASN A C 1
ATOM 5068 O O . ASN A 1 638 ? -11.151 40.452 -5.171 1.00 61.47 638 ASN A O 1
ATOM 5072 N N . ARG A 1 639 ? -10.762 38.680 -3.844 1.00 70.50 639 ARG A N 1
ATOM 5073 C CA . ARG A 1 639 ? -10.299 39.433 -2.671 1.00 70.50 639 ARG A CA 1
ATOM 5074 C C . ARG A 1 639 ? -9.211 38.628 -1.958 1.00 70.50 639 ARG A C 1
ATOM 5076 O O . ARG A 1 639 ? -9.430 37.461 -1.646 1.00 70.50 639 ARG A O 1
ATOM 5083 N N . CYS A 1 640 ? -8.049 39.244 -1.741 1.00 61.66 640 CYS A N 1
ATOM 5084 C CA . CYS A 1 640 ? -6.842 38.628 -1.192 1.00 61.66 640 CYS A CA 1
ATOM 5085 C C . CYS A 1 640 ? -7.115 38.025 0.160 1.00 61.66 640 CYS A C 1
ATOM 5087 O O . CYS A 1 640 ? -7.322 38.770 1.104 1.00 61.66 640 CYS A O 1
ATOM 5089 N N . PHE A 1 641 ? -7.006 36.710 0.295 1.00 55.56 641 PHE A N 1
ATOM 5090 C CA . PHE A 1 641 ? -7.347 36.053 1.543 1.00 55.56 641 PHE A CA 1
ATOM 5091 C C . PHE A 1 641 ? -6.563 36.565 2.786 1.00 55.56 641 PHE A C 1
ATOM 5093 O O . PHE A 1 641 ? -7.061 36.534 3.906 1.00 55.56 641 PHE A O 1
ATOM 5100 N N . LEU A 1 642 ? -5.346 37.086 2.628 1.00 53.38 642 LEU A N 1
ATOM 5101 C CA . LEU A 1 642 ? -4.519 37.489 3.771 1.00 53.38 642 LEU A CA 1
ATOM 5102 C C . LEU A 1 642 ? -4.840 38.890 4.325 1.00 53.38 642 LEU A C 1
ATOM 5104 O O . LEU A 1 642 ? -4.976 39.037 5.540 1.00 53.38 642 LEU A O 1
ATOM 5108 N N . CYS A 1 643 ? -4.937 39.922 3.478 1.00 67.19 643 CYS A N 1
ATOM 5109 C CA . CYS A 1 643 ? -5.291 41.282 3.920 1.00 67.19 643 CYS A CA 1
ATOM 5110 C C . CYS A 1 643 ? -6.778 41.591 3.739 1.00 67.19 643 CYS A C 1
ATOM 5112 O O . CYS A 1 643 ? -7.334 42.368 4.502 1.00 67.19 643 CYS A O 1
ATOM 5114 N N . CYS A 1 644 ? -7.396 40.989 2.719 1.00 67.94 644 CYS A N 1
ATOM 5115 C CA . CYS A 1 644 ? -8.763 41.199 2.241 1.00 67.94 644 CYS A CA 1
ATOM 5116 C C . CYS A 1 644 ? -9.187 42.645 2.002 1.00 67.94 644 CYS A C 1
ATOM 5118 O O . CYS A 1 644 ? -10.377 42.944 1.913 1.00 67.94 644 CYS A O 1
ATOM 5120 N N . GLU A 1 645 ? -8.209 43.515 1.829 1.00 69.75 645 GLU A N 1
ATOM 5121 C CA . GLU A 1 645 ? -8.396 44.893 1.400 1.00 69.75 645 GLU A CA 1
ATOM 5122 C C . GLU A 1 645 ? -8.261 44.989 -0.123 1.00 69.75 645 GLU A C 1
ATOM 5124 O O . GLU A 1 645 ? -9.049 45.673 -0.770 1.00 69.75 645 GLU A O 1
ATOM 5129 N N . GLU A 1 646 ? -7.342 44.220 -0.711 1.00 73.56 646 GLU A N 1
ATOM 5130 C CA . GLU A 1 646 ? -7.056 44.233 -2.148 1.00 73.56 646 GLU A CA 1
ATOM 5131 C C . GLU A 1 646 ? -7.472 42.929 -2.842 1.00 73.56 646 GLU A C 1
ATOM 5133 O O . GLU A 1 646 ? -7.840 41.941 -2.203 1.00 73.56 646 GLU A O 1
ATOM 5138 N N . GLU A 1 647 ? -7.423 42.915 -4.172 1.00 74.75 647 GLU A N 1
ATOM 5139 C CA . GLU A 1 647 ? -7.678 41.725 -4.982 1.00 74.75 647 GLU A CA 1
ATOM 5140 C C . GLU A 1 647 ? -6.589 40.649 -4.802 1.00 74.75 647 GLU A C 1
ATOM 5142 O O . GLU A 1 647 ? -5.399 40.946 -4.692 1.00 74.75 647 GLU A O 1
ATOM 5147 N N . GLU A 1 648 ? -6.976 39.368 -4.806 1.00 75.44 648 GLU A N 1
ATOM 5148 C CA . GLU A 1 648 ? -6.012 38.270 -4.746 1.00 75.44 648 GLU A CA 1
ATOM 5149 C C . GLU A 1 648 ? -5.340 38.066 -6.103 1.00 75.44 648 GLU A C 1
ATOM 5151 O O . GLU A 1 648 ? -5.857 37.394 -6.997 1.00 75.44 648 GLU A O 1
ATOM 5156 N N . SER A 1 649 ? -4.139 38.610 -6.237 1.00 77.81 649 SER A N 1
ATOM 5157 C CA . SER A 1 649 ? -3.203 38.225 -7.285 1.00 77.81 649 SER A CA 1
ATOM 5158 C C . SER A 1 649 ? -2.024 37.467 -6.688 1.00 77.81 649 SER A C 1
ATOM 5160 O O . SER A 1 649 ? -1.763 37.528 -5.485 1.00 77.81 649 SER A O 1
ATOM 5162 N N . ILE A 1 650 ? -1.290 36.751 -7.539 1.00 77.50 650 ILE A N 1
ATOM 5163 C CA . ILE A 1 650 ? -0.054 36.054 -7.152 1.00 77.50 650 ILE A CA 1
ATOM 5164 C C . ILE A 1 650 ? 0.937 37.038 -6.530 1.00 77.50 650 ILE A C 1
ATOM 5166 O O . ILE A 1 650 ? 1.541 36.739 -5.506 1.00 77.50 650 ILE A O 1
ATOM 5170 N N . ASP A 1 651 ? 1.078 38.217 -7.124 1.00 82.75 651 ASP A N 1
ATOM 5171 C CA . ASP A 1 651 ? 2.016 39.231 -6.655 1.00 82.75 651 ASP A CA 1
ATOM 5172 C C . ASP A 1 651 ? 1.535 39.863 -5.345 1.00 82.75 651 ASP A C 1
ATOM 5174 O O . ASP A 1 651 ? 2.311 40.030 -4.405 1.00 82.75 651 ASP A O 1
ATOM 5178 N N . HIS A 1 652 ? 0.233 40.120 -5.230 1.00 79.12 652 HIS A N 1
ATOM 5179 C CA . HIS A 1 652 ? -0.339 40.675 -4.017 1.00 79.12 652 HIS A CA 1
ATOM 5180 C C . HIS A 1 652 ? -0.245 39.688 -2.839 1.00 79.12 652 HIS A C 1
ATOM 5182 O O . HIS A 1 652 ? 0.337 40.021 -1.812 1.00 79.12 652 HIS A O 1
ATOM 5188 N N . ILE A 1 653 ? -0.730 38.449 -2.967 1.00 73.44 653 ILE A N 1
ATOM 5189 C CA . ILE A 1 653 ? -0.753 37.497 -1.839 1.00 73.44 653 ILE A CA 1
ATOM 5190 C C . ILE A 1 653 ? 0.653 37.099 -1.359 1.00 73.44 653 ILE A C 1
ATOM 5192 O O . ILE A 1 653 ? 0.837 36.783 -0.183 1.00 73.44 653 ILE A O 1
ATOM 5196 N N . LEU A 1 654 ? 1.649 37.110 -2.250 1.00 69.88 654 LEU A N 1
ATOM 5197 C CA . LEU A 1 654 ? 3.013 36.690 -1.927 1.00 69.88 654 LEU A CA 1
ATOM 5198 C C . LEU A 1 654 ? 3.921 37.838 -1.473 1.00 69.88 654 LEU A C 1
ATOM 5200 O O . LEU A 1 654 ? 4.858 37.593 -0.708 1.00 69.88 654 LEU A O 1
ATOM 5204 N N . ILE A 1 655 ? 3.677 39.061 -1.949 1.00 73.81 655 ILE A N 1
ATOM 5205 C CA . ILE A 1 655 ? 4.591 40.193 -1.758 1.00 73.81 655 ILE A CA 1
ATOM 5206 C C . ILE A 1 655 ? 3.886 41.378 -1.109 1.00 73.81 655 ILE A C 1
ATOM 5208 O O . ILE A 1 655 ? 4.277 41.796 -0.021 1.00 73.81 655 ILE A O 1
ATOM 5212 N N . HIS A 1 656 ? 2.870 41.925 -1.779 1.00 79.88 656 HIS A N 1
ATOM 5213 C CA . HIS A 1 656 ? 2.345 43.260 -1.450 1.00 79.88 656 HIS A CA 1
ATOM 5214 C C . HIS A 1 656 ? 1.272 43.267 -0.374 1.00 79.88 656 HIS A C 1
ATOM 5216 O O . HIS A 1 656 ? 0.994 44.310 0.210 1.00 79.88 656 HIS A O 1
ATOM 5222 N N . CYS A 1 657 ? 0.706 42.106 -0.061 1.00 80.19 657 CYS A N 1
ATOM 5223 C CA . CYS A 1 657 ? -0.241 41.953 1.023 1.00 80.19 657 CYS A CA 1
ATOM 5224 C C . CYS A 1 657 ? 0.386 42.458 2.322 1.00 80.19 657 CYS A C 1
ATOM 5226 O O . CYS A 1 657 ? 1.429 41.960 2.743 1.00 80.19 657 CYS A O 1
ATOM 5228 N N . SER A 1 658 ? -0.296 43.370 3.015 1.00 76.69 658 SER A N 1
ATOM 5229 C CA . SER A 1 658 ? 0.164 43.962 4.280 1.00 76.69 658 SER A CA 1
ATOM 5230 C C . SER A 1 658 ? 0.625 42.914 5.304 1.00 76.69 658 SER A C 1
ATOM 5232 O O . SER A 1 658 ? 1.643 43.089 5.970 1.00 76.69 658 SER A O 1
ATOM 5234 N N . LYS A 1 659 ? -0.063 41.765 5.371 1.00 69.94 659 LYS A N 1
ATOM 5235 C CA . LYS A 1 659 ? 0.329 40.626 6.221 1.00 69.94 659 LYS A CA 1
ATOM 5236 C C . LYS A 1 659 ? 1.577 39.883 5.738 1.00 69.94 659 LYS A C 1
ATOM 5238 O O . LYS A 1 659 ? 2.382 39.471 6.566 1.00 69.94 659 LYS A O 1
ATOM 5243 N N . ALA A 1 660 ? 1.755 39.716 4.428 1.00 68.62 660 ALA A N 1
ATOM 5244 C CA . ALA A 1 660 ? 2.966 39.123 3.864 1.00 68.62 660 ALA A CA 1
ATOM 5245 C C . ALA A 1 660 ? 4.166 40.064 4.059 1.00 68.62 660 ALA A C 1
ATOM 5247 O O . ALA A 1 660 ? 5.234 39.618 4.466 1.00 68.62 660 ALA A O 1
ATOM 5248 N N . ARG A 1 661 ? 3.962 41.373 3.865 1.00 72.62 661 ARG A N 1
ATOM 5249 C CA . ARG A 1 661 ? 4.971 42.425 4.031 1.00 72.62 661 ARG A CA 1
ATOM 5250 C C . ARG A 1 661 ? 5.504 42.526 5.459 1.00 72.62 661 ARG A C 1
ATOM 5252 O O . ARG A 1 661 ? 6.714 42.506 5.635 1.00 72.62 661 ARG A O 1
ATOM 5259 N N . ALA A 1 662 ? 4.632 42.517 6.469 1.00 66.94 662 ALA A N 1
ATOM 5260 C CA . ALA A 1 662 ? 5.047 42.544 7.877 1.00 66.94 662 ALA A CA 1
ATOM 5261 C C . ALA A 1 662 ? 5.956 41.359 8.250 1.00 66.94 662 ALA A C 1
ATOM 5263 O O . ALA A 1 662 ? 6.877 41.464 9.057 1.00 66.94 662 ALA A O 1
ATOM 5264 N N . LEU A 1 663 ? 5.709 40.204 7.638 1.00 60.03 663 LEU A N 1
ATOM 5265 C CA . LEU A 1 663 ? 6.520 39.019 7.860 1.00 60.03 663 LEU A CA 1
ATOM 5266 C C . LEU A 1 663 ? 7.827 39.039 7.057 1.00 60.03 663 LEU A C 1
ATOM 5268 O O . LEU A 1 663 ? 8.843 38.552 7.553 1.00 60.03 663 LEU A O 1
ATOM 5272 N N . TRP A 1 664 ? 7.823 39.620 5.853 1.00 64.88 664 TRP A N 1
ATOM 5273 C CA . TRP A 1 664 ? 9.054 39.930 5.128 1.00 64.88 664 TRP A CA 1
ATOM 5274 C C . TRP A 1 664 ? 9.941 40.872 5.934 1.00 64.88 664 TRP A C 1
ATOM 5276 O O . TRP A 1 664 ? 11.124 40.599 6.088 1.00 64.88 664 TRP A O 1
ATOM 5286 N N . GLU A 1 665 ? 9.367 41.924 6.511 1.00 69.38 665 GLU A N 1
ATOM 5287 C CA . GLU A 1 665 ? 10.069 42.879 7.370 1.00 69.38 665 GLU A CA 1
ATOM 5288 C C . GLU A 1 665 ? 10.652 42.201 8.615 1.00 69.38 665 GLU A C 1
ATOM 5290 O O . GLU A 1 665 ? 11.822 42.416 8.926 1.00 69.38 665 GLU A O 1
ATOM 5295 N N . LEU A 1 666 ? 9.901 41.307 9.270 1.00 62.41 666 LEU A N 1
ATOM 5296 C CA . LEU A 1 666 ? 10.407 40.512 10.394 1.00 62.41 666 LEU A CA 1
ATOM 5297 C C . LEU A 1 666 ? 11.572 39.601 9.975 1.00 62.41 666 LEU A C 1
ATOM 5299 O O . LEU A 1 666 ? 12.578 39.504 10.679 1.00 62.41 666 LEU A O 1
ATOM 5303 N N . LEU A 1 667 ? 11.456 38.939 8.822 1.00 59.25 667 LEU A N 1
ATOM 5304 C CA . LEU A 1 667 ? 12.513 38.082 8.295 1.00 59.25 667 LEU A CA 1
ATOM 5305 C C . LEU A 1 667 ? 13.761 38.900 7.948 1.00 59.25 667 LEU A C 1
ATOM 5307 O O . LEU A 1 667 ? 14.868 38.508 8.302 1.00 59.25 667 LEU A O 1
ATOM 5311 N N . PHE A 1 668 ? 13.599 40.039 7.280 1.00 64.94 668 PHE A N 1
ATOM 5312 C CA . PHE A 1 668 ? 14.713 40.908 6.924 1.00 64.94 668 PHE A CA 1
ATOM 5313 C C . PHE A 1 668 ? 15.378 41.502 8.171 1.00 64.94 668 PHE A C 1
ATOM 5315 O O . PHE A 1 668 ? 16.608 41.509 8.244 1.00 64.94 668 PHE A O 1
ATOM 5322 N N . ALA A 1 669 ? 14.600 41.852 9.200 1.00 65.12 669 ALA A N 1
ATOM 5323 C CA . ALA A 1 669 ? 15.113 42.292 10.494 1.00 65.12 669 ALA A CA 1
ATOM 5324 C C . ALA A 1 669 ? 15.964 41.215 11.194 1.00 65.12 669 ALA A C 1
ATOM 5326 O O . ALA A 1 669 ? 17.034 41.538 11.709 1.00 65.12 669 ALA A O 1
ATOM 5327 N N . LEU A 1 670 ? 15.565 39.934 11.144 1.00 54.53 670 LEU A N 1
ATOM 5328 C CA . LEU A 1 670 ? 16.347 38.815 11.704 1.00 54.53 670 LEU A CA 1
ATOM 5329 C C . LEU A 1 670 ? 17.738 38.668 11.070 1.00 54.53 670 LEU A C 1
ATOM 5331 O O . LEU A 1 670 ? 18.660 38.170 11.713 1.00 54.53 670 LEU A O 1
ATOM 5335 N N . PHE A 1 671 ? 17.900 39.118 9.826 1.00 54.25 671 PHE A N 1
ATOM 5336 C CA . PHE A 1 671 ? 19.179 39.099 9.117 1.00 54.25 671 PHE A CA 1
ATOM 5337 C C . PHE A 1 671 ? 19.840 40.485 9.020 1.00 54.25 671 PHE A C 1
ATOM 5339 O O . PHE A 1 671 ? 20.866 40.619 8.352 1.00 54.25 671 PHE A O 1
ATOM 5346 N N . GLY A 1 672 ? 19.282 41.509 9.682 1.00 59.53 672 GLY A N 1
ATOM 5347 C CA . GLY A 1 672 ? 19.794 42.883 9.657 1.00 59.53 672 GLY A CA 1
ATOM 5348 C C . GLY A 1 672 ? 19.757 43.531 8.269 1.00 59.53 672 GLY A C 1
ATOM 5349 O O . GLY A 1 672 ? 20.608 44.358 7.948 1.00 59.53 672 GLY A O 1
ATOM 5350 N N . VAL A 1 673 ? 18.817 43.117 7.418 1.00 60.41 673 VAL A N 1
ATOM 5351 C CA . VAL A 1 673 ? 18.642 43.620 6.052 1.00 60.41 673 VAL A CA 1
ATOM 5352 C C . VAL A 1 673 ? 17.416 44.532 6.013 1.00 60.41 673 VAL A C 1
ATOM 5354 O O . VAL A 1 673 ? 16.402 44.244 6.636 1.00 60.41 673 VAL A O 1
ATOM 5357 N N . CYS A 1 674 ? 17.492 45.628 5.262 1.00 61.12 674 CYS A N 1
ATOM 5358 C CA . CYS A 1 674 ? 16.327 46.415 4.866 1.00 61.12 674 CYS A CA 1
ATOM 5359 C C . CYS A 1 674 ? 16.155 46.240 3.356 1.00 61.12 674 CYS A C 1
ATOM 5361 O O . CYS A 1 674 ? 17.116 46.432 2.608 1.00 61.12 674 CYS A O 1
ATOM 5363 N N . TRP A 1 675 ? 14.979 45.799 2.910 1.00 67.81 675 TRP A N 1
ATOM 5364 C CA . TRP A 1 675 ? 14.749 45.430 1.513 1.00 67.81 675 TRP A CA 1
ATOM 5365 C C . TRP A 1 675 ? 13.417 45.986 1.011 1.00 67.81 675 TRP A C 1
ATOM 5367 O O . TRP A 1 675 ? 12.401 45.889 1.697 1.00 67.81 675 TRP A O 1
ATOM 5377 N N . VAL A 1 676 ? 13.413 46.523 -0.210 1.00 70.25 676 VAL A N 1
ATOM 5378 C CA . VAL A 1 676 ? 12.200 46.967 -0.910 1.00 70.25 676 VAL A CA 1
ATOM 5379 C C . VAL A 1 676 ? 11.803 45.877 -1.901 1.00 70.25 676 VAL A C 1
ATOM 5381 O O . VAL A 1 676 ? 12.584 45.523 -2.780 1.00 70.25 676 VAL A O 1
ATOM 5384 N N . LEU A 1 677 ? 10.624 45.281 -1.719 1.00 68.88 677 LEU A N 1
ATOM 5385 C CA . LEU A 1 677 ? 10.182 44.164 -2.551 1.00 68.88 677 LEU A CA 1
ATOM 5386 C C . LEU A 1 677 ? 9.625 44.651 -3.907 1.00 68.88 677 LEU A C 1
ATOM 5388 O O . LEU A 1 677 ? 8.807 45.574 -3.917 1.00 68.88 677 LEU A O 1
ATOM 5392 N N . PRO A 1 678 ? 10.026 44.033 -5.033 1.00 75.62 678 PRO A N 1
ATOM 5393 C CA . PRO A 1 678 ? 9.550 44.378 -6.379 1.00 75.62 678 PRO A CA 1
ATOM 5394 C C . PRO A 1 678 ? 8.060 44.153 -6.624 1.00 75.62 678 PRO A C 1
ATOM 5396 O O . PRO A 1 678 ? 7.396 43.420 -5.893 1.00 75.62 678 PRO A O 1
ATOM 5399 N N . PHE A 1 679 ? 7.547 44.730 -7.717 1.00 74.69 679 PHE A N 1
ATOM 5400 C CA . PHE A 1 679 ? 6.125 44.677 -8.064 1.00 74.69 679 PHE A CA 1
ATOM 5401 C C . PHE A 1 679 ? 5.615 43.256 -8.345 1.00 74.69 679 PHE A C 1
ATOM 5403 O O . PHE A 1 679 ? 4.456 42.972 -8.059 1.00 74.69 679 PHE A O 1
ATOM 5410 N N . SER A 1 680 ? 6.457 42.336 -8.823 1.00 77.00 680 SER A N 1
ATOM 5411 C CA . SER A 1 680 ? 6.040 40.952 -9.086 1.00 77.00 680 SER A CA 1
ATOM 5412 C C . SER A 1 680 ? 6.881 39.875 -8.400 1.00 77.00 680 SER A C 1
ATOM 5414 O O . SER A 1 680 ? 8.066 40.048 -8.099 1.00 77.00 680 SER A O 1
ATOM 5416 N N . ALA A 1 681 ? 6.286 38.693 -8.214 1.00 71.38 681 ALA A N 1
ATOM 5417 C CA . ALA A 1 681 ? 6.957 37.488 -7.720 1.00 71.38 681 ALA A CA 1
ATOM 5418 C C . ALA A 1 681 ? 8.119 37.085 -8.629 1.00 71.38 681 ALA A C 1
ATOM 5420 O O . ALA A 1 681 ? 9.157 36.611 -8.166 1.00 71.38 681 ALA A O 1
ATOM 5421 N N . ARG A 1 682 ? 7.970 37.320 -9.935 1.00 72.81 682 ARG A N 1
ATOM 5422 C CA . ARG A 1 682 ? 9.015 37.068 -10.921 1.00 72.81 682 ARG A CA 1
ATOM 5423 C C . ARG A 1 682 ? 10.170 38.065 -10.807 1.00 72.81 682 ARG A C 1
ATOM 5425 O O . ARG A 1 682 ? 11.315 37.625 -10.833 1.00 72.81 682 ARG A O 1
ATOM 5432 N N . GLU A 1 683 ? 9.901 39.362 -10.678 1.00 72.62 683 GLU A N 1
ATOM 5433 C CA . GLU A 1 683 ? 10.942 40.394 -10.521 1.00 72.62 683 GLU A CA 1
ATOM 5434 C C . GLU A 1 683 ? 11.672 40.259 -9.191 1.00 72.62 683 GLU A C 1
ATOM 5436 O O . GLU A 1 683 ? 12.897 40.305 -9.173 1.00 72.62 683 GLU A O 1
ATOM 5441 N N . THR A 1 684 ? 10.951 39.938 -8.114 1.00 71.62 684 THR A N 1
ATOM 5442 C CA . THR A 1 684 ? 11.533 39.644 -6.796 1.00 71.62 684 THR A CA 1
ATOM 5443 C C . THR A 1 684 ? 12.562 38.517 -6.886 1.00 71.62 684 THR A C 1
ATOM 5445 O O . THR A 1 684 ? 13.670 38.624 -6.364 1.00 71.62 684 THR A O 1
ATOM 5448 N N . LEU A 1 685 ? 12.241 37.452 -7.629 1.00 68.81 685 LEU A N 1
ATOM 5449 C CA . LEU A 1 685 ? 13.182 36.370 -7.909 1.00 68.81 685 LEU A CA 1
ATOM 5450 C C . LEU A 1 685 ? 14.312 36.789 -8.864 1.00 68.81 685 LEU A C 1
ATOM 5452 O O . LEU A 1 685 ? 15.391 36.220 -8.791 1.00 68.81 685 LEU A O 1
ATOM 5456 N N . ILE A 1 686 ? 14.119 37.735 -9.782 1.00 65.44 686 ILE A N 1
ATOM 5457 C CA . ILE A 1 686 ? 15.177 38.173 -10.710 1.00 65.44 686 ILE A CA 1
ATOM 5458 C C . ILE A 1 686 ? 16.173 39.114 -10.016 1.00 65.44 686 ILE A C 1
ATOM 5460 O O . ILE A 1 686 ? 17.381 38.943 -10.186 1.00 65.44 686 ILE A O 1
ATOM 5464 N N . GLU A 1 687 ? 15.704 40.058 -9.204 1.00 63.53 687 GLU A N 1
ATOM 5465 C CA . GLU A 1 687 ? 16.539 41.056 -8.523 1.00 63.53 687 GLU A CA 1
ATOM 5466 C C . GLU A 1 687 ? 17.453 40.449 -7.456 1.00 63.53 687 GLU A C 1
ATOM 5468 O O . GLU A 1 687 ? 18.588 40.889 -7.268 1.00 63.53 687 GLU A O 1
ATOM 5473 N N . TRP A 1 688 ? 17.034 39.339 -6.849 1.00 62.56 688 TRP A N 1
ATOM 5474 C CA . TRP A 1 688 ? 17.865 38.536 -5.947 1.00 62.56 688 TRP A CA 1
ATOM 5475 C C . TRP A 1 688 ? 19.121 37.938 -6.603 1.00 62.56 688 TRP A C 1
ATOM 5477 O O . TRP A 1 688 ? 19.996 37.410 -5.910 1.00 62.56 688 TRP A O 1
ATOM 5487 N N . ARG A 1 689 ? 19.231 38.005 -7.937 1.00 53.78 689 ARG A N 1
ATOM 5488 C CA . ARG A 1 689 ? 20.418 37.606 -8.705 1.00 53.78 689 ARG A CA 1
ATOM 5489 C C . ARG A 1 689 ? 21.449 38.736 -8.852 1.00 53.78 689 ARG A C 1
ATOM 5491 O O . ARG A 1 689 ? 22.605 38.430 -9.131 1.00 53.78 689 ARG A O 1
ATOM 5498 N N . GLY A 1 690 ? 21.037 40.002 -8.725 1.00 50.25 690 GLY A N 1
ATOM 5499 C CA . GLY A 1 690 ? 21.769 41.159 -9.261 1.00 50.25 690 GLY A CA 1
ATOM 5500 C C . GLY A 1 690 ? 22.501 42.061 -8.263 1.00 50.25 690 GLY A C 1
ATOM 5501 O O . GLY A 1 690 ? 23.268 42.912 -8.702 1.00 50.25 690 GLY A O 1
ATOM 5502 N N . PHE A 1 691 ? 22.321 41.908 -6.947 1.00 46.41 691 PHE A N 1
ATOM 5503 C CA . PHE A 1 691 ? 22.905 42.858 -5.990 1.00 46.41 691 PHE A CA 1
ATOM 5504 C C . PHE A 1 691 ? 24.374 42.558 -5.633 1.00 46.41 691 PHE A C 1
ATOM 5506 O O . PHE A 1 691 ? 24.714 41.520 -5.059 1.00 46.41 691 PHE A O 1
ATOM 5513 N N . MET A 1 692 ? 25.245 43.519 -5.945 1.00 42.72 692 MET A N 1
ATOM 5514 C CA . MET A 1 692 ? 26.650 43.601 -5.533 1.00 42.72 692 MET A CA 1
ATOM 5515 C C . MET A 1 692 ? 26.752 43.940 -4.035 1.00 42.72 692 MET A C 1
ATOM 5517 O O . MET A 1 692 ? 26.962 45.091 -3.671 1.00 42.72 692 MET A O 1
ATOM 5521 N N . LEU A 1 693 ? 26.598 42.951 -3.146 1.00 46.78 693 LEU A N 1
ATOM 5522 C CA . LEU A 1 693 ? 26.816 43.122 -1.699 1.00 46.78 693 LEU A CA 1
ATOM 5523 C C . LEU A 1 693 ? 27.737 42.029 -1.127 1.00 46.78 693 LEU A C 1
ATOM 5525 O O . LEU A 1 693 ? 27.724 40.876 -1.563 1.00 46.78 693 LEU A O 1
ATOM 5529 N N . GLY A 1 694 ? 28.581 42.426 -0.168 1.00 52.47 694 GLY A N 1
ATOM 5530 C CA . GLY A 1 694 ? 29.724 41.663 0.350 1.00 52.47 694 GLY A CA 1
ATOM 5531 C C . GLY A 1 694 ? 29.408 40.308 1.009 1.00 52.47 694 GLY A C 1
ATOM 5532 O O . GLY A 1 694 ? 28.260 39.945 1.260 1.00 52.47 694 GLY A O 1
ATOM 5533 N N . LYS A 1 695 ? 30.471 39.547 1.331 1.00 49.31 695 LYS A N 1
ATOM 5534 C CA . LYS A 1 695 ? 30.445 38.125 1.755 1.00 49.31 695 LYS A CA 1
ATOM 5535 C C . LYS A 1 695 ? 29.442 37.773 2.878 1.00 49.31 695 LYS A C 1
ATOM 5537 O O . LYS A 1 695 ? 28.941 36.653 2.876 1.00 49.31 695 LYS A O 1
ATOM 5542 N N . LYS A 1 696 ? 29.111 38.696 3.796 1.00 48.97 696 LYS A N 1
ATOM 5543 C CA . LYS A 1 696 ? 28.112 38.486 4.870 1.00 48.97 696 LYS A CA 1
ATOM 5544 C C . LYS A 1 696 ? 26.666 38.389 4.354 1.00 48.97 696 LYS A C 1
ATOM 5546 O O . LYS A 1 696 ? 25.920 37.533 4.819 1.00 48.97 696 LYS A O 1
ATOM 5551 N N . HIS A 1 697 ? 26.287 39.181 3.349 1.00 52.84 697 HIS A N 1
ATOM 5552 C CA . HIS A 1 697 ? 24.916 39.198 2.816 1.00 52.84 697 HIS A CA 1
ATOM 5553 C C . HIS A 1 697 ? 24.582 37.952 1.986 1.00 52.84 697 HIS A C 1
ATOM 5555 O O . HIS A 1 697 ? 23.427 37.542 1.912 1.00 52.84 697 HIS A O 1
ATOM 5561 N N . ARG A 1 698 ? 25.593 37.292 1.404 1.00 51.06 698 ARG A N 1
ATOM 5562 C CA . ARG A 1 698 ? 25.402 36.095 0.572 1.00 51.06 698 ARG A CA 1
ATOM 5563 C C . ARG A 1 698 ? 24.949 34.868 1.386 1.00 51.06 698 ARG A C 1
ATOM 5565 O O . ARG A 1 698 ? 24.134 34.097 0.896 1.00 51.06 698 ARG A O 1
ATOM 5572 N N . LYS A 1 699 ? 25.410 34.732 2.639 1.00 49.09 699 LYS A N 1
ATOM 5573 C CA . LYS A 1 699 ? 25.035 33.634 3.556 1.00 49.09 699 LYS A CA 1
ATOM 5574 C C . LYS A 1 699 ? 23.617 33.815 4.124 1.00 49.09 699 LYS A C 1
ATOM 5576 O O . LYS A 1 699 ? 22.833 32.873 4.121 1.00 49.09 699 LYS A O 1
ATOM 5581 N N . ALA A 1 700 ? 23.262 35.053 4.479 1.00 51.31 700 ALA A N 1
ATOM 5582 C CA . ALA A 1 700 ? 21.902 35.434 4.867 1.00 51.31 700 ALA A CA 1
ATOM 5583 C C . ALA A 1 700 ? 20.888 35.256 3.721 1.00 51.31 700 ALA A C 1
ATOM 5585 O O . ALA A 1 700 ? 19.751 34.873 3.963 1.00 51.31 700 ALA A O 1
ATOM 5586 N N . LEU A 1 701 ? 21.295 35.469 2.464 1.00 53.94 701 LEU A N 1
ATOM 5587 C CA . LEU A 1 701 ? 20.462 35.180 1.292 1.00 53.94 701 LEU A CA 1
ATOM 5588 C C . LEU A 1 701 ? 20.256 33.673 1.072 1.00 53.94 701 LEU A C 1
ATOM 5590 O O . LEU A 1 701 ? 19.161 33.278 0.692 1.00 53.94 701 LEU A O 1
ATOM 5594 N N . ASP A 1 702 ? 21.253 32.818 1.316 1.00 52.25 702 ASP A N 1
ATOM 5595 C CA . ASP A 1 702 ? 21.094 31.361 1.178 1.00 52.25 702 ASP A CA 1
ATOM 5596 C C . ASP A 1 702 ? 20.205 30.741 2.272 1.00 52.25 702 ASP A C 1
ATOM 5598 O O . ASP A 1 702 ? 19.371 29.885 1.971 1.00 52.25 702 ASP A O 1
ATOM 5602 N N . GLU A 1 703 ? 20.299 31.225 3.511 1.00 50.12 703 GLU A N 1
ATOM 5603 C CA . GLU A 1 703 ? 19.429 30.814 4.626 1.00 50.12 703 GLU A CA 1
ATOM 5604 C C . GLU A 1 703 ? 18.038 31.474 4.537 1.00 50.12 703 GLU A C 1
ATOM 5606 O O . GLU A 1 703 ? 17.007 30.814 4.697 1.00 50.12 703 GLU A O 1
ATOM 5611 N N . GLY A 1 704 ? 17.991 32.748 4.141 1.00 50.31 704 GLY A N 1
ATOM 5612 C CA . GLY A 1 704 ? 16.777 33.506 3.848 1.00 50.31 704 GLY A CA 1
ATOM 5613 C C . GLY A 1 704 ? 15.966 32.930 2.687 1.00 50.31 704 GLY A C 1
ATOM 5614 O O . GLY A 1 704 ? 14.749 33.036 2.715 1.00 50.31 704 GLY A O 1
ATOM 5615 N N . ARG A 1 705 ? 16.583 32.240 1.713 1.00 55.25 705 ARG A N 1
ATOM 5616 C CA . ARG A 1 705 ? 15.885 31.491 0.643 1.00 55.25 705 ARG A CA 1
ATOM 5617 C C . ARG A 1 705 ? 15.105 30.300 1.191 1.00 55.25 705 ARG A C 1
ATOM 5619 O O . ARG A 1 705 ? 13.960 30.091 0.801 1.00 55.25 705 ARG A O 1
ATOM 5626 N N . VAL A 1 706 ? 15.692 29.525 2.102 1.00 49.34 706 VAL A N 1
ATOM 5627 C CA . VAL A 1 706 ? 15.008 28.392 2.748 1.00 49.34 706 VAL A CA 1
ATOM 5628 C C . VAL A 1 706 ? 13.870 28.903 3.630 1.00 49.34 706 VAL A C 1
ATOM 5630 O O . VAL A 1 706 ? 12.779 28.335 3.598 1.00 49.34 706 VAL A O 1
ATOM 5633 N N . CYS A 1 707 ? 14.074 30.027 4.322 1.00 48.41 707 CYS A N 1
ATOM 5634 C CA . CYS A 1 707 ? 13.018 30.719 5.052 1.00 48.41 707 CYS A CA 1
ATOM 5635 C C . CYS A 1 707 ? 11.947 31.313 4.126 1.00 48.41 707 CYS A C 1
ATOM 5637 O O . CYS A 1 707 ? 10.780 31.134 4.429 1.00 48.41 707 CYS A O 1
ATOM 5639 N N . PHE A 1 708 ? 12.291 31.896 2.970 1.00 50.84 708 PHE A N 1
ATOM 5640 C CA . PHE A 1 708 ? 11.350 32.359 1.936 1.00 50.84 708 PHE A CA 1
ATOM 5641 C C . PHE A 1 708 ? 10.474 31.193 1.468 1.00 50.84 708 PHE A C 1
ATOM 5643 O O . PHE A 1 708 ? 9.270 31.322 1.333 1.00 50.84 708 PHE A O 1
ATOM 5650 N N . PHE A 1 709 ? 11.042 30.000 1.310 1.00 50.84 709 PHE A N 1
ATOM 5651 C CA . PHE A 1 709 ? 10.314 28.803 0.891 1.00 50.84 709 PHE A CA 1
ATOM 5652 C C . PHE A 1 709 ? 9.529 28.101 2.020 1.00 50.84 709 PHE A C 1
ATOM 5654 O O . PHE A 1 709 ? 8.473 27.517 1.764 1.00 50.84 709 PHE A O 1
ATOM 5661 N N . LEU A 1 710 ? 9.990 28.182 3.272 1.00 45.28 710 LEU A N 1
ATOM 5662 C CA . LEU A 1 710 ? 9.269 27.715 4.466 1.00 45.28 710 LEU A CA 1
ATOM 5663 C C . LEU A 1 710 ? 8.133 28.667 4.860 1.00 45.28 710 LEU A C 1
ATOM 5665 O O . LEU A 1 710 ? 7.069 28.210 5.274 1.00 45.28 710 LEU A O 1
ATOM 5669 N N . PHE A 1 711 ? 8.320 29.966 4.645 1.00 47.03 711 PHE A N 1
ATOM 5670 C CA . PHE A 1 711 ? 7.336 31.026 4.823 1.00 47.03 711 PHE A CA 1
ATOM 5671 C C . PHE A 1 711 ? 6.081 30.766 3.980 1.00 47.03 711 PHE A C 1
ATOM 5673 O O . PHE A 1 711 ? 4.965 30.847 4.483 1.00 47.03 711 PHE A O 1
ATOM 5680 N N . PHE A 1 712 ? 6.247 30.282 2.746 1.00 49.38 712 PHE A N 1
ATOM 5681 C CA . PHE A 1 712 ? 5.143 29.849 1.880 1.00 49.38 712 PHE A CA 1
ATOM 5682 C C . PHE A 1 712 ? 4.401 28.603 2.401 1.00 49.38 712 PHE A C 1
ATOM 5684 O O . PHE A 1 712 ? 3.204 28.448 2.159 1.00 49.38 712 PHE A O 1
ATOM 5691 N N . CYS A 1 713 ? 5.074 27.720 3.145 1.00 43.12 713 CYS A N 1
ATOM 5692 C CA . CYS A 1 713 ? 4.439 26.571 3.801 1.00 43.12 713 CYS A CA 1
ATOM 5693 C C . CYS A 1 713 ? 3.654 26.966 5.063 1.00 43.12 713 CYS A C 1
ATOM 5695 O O . CYS A 1 713 ? 2.710 26.261 5.421 1.00 43.12 713 CYS A O 1
ATOM 5697 N N . VAL A 1 714 ? 4.043 28.058 5.732 1.00 42.66 714 VAL A N 1
ATOM 5698 C CA . VAL A 1 714 ? 3.436 28.544 6.982 1.00 42.66 714 VAL A CA 1
ATOM 5699 C C . VAL A 1 714 ? 2.312 29.552 6.708 1.00 42.66 714 VAL A C 1
ATOM 5701 O O . VAL A 1 714 ? 1.235 29.424 7.286 1.00 42.66 714 VAL A O 1
ATOM 5704 N N . CYS A 1 715 ? 2.476 30.483 5.765 1.00 42.50 715 CYS A N 1
ATOM 5705 C CA . CYS A 1 715 ? 1.481 31.522 5.459 1.00 42.50 715 CYS A CA 1
ATOM 5706 C C . CYS A 1 715 ? 0.231 31.006 4.740 1.00 42.50 715 CYS A C 1
ATOM 5708 O O . CYS A 1 715 ? -0.857 31.526 4.967 1.00 42.50 715 CYS A O 1
ATOM 5710 N N . LEU A 1 716 ? 0.335 29.916 3.971 1.00 42.88 716 LEU A N 1
ATOM 5711 C CA . LEU A 1 716 ? -0.835 29.212 3.421 1.00 42.88 716 LEU A CA 1
ATOM 5712 C C . LEU A 1 716 ? -1.497 28.258 4.434 1.00 42.88 716 LEU A C 1
ATOM 5714 O O . LEU A 1 716 ? -2.534 27.666 4.142 1.00 42.88 716 LEU A O 1
ATOM 5718 N N . LYS A 1 717 ? -0.910 28.094 5.627 1.00 40.94 717 LYS A N 1
ATOM 5719 C CA . LYS A 1 717 ? -1.389 27.185 6.678 1.00 40.94 717 LYS A CA 1
ATOM 5720 C C . LYS A 1 717 ? -1.718 27.854 8.007 1.00 40.94 717 LYS A C 1
ATOM 5722 O O . LYS A 1 717 ? -2.137 27.153 8.911 1.00 40.94 717 LYS A O 1
ATOM 5727 N N . GLY A 1 718 ? -1.536 29.158 8.162 1.00 43.53 718 GLY A N 1
ATOM 5728 C CA . GLY A 1 718 ? -1.979 29.866 9.361 1.00 43.53 718 GLY A CA 1
ATOM 5729 C C . GLY A 1 718 ? -3.472 30.175 9.259 1.00 43.53 718 GLY A C 1
ATOM 5730 O O . GLY A 1 718 ? -4.296 29.434 9.785 1.00 43.53 718 GLY A O 1
ATOM 5731 N N . PRO A 1 719 ? -3.868 31.217 8.518 1.00 41.28 719 PRO A N 1
ATOM 5732 C CA . PRO A 1 719 ? -5.241 31.715 8.557 1.00 41.28 719 PRO A CA 1
ATOM 5733 C C . PRO A 1 719 ? -6.256 30.807 7.828 1.00 41.28 719 PRO A C 1
ATOM 5735 O O . PRO A 1 719 ? -7.398 30.716 8.272 1.00 41.28 719 PRO A O 1
ATOM 5738 N N . PHE A 1 720 ? -5.853 30.044 6.794 1.00 42.06 720 PHE A N 1
ATOM 5739 C CA . PHE A 1 720 ? -6.717 29.023 6.159 1.00 42.06 720 PHE A CA 1
ATOM 5740 C C . PHE A 1 720 ? -7.137 27.946 7.151 1.00 42.06 720 PHE A C 1
ATOM 5742 O O . PHE A 1 720 ? -8.287 27.536 7.212 1.00 42.06 720 PHE A O 1
ATOM 5749 N N . VAL A 1 721 ? -6.182 27.523 7.963 1.00 45.53 721 VAL A N 1
ATOM 5750 C CA . VAL A 1 721 ? -6.330 26.457 8.936 1.00 45.53 721 VAL A CA 1
ATOM 5751 C C . VAL A 1 721 ? -7.108 26.979 10.151 1.00 45.53 721 VAL A C 1
ATOM 5753 O O . VAL A 1 721 ? -8.026 26.295 10.586 1.00 45.53 721 VAL A O 1
ATOM 5756 N N . TYR A 1 722 ? -6.872 28.224 10.597 1.00 48.06 722 TYR A N 1
ATOM 5757 C CA . TYR A 1 722 ? -7.617 28.843 11.704 1.00 48.06 722 TYR A CA 1
ATOM 5758 C C . TYR A 1 722 ? -9.092 29.144 11.401 1.00 48.06 722 TYR A C 1
ATOM 5760 O O . TYR A 1 722 ? -9.951 28.880 12.241 1.00 48.06 722 TYR A O 1
ATOM 5768 N N . SER A 1 723 ? -9.424 29.608 10.195 1.00 43.88 723 SER A N 1
ATOM 5769 C CA . SER A 1 723 ? -10.824 29.807 9.796 1.00 43.88 723 SER A CA 1
ATOM 5770 C C . SER A 1 723 ? -11.536 28.509 9.398 1.00 43.88 723 SER A C 1
ATOM 5772 O O . SER A 1 723 ? -12.744 28.392 9.602 1.00 43.88 723 SER A O 1
ATOM 5774 N N . LEU A 1 724 ? -10.794 27.506 8.909 1.00 47.91 724 LEU A N 1
ATOM 5775 C CA . LEU A 1 724 ? -11.299 26.141 8.736 1.00 47.91 724 LEU A CA 1
ATOM 5776 C C . LEU A 1 724 ? -11.745 25.563 10.090 1.00 47.91 724 LEU A C 1
ATOM 5778 O O . LEU A 1 724 ? -12.714 24.825 10.130 1.00 47.91 724 LEU A O 1
ATOM 5782 N N . TYR A 1 725 ? -11.137 25.941 11.218 1.00 55.81 725 TYR A N 1
ATOM 5783 C CA . TYR A 1 725 ? -11.519 25.403 12.530 1.00 55.81 725 TYR A CA 1
ATOM 5784 C C . TYR A 1 725 ? -12.905 25.833 13.012 1.00 55.81 725 TYR A C 1
ATOM 5786 O O . TYR A 1 725 ? -13.679 24.976 13.430 1.00 55.81 725 TYR A O 1
ATOM 5794 N N . SER A 1 726 ? -13.262 27.114 12.892 1.00 49.06 726 SER A N 1
ATOM 5795 C CA . SER A 1 726 ? -14.600 27.594 13.278 1.00 49.06 726 SER A CA 1
ATOM 5796 C C . SER A 1 726 ? -15.690 27.038 12.346 1.00 49.06 726 SER A C 1
ATOM 5798 O O . SER A 1 726 ? -16.713 26.526 12.803 1.00 49.06 726 SER A O 1
ATOM 5800 N N . ALA A 1 727 ? -15.430 27.022 11.033 1.00 50.47 727 ALA A N 1
ATOM 5801 C CA . ALA A 1 727 ? -16.369 26.500 10.039 1.00 50.47 727 ALA A CA 1
ATOM 5802 C C . ALA A 1 727 ? -16.499 24.965 10.058 1.00 50.47 727 ALA A C 1
ATOM 5804 O O . ALA A 1 727 ? -17.577 24.436 9.794 1.00 50.47 727 ALA A O 1
ATOM 5805 N N . VAL A 1 728 ? -15.438 24.225 10.401 1.00 53.78 728 VAL A N 1
ATOM 5806 C CA . VAL A 1 728 ? -15.517 22.763 10.502 1.00 53.78 728 VAL A CA 1
ATOM 5807 C C . VAL A 1 728 ? -16.232 22.323 11.784 1.00 53.78 728 VAL A C 1
ATOM 5809 O O . VAL A 1 728 ? -16.971 21.340 11.746 1.00 53.78 728 VAL A O 1
ATOM 5812 N N . ILE A 1 729 ? -16.093 23.041 12.906 1.00 53.97 729 ILE A N 1
ATOM 5813 C CA . ILE A 1 729 ? -16.881 22.745 14.121 1.00 53.97 729 ILE A CA 1
ATOM 5814 C C . ILE A 1 729 ? -18.388 22.890 13.840 1.00 53.97 729 ILE A C 1
ATOM 5816 O O . ILE A 1 729 ? -19.192 22.148 14.405 1.00 53.97 729 ILE A O 1
ATOM 5820 N N . MET A 1 730 ? -18.773 23.766 12.904 1.00 50.81 730 MET A N 1
ATOM 5821 C CA . MET A 1 730 ? -20.155 23.873 12.439 1.00 50.81 730 MET A CA 1
ATOM 5822 C C . MET A 1 730 ? -20.631 22.692 11.592 1.00 50.81 730 MET A C 1
ATOM 5824 O O . MET A 1 730 ? -21.810 22.380 11.660 1.00 50.81 730 MET A O 1
ATOM 5828 N N . THR A 1 731 ? -19.796 22.044 10.776 1.00 53.19 731 THR A N 1
ATOM 5829 C CA . THR A 1 731 ? -20.276 20.988 9.855 1.00 53.19 731 THR A CA 1
ATOM 5830 C C . THR A 1 731 ? -20.994 19.817 10.554 1.00 53.19 731 THR A C 1
ATOM 5832 O O . THR A 1 731 ? -22.050 19.416 10.069 1.00 53.19 731 THR A O 1
ATOM 5835 N N . PRO A 1 732 ? -20.525 19.307 11.714 1.00 51.84 732 PRO A N 1
ATOM 5836 C CA . PRO A 1 732 ? -21.297 18.374 12.544 1.00 51.84 732 PRO A CA 1
ATOM 5837 C C . PRO A 1 732 ? -22.514 18.999 13.249 1.00 51.84 732 PRO A C 1
ATOM 5839 O O . PRO A 1 732 ? -23.408 18.275 13.672 1.00 51.84 732 PRO A O 1
ATOM 5842 N N . ALA A 1 733 ? -22.552 20.324 13.427 1.00 51.25 733 ALA A N 1
ATOM 5843 C CA . ALA A 1 733 ? -23.697 21.042 14.000 1.00 51.25 733 ALA A CA 1
ATOM 5844 C C . ALA A 1 733 ? -24.804 21.302 12.956 1.00 51.25 733 ALA A C 1
ATOM 5846 O O . ALA A 1 733 ? -25.985 21.348 13.293 1.00 51.25 733 ALA A O 1
ATOM 5847 N N . THR A 1 734 ? -24.432 21.464 11.680 1.00 49.81 734 THR A N 1
ATOM 5848 C CA . THR A 1 734 ? -25.331 21.755 10.551 1.00 49.81 734 THR A CA 1
ATOM 5849 C C . THR A 1 734 ? -25.747 20.516 9.763 1.00 49.81 734 THR A C 1
ATOM 5851 O O . THR A 1 734 ? -26.687 20.605 8.975 1.00 49.81 734 THR A O 1
ATOM 5854 N N . SER A 1 735 ? -25.130 19.348 9.997 1.00 49.50 735 SER A N 1
ATOM 5855 C CA . SER A 1 735 ? -25.487 18.065 9.361 1.00 49.50 735 SER A CA 1
ATOM 5856 C C . SER A 1 735 ? -26.906 17.574 9.689 1.00 49.50 735 SER A C 1
ATOM 5858 O O . SER A 1 735 ? -27.357 16.545 9.176 1.00 49.50 735 SER A O 1
ATOM 5860 N N . GLY A 1 736 ? -27.650 18.300 10.527 1.00 60.81 736 GLY A N 1
ATOM 5861 C CA . GLY A 1 736 ? -29.005 17.936 10.904 1.00 60.81 736 GLY A CA 1
ATOM 5862 C C . GLY A 1 736 ? -29.024 16.578 11.602 1.00 60.81 736 GLY A C 1
ATOM 5863 O O . GLY A 1 736 ? -28.158 16.259 12.411 1.00 60.81 736 GLY A O 1
ATOM 5864 N N . ARG A 1 737 ? -30.027 15.749 11.302 1.00 66.31 737 ARG A N 1
ATOM 5865 C CA . ARG A 1 737 ? -30.289 14.459 11.973 1.00 66.31 737 ARG A CA 1
ATOM 5866 C C . ARG A 1 737 ? -29.218 13.370 11.727 1.00 66.31 737 ARG A C 1
ATOM 5868 O O . ARG A 1 737 ? -29.475 12.218 12.071 1.00 66.31 737 ARG A O 1
ATOM 5875 N N . TYR A 1 738 ? -28.055 13.696 11.146 1.00 78.56 738 TYR A N 1
ATOM 5876 C CA . TYR A 1 738 ? -27.025 12.747 10.704 1.00 78.56 738 TYR A CA 1
ATOM 5877 C C . TYR A 1 738 ? -25.638 13.009 11.315 1.00 78.56 738 TYR A C 1
ATOM 5879 O O . TYR A 1 738 ? -25.212 14.150 11.467 1.00 78.56 738 TYR A O 1
ATOM 5887 N N . VAL A 1 739 ? -24.945 11.922 11.642 1.00 83.50 739 VAL A N 1
ATOM 5888 C CA . VAL A 1 739 ? -23.514 11.825 11.966 1.00 83.50 739 VAL A CA 1
ATOM 5889 C C . VAL A 1 739 ? -22.805 11.361 10.702 1.00 83.50 739 VAL A C 1
ATOM 5891 O O . VAL A 1 739 ? -23.280 10.439 10.045 1.00 83.50 739 VAL A O 1
ATOM 5894 N N . HIS A 1 740 ? -21.695 11.989 10.342 1.00 82.94 740 HIS A N 1
ATOM 5895 C CA . HIS A 1 740 ? -20.944 11.714 9.125 1.00 82.94 740 HIS A CA 1
ATOM 5896 C C . HIS A 1 740 ? -20.175 10.392 9.178 1.00 82.94 740 HIS A C 1
ATOM 5898 O O . HIS A 1 740 ? -20.134 9.659 8.192 1.00 82.94 740 HIS A O 1
ATOM 5904 N N . GLY A 1 741 ? -19.508 10.099 10.298 1.00 82.75 741 GLY A N 1
ATOM 5905 C CA . GLY A 1 741 ? -18.791 8.838 10.513 1.00 82.75 741 GLY A CA 1
ATOM 5906 C C . GLY A 1 741 ? -17.457 8.685 9.763 1.00 82.75 741 GLY A C 1
ATOM 5907 O O . GLY A 1 741 ? -16.829 7.630 9.853 1.00 82.75 741 GLY A O 1
ATOM 5908 N N . ASP A 1 742 ? -16.990 9.713 9.041 1.00 85.25 742 ASP A N 1
ATOM 5909 C CA . ASP A 1 742 ? -15.680 9.717 8.356 1.00 85.25 742 ASP A CA 1
ATOM 5910 C C . ASP A 1 742 ? -15.126 11.134 8.170 1.00 85.25 742 ASP A C 1
ATOM 5912 O O . ASP A 1 742 ? -14.761 11.567 7.076 1.00 85.25 742 ASP A O 1
ATOM 5916 N N . VAL A 1 743 ? -15.092 11.885 9.267 1.00 84.62 743 VAL A N 1
ATOM 5917 C CA . VAL A 1 743 ? -14.526 13.233 9.292 1.00 84.62 743 VAL A CA 1
ATOM 5918 C C . VAL A 1 743 ? -13.006 13.158 9.109 1.00 84.62 743 VAL A C 1
ATOM 5920 O O . VAL A 1 743 ? -12.286 12.637 9.965 1.00 84.62 743 VAL A O 1
ATOM 5923 N N . LYS A 1 744 ? -12.518 13.668 7.974 1.00 81.19 744 LYS A N 1
ATOM 5924 C CA . LYS A 1 744 ? -11.100 13.683 7.584 1.00 81.19 744 LYS A CA 1
ATOM 5925 C C . LYS A 1 744 ? -10.827 14.816 6.587 1.00 81.19 744 LYS A C 1
ATOM 5927 O O . LYS A 1 744 ? -11.767 15.256 5.925 1.00 81.19 744 LYS A O 1
ATOM 5932 N N . PRO A 1 745 ? -9.567 15.265 6.420 1.00 73.94 745 PRO A N 1
ATOM 5933 C CA . PRO A 1 745 ? -9.237 16.374 5.522 1.00 73.94 745 PRO A CA 1
ATOM 5934 C C . PRO A 1 745 ? -9.779 16.220 4.099 1.00 73.94 745 PRO A C 1
ATOM 5936 O O . PRO A 1 745 ? -10.186 17.199 3.489 1.00 73.94 745 PRO A O 1
ATOM 5939 N N . GLU A 1 746 ? -9.779 14.997 3.570 1.00 73.00 746 GLU A N 1
ATOM 5940 C CA . GLU A 1 746 ? -10.166 14.711 2.188 1.00 73.00 746 GLU A CA 1
ATOM 5941 C C . GLU A 1 746 ? -11.669 14.890 1.913 1.00 73.00 746 GLU A C 1
ATOM 5943 O O . GLU A 1 746 ? -12.048 15.013 0.751 1.00 73.00 746 GLU A O 1
ATOM 5948 N N . ASN A 1 747 ? -12.503 14.919 2.958 1.00 73.69 747 ASN A N 1
ATOM 5949 C CA . ASN A 1 747 ? -13.962 15.023 2.857 1.00 73.69 747 ASN A CA 1
ATOM 5950 C C . ASN A 1 747 ? -14.476 16.462 3.039 1.00 73.69 747 ASN A C 1
ATOM 5952 O O . ASN A 1 747 ? -15.677 16.700 2.969 1.00 73.69 747 ASN A O 1
ATOM 5956 N N . PHE A 1 748 ? -13.586 17.434 3.249 1.00 71.50 748 PHE A N 1
ATOM 5957 C CA . PHE A 1 748 ? -13.939 18.851 3.300 1.00 71.50 748 PHE A CA 1
ATOM 5958 C C . PHE A 1 748 ? -13.666 19.515 1.952 1.00 71.50 748 PHE A C 1
ATOM 5960 O O . PHE A 1 748 ? -12.528 19.527 1.482 1.00 71.50 748 PHE A O 1
ATOM 5967 N N . LEU A 1 749 ? -14.701 20.096 1.346 1.00 60.38 749 LEU A N 1
ATOM 5968 C CA . LEU A 1 749 ? -14.625 20.860 0.101 1.00 60.38 749 LEU A CA 1
ATOM 5969 C C . LEU A 1 749 ? -15.090 22.298 0.328 1.00 60.38 749 LEU A C 1
ATOM 5971 O O . LEU A 1 749 ? -15.863 22.572 1.237 1.00 60.38 749 LEU A O 1
ATOM 5975 N N . LEU A 1 750 ? -14.644 23.218 -0.517 1.00 66.81 750 LEU A N 1
ATOM 5976 C CA . LEU A 1 750 ? -15.196 24.569 -0.582 1.00 66.81 750 LEU A CA 1
ATOM 5977 C C . LEU A 1 750 ? -16.211 24.650 -1.717 1.00 66.81 750 LEU A C 1
ATOM 5979 O O . LEU A 1 750 ? -16.142 23.866 -2.670 1.00 66.81 750 LEU A O 1
ATOM 5983 N N . GLY A 1 751 ? -17.168 25.567 -1.592 1.00 60.50 751 GLY A N 1
ATOM 5984 C CA . GLY A 1 751 ? -18.189 25.758 -2.609 1.00 60.50 751 GLY A CA 1
ATOM 5985 C C . GLY A 1 751 ? -17.611 26.169 -3.956 1.00 60.50 751 GLY A C 1
ATOM 5986 O O . GLY A 1 751 ? -16.454 26.593 -4.045 1.00 60.50 751 GLY A O 1
ATOM 5987 N N . PRO A 1 752 ? -18.409 26.033 -5.029 1.00 58.88 752 PRO A N 1
ATOM 5988 C CA . PRO A 1 752 ? -17.961 26.342 -6.371 1.00 58.88 752 PRO A CA 1
ATOM 5989 C C . PRO A 1 752 ? -17.410 27.773 -6.434 1.00 58.88 752 PRO A C 1
ATOM 5991 O O . PRO A 1 752 ? -18.117 28.709 -6.039 1.00 58.88 752 PRO A O 1
ATOM 5994 N N . PRO A 1 753 ? -16.170 27.940 -6.921 1.00 52.62 753 PRO A N 1
ATOM 5995 C CA . PRO A 1 753 ? -15.518 29.233 -6.980 1.00 52.62 753 PRO A CA 1
ATOM 5996 C C . PRO A 1 753 ? -16.408 30.289 -7.693 1.00 52.62 753 PRO A C 1
ATOM 5998 O O . PRO A 1 753 ? -16.798 30.100 -8.845 1.00 52.62 753 PRO A O 1
ATOM 6001 N N . GLY A 1 754 ? -16.762 31.342 -6.935 1.00 52.62 754 GLY A N 1
ATOM 6002 C CA . GLY A 1 754 ? -17.700 32.476 -7.106 1.00 52.62 754 GLY A CA 1
ATOM 6003 C C . GLY A 1 754 ? -19.114 32.234 -7.536 1.00 52.62 754 GLY A C 1
ATOM 6004 O O . GLY A 1 754 ? -19.746 32.959 -8.298 1.00 52.62 754 GLY A O 1
ATOM 6005 N N . THR A 1 755 ? -19.645 31.252 -6.851 1.00 62.66 755 THR A N 1
ATOM 6006 C CA . THR A 1 755 ? -20.966 31.405 -6.277 1.00 62.66 755 THR A CA 1
ATOM 6007 C C . THR A 1 755 ? -20.876 32.204 -4.968 1.00 62.66 755 THR A C 1
ATOM 6009 O O . THR A 1 755 ? -19.803 32.312 -4.367 1.00 62.66 755 THR A O 1
ATOM 6012 N N . ASN A 1 756 ? -22.014 32.666 -4.442 1.00 68.94 756 ASN A N 1
ATOM 6013 C CA . ASN A 1 756 ? -22.104 33.186 -3.066 1.00 68.94 756 ASN A CA 1
ATOM 6014 C C . ASN A 1 756 ? -21.669 32.148 -2.001 1.00 68.94 756 ASN A C 1
ATOM 6016 O O . ASN A 1 756 ? -21.553 32.473 -0.822 1.00 68.94 756 ASN A O 1
ATOM 6020 N N . GLU A 1 757 ? -21.426 30.897 -2.407 1.00 60.69 757 GLU A N 1
ATOM 6021 C CA . GLU A 1 757 ? -21.002 29.783 -1.566 1.00 60.69 757 GLU A CA 1
ATOM 6022 C C . GLU A 1 757 ? -19.505 29.452 -1.692 1.00 60.69 757 GLU A C 1
ATOM 6024 O O . GLU A 1 757 ? -19.053 28.499 -1.073 1.00 60.69 757 GLU A O 1
ATOM 6029 N N . GLU A 1 758 ? -18.702 30.215 -2.437 1.00 64.56 758 GLU A N 1
ATOM 6030 C CA . GLU A 1 758 ? -17.261 29.956 -2.623 1.00 64.56 758 GLU A CA 1
ATOM 6031 C C . GLU A 1 758 ? -16.488 29.801 -1.304 1.00 64.56 758 GLU A C 1
ATOM 6033 O O . GLU A 1 758 ? -15.660 28.907 -1.146 1.00 64.56 758 GLU A O 1
ATOM 6038 N N . LYS A 1 759 ? -16.795 30.659 -0.327 1.00 63.50 759 LYS A N 1
ATOM 6039 C CA . LYS A 1 759 ? -16.208 30.604 1.016 1.00 63.50 759 LYS A CA 1
ATOM 6040 C C . LYS A 1 759 ? -16.956 29.632 1.940 1.00 63.50 759 LYS A C 1
ATOM 6042 O O . LYS A 1 759 ? -16.634 29.531 3.116 1.00 63.50 759 LYS A O 1
ATOM 6047 N N . LYS A 1 760 ? -17.991 28.936 1.475 1.00 67.12 760 LYS A N 1
ATOM 6048 C CA . LYS A 1 760 ? -18.765 27.991 2.288 1.00 67.12 760 LYS A CA 1
ATOM 6049 C C . LYS A 1 760 ? -18.079 26.632 2.267 1.00 67.12 760 LYS A C 1
ATOM 6051 O O . LYS A 1 760 ? -17.732 26.114 1.208 1.00 67.12 760 LYS A O 1
ATOM 6056 N N . LEU A 1 761 ? -17.885 26.056 3.448 1.00 67.12 761 LEU A N 1
ATOM 6057 C CA . LEU A 1 761 ? -17.330 24.719 3.589 1.00 67.12 761 LEU A CA 1
ATOM 6058 C C . LEU A 1 761 ? -18.443 23.672 3.473 1.00 67.12 761 LEU A C 1
ATOM 6060 O O . LEU A 1 761 ? -19.461 23.750 4.159 1.00 67.12 761 LEU A O 1
ATOM 6064 N N . PHE A 1 762 ? -18.219 22.679 2.626 1.00 65.62 762 PHE A N 1
ATOM 6065 C CA . PHE A 1 762 ? -19.068 21.519 2.424 1.00 65.62 762 PHE A CA 1
ATOM 6066 C C . PHE A 1 762 ? -18.364 20.281 2.957 1.00 65.62 762 PHE A C 1
ATOM 6068 O O . PHE A 1 762 ? -17.182 20.052 2.702 1.00 65.62 762 PHE A O 1
ATOM 6075 N N . LEU A 1 763 ? -19.114 19.461 3.678 1.00 68.00 763 LEU A N 1
ATOM 6076 C CA . LEU A 1 763 ? -18.692 18.128 4.067 1.00 68.00 763 LEU A CA 1
ATOM 6077 C C . LEU A 1 763 ? -19.317 17.133 3.081 1.00 68.00 763 LEU A C 1
ATOM 6079 O O . LEU A 1 763 ? -20.533 17.131 2.887 1.00 68.00 763 LEU A O 1
ATOM 6083 N N . VAL A 1 764 ? -18.476 16.348 2.413 1.00 69.00 764 VAL A N 1
ATOM 6084 C CA . VAL A 1 764 ? -18.863 15.407 1.351 1.00 69.00 764 VAL A CA 1
ATOM 6085 C C . VAL A 1 764 ? -18.484 13.975 1.715 1.00 69.00 764 VAL A C 1
ATOM 6087 O O . VAL A 1 764 ? -17.779 13.752 2.688 1.00 69.00 764 VAL A O 1
ATOM 6090 N N . ASP A 1 765 ? -18.900 13.011 0.888 1.00 69.31 765 ASP A N 1
ATOM 6091 C CA . ASP A 1 765 ? -18.714 11.573 1.141 1.00 69.31 765 ASP A CA 1
ATOM 6092 C C . ASP A 1 765 ? -19.538 11.073 2.343 1.00 69.31 765 ASP A C 1
ATOM 6094 O O . ASP A 1 765 ? -19.043 10.488 3.305 1.00 69.31 765 ASP A O 1
ATOM 6098 N N . LEU A 1 766 ? -20.858 11.264 2.243 1.00 72.94 766 LEU A N 1
ATOM 6099 C CA . LEU A 1 766 ? -21.855 10.777 3.204 1.00 72.94 766 LEU A CA 1
ATOM 6100 C C . LEU A 1 766 ? -22.078 9.252 3.132 1.00 72.94 766 LEU A C 1
ATOM 6102 O O . LEU A 1 766 ? -23.064 8.751 3.668 1.00 72.94 766 LEU A O 1
ATOM 6106 N N . GLY A 1 767 ? -21.189 8.489 2.483 1.00 70.19 767 GLY A N 1
ATOM 6107 C CA . GLY A 1 767 ? -21.333 7.038 2.318 1.00 70.19 767 GLY A CA 1
ATOM 6108 C C . GLY A 1 767 ? -21.315 6.256 3.637 1.00 70.19 767 GLY A C 1
ATOM 6109 O O . GLY A 1 767 ? -21.800 5.128 3.694 1.00 70.19 767 GLY A O 1
ATOM 6110 N N . LEU A 1 768 ? -20.779 6.860 4.702 1.00 78.19 768 LEU A N 1
ATOM 6111 C CA . LEU A 1 768 ? -20.767 6.313 6.062 1.00 78.19 768 LEU A CA 1
ATOM 6112 C C . LEU A 1 768 ? -21.710 7.051 7.021 1.00 78.19 768 LEU A C 1
ATOM 6114 O O . LEU A 1 768 ? -21.757 6.703 8.204 1.00 78.19 768 LEU A O 1
ATOM 6118 N N . ALA A 1 769 ? -22.469 8.030 6.519 1.00 83.38 769 ALA A N 1
ATOM 6119 C CA . ALA A 1 769 ? -23.329 8.847 7.350 1.00 83.38 769 ALA A CA 1
ATOM 6120 C C . ALA A 1 769 ? -24.510 8.035 7.897 1.00 83.38 769 ALA A C 1
ATOM 6122 O O . ALA A 1 769 ? -25.170 7.278 7.183 1.00 83.38 769 ALA A O 1
ATOM 6123 N N . THR A 1 770 ? -24.807 8.220 9.178 1.00 83.50 770 THR A N 1
ATOM 6124 C CA . THR A 1 770 ? -25.912 7.559 9.875 1.00 83.50 770 THR A CA 1
ATOM 6125 C C . THR A 1 770 ? -26.769 8.556 10.614 1.00 83.50 770 THR A C 1
ATOM 6127 O O . THR A 1 770 ? -26.269 9.546 11.136 1.00 83.50 770 THR A O 1
ATOM 6130 N N . LYS A 1 771 ? -28.069 8.281 10.719 1.00 83.44 771 LYS A N 1
ATOM 6131 C CA . LYS A 1 771 ? -28.943 9.079 11.577 1.00 83.44 771 LYS A CA 1
ATOM 6132 C C . LYS A 1 771 ? -28.531 8.904 13.038 1.00 83.44 771 LYS A C 1
ATOM 6134 O O . LYS A 1 771 ? -28.335 7.774 13.469 1.00 83.44 771 LYS A O 1
ATOM 6139 N N . TRP A 1 772 ? -28.428 10.002 13.782 1.00 82.69 772 TRP A N 1
ATOM 6140 C CA . TRP A 1 772 ? -28.269 9.966 15.246 1.00 82.69 772 TRP A CA 1
ATOM 6141 C C . TRP A 1 772 ? -29.592 10.191 15.980 1.00 82.69 772 TRP A C 1
ATOM 6143 O O . TRP A 1 772 ? -29.670 10.014 17.191 1.00 82.69 772 TRP A O 1
ATOM 6153 N N . ARG A 1 773 ? -30.648 10.555 15.243 1.00 82.31 773 ARG A N 1
ATOM 6154 C CA . ARG A 1 773 ? -31.991 10.793 15.767 1.00 82.31 773 ARG A CA 1
ATOM 6155 C C . ARG A 1 773 ? -33.023 10.029 14.943 1.00 82.31 773 ARG A C 1
ATOM 6157 O O . ARG A 1 773 ? -33.008 10.110 13.709 1.00 82.31 773 ARG A O 1
ATOM 6164 N N . ASP A 1 774 ? -33.919 9.316 15.614 1.00 77.81 774 ASP A N 1
ATOM 6165 C CA . ASP A 1 774 ? -35.024 8.618 14.965 1.00 77.81 774 ASP A CA 1
ATOM 6166 C C . ASP A 1 774 ? -35.995 9.625 14.321 1.00 77.81 774 ASP A C 1
ATOM 6168 O O . ASP A 1 774 ? -36.268 10.703 14.855 1.00 77.81 774 ASP A O 1
ATOM 6172 N N . SER A 1 775 ? -36.477 9.305 13.117 1.00 71.69 775 SER A N 1
ATOM 6173 C CA . SER A 1 775 ? -37.292 10.236 12.321 1.00 71.69 775 SER A CA 1
ATOM 6174 C C . SER A 1 775 ? -38.754 10.305 12.761 1.00 71.69 775 SER A C 1
ATOM 6176 O O . SER A 1 775 ? -39.401 11.305 12.463 1.00 71.69 775 SER A O 1
ATOM 6178 N N . SER A 1 776 ? -39.241 9.270 13.444 1.00 74.25 776 SER A N 1
ATOM 6179 C CA . SER A 1 776 ? -40.616 9.130 13.920 1.00 74.25 776 SER A CA 1
ATOM 6180 C C . SER A 1 776 ? -40.786 9.631 15.354 1.00 74.25 776 SER A C 1
ATOM 6182 O O . SER A 1 776 ? -41.728 10.365 15.630 1.00 74.25 776 SER A O 1
ATOM 6184 N N . THR A 1 777 ? -39.845 9.316 16.249 1.00 78.12 777 THR A N 1
ATOM 6185 C CA . THR A 1 777 ? -39.942 9.685 17.673 1.00 78.12 777 THR A CA 1
ATOM 6186 C C . THR A 1 777 ? -39.205 10.977 18.008 1.00 78.12 777 THR A C 1
ATOM 6188 O O . THR A 1 777 ? -39.464 11.598 19.035 1.00 78.12 777 THR A O 1
ATOM 6191 N N . GLY A 1 778 ? -38.249 11.393 17.170 1.00 73.31 778 GLY A N 1
ATOM 6192 C CA . GLY A 1 778 ? -37.357 12.493 17.515 1.00 73.31 778 GLY A CA 1
ATOM 6193 C C . GLY A 1 778 ? -36.503 12.193 18.753 1.00 73.31 778 GLY A C 1
ATOM 6194 O O . GLY A 1 778 ? -36.006 13.131 19.374 1.00 73.31 778 GLY A O 1
ATOM 6195 N N . LEU A 1 779 ? -36.302 10.931 19.121 1.00 80.88 779 LEU A N 1
ATOM 6196 C CA . LEU A 1 779 ? -35.380 10.538 20.186 1.00 80.88 779 LEU A CA 1
ATOM 6197 C C . LEU A 1 779 ? -34.005 10.188 19.606 1.00 80.88 779 LEU A C 1
ATOM 6199 O O . LEU A 1 779 ? -33.867 9.933 18.406 1.00 80.88 779 LEU A O 1
ATOM 6203 N N . HIS A 1 780 ? -32.971 10.236 20.445 1.00 86.00 780 HIS A N 1
ATOM 6204 C CA . HIS A 1 780 ? -31.629 9.795 20.065 1.00 86.00 780 HIS A CA 1
ATOM 6205 C C . HIS A 1 780 ? -31.660 8.306 19.685 1.00 86.00 780 HIS A C 1
ATOM 6207 O O . HIS A 1 780 ? -32.405 7.538 20.290 1.00 86.00 780 HIS A O 1
ATOM 6213 N N . VAL A 1 781 ? -30.867 7.892 18.691 1.00 87.38 781 VAL A N 1
ATOM 6214 C CA . VAL A 1 781 ? -30.749 6.468 18.339 1.00 87.38 781 VAL A CA 1
ATOM 6215 C C . VAL A 1 781 ? -30.258 5.660 19.532 1.00 87.38 781 VAL A C 1
ATOM 6217 O O . VAL A 1 781 ? -29.469 6.152 20.344 1.00 87.38 781 VAL A O 1
ATOM 6220 N N . GLU A 1 782 ? -30.716 4.417 19.623 1.00 86.00 782 GLU A N 1
ATOM 6221 C CA . GLU A 1 782 ? -30.321 3.528 20.704 1.00 86.00 782 GLU A CA 1
ATOM 6222 C C . GLU A 1 782 ? -28.825 3.215 20.660 1.00 86.00 782 GLU A C 1
ATOM 6224 O O . GLU A 1 782 ? -28.193 3.138 19.603 1.00 86.00 782 GLU A O 1
ATOM 6229 N N . TYR A 1 783 ? -28.254 3.040 21.846 1.00 88.62 783 TYR A N 1
ATOM 6230 C CA . TYR A 1 783 ? -26.868 2.643 21.997 1.00 88.62 783 TYR A CA 1
ATOM 6231 C C . TYR A 1 783 ? -26.709 1.144 21.716 1.00 88.62 783 TYR A C 1
ATOM 6233 O O . TYR A 1 783 ? -27.328 0.306 22.372 1.00 88.62 783 TYR A O 1
ATOM 6241 N N . ASP A 1 784 ? -25.817 0.814 20.786 1.00 88.69 784 ASP A N 1
ATOM 6242 C CA . ASP A 1 784 ? -25.351 -0.551 20.533 1.00 88.69 784 ASP A CA 1
ATOM 6243 C C . ASP A 1 784 ? -23.821 -0.598 20.377 1.00 88.69 784 ASP A C 1
ATOM 6245 O O . ASP A 1 784 ? -23.200 0.402 19.995 1.00 88.69 784 ASP A O 1
ATOM 6249 N N . GLN A 1 785 ? -23.217 -1.764 20.624 1.00 91.38 785 GLN A N 1
ATOM 6250 C CA . GLN A 1 785 ? -21.796 -2.028 20.395 1.00 91.38 785 GLN A CA 1
ATOM 6251 C C . GLN A 1 785 ? -21.598 -3.325 19.600 1.00 91.38 785 GLN A C 1
ATOM 6253 O O . GLN A 1 785 ? -22.036 -4.403 19.993 1.00 91.38 785 GLN A O 1
ATOM 6258 N N . ARG A 1 786 ? -20.862 -3.220 18.489 1.00 89.19 786 ARG A N 1
ATOM 6259 C CA . ARG A 1 786 ? -20.495 -4.324 17.594 1.00 89.19 786 ARG A CA 1
ATOM 6260 C C . ARG A 1 786 ? -18.984 -4.319 17.351 1.00 89.19 786 ARG A C 1
ATOM 6262 O O . ARG A 1 786 ? -18.533 -3.720 16.376 1.00 89.19 786 ARG A O 1
ATOM 6269 N N . PRO A 1 787 ? -18.183 -4.978 18.211 1.00 86.75 787 PRO A N 1
ATOM 6270 C CA . PRO A 1 787 ? -16.717 -4.898 18.184 1.00 86.75 787 PRO A CA 1
ATOM 6271 C C . PRO A 1 787 ? -16.033 -5.283 16.860 1.00 86.75 787 PRO A C 1
ATOM 6273 O O . PRO A 1 787 ? -14.864 -4.962 16.659 1.00 86.75 787 PRO A O 1
ATOM 6276 N N . ASP A 1 788 ? -16.712 -5.993 15.956 1.00 81.88 788 ASP A N 1
ATOM 6277 C CA . ASP A 1 788 ? -16.194 -6.359 14.633 1.00 81.88 788 ASP A CA 1
ATOM 6278 C C . ASP A 1 788 ? -16.509 -5.340 13.524 1.00 81.88 788 ASP A C 1
ATOM 6280 O O . ASP A 1 788 ? -15.960 -5.454 12.422 1.00 81.88 788 ASP A O 1
ATOM 6284 N N . VAL A 1 789 ? -17.362 -4.349 13.797 1.00 83.88 789 VAL A N 1
ATOM 6285 C CA . VAL A 1 789 ? -17.797 -3.330 12.838 1.00 83.88 789 VAL A CA 1
ATOM 6286 C C . VAL A 1 789 ? -17.053 -2.025 13.099 1.00 83.88 789 VAL A C 1
ATOM 6288 O O . VAL A 1 789 ? -17.454 -1.207 13.918 1.00 83.88 789 VAL A O 1
ATOM 6291 N N . PHE A 1 790 ? -15.978 -1.799 12.348 1.00 88.38 790 PHE A N 1
ATOM 6292 C CA . PHE A 1 790 ? -15.271 -0.519 12.330 1.00 88.38 790 PHE A CA 1
ATOM 6293 C C . PHE A 1 790 ? -15.795 0.382 11.203 1.00 88.38 790 PHE A C 1
ATOM 6295 O O . PHE A 1 790 ? -15.958 -0.073 10.067 1.00 88.38 790 PHE A O 1
ATOM 6302 N N . ARG A 1 791 ? -16.009 1.671 11.497 1.00 81.88 791 ARG A N 1
ATOM 6303 C CA . ARG A 1 791 ? -16.406 2.696 10.516 1.00 81.88 791 ARG A CA 1
ATOM 6304 C C . ARG A 1 791 ? -15.446 3.888 10.540 1.00 81.88 791 ARG A C 1
ATOM 6306 O O . ARG A 1 791 ? -14.994 4.308 11.602 1.00 81.88 791 ARG A O 1
ATOM 6313 N N . GLY A 1 792 ? -15.148 4.417 9.354 1.00 86.75 792 GLY A N 1
ATOM 6314 C CA . GLY A 1 792 ? -14.312 5.602 9.157 1.00 86.75 792 GLY A CA 1
ATOM 6315 C C . GLY A 1 792 ? -12.836 5.310 8.872 1.00 86.75 792 GLY A C 1
ATOM 6316 O O . GLY A 1 792 ? -12.395 4.176 8.679 1.00 86.75 792 GLY A O 1
ATOM 6317 N N . THR A 1 793 ? -12.029 6.362 8.817 1.00 89.00 793 THR A N 1
ATOM 6318 C CA . THR A 1 793 ? -10.596 6.267 8.524 1.00 89.00 793 THR A CA 1
ATOM 6319 C C . THR A 1 793 ? -9.790 6.035 9.803 1.00 89.00 793 THR A C 1
ATOM 6321 O O . THR A 1 793 ? -9.687 6.937 10.623 1.00 89.00 793 THR A O 1
ATOM 6324 N N . VAL A 1 794 ? -9.118 4.879 9.955 1.00 90.75 794 VAL A N 1
ATOM 6325 C CA . VAL A 1 794 ? -8.349 4.459 11.167 1.00 90.75 794 VAL A CA 1
ATOM 6326 C C . VAL A 1 794 ? -7.565 5.590 11.852 1.00 90.75 794 VAL A C 1
ATOM 6328 O O . VAL A 1 794 ? -7.537 5.689 13.080 1.00 90.75 794 VAL A O 1
ATOM 6331 N N . ARG A 1 795 ? -6.918 6.454 11.060 1.00 89.75 795 ARG A N 1
ATOM 6332 C CA . ARG A 1 795 ? -6.121 7.583 11.556 1.00 89.75 795 ARG A CA 1
ATOM 6333 C C . ARG A 1 795 ? -6.969 8.612 12.314 1.00 89.75 795 ARG A C 1
ATOM 6335 O O . ARG A 1 795 ? -6.536 9.037 13.384 1.00 89.75 795 ARG A O 1
ATOM 6342 N N . TYR A 1 796 ? -8.137 8.961 11.782 1.00 92.50 796 TYR A N 1
ATOM 6343 C CA . TYR A 1 796 ? -8.997 10.050 12.249 1.00 92.50 796 TYR A CA 1
ATOM 6344 C C . TYR A 1 796 ? -10.216 9.567 13.039 1.00 92.50 796 TYR A C 1
ATOM 6346 O O . TYR A 1 796 ? -10.667 10.302 13.889 1.00 92.50 796 TYR A O 1
ATOM 6354 N N . ALA A 1 797 ? -10.689 8.333 12.857 1.00 93.50 797 ALA A N 1
ATOM 6355 C CA . ALA A 1 797 ? -11.884 7.821 13.537 1.00 93.50 797 ALA A CA 1
ATOM 6356 C C . ALA A 1 797 ? -11.785 7.878 15.076 1.00 93.50 797 ALA A C 1
ATOM 6358 O O . ALA A 1 797 ? -10.719 7.579 15.628 1.00 93.50 797 ALA A O 1
ATOM 6359 N N . SER A 1 798 ? -12.881 8.213 15.758 1.00 93.19 798 SER A N 1
ATOM 6360 C CA . SER A 1 798 ? -12.993 8.238 17.225 1.00 93.19 798 SER A CA 1
ATOM 6361 C C . SER A 1 798 ? -12.623 6.896 17.863 1.00 93.19 798 SER A C 1
ATOM 6363 O O . SER A 1 798 ? -12.641 5.848 17.208 1.00 93.19 798 SER A O 1
ATOM 6365 N N . VAL A 1 799 ? -12.298 6.884 19.159 1.00 91.25 799 VAL A N 1
ATOM 6366 C CA . VAL A 1 799 ? -12.098 5.599 19.844 1.00 91.25 799 VAL A CA 1
ATOM 6367 C C . VAL A 1 799 ? -13.373 4.760 19.885 1.00 91.25 799 VAL A C 1
ATOM 6369 O O . VAL A 1 799 ? -13.310 3.548 19.696 1.00 91.25 799 VAL A O 1
ATOM 6372 N N . HIS A 1 800 ? -14.533 5.375 20.071 1.00 91.00 800 HIS A N 1
ATOM 6373 C CA . HIS A 1 800 ? -15.793 4.638 20.112 1.00 91.00 800 HIS A CA 1
ATOM 6374 C C . HIS A 1 800 ? -16.094 3.950 18.767 1.00 91.00 800 HIS A C 1
ATOM 6376 O O . HIS A 1 800 ? -16.559 2.811 18.767 1.00 91.00 800 HIS A O 1
ATOM 6382 N N . ALA A 1 801 ? -15.714 4.557 17.635 1.00 92.12 801 ALA A N 1
ATOM 6383 C CA . ALA A 1 801 ? -15.773 3.914 16.322 1.00 92.12 801 ALA A CA 1
ATOM 6384 C C . ALA A 1 801 ? -14.817 2.711 16.211 1.00 92.12 801 ALA A C 1
ATOM 6386 O O . ALA A 1 801 ? -15.181 1.693 15.624 1.00 92.12 801 ALA A O 1
ATOM 6387 N N . HIS A 1 802 ? -13.615 2.783 16.804 1.00 91.69 802 HIS A N 1
ATOM 6388 C CA . HIS A 1 802 ? -12.701 1.628 16.916 1.00 91.69 802 HIS A CA 1
ATOM 6389 C C . HIS A 1 802 ? -13.258 0.506 17.798 1.00 91.69 802 HIS A C 1
ATOM 6391 O O . HIS A 1 802 ? -12.993 -0.661 17.526 1.00 91.69 802 HIS A O 1
ATOM 6397 N N . LEU A 1 803 ? -14.031 0.853 18.827 1.00 90.19 803 LEU A N 1
ATOM 6398 C CA . LEU A 1 803 ? -14.740 -0.092 19.695 1.00 90.19 803 LEU A CA 1
ATOM 6399 C C . LEU A 1 803 ? -16.030 -0.640 19.059 1.00 90.19 803 LEU A C 1
ATOM 6401 O O . LEU A 1 803 ? -16.695 -1.479 19.667 1.00 90.19 803 LEU A O 1
ATOM 6405 N N . GLY A 1 804 ? -16.393 -0.173 17.860 1.00 90.56 804 GLY A N 1
ATOM 6406 C CA . GLY A 1 804 ? -17.600 -0.584 17.147 1.00 90.56 804 GLY A CA 1
ATOM 6407 C C . GLY A 1 804 ? -18.899 -0.120 17.803 1.00 90.56 804 GLY A C 1
ATOM 6408 O O . GLY A 1 804 ? -19.942 -0.744 17.620 1.00 90.56 804 GLY A O 1
ATOM 6409 N N . ARG A 1 805 ? -18.850 0.949 18.603 1.00 91.50 805 ARG A N 1
ATOM 6410 C CA . ARG A 1 805 ? -20.043 1.565 19.192 1.00 91.50 805 ARG A CA 1
ATOM 6411 C C . ARG A 1 805 ? -20.857 2.287 18.125 1.00 91.50 805 ARG A C 1
ATOM 6413 O O . ARG A 1 805 ? -20.329 2.726 17.102 1.00 91.50 805 ARG A O 1
ATOM 6420 N N . THR A 1 806 ? -22.147 2.431 18.392 1.00 89.56 806 THR A N 1
ATOM 6421 C CA . THR A 1 806 ? -23.052 3.233 17.567 1.00 89.56 806 THR A CA 1
ATOM 6422 C C . THR A 1 806 ? -22.522 4.660 17.478 1.00 89.56 806 THR A C 1
ATOM 6424 O O . THR A 1 806 ? -22.154 5.254 18.490 1.00 89.56 806 THR A O 1
ATOM 6427 N N . GLY A 1 807 ? -22.432 5.185 16.255 1.00 87.44 807 GLY A N 1
ATOM 6428 C CA . GLY A 1 807 ? -21.913 6.527 16.010 1.00 87.44 807 GLY A CA 1
ATOM 6429 C C . GLY A 1 807 ? -22.875 7.599 16.514 1.00 87.44 807 GLY A C 1
ATOM 6430 O O . GLY A 1 807 ? -24.082 7.520 16.291 1.00 87.44 807 GLY A O 1
ATOM 6431 N N . SER A 1 808 ? -22.325 8.613 17.168 1.00 87.75 808 SER A N 1
ATOM 6432 C CA . SER A 1 808 ? -23.039 9.755 17.738 1.00 87.75 808 SER A CA 1
ATOM 6433 C C . SER A 1 808 ? -22.309 11.061 17.425 1.00 87.75 808 SER A C 1
ATOM 6435 O O . SER A 1 808 ? -21.223 11.071 16.843 1.00 87.75 808 SER A O 1
ATOM 6437 N N . ARG A 1 809 ? -22.890 12.195 17.827 1.00 87.50 809 ARG A N 1
ATOM 6438 C CA . ARG A 1 809 ? -22.307 13.524 17.575 1.00 87.50 809 ARG A CA 1
ATOM 6439 C C . ARG A 1 809 ? -20.894 13.672 18.161 1.00 87.50 809 ARG A C 1
ATOM 6441 O O . ARG A 1 809 ? -20.056 14.344 17.562 1.00 87.50 809 ARG A O 1
ATOM 6448 N N . ARG A 1 810 ? -20.596 13.001 19.284 1.00 89.06 810 ARG A N 1
ATOM 6449 C CA . ARG A 1 810 ? -19.256 13.018 19.903 1.00 89.06 810 ARG A CA 1
ATOM 6450 C C . ARG A 1 810 ? -18.178 12.416 19.001 1.00 89.06 810 ARG A C 1
ATOM 6452 O O . ARG A 1 810 ? -17.030 12.841 19.052 1.00 89.06 810 ARG A O 1
ATOM 6459 N N . ASP A 1 811 ? -18.541 11.450 18.160 1.00 90.50 811 ASP A N 1
ATOM 6460 C CA . ASP A 1 811 ? -17.601 10.708 17.319 1.00 90.50 811 ASP A CA 1
ATOM 6461 C C . ASP A 1 811 ? -17.045 11.558 16.184 1.00 90.50 811 ASP A C 1
ATOM 6463 O O . ASP A 1 811 ? -15.838 11.544 15.918 1.00 90.50 811 ASP A O 1
ATOM 6467 N N . ASP A 1 812 ? -17.917 12.335 15.546 1.00 89.12 812 ASP A N 1
ATOM 6468 C CA . ASP A 1 812 ? -17.517 13.300 14.528 1.00 89.12 812 ASP A CA 1
ATOM 6469 C C . ASP A 1 812 ? -16.676 14.419 15.140 1.00 89.12 812 ASP A C 1
ATOM 6471 O O . ASP A 1 812 ? -15.683 14.817 14.537 1.00 89.12 812 ASP A O 1
ATOM 6475 N N . LEU A 1 813 ? -17.012 14.885 16.349 1.00 89.12 813 LEU A N 1
ATOM 6476 C CA . LEU A 1 813 ? -16.226 15.897 17.059 1.00 89.12 813 LEU A CA 1
ATOM 6477 C C . LEU A 1 813 ? -14.843 15.376 17.482 1.00 89.12 813 LEU A C 1
ATOM 6479 O O . LEU A 1 813 ? -13.851 16.096 17.365 1.00 89.12 813 LEU A O 1
ATOM 6483 N N . GLU A 1 814 ? -14.732 14.125 17.939 1.00 91.94 814 GLU A N 1
ATOM 6484 C CA . GLU A 1 814 ? -13.438 13.520 18.292 1.00 91.94 814 GLU A CA 1
ATOM 6485 C C . GLU A 1 814 ? -12.581 13.332 17.033 1.00 91.94 814 GLU A C 1
ATOM 6487 O O . GLU A 1 814 ? -11.392 13.667 17.008 1.00 91.94 814 GLU A O 1
ATOM 6492 N N . SER A 1 815 ? -13.207 12.863 15.951 1.00 91.62 815 SER A N 1
ATOM 6493 C CA . SER A 1 815 ? -12.553 12.710 14.650 1.00 91.62 815 SER A CA 1
ATOM 6494 C C . SER A 1 815 ? -12.130 14.052 14.059 1.00 91.62 815 SER A C 1
ATOM 6496 O O . SER A 1 815 ? -11.059 14.174 13.449 1.00 91.62 815 SER A O 1
ATOM 6498 N N . LEU A 1 816 ? -12.935 15.084 14.305 1.00 86.81 816 LEU A N 1
ATOM 6499 C CA . LEU A 1 816 ? -12.616 16.459 13.994 1.00 86.81 816 LEU A CA 1
ATOM 6500 C C . LEU A 1 816 ? -11.379 16.911 14.767 1.00 86.81 816 LEU A C 1
ATOM 6502 O O . LEU A 1 816 ? -10.412 17.326 14.138 1.00 86.81 816 LEU A O 1
ATOM 6506 N N . ALA A 1 817 ? -11.339 16.757 16.090 1.00 88.81 817 ALA A N 1
ATOM 6507 C CA . ALA A 1 817 ? -10.183 17.150 16.895 1.00 88.81 817 ALA A CA 1
ATOM 6508 C C . ALA A 1 817 ? -8.872 16.525 16.373 1.00 88.81 817 ALA A C 1
ATOM 6510 O O . ALA A 1 817 ? -7.869 17.219 16.186 1.00 88.81 817 ALA A O 1
ATOM 6511 N N . TYR A 1 818 ? -8.890 15.232 16.028 1.00 91.69 818 TYR A N 1
ATOM 6512 C CA . TYR A 1 818 ? -7.742 14.553 15.413 1.00 91.69 818 TYR A CA 1
ATOM 6513 C C . TYR A 1 818 ? -7.387 15.101 14.027 1.00 91.69 818 TYR A C 1
ATOM 6515 O O . TYR A 1 818 ? -6.205 15.222 13.692 1.00 91.69 818 TYR A O 1
ATOM 6523 N N . THR A 1 819 ? -8.390 15.444 13.223 1.00 83.44 819 THR A N 1
ATOM 6524 C CA . THR A 1 819 ? -8.215 16.078 11.913 1.00 83.44 819 THR A CA 1
ATOM 6525 C C . THR A 1 819 ? -7.568 17.455 12.042 1.00 83.44 819 THR A C 1
ATOM 6527 O O . THR A 1 819 ? -6.592 17.728 11.342 1.00 83.44 819 THR A O 1
ATOM 6530 N N . LEU A 1 820 ? -8.028 18.289 12.979 1.00 77.12 820 LEU A N 1
ATOM 6531 C CA . LEU A 1 820 ? -7.492 19.633 13.195 1.00 77.12 820 LEU A CA 1
ATOM 6532 C C . LEU A 1 820 ? -6.031 19.589 13.651 1.00 77.12 820 LEU A C 1
ATOM 6534 O O . LEU A 1 820 ? -5.169 20.253 13.077 1.00 77.12 820 LEU A O 1
ATOM 6538 N N . ILE A 1 821 ? -5.718 18.723 14.615 1.00 81.06 821 ILE A N 1
ATOM 6539 C CA . ILE A 1 821 ? -4.346 18.553 15.114 1.00 81.06 821 ILE A CA 1
ATOM 6540 C C . ILE A 1 821 ? -3.426 18.011 14.016 1.00 81.06 821 ILE A C 1
ATOM 6542 O O . ILE A 1 821 ? -2.270 18.424 13.914 1.00 81.06 821 ILE A O 1
ATOM 6546 N N . PHE A 1 822 ? -3.924 17.122 13.153 1.00 82.12 822 PHE A N 1
ATOM 6547 C CA . PHE A 1 822 ? -3.169 16.648 11.996 1.00 82.12 822 PHE A CA 1
ATOM 6548 C C . PHE A 1 822 ? -2.893 17.761 10.979 1.00 82.12 822 PHE A C 1
ATOM 6550 O O . PHE A 1 822 ? -1.784 17.825 10.452 1.00 82.12 822 PHE A O 1
ATOM 6557 N N . LEU A 1 823 ? -3.864 18.633 10.698 1.00 69.06 823 LEU A N 1
ATOM 6558 C CA . LEU A 1 823 ? -3.672 19.762 9.784 1.00 69.06 823 LEU A CA 1
ATOM 6559 C C . LEU A 1 823 ? -2.623 20.747 10.318 1.00 69.06 823 LEU A C 1
ATOM 6561 O O . LEU A 1 823 ? -1.780 21.206 9.541 1.00 69.06 823 LEU A O 1
ATOM 6565 N N . LEU A 1 824 ? -2.616 20.975 11.636 1.00 66.69 824 LEU A N 1
ATOM 6566 C CA . LEU A 1 824 ? -1.645 21.827 12.320 1.00 66.69 824 LEU A CA 1
ATOM 6567 C C . LEU A 1 824 ? -0.239 21.204 12.379 1.00 66.69 824 LEU A C 1
ATOM 6569 O O . LEU A 1 824 ? 0.745 21.843 12.018 1.00 66.69 824 LEU A O 1
ATOM 6573 N N . ARG A 1 825 ? -0.122 19.945 12.824 1.00 69.25 825 ARG A N 1
ATOM 6574 C CA . ARG A 1 825 ? 1.173 19.292 13.119 1.00 69.25 825 ARG A CA 1
ATOM 6575 C C . ARG A 1 825 ? 1.739 18.466 11.962 1.00 69.25 825 ARG A C 1
ATOM 6577 O O . ARG A 1 825 ? 2.886 18.030 12.022 1.00 69.25 825 ARG A O 1
ATOM 6584 N N . GLY A 1 826 ? 0.926 18.145 10.957 1.00 67.75 826 GLY A N 1
ATOM 6585 C CA . GLY A 1 826 ? 1.253 17.225 9.861 1.00 67.75 826 GLY A CA 1
ATOM 6586 C C . GLY A 1 826 ? 1.360 15.742 10.252 1.00 67.75 826 GLY A C 1
ATOM 6587 O O . GLY A 1 826 ? 1.534 14.895 9.373 1.00 67.75 826 GLY A O 1
ATOM 6588 N N . ARG A 1 827 ? 1.263 15.402 11.547 1.00 78.00 827 ARG A N 1
ATOM 6589 C CA . ARG A 1 827 ? 1.368 14.031 12.074 1.00 78.00 827 ARG A CA 1
ATOM 6590 C C . ARG A 1 827 ? 0.544 13.819 13.350 1.00 78.00 827 ARG A C 1
ATOM 6592 O O . ARG A 1 827 ? 0.295 14.769 14.084 1.00 78.00 827 ARG A O 1
ATOM 6599 N N . LEU A 1 828 ? 0.177 12.566 13.625 1.00 86.62 828 LEU A N 1
ATOM 6600 C CA . LEU A 1 828 ? -0.495 12.105 14.849 1.00 86.62 828 LEU A CA 1
ATOM 6601 C C . LEU A 1 828 ? 0.328 10.990 15.534 1.00 86.62 828 LEU A C 1
ATOM 6603 O O . LEU A 1 828 ? 0.978 10.216 14.828 1.00 86.62 828 LEU A O 1
ATOM 6607 N N . PRO A 1 829 ? 0.276 10.842 16.875 1.00 86.81 829 PRO A N 1
ATOM 6608 C CA . PRO A 1 829 ? 1.138 9.909 17.623 1.00 86.81 829 PRO A CA 1
ATOM 6609 C C . PRO A 1 829 ? 0.979 8.419 17.277 1.00 86.81 829 PRO A C 1
ATOM 6611 O O . PRO A 1 829 ? 1.866 7.621 17.558 1.00 86.81 829 PRO A O 1
ATOM 6614 N N . TRP A 1 830 ? -0.151 8.027 16.683 1.00 92.25 830 TRP A N 1
ATOM 6615 C CA . TRP A 1 830 ? -0.501 6.638 16.350 1.00 92.25 830 TRP A CA 1
ATOM 6616 C C . TRP A 1 830 ? -0.301 6.294 14.861 1.00 92.25 830 TRP A C 1
ATOM 6618 O O . TRP A 1 830 ? -0.972 5.418 14.309 1.00 92.25 830 TRP A O 1
ATOM 6628 N N . GLN A 1 831 ? 0.598 6.997 14.168 1.00 82.88 831 GLN A N 1
ATOM 6629 C CA . GLN A 1 831 ? 1.003 6.658 12.799 1.00 82.88 831 GLN A CA 1
ATOM 6630 C C . GLN A 1 831 ? 2.147 5.627 12.802 1.00 82.88 831 GLN A C 1
ATOM 6632 O O . GLN A 1 831 ? 3.032 5.692 13.642 1.00 82.88 831 GLN A O 1
ATOM 6637 N N . GLY A 1 832 ? 2.144 4.685 11.848 1.00 77.62 832 GLY A N 1
ATOM 6638 C CA . GLY A 1 832 ? 3.223 3.692 11.671 1.00 77.62 832 GLY A CA 1
ATOM 6639 C C . GLY A 1 832 ? 2.813 2.229 11.877 1.00 77.62 832 GLY A C 1
ATOM 6640 O O . GLY A 1 832 ? 3.479 1.344 11.352 1.00 77.62 832 GLY A O 1
ATOM 6641 N N . TYR A 1 833 ? 1.682 1.960 12.540 1.00 79.62 833 TYR A N 1
ATOM 6642 C CA . TYR A 1 833 ? 1.184 0.592 12.749 1.00 79.62 833 TYR A CA 1
ATOM 6643 C C . TYR A 1 833 ? 0.744 -0.094 11.437 1.00 79.62 833 TYR A C 1
ATOM 6645 O O . TYR A 1 833 ? 0.042 0.504 10.609 1.00 79.62 833 TYR A O 1
ATOM 6653 N N . GLN A 1 834 ? 1.132 -1.364 11.270 1.00 70.50 834 GLN A N 1
ATOM 6654 C CA . GLN A 1 834 ? 0.841 -2.229 10.115 1.00 70.50 834 GLN A CA 1
ATOM 6655 C C . GLN A 1 834 ? 0.256 -3.582 10.577 1.00 70.50 834 GLN A C 1
ATOM 6657 O O . GLN A 1 834 ? 0.362 -3.923 11.749 1.00 70.50 834 GLN A O 1
ATOM 6662 N N . GLY A 1 835 ? -0.352 -4.349 9.664 1.00 74.38 835 GLY A N 1
ATOM 6663 C CA . GLY A 1 835 ? -0.945 -5.668 9.954 1.00 74.38 835 GLY A CA 1
ATOM 6664 C C . GLY A 1 835 ? -2.454 -5.644 10.239 1.00 74.38 835 GLY A C 1
ATOM 6665 O O . GLY A 1 835 ? -3.081 -4.584 10.210 1.00 74.38 835 GLY A O 1
ATOM 6666 N N . GLU A 1 836 ? -3.037 -6.822 10.485 1.00 69.31 836 GLU A N 1
ATOM 6667 C CA . GLU A 1 836 ? -4.486 -7.004 10.707 1.00 69.31 836 GLU A CA 1
ATOM 6668 C C . GLU A 1 836 ? -4.963 -6.388 12.034 1.00 69.31 836 GLU A C 1
ATOM 6670 O O . GLU A 1 836 ? -6.011 -5.750 12.077 1.00 69.31 836 GLU A O 1
ATOM 6675 N N . ASN A 1 837 ? -4.131 -6.426 13.083 1.00 72.81 837 ASN A N 1
ATOM 6676 C CA . ASN A 1 837 ? -4.432 -5.843 14.402 1.00 72.81 837 ASN A CA 1
ATOM 6677 C C . ASN A 1 837 ? -4.192 -4.324 14.490 1.00 72.81 837 ASN A C 1
ATOM 6679 O O . ASN A 1 837 ? -4.173 -3.745 15.579 1.00 72.81 837 ASN A O 1
ATOM 6683 N N . LYS A 1 838 ? -4.004 -3.638 13.356 1.00 83.50 838 LYS A N 1
ATOM 6684 C CA . LYS A 1 838 ? -3.716 -2.197 13.329 1.00 83.50 838 LYS A CA 1
ATOM 6685 C C . LYS A 1 838 ? -4.796 -1.363 14.027 1.00 83.50 838 LYS A C 1
ATOM 6687 O O . LYS A 1 838 ? -4.446 -0.412 14.719 1.00 83.50 838 LYS A O 1
ATOM 6692 N N . GLY A 1 839 ? -6.078 -1.688 13.833 1.00 84.94 839 GLY A N 1
ATOM 6693 C CA . GLY A 1 839 ? -7.192 -0.961 14.461 1.00 84.94 839 GLY A CA 1
ATOM 6694 C C . GLY A 1 839 ? -7.100 -0.998 15.986 1.00 84.94 839 GLY A C 1
ATOM 6695 O O . GLY A 1 839 ? -7.057 0.050 16.624 1.00 84.94 839 GLY A O 1
ATOM 6696 N N . TYR A 1 840 ? -6.915 -2.197 16.545 1.00 84.75 840 TYR A N 1
ATOM 6697 C CA . TYR A 1 840 ? -6.705 -2.418 17.977 1.00 84.75 840 TYR A CA 1
ATOM 6698 C C . TYR A 1 840 ? -5.514 -1.620 18.533 1.00 84.75 840 TYR A C 1
ATOM 6700 O O . TYR A 1 840 ? -5.665 -0.891 19.510 1.00 84.75 840 TYR A O 1
ATOM 6708 N N . LEU A 1 841 ? -4.343 -1.689 17.885 1.00 86.56 841 LEU A N 1
ATOM 6709 C CA . LEU A 1 841 ? -3.139 -0.978 18.343 1.00 86.56 841 LEU A CA 1
ATOM 6710 C C . LEU A 1 841 ? -3.305 0.546 18.301 1.00 86.56 841 LEU A C 1
ATOM 6712 O O . LEU A 1 841 ? -2.882 1.247 19.221 1.00 86.56 841 LEU A O 1
ATOM 6716 N N . VAL A 1 842 ? -3.943 1.065 17.248 1.00 91.19 842 VAL A N 1
ATOM 6717 C CA . VAL A 1 842 ? -4.251 2.494 17.123 1.00 91.19 842 VAL A CA 1
ATOM 6718 C C . VAL A 1 842 ? -5.250 2.919 18.197 1.00 91.19 842 VAL A C 1
ATOM 6720 O O . VAL A 1 842 ? -5.028 3.937 18.847 1.00 91.19 842 VAL A O 1
ATOM 6723 N N . CYS A 1 843 ? -6.302 2.134 18.426 1.00 90.19 843 CYS A N 1
ATOM 6724 C CA . CYS A 1 843 ? -7.296 2.377 19.467 1.00 90.19 843 CYS A CA 1
ATOM 6725 C C . CYS A 1 843 ? -6.662 2.410 20.864 1.00 90.19 843 CYS A C 1
ATOM 6727 O O . CYS A 1 843 ? -6.834 3.382 21.599 1.00 90.19 843 CYS A O 1
ATOM 6729 N N . LYS A 1 844 ? -5.836 1.407 21.189 1.00 86.38 844 LYS A N 1
ATOM 6730 C CA . LYS A 1 844 ? -5.065 1.335 22.437 1.00 86.38 844 LYS A CA 1
ATOM 6731 C C . LYS A 1 844 ? -4.174 2.565 22.612 1.00 86.38 844 LYS A C 1
ATOM 6733 O O . LYS A 1 844 ? -4.169 3.181 23.675 1.00 86.38 844 LYS A O 1
ATOM 6738 N N . LYS A 1 845 ? -3.454 2.979 21.560 1.00 89.56 845 LYS A N 1
ATOM 6739 C CA . LYS A 1 845 ? -2.594 4.173 21.607 1.00 89.56 845 LYS A CA 1
ATOM 6740 C C . LYS A 1 845 ? -3.402 5.461 21.785 1.00 89.56 845 LYS A C 1
ATOM 6742 O O . LYS A 1 845 ? -2.963 6.324 22.539 1.00 89.56 845 LYS A O 1
ATOM 6747 N N . LYS A 1 846 ? -4.567 5.592 21.139 1.00 90.88 846 LYS A N 1
ATOM 6748 C CA . LYS A 1 846 ? -5.485 6.732 21.321 1.00 90.88 846 LYS A CA 1
ATOM 6749 C C . LYS A 1 846 ? -6.033 6.802 22.742 1.00 90.88 846 LYS A C 1
ATOM 6751 O O . LYS A 1 846 ? -6.099 7.886 23.304 1.00 90.88 846 LYS A O 1
ATOM 6756 N N . MET A 1 847 ? -6.405 5.666 23.329 1.00 85.56 847 MET A N 1
ATOM 6757 C CA . MET A 1 847 ? -6.850 5.594 24.725 1.00 85.56 847 MET A CA 1
ATOM 6758 C C . MET A 1 847 ? -5.734 5.945 25.711 1.00 85.56 847 MET A C 1
ATOM 6760 O O . MET A 1 847 ? -5.990 6.618 26.699 1.00 85.56 847 MET A O 1
ATOM 6764 N N . ALA A 1 848 ? -4.492 5.562 25.412 1.00 83.12 848 ALA A N 1
ATOM 6765 C CA . ALA A 1 848 ? -3.334 5.863 26.253 1.00 83.12 848 ALA A CA 1
ATOM 6766 C C . ALA A 1 848 ? -2.750 7.280 26.067 1.00 83.12 848 ALA A C 1
ATOM 6768 O O . ALA A 1 848 ? -1.831 7.652 26.791 1.00 83.12 848 ALA A O 1
ATOM 6769 N N . THR A 1 849 ? -3.204 8.053 25.074 1.00 88.19 849 THR A N 1
ATOM 6770 C CA . THR A 1 849 ? -2.670 9.398 24.798 1.00 88.19 849 THR A CA 1
ATOM 6771 C C . THR A 1 849 ? -3.576 10.443 25.438 1.00 88.19 849 THR A C 1
ATOM 6773 O O . THR A 1 849 ? -4.719 10.596 25.012 1.00 88.19 849 THR A O 1
ATOM 6776 N N . SER A 1 850 ? -3.065 11.179 26.426 1.00 86.88 850 SER A N 1
ATOM 6777 C CA . SER A 1 850 ? -3.822 12.254 27.073 1.00 86.88 850 SER A CA 1
ATOM 6778 C C . SER A 1 850 ? -3.979 13.483 26.156 1.00 86.88 850 SER A C 1
ATOM 6780 O O . SER A 1 850 ? -3.178 13.656 25.224 1.00 86.88 850 SER A O 1
ATOM 6782 N N . PRO A 1 851 ? -4.977 14.357 26.401 1.00 88.75 851 PRO A N 1
ATOM 6783 C CA . PRO A 1 851 ? -5.109 15.631 25.693 1.00 88.75 851 PRO A CA 1
ATOM 6784 C C . PRO A 1 851 ? -3.829 16.479 25.740 1.00 88.75 851 PRO A C 1
ATOM 6786 O O . PRO A 1 851 ? -3.435 17.050 24.724 1.00 88.75 851 PRO A O 1
ATOM 6789 N N . GLU A 1 852 ? -3.116 16.485 26.869 1.00 85.75 852 GLU A N 1
ATOM 6790 C CA . GLU A 1 852 ? -1.825 17.166 27.040 1.00 85.75 852 GLU A CA 1
ATOM 6791 C C . GLU A 1 852 ? -0.771 16.629 26.077 1.00 85.75 852 GLU A C 1
ATOM 6793 O O . GLU A 1 852 ? -0.152 17.387 25.330 1.00 85.75 852 GLU A O 1
ATOM 6798 N N . ALA A 1 853 ? -0.582 15.308 26.057 1.00 86.19 853 ALA A N 1
ATOM 6799 C CA . ALA A 1 853 ? 0.411 14.668 25.202 1.00 86.19 853 ALA A CA 1
ATOM 6800 C C . ALA A 1 853 ? 0.083 14.866 23.712 1.00 86.19 853 ALA A C 1
ATOM 6802 O O . ALA A 1 853 ? 0.976 15.064 22.879 1.00 86.19 853 ALA A O 1
ATOM 6803 N N . LEU A 1 854 ? -1.207 14.847 23.363 1.00 87.25 854 LEU A N 1
ATOM 6804 C CA . LEU A 1 854 ? -1.671 15.080 21.999 1.00 87.25 854 LEU A CA 1
ATOM 6805 C C . LEU A 1 854 ? -1.443 16.535 21.552 1.00 87.25 854 LEU A C 1
ATOM 6807 O O . LEU A 1 854 ? -1.043 16.763 20.404 1.00 87.25 854 LEU A O 1
ATOM 6811 N N . CYS A 1 855 ? -1.628 17.494 22.461 1.00 85.38 855 CYS A N 1
ATOM 6812 C CA . CYS A 1 855 ? -1.580 18.935 22.203 1.00 85.38 855 CYS A CA 1
ATOM 6813 C C . CYS A 1 855 ? -0.298 19.630 22.697 1.00 85.38 855 CYS A C 1
ATOM 6815 O O . CYS A 1 855 ? -0.267 20.853 22.729 1.00 85.38 855 CYS A O 1
ATOM 6817 N N . CYS A 1 856 ? 0.774 18.892 23.013 1.00 74.00 856 CYS A N 1
ATOM 6818 C CA . CYS A 1 856 ? 2.030 19.389 23.612 1.00 74.00 856 CYS A CA 1
ATOM 6819 C C . CYS A 1 856 ? 2.717 20.572 22.874 1.00 74.00 856 CYS A C 1
ATOM 6821 O O . CYS A 1 856 ? 3.597 21.210 23.437 1.00 74.00 856 CYS A O 1
ATOM 6823 N N . PHE A 1 857 ? 2.292 20.906 21.647 1.00 70.44 857 PHE A N 1
ATOM 6824 C CA . PHE A 1 857 ? 2.747 22.076 20.875 1.00 70.44 857 PHE A CA 1
ATOM 6825 C C . PHE A 1 857 ? 1.600 22.781 20.123 1.00 70.44 857 PHE A C 1
ATOM 6827 O O . PHE A 1 857 ? 1.811 23.375 19.066 1.00 70.44 857 PHE A O 1
ATOM 6834 N N . CYS A 1 858 ? 0.363 22.640 20.601 1.00 74.31 858 CYS A N 1
ATOM 6835 C CA . CYS A 1 858 ? -0.821 23.281 20.032 1.00 74.31 858 CYS A CA 1
ATOM 6836 C C . CYS A 1 858 ? -1.280 24.437 20.939 1.00 74.31 858 CYS A C 1
ATOM 6838 O O . CYS A 1 858 ? -1.071 24.359 22.149 1.00 74.31 858 CYS A O 1
ATOM 6840 N N . PRO A 1 859 ? -1.940 25.478 20.397 1.00 76.69 859 PRO A N 1
ATOM 6841 C CA . PRO A 1 859 ? -2.560 26.518 21.215 1.00 76.69 859 PRO A CA 1
ATOM 6842 C C . PRO A 1 859 ? -3.546 25.943 22.243 1.00 76.69 859 PRO A C 1
ATOM 6844 O O . PRO A 1 859 ? -4.212 24.939 21.974 1.00 76.69 859 PRO A O 1
ATOM 6847 N N . GLN A 1 860 ? -3.682 26.613 23.392 1.00 79.19 860 GLN A N 1
ATOM 6848 C CA . GLN A 1 860 ? -4.540 26.186 24.507 1.00 79.19 860 GLN A CA 1
ATOM 6849 C C . GLN A 1 860 ? -5.986 25.821 24.098 1.00 79.19 860 GLN A C 1
ATOM 6851 O O . GLN A 1 860 ? -6.464 24.784 24.569 1.00 79.19 860 GLN A O 1
ATOM 6856 N N . PRO A 1 861 ? -6.651 26.536 23.162 1.00 81.38 861 PRO A N 1
ATOM 6857 C CA . PRO A 1 861 ? -7.985 26.158 22.684 1.00 81.38 861 PRO A CA 1
ATOM 6858 C C . PRO A 1 861 ? -8.101 24.735 22.128 1.00 81.38 861 PRO A C 1
ATOM 6860 O O . PRO A 1 861 ? -9.124 24.084 22.316 1.00 81.38 861 PRO A O 1
ATOM 6863 N N . PHE A 1 862 ? -7.050 24.194 21.499 1.00 82.75 862 PHE A N 1
ATOM 6864 C CA . PHE A 1 862 ? -7.066 22.814 20.992 1.00 82.75 862 PHE A CA 1
ATOM 6865 C C . PHE A 1 862 ? -7.092 21.798 22.123 1.00 82.75 862 PHE A C 1
ATOM 6867 O O . PHE A 1 862 ? -7.787 20.789 22.032 1.00 82.75 862 PHE A O 1
ATOM 6874 N N . ARG A 1 863 ? -6.321 22.053 23.183 1.00 86.62 863 ARG A N 1
ATOM 6875 C CA . ARG A 1 863 ? -6.307 21.200 24.368 1.00 86.62 863 ARG A CA 1
ATOM 6876 C C . ARG A 1 863 ? -7.678 21.219 25.044 1.00 86.62 863 ARG A C 1
ATOM 6878 O O . ARG A 1 863 ? -8.234 20.149 25.260 1.00 86.62 863 ARG A O 1
ATOM 6885 N N . GLN A 1 864 ? -8.239 22.406 25.278 1.00 86.19 864 GLN A N 1
ATOM 6886 C CA . GLN A 1 864 ? -9.573 22.566 25.869 1.00 86.19 864 GLN A CA 1
ATOM 6887 C C . GLN A 1 864 ? -10.657 21.891 25.014 1.00 86.19 864 GLN A C 1
ATOM 6889 O O . GLN A 1 864 ? -11.486 21.153 25.536 1.00 86.19 864 GLN A O 1
ATOM 6894 N N . PHE A 1 865 ? -10.620 22.062 23.688 1.00 87.00 865 PHE A N 1
ATOM 6895 C CA . PHE A 1 865 ? -11.563 21.408 22.777 1.00 87.00 865 PHE A CA 1
ATOM 6896 C C . PHE A 1 865 ? -11.469 19.877 22.843 1.00 87.00 865 PHE A C 1
ATOM 6898 O O . PHE A 1 865 ? -12.494 19.208 22.967 1.00 87.00 865 PHE A O 1
ATOM 6905 N N . VAL A 1 866 ? -10.254 19.314 22.815 1.00 88.75 866 VAL A N 1
ATOM 6906 C CA . VAL A 1 866 ? -10.051 17.864 22.975 1.00 88.75 866 VAL A CA 1
ATOM 6907 C C . VAL A 1 866 ? -10.585 17.396 24.328 1.00 88.75 866 VAL A C 1
ATOM 6909 O O . VAL A 1 866 ? -11.305 16.404 24.361 1.00 88.75 866 VAL A O 1
ATOM 6912 N N . GLU A 1 867 ? -10.272 18.097 25.421 1.00 88.12 867 GLU A N 1
ATOM 6913 C CA . GLU A 1 867 ? -10.738 17.762 26.774 1.00 88.12 867 GLU A CA 1
ATOM 6914 C C . GLU A 1 867 ? -12.268 17.740 26.877 1.00 88.12 867 GLU A C 1
ATOM 6916 O O . GLU A 1 867 ? -12.816 16.808 27.465 1.00 88.12 867 GLU A O 1
ATOM 6921 N N . TYR A 1 868 ? -12.974 18.700 26.273 1.00 87.19 868 TYR A N 1
ATOM 6922 C CA . TYR A 1 868 ? -14.437 18.690 26.261 1.00 87.19 868 TYR A CA 1
ATOM 6923 C C . TYR A 1 868 ? -14.999 17.535 25.430 1.00 87.19 868 TYR A C 1
ATOM 6925 O O . TYR A 1 868 ? -15.855 16.790 25.901 1.00 87.19 868 TYR A O 1
ATOM 6933 N N . VAL A 1 869 ? -14.498 17.351 24.207 1.00 88.12 869 VAL A N 1
ATOM 6934 C CA . VAL A 1 869 ? -15.047 16.380 23.254 1.00 88.12 869 VAL A CA 1
ATOM 6935 C C . VAL A 1 869 ? -14.857 14.937 23.716 1.00 88.12 869 VAL A C 1
ATOM 6937 O O . VAL A 1 869 ? -15.778 14.130 23.599 1.00 88.12 869 VAL A O 1
ATOM 6940 N N . VAL A 1 870 ? -13.690 14.592 24.271 1.00 86.94 870 VAL A N 1
ATOM 6941 C CA . VAL A 1 870 ? -13.422 13.215 24.725 1.00 86.94 870 VAL A CA 1
ATOM 6942 C C . VAL A 1 870 ? -14.216 12.821 25.974 1.00 86.94 870 VAL A C 1
ATOM 6944 O O . VAL A 1 870 ? -14.220 11.641 26.325 1.00 86.94 870 VAL A O 1
ATOM 6947 N N . ASN A 1 871 ? -14.862 13.785 26.641 1.00 85.62 871 ASN A N 1
ATOM 6948 C CA . ASN A 1 871 ? -15.673 13.571 27.837 1.00 85.62 871 ASN A CA 1
ATOM 6949 C C . ASN A 1 871 ? -17.192 13.654 27.588 1.00 85.62 871 ASN A C 1
ATOM 6951 O O . ASN A 1 871 ? -17.951 13.532 28.545 1.00 85.62 871 ASN A O 1
ATOM 6955 N N . LEU A 1 872 ? -17.638 13.813 26.337 1.00 86.88 872 LEU A N 1
ATOM 6956 C CA . LEU A 1 872 ? -19.061 13.810 25.983 1.00 86.88 872 LEU A CA 1
ATOM 6957 C C . LEU A 1 872 ? -19.697 12.418 26.148 1.00 86.88 872 LEU A C 1
ATOM 6959 O O . LEU A 1 872 ? -19.158 11.405 25.676 1.00 86.88 872 LEU A O 1
ATOM 6963 N N . LYS A 1 873 ? -20.891 12.368 26.750 1.00 86.38 873 LYS A N 1
ATOM 6964 C CA . LYS A 1 873 ? -21.729 11.154 26.751 1.00 86.38 873 LYS A CA 1
ATOM 6965 C C . LYS A 1 873 ? -22.333 10.905 25.363 1.00 86.38 873 LYS A C 1
ATOM 6967 O O . LYS A 1 873 ? -22.312 11.768 24.490 1.00 86.38 873 LYS A O 1
ATOM 6972 N N . PHE A 1 874 ? -22.845 9.699 25.138 1.00 87.00 874 PHE A N 1
ATOM 6973 C CA . PHE A 1 874 ? -23.357 9.247 23.841 1.00 87.00 874 PHE A CA 1
ATOM 6974 C C . PHE A 1 874 ? -24.523 10.093 23.317 1.00 87.00 874 PHE A C 1
ATOM 6976 O O . PHE A 1 874 ? -24.537 10.446 22.142 1.00 87.00 874 PHE A O 1
ATOM 6983 N N . ASP A 1 875 ? -25.475 10.429 24.184 1.00 85.56 875 ASP A N 1
ATOM 6984 C CA . ASP A 1 875 ? -26.674 11.211 23.865 1.00 85.56 875 ASP A CA 1
ATOM 6985 C C . ASP A 1 875 ? -26.568 12.687 24.273 1.00 85.56 875 ASP A C 1
ATOM 6987 O O . ASP A 1 875 ? -27.477 13.470 23.986 1.00 85.56 875 ASP A O 1
ATOM 6991 N N . GLU A 1 876 ? -25.456 13.083 24.900 1.00 86.56 876 GLU A N 1
ATOM 6992 C CA . GLU A 1 876 ? -25.231 14.458 25.333 1.00 86.56 876 GLU A CA 1
ATOM 6993 C C . GLU A 1 876 ? -25.217 15.404 24.133 1.00 86.56 876 GLU A C 1
ATOM 6995 O O . GLU A 1 876 ? -24.663 15.116 23.067 1.00 86.56 876 GLU A O 1
ATOM 7000 N N . GLU A 1 877 ? -25.879 16.544 24.297 1.00 81.88 877 GLU A N 1
ATOM 7001 C CA . GLU A 1 877 ? -25.892 17.592 23.293 1.00 81.88 877 GLU A CA 1
ATOM 7002 C C . GLU A 1 877 ? -24.594 18.401 23.362 1.00 81.88 877 GLU A C 1
ATOM 7004 O O . GLU A 1 877 ? -24.334 19.046 24.380 1.00 81.88 877 GLU A O 1
ATOM 7009 N N . PRO A 1 878 ? -23.761 18.389 22.303 1.00 84.50 878 PRO A N 1
ATOM 7010 C CA . PRO A 1 878 ? -22.507 19.120 22.340 1.00 84.50 878 PRO A CA 1
ATOM 7011 C C . PRO A 1 878 ? -22.757 20.629 22.400 1.00 84.50 878 PRO A C 1
ATOM 7013 O O . PRO A 1 878 ? -23.555 21.172 21.633 1.00 84.50 878 PRO A O 1
ATOM 7016 N N . ASN A 1 879 ? -22.031 21.335 23.268 1.00 82.94 879 ASN A N 1
ATOM 7017 C CA . ASN A 1 879 ? -22.108 22.793 23.344 1.00 82.94 879 ASN A CA 1
ATOM 7018 C C . ASN A 1 879 ? -21.264 23.432 22.229 1.00 82.94 879 ASN A C 1
ATOM 7020 O O . ASN A 1 879 ? -20.171 23.951 22.461 1.00 82.94 879 ASN A O 1
ATOM 7024 N N . TYR A 1 880 ? -21.781 23.376 20.999 1.00 76.69 880 TYR A N 1
ATOM 7025 C CA . TYR A 1 880 ? -21.102 23.902 19.815 1.00 76.69 880 TYR A CA 1
ATOM 7026 C C . TYR A 1 880 ? -20.740 25.385 19.960 1.00 76.69 880 TYR A C 1
ATOM 7028 O O . TYR A 1 880 ? -19.652 25.773 19.546 1.00 76.69 880 TYR A O 1
ATOM 7036 N N . ALA A 1 881 ? -21.595 26.199 20.592 1.00 70.94 881 ALA A N 1
ATOM 7037 C CA . ALA A 1 881 ? -21.331 27.623 20.810 1.00 70.94 881 ALA A CA 1
ATOM 7038 C C . ALA A 1 881 ? -20.082 27.845 21.680 1.00 70.94 881 ALA A C 1
ATOM 7040 O O . ALA A 1 881 ? -19.187 28.587 21.280 1.00 70.94 881 ALA A O 1
ATOM 7041 N N . LYS A 1 882 ? -19.972 27.128 22.809 1.00 79.44 882 LYS A N 1
ATOM 7042 C CA . LYS A 1 882 ? -18.776 27.156 23.666 1.00 79.44 882 LYS A CA 1
ATOM 7043 C C . LYS A 1 882 ? -17.541 26.649 22.925 1.00 79.44 882 LYS A C 1
ATOM 7045 O O . LYS A 1 882 ? -16.468 27.210 23.081 1.00 79.44 882 LYS A O 1
ATOM 7050 N N . TYR A 1 883 ? -17.660 25.597 22.114 1.00 82.00 883 TYR A N 1
ATOM 7051 C CA . TYR A 1 883 ? -16.511 25.053 21.378 1.00 82.00 883 TYR A CA 1
ATOM 7052 C C . TYR A 1 883 ? -15.990 26.001 20.307 1.00 82.00 883 TYR A C 1
ATOM 7054 O O . TYR A 1 883 ? -14.782 26.084 20.113 1.00 82.00 883 TYR A O 1
ATOM 7062 N N . ILE A 1 884 ? -16.892 26.712 19.631 1.00 72.62 884 ILE A N 1
ATOM 7063 C CA . ILE A 1 884 ? -16.543 27.746 18.661 1.00 72.62 884 ILE A CA 1
ATOM 7064 C C . ILE A 1 884 ? -15.838 28.905 19.377 1.00 72.62 884 ILE A C 1
ATOM 7066 O O . ILE A 1 884 ? -14.770 29.316 18.923 1.00 72.62 884 ILE A O 1
ATOM 7070 N N . SER A 1 885 ? -16.367 29.364 20.520 1.00 73.94 885 SER A N 1
ATOM 7071 C CA . SER A 1 885 ? -15.824 30.528 21.232 1.00 73.94 885 SER A CA 1
ATOM 7072 C C . SER A 1 885 ? -14.406 30.319 21.774 1.00 73.94 885 SER A C 1
ATOM 7074 O O . SER A 1 885 ? -13.656 31.282 21.911 1.00 73.94 885 SER A O 1
ATOM 7076 N N . LEU A 1 886 ? -13.983 29.068 22.019 1.00 76.62 886 LEU A N 1
ATOM 7077 C CA . LEU A 1 886 ? -12.592 28.754 22.387 1.00 76.62 886 LEU A CA 1
ATOM 7078 C C . LEU A 1 886 ? -11.583 29.284 21.359 1.00 76.62 886 LEU A C 1
ATOM 7080 O O . LEU A 1 886 ? -10.451 29.607 21.713 1.00 76.62 886 LEU A O 1
ATOM 7084 N N . PHE A 1 887 ? -11.971 29.352 20.085 1.00 74.75 887 PHE A N 1
ATOM 7085 C CA . PHE A 1 887 ? -11.083 29.743 18.996 1.00 74.75 887 PHE A CA 1
ATOM 7086 C C . PHE A 1 887 ? -11.215 31.222 18.605 1.00 74.75 887 PHE A C 1
ATOM 7088 O O . PHE A 1 887 ? -10.425 31.674 17.777 1.00 74.75 887 PHE A O 1
ATOM 7095 N N . ASP A 1 888 ? -12.124 31.998 19.211 1.00 67.25 888 ASP A N 1
ATOM 7096 C CA . ASP A 1 888 ? -12.372 33.404 18.842 1.00 67.25 888 ASP A CA 1
ATOM 7097 C C . ASP A 1 888 ? -11.118 34.280 18.979 1.00 67.25 888 ASP A C 1
ATOM 7099 O O . ASP A 1 888 ? -10.836 35.088 18.101 1.00 67.25 888 ASP A O 1
ATOM 7103 N N . GLY A 1 889 ? -10.296 34.060 20.012 1.00 60.38 889 GLY A N 1
ATOM 7104 C CA . GLY A 1 889 ? -9.029 34.785 20.195 1.00 60.38 889 GLY A CA 1
ATOM 7105 C C . GLY A 1 889 ? -7.946 34.461 19.151 1.00 60.38 889 GLY A C 1
ATOM 7106 O O . GLY A 1 889 ? -6.957 35.181 19.046 1.00 60.38 889 GLY A O 1
ATOM 7107 N N . ILE A 1 890 ? -8.118 33.382 18.377 1.00 60.22 890 ILE A N 1
ATOM 7108 C CA . ILE A 1 890 ? -7.198 32.944 17.310 1.00 60.22 890 ILE A CA 1
ATOM 7109 C C . ILE A 1 890 ? -7.744 33.328 15.924 1.00 60.22 890 ILE A C 1
ATOM 7111 O O . ILE A 1 890 ? -6.980 33.558 14.983 1.00 60.22 890 ILE A O 1
ATOM 7115 N N . VAL A 1 891 ? -9.068 33.400 15.777 1.00 58.09 891 VAL A N 1
ATOM 7116 C CA . VAL A 1 891 ? -9.738 33.781 14.534 1.00 58.09 891 VAL A CA 1
ATOM 7117 C C . VAL A 1 891 ? -9.788 35.311 14.459 1.00 58.09 891 VAL A C 1
ATOM 7119 O O . VAL A 1 891 ? -10.537 35.951 15.182 1.00 58.09 891 VAL A O 1
ATOM 7122 N N . GLY A 1 892 ? -8.985 35.905 13.571 1.00 53.22 892 GLY A N 1
ATOM 7123 C CA . GLY A 1 892 ? -8.809 37.361 13.477 1.00 53.22 892 GLY A CA 1
ATOM 7124 C C . GLY A 1 892 ? -10.114 38.191 13.438 1.00 53.22 892 GLY A C 1
ATOM 7125 O O . GLY A 1 892 ? -11.161 37.701 12.993 1.00 53.22 892 GLY A O 1
ATOM 7126 N N . PRO A 1 893 ? -10.056 39.468 13.863 1.00 51.44 893 PRO A N 1
ATOM 7127 C CA . PRO A 1 893 ? -11.230 40.270 14.226 1.00 51.44 893 PRO A CA 1
ATOM 7128 C C . PRO A 1 893 ? -12.149 40.656 13.057 1.00 51.44 893 PRO A C 1
ATOM 7130 O O . PRO A 1 893 ? -13.286 41.046 13.297 1.00 51.44 893 PRO A O 1
ATOM 7133 N N . ASN A 1 894 ? -11.701 40.537 11.802 1.00 55.94 894 ASN A N 1
ATOM 7134 C CA . ASN A 1 894 ? -12.484 40.936 10.633 1.00 55.94 894 ASN A CA 1
ATOM 7135 C C . ASN A 1 894 ? -13.097 39.696 9.915 1.00 55.94 894 ASN A C 1
ATOM 7137 O O . ASN A 1 894 ? -12.354 38.832 9.447 1.00 55.94 894 ASN A O 1
ATOM 7141 N N . PRO A 1 895 ? -14.434 39.541 9.847 1.00 54.50 895 PRO A N 1
ATOM 7142 C CA . PRO A 1 895 ? -15.097 38.406 9.187 1.00 54.50 895 PRO A CA 1
ATOM 7143 C C . PRO A 1 895 ? -14.921 38.385 7.667 1.00 54.50 895 PRO A C 1
ATOM 7145 O O . PRO A 1 895 ? -14.742 37.313 7.084 1.00 54.50 895 PRO A O 1
ATOM 7148 N N . ASP A 1 896 ? -14.885 39.561 7.035 1.00 53.06 896 ASP A N 1
ATOM 7149 C CA . ASP A 1 896 ? -14.765 39.700 5.580 1.00 53.06 896 ASP A CA 1
ATOM 7150 C C . ASP A 1 896 ? -13.432 39.168 5.064 1.00 53.06 896 ASP A C 1
ATOM 7152 O O . ASP A 1 896 ? -13.324 38.775 3.891 1.00 53.06 896 ASP A O 1
ATOM 7156 N N . ILE A 1 897 ? -12.435 39.122 5.965 1.00 50.56 897 ILE A N 1
ATOM 7157 C CA . ILE A 1 897 ? -11.083 38.702 5.632 1.00 50.56 897 ILE A CA 1
ATOM 7158 C C . ILE A 1 897 ? -10.837 37.194 5.692 1.00 50.56 897 ILE A C 1
ATOM 7160 O O . ILE A 1 897 ? -9.752 36.701 5.402 1.00 50.56 897 ILE A O 1
ATOM 7164 N N . ARG A 1 898 ? -11.850 36.427 6.094 1.00 59.22 898 ARG A N 1
ATOM 7165 C CA . ARG A 1 898 ? -11.721 34.985 6.300 1.00 59.22 898 ARG A CA 1
ATOM 7166 C C . ARG A 1 898 ? -11.777 34.243 4.946 1.00 59.22 898 ARG A C 1
ATOM 7168 O O . ARG A 1 898 ? -12.470 34.685 4.020 1.00 59.22 898 ARG A O 1
ATOM 7175 N N . PRO A 1 899 ? -11.078 33.097 4.811 1.00 52.66 899 PRO A N 1
ATOM 7176 C CA . PRO A 1 899 ? -11.056 32.274 3.591 1.00 52.66 899 PRO A CA 1
ATOM 7177 C C . PRO A 1 899 ? -12.355 31.489 3.460 1.00 52.66 899 PRO A C 1
ATOM 7179 O O . PRO A 1 899 ? -12.696 30.984 2.398 1.00 52.66 899 PRO A O 1
ATOM 7182 N N . ILE A 1 900 ? -13.029 31.332 4.596 1.00 61.62 900 ILE A N 1
ATOM 7183 C CA . ILE A 1 900 ? -14.172 30.493 4.834 1.00 61.62 900 ILE A CA 1
ATOM 7184 C C . ILE A 1 900 ? -15.154 31.347 5.627 1.00 61.62 900 ILE A C 1
ATOM 7186 O O . ILE A 1 900 ? -14.768 32.008 6.594 1.00 61.62 900 ILE A O 1
ATOM 7190 N N . ASN A 1 901 ? -16.406 31.352 5.189 1.00 64.88 901 ASN A N 1
ATOM 7191 C CA . ASN A 1 901 ? -17.501 32.057 5.828 1.00 64.88 901 ASN A CA 1
ATOM 7192 C C . ASN A 1 901 ? -17.796 31.403 7.192 1.00 64.88 901 ASN A C 1
ATOM 7194 O O . ASN A 1 901 ? -17.974 30.188 7.288 1.00 64.88 901 ASN A O 1
ATOM 7198 N N . THR A 1 902 ? -17.855 32.229 8.238 1.00 61.84 902 THR A N 1
ATOM 7199 C CA . THR A 1 902 ? -18.152 31.832 9.624 1.00 61.84 902 THR A CA 1
ATOM 7200 C C . THR A 1 902 ? -19.436 32.475 10.171 1.00 61.84 902 THR A C 1
ATOM 7202 O O . THR A 1 902 ? -19.710 32.374 11.363 1.00 61.84 902 THR A O 1
ATOM 7205 N N . ASP A 1 903 ? -20.247 33.131 9.341 1.00 60.31 903 ASP A N 1
ATOM 7206 C CA . ASP A 1 903 ? -21.434 33.904 9.751 1.00 60.31 903 ASP A CA 1
ATOM 7207 C C . ASP A 1 903 ? -22.486 33.021 10.434 1.00 60.31 903 ASP A C 1
ATOM 7209 O O . ASP A 1 903 ? -23.208 33.450 11.334 1.00 60.31 903 ASP A O 1
ATOM 7213 N N . GLY A 1 904 ? -22.565 31.745 10.045 1.00 58.16 904 GLY A N 1
ATOM 7214 C CA . GLY A 1 904 ? -23.431 30.781 10.721 1.00 58.16 904 GLY A CA 1
ATOM 7215 C C . GLY A 1 904 ? -22.961 30.422 12.139 1.00 58.16 904 GLY A C 1
ATOM 7216 O O . GLY A 1 904 ? -23.802 30.123 12.985 1.00 58.16 904 GLY A O 1
ATOM 7217 N N . ALA A 1 905 ? -21.657 30.510 12.428 1.00 56.62 905 ALA A N 1
ATOM 7218 C CA . ALA A 1 905 ? -21.098 30.303 13.764 1.00 56.62 905 ALA A CA 1
ATOM 7219 C C . ALA A 1 905 ? -21.461 31.484 14.674 1.00 56.62 905 ALA A C 1
ATOM 7221 O O . ALA A 1 905 ? -21.911 31.285 15.800 1.00 56.62 905 ALA A O 1
ATOM 7222 N N . GLN A 1 906 ? -21.372 32.709 14.143 1.00 56.66 906 GLN A N 1
ATOM 7223 C CA . GLN A 1 906 ? -21.837 33.914 14.831 1.00 56.66 906 GLN A CA 1
ATOM 7224 C C . GLN A 1 906 ? -23.347 33.862 15.091 1.00 56.66 906 GLN A C 1
ATOM 7226 O O . GLN A 1 906 ? -23.765 34.121 16.212 1.00 56.66 906 GLN A O 1
ATOM 7231 N N . LYS A 1 907 ? -24.177 33.446 14.122 1.00 58.44 907 LYS A N 1
ATOM 7232 C CA . LYS A 1 907 ? -25.629 33.269 14.336 1.00 58.44 907 LYS A CA 1
ATOM 7233 C C . LYS A 1 907 ? -25.954 32.284 15.463 1.00 58.44 907 LYS A C 1
ATOM 7235 O O . LYS A 1 907 ? -26.862 32.564 16.236 1.00 58.44 907 LYS A O 1
ATOM 7240 N N . LEU A 1 908 ? -25.222 31.173 15.582 1.00 58.19 908 LEU A N 1
ATOM 7241 C CA . LEU A 1 908 ? -25.359 30.225 16.698 1.00 58.19 908 LEU A CA 1
ATOM 7242 C C . LEU A 1 908 ? -24.996 30.875 18.043 1.00 58.19 908 LEU A C 1
ATOM 7244 O O . LEU A 1 908 ? -25.741 30.727 19.006 1.00 58.19 908 LEU A O 1
ATOM 7248 N N . ILE A 1 909 ? -23.905 31.642 18.099 1.00 57.22 909 ILE A N 1
ATOM 7249 C CA . ILE A 1 909 ? -23.493 32.385 19.302 1.00 57.22 909 ILE A CA 1
ATOM 7250 C C . ILE A 1 909 ? -24.545 33.449 19.682 1.00 57.22 909 ILE A C 1
ATOM 7252 O O . ILE A 1 909 ? -24.977 33.501 20.833 1.00 57.22 909 ILE A O 1
ATOM 7256 N N . TYR A 1 910 ? -25.034 34.238 18.718 1.00 54.47 910 TYR A N 1
ATOM 7257 C CA . TYR A 1 910 ? -26.059 35.273 18.923 1.00 54.47 910 TYR A CA 1
ATOM 7258 C C . TYR A 1 910 ? -27.437 34.695 19.300 1.00 54.47 910 TYR A C 1
ATOM 7260 O O . TYR A 1 910 ? -28.112 35.239 20.172 1.00 54.47 910 TYR A O 1
ATOM 7268 N N . GLN A 1 911 ? -27.860 33.574 18.701 1.00 52.56 911 GLN A N 1
ATOM 7269 C CA . GLN A 1 911 ? -29.125 32.904 19.045 1.00 52.56 911 GLN A CA 1
ATOM 7270 C C . GLN A 1 911 ? -29.112 32.310 20.458 1.00 52.56 911 GLN A C 1
ATOM 7272 O O . GLN A 1 911 ? -30.141 32.323 21.135 1.00 52.56 911 GLN A O 1
ATOM 7277 N N . VAL A 1 912 ? -27.960 31.815 20.922 1.00 50.34 912 VAL A N 1
ATOM 7278 C CA . VAL A 1 912 ? -27.786 31.355 22.309 1.00 50.34 912 VAL A CA 1
ATOM 7279 C C . VAL A 1 912 ? -27.744 32.552 23.270 1.00 50.34 912 VAL A C 1
ATOM 7281 O O . VAL A 1 912 ? -28.372 32.498 24.327 1.00 50.34 912 VAL A O 1
ATOM 7284 N N . GLY A 1 913 ? -27.122 33.667 22.864 1.00 45.97 913 GLY A N 1
ATOM 7285 C CA . GLY A 1 913 ? -27.104 34.932 23.613 1.00 45.97 913 GLY A CA 1
ATOM 7286 C C . GLY A 1 913 ? -28.481 35.580 23.827 1.00 45.97 913 GLY A C 1
ATOM 7287 O O . GLY A 1 913 ? -28.676 36.281 24.815 1.00 45.97 913 GLY A O 1
ATOM 7288 N N . HIS A 1 914 ? -29.473 35.310 22.971 1.00 41.59 914 HIS A N 1
ATOM 7289 C CA . HIS A 1 914 ? -30.854 35.787 23.158 1.00 41.59 914 HIS A CA 1
ATOM 7290 C C . HIS A 1 914 ? -31.738 34.886 24.039 1.00 41.59 914 HIS A C 1
ATOM 7292 O O . HIS A 1 914 ? -32.838 35.299 24.400 1.00 41.59 914 HIS A O 1
ATOM 7298 N N . LYS A 1 915 ? -31.280 33.686 24.430 1.00 42.00 915 LYS A N 1
ATOM 7299 C CA . LYS A 1 915 ? -32.041 32.773 25.311 1.00 42.00 915 LYS A CA 1
ATOM 7300 C C . LYS A 1 915 ? -31.580 32.736 26.774 1.00 42.00 915 LYS A C 1
ATOM 7302 O O . LYS A 1 915 ? -32.196 32.023 27.562 1.00 42.00 915 LYS A O 1
ATOM 7307 N N . ARG A 1 916 ? -30.578 33.526 27.177 1.00 35.66 916 ARG A N 1
ATOM 7308 C CA . ARG A 1 916 ? -30.261 33.787 28.594 1.00 35.66 916 ARG A CA 1
ATOM 7309 C C . ARG A 1 916 ? -29.758 35.217 28.780 1.00 35.66 916 ARG A C 1
ATOM 7311 O O . ARG A 1 916 ? -28.679 35.563 28.313 1.00 35.66 916 ARG A O 1
ATOM 7318 N N . GLY A 1 917 ? -30.519 36.023 29.517 1.00 35.81 917 GLY A N 1
ATOM 7319 C CA . GLY A 1 917 ? -29.955 37.180 30.204 1.00 35.81 917 GLY A CA 1
ATOM 7320 C C . GLY A 1 917 ? -28.899 36.706 31.208 1.00 35.81 917 GLY A C 1
ATOM 7321 O O . GLY A 1 917 ? -29.139 35.734 31.916 1.00 35.81 917 GLY A O 1
ATOM 7322 N N . ARG A 1 918 ? -27.740 37.379 31.210 1.00 36.91 918 ARG A N 1
ATOM 7323 C CA . ARG A 1 918 ? -26.605 37.243 32.146 1.00 36.91 918 ARG A CA 1
ATOM 7324 C C . ARG A 1 918 ? -26.196 35.806 32.512 1.00 36.91 918 ARG A C 1
ATOM 7326 O O . ARG A 1 918 ? -26.651 35.250 33.502 1.00 36.91 918 ARG A O 1
ATOM 7333 N N . LEU A 1 919 ? -25.204 35.283 31.796 1.00 29.36 919 LEU A N 1
ATOM 7334 C CA . LEU A 1 919 ? -24.153 34.481 32.425 1.00 29.36 919 LEU A CA 1
ATOM 7335 C C . LEU A 1 919 ? -22.843 35.233 32.208 1.00 29.36 919 LEU A C 1
ATOM 7337 O O . LEU A 1 919 ? -22.306 35.277 31.102 1.00 29.36 919 LEU A O 1
ATOM 7341 N N . THR A 1 920 ? -22.405 35.918 33.257 1.00 30.86 920 THR A N 1
ATOM 7342 C CA . THR A 1 920 ? -21.021 36.343 33.440 1.00 30.86 920 THR A CA 1
ATOM 7343 C C . THR A 1 920 ? -20.111 35.122 33.283 1.00 30.86 920 THR A C 1
ATOM 7345 O O . THR A 1 920 ? -20.465 34.024 33.705 1.00 30.86 920 THR A O 1
ATOM 7348 N N . MET A 1 921 ? -18.952 35.302 32.641 1.00 33.53 921 MET A N 1
ATOM 7349 C CA . MET A 1 921 ? -17.844 34.341 32.687 1.00 33.53 921 MET A CA 1
ATOM 7350 C C . MET A 1 921 ? -17.237 34.342 34.098 1.00 33.53 921 MET A C 1
ATOM 7352 O O . MET A 1 921 ? -16.104 34.774 34.284 1.00 33.53 921 MET A O 1
ATOM 7356 N N . GLU A 1 922 ? -18.011 33.930 35.095 1.00 30.94 922 GLU A N 1
ATOM 7357 C CA . GLU A 1 922 ? -17.447 33.479 36.359 1.00 30.94 922 GLU A CA 1
ATOM 7358 C C . GLU A 1 922 ? -17.050 32.014 36.184 1.00 30.94 922 GLU A C 1
ATOM 7360 O O . GLU A 1 922 ? -17.724 31.232 35.507 1.00 30.94 922 GLU A O 1
ATOM 7365 N N . GLU A 1 923 ? -15.876 31.681 36.703 1.00 39.19 923 GLU A N 1
ATOM 7366 C CA . GLU A 1 923 ? -15.418 30.311 36.855 1.00 39.19 923 GLU A CA 1
ATOM 7367 C C . GLU A 1 923 ? -16.471 29.569 37.695 1.00 39.19 923 GLU A C 1
ATOM 7369 O O . GLU A 1 923 ? -16.615 29.838 38.884 1.00 39.19 923 GLU A O 1
ATOM 7374 N N . ASP A 1 924 ? -17.255 28.682 37.068 1.00 33.75 924 ASP A N 1
ATOM 7375 C CA . ASP A 1 924 ? -18.118 27.718 37.765 1.00 33.75 924 ASP A CA 1
ATOM 7376 C C . ASP A 1 924 ? -17.212 26.731 38.532 1.00 33.75 924 ASP A C 1
ATOM 7378 O O . ASP A 1 924 ? -16.969 25.606 38.089 1.00 33.75 924 ASP A O 1
ATOM 7382 N N . ASP A 1 925 ? -16.682 27.173 39.671 1.00 35.38 925 ASP A N 1
ATOM 7383 C CA . ASP A 1 925 ? -15.945 26.357 40.645 1.00 35.38 925 ASP A CA 1
ATOM 7384 C C . ASP A 1 925 ? -16.894 25.567 41.580 1.00 35.38 925 ASP A C 1
ATOM 7386 O O . ASP A 1 925 ? -16.436 24.789 42.414 1.00 35.38 925 ASP A O 1
ATOM 7390 N N . ASP A 1 926 ? -18.220 25.686 41.397 1.00 35.75 926 ASP A N 1
ATOM 7391 C CA . ASP A 1 926 ? -19.247 25.068 42.259 1.00 35.75 926 ASP A CA 1
ATOM 7392 C C . ASP A 1 926 ? -20.091 23.949 41.600 1.00 35.75 926 ASP A C 1
ATOM 7394 O O . ASP A 1 926 ? -20.997 23.387 42.226 1.00 35.75 926 ASP A O 1
ATOM 7398 N N . GLU A 1 927 ? -19.792 23.518 40.366 1.00 37.84 927 GLU A N 1
ATOM 7399 C CA . GLU A 1 927 ? -20.339 22.246 39.869 1.00 37.84 927 GLU A CA 1
ATOM 7400 C C . GLU A 1 927 ? -19.501 21.080 40.417 1.00 37.84 927 GLU A C 1
ATOM 7402 O O . GLU A 1 927 ? -18.347 20.892 40.026 1.00 37.84 927 GLU A O 1
ATOM 7407 N N . GLN A 1 928 ? -20.102 20.244 41.279 1.00 33.09 928 GLN A N 1
ATOM 7408 C CA . GLN A 1 928 ? -19.556 18.937 41.679 1.00 33.09 928 GLN A CA 1
ATOM 7409 C C . GLN A 1 928 ? -18.822 18.280 40.499 1.00 33.09 928 GLN A C 1
ATOM 7411 O O . GLN A 1 928 ? -19.410 18.195 39.415 1.00 33.09 928 GLN A O 1
ATOM 7416 N N . PRO A 1 929 ? -17.578 17.790 40.671 1.00 38.25 929 PRO A N 1
ATOM 7417 C CA . PRO A 1 929 ? -16.753 17.350 39.556 1.00 38.25 929 PRO A CA 1
ATOM 7418 C C . PRO A 1 929 ? -17.501 16.298 38.737 1.00 38.25 929 PRO A C 1
ATOM 7420 O O . PRO A 1 929 ? -17.656 15.145 39.154 1.00 38.25 929 PRO A O 1
ATOM 7423 N N . LYS A 1 930 ? -17.989 16.696 37.553 1.00 49.84 930 LYS A N 1
ATOM 7424 C CA . LYS A 1 930 ? -18.635 15.784 36.606 1.00 49.84 930 LYS A CA 1
ATOM 7425 C C . LYS A 1 930 ? -17.651 14.646 36.345 1.00 49.84 930 LYS A C 1
ATOM 7427 O O . LYS A 1 930 ? -16.527 14.885 35.899 1.00 49.84 930 LYS A O 1
ATOM 7432 N N . LYS A 1 931 ? -18.048 13.406 36.667 1.00 52.72 931 LYS A N 1
ATOM 7433 C CA . LYS A 1 931 ? -17.212 12.209 36.467 1.00 52.72 931 LYS A CA 1
ATOM 7434 C C . LYS A 1 931 ? -16.696 12.199 35.027 1.00 52.72 931 LYS A C 1
ATOM 7436 O O . LYS A 1 931 ? -17.481 12.055 34.092 1.00 52.72 931 LYS A O 1
ATOM 7441 N N . LYS A 1 932 ? -15.382 12.369 34.859 1.00 60.59 932 LYS A N 1
ATOM 7442 C CA . LYS A 1 932 ? -14.731 12.411 33.547 1.00 60.59 932 LYS A CA 1
ATOM 7443 C C . LYS A 1 932 ? -14.920 11.055 32.860 1.00 60.59 932 LYS A C 1
ATOM 7445 O O . LYS A 1 932 ? -14.560 10.025 33.420 1.00 60.59 932 LYS A O 1
ATOM 7450 N N . VAL A 1 933 ? -15.489 11.050 31.654 1.00 59.47 933 VAL A N 1
ATOM 7451 C CA . VAL A 1 933 ? -15.871 9.820 30.929 1.00 59.47 933 VAL A CA 1
ATOM 7452 C C . VAL A 1 933 ? -14.646 9.010 30.496 1.00 59.47 933 VAL A C 1
ATOM 7454 O O . VAL A 1 933 ? -14.705 7.784 30.449 1.00 59.47 933 VAL A O 1
ATOM 7457 N N . ARG A 1 934 ? -13.518 9.677 30.212 1.00 63.88 934 ARG A N 1
ATOM 7458 C CA . ARG A 1 934 ? -12.302 9.029 29.688 1.00 63.88 934 ARG A CA 1
ATOM 7459 C C . ARG A 1 934 ? -11.027 9.312 30.489 1.00 63.88 934 ARG A C 1
ATOM 7461 O O . ARG A 1 934 ? -9.981 8.754 30.172 1.00 63.88 934 ARG A O 1
ATOM 7468 N N . MET A 1 935 ? -11.085 10.165 31.513 1.00 54.66 935 MET A N 1
ATOM 7469 C CA . MET A 1 935 ? -9.906 10.526 32.310 1.00 54.66 935 MET A CA 1
ATOM 7470 C C . MET A 1 935 ? -9.943 9.857 33.682 1.00 54.66 935 MET A C 1
ATOM 7472 O O . MET A 1 935 ? -10.706 10.262 34.552 1.00 54.66 935 MET A O 1
ATOM 7476 N N . GLY A 1 936 ? -9.066 8.880 33.878 1.00 56.22 936 GLY A N 1
ATOM 7477 C CA . GLY A 1 936 ? -8.689 8.354 35.186 1.00 56.22 936 GLY A CA 1
ATOM 7478 C C . GLY A 1 936 ? -7.416 7.523 35.051 1.00 56.22 936 GLY A C 1
ATOM 7479 O O . GLY A 1 936 ? -7.045 7.125 33.940 1.00 56.22 936 GLY A O 1
ATOM 7480 N N . MET A 1 937 ? -6.696 7.311 36.152 1.00 58.28 937 MET A N 1
ATOM 7481 C CA . MET A 1 937 ? -5.461 6.536 36.092 1.00 58.28 937 MET A CA 1
ATOM 7482 C C . MET A 1 937 ? -5.802 5.054 35.879 1.00 58.28 937 MET A C 1
ATOM 7484 O O . MET A 1 937 ? -6.737 4.541 36.499 1.00 58.28 937 MET A O 1
ATOM 7488 N N . PRO A 1 938 ? -5.095 4.344 34.982 1.00 64.38 938 PRO A N 1
ATOM 7489 C CA . PRO A 1 938 ? -5.310 2.917 34.817 1.00 64.38 938 PRO A CA 1
ATOM 7490 C C . PRO A 1 938 ? -5.074 2.190 36.142 1.00 64.38 938 PRO A C 1
ATOM 7492 O O . PRO A 1 938 ? -4.010 2.336 36.740 1.00 64.38 938 PRO A O 1
ATOM 7495 N N . ALA A 1 939 ? -6.046 1.393 36.573 1.00 73.75 939 ALA A N 1
ATOM 7496 C CA . ALA A 1 939 ? -5.976 0.624 37.809 1.00 73.75 939 ALA A CA 1
ATOM 7497 C C . ALA A 1 939 ? -6.346 -0.832 37.529 1.00 73.75 939 ALA A C 1
ATOM 7499 O O . ALA A 1 939 ? -7.151 -1.108 36.646 1.00 73.75 939 ALA A O 1
ATOM 7500 N N . THR A 1 940 ? -5.765 -1.780 38.258 1.00 83.31 940 THR A N 1
ATOM 7501 C CA . THR A 1 940 ? -6.183 -3.187 38.201 1.00 83.31 940 THR A CA 1
ATOM 7502 C C . THR A 1 940 ? -7.029 -3.501 39.420 1.00 83.31 940 THR A C 1
ATOM 7504 O O . THR A 1 940 ? -6.586 -3.341 40.558 1.00 83.31 940 THR A O 1
ATOM 7507 N N . GLN A 1 941 ? -8.284 -3.871 39.184 1.00 89.62 941 GLN A N 1
ATOM 7508 C CA . GLN A 1 941 ? -9.308 -3.959 40.221 1.00 89.62 941 GLN A CA 1
ATOM 7509 C C . GLN A 1 941 ? -10.129 -5.240 40.076 1.00 89.62 941 GLN A C 1
ATOM 7511 O O . GLN A 1 941 ? -10.284 -5.799 38.987 1.00 89.62 941 GLN A O 1
ATOM 7516 N N . TRP A 1 942 ? -10.687 -5.678 41.199 1.00 92.25 942 TRP A N 1
ATOM 7517 C CA . TRP A 1 942 ? -11.767 -6.649 41.246 1.00 92.25 942 TRP A CA 1
ATOM 7518 C C . TRP A 1 942 ? -13.045 -6.007 40.729 1.00 92.25 942 TRP A C 1
ATOM 7520 O O . TRP A 1 942 ? -13.403 -4.912 41.158 1.00 92.25 942 TRP A O 1
ATOM 7530 N N . ILE A 1 943 ? -13.742 -6.703 39.838 1.00 92.81 943 ILE A N 1
ATOM 7531 C CA . ILE A 1 943 ? -15.065 -6.338 39.341 1.00 92.81 943 ILE A CA 1
ATOM 7532 C C . ILE A 1 943 ? -16.031 -7.399 39.854 1.00 92.81 943 ILE A C 1
ATOM 7534 O O . ILE A 1 943 ? -15.916 -8.569 39.496 1.00 92.81 943 ILE A O 1
ATOM 7538 N N . SER A 1 944 ? -16.963 -6.997 40.712 1.00 94.12 944 SER A N 1
ATOM 7539 C CA . SER A 1 944 ? -17.971 -7.888 41.294 1.00 94.12 944 SER A CA 1
ATOM 7540 C C . SER A 1 944 ? -19.365 -7.456 40.868 1.00 94.12 944 SER A C 1
ATOM 7542 O O . SER A 1 944 ? -19.708 -6.279 40.980 1.00 94.12 944 SER A O 1
ATOM 7544 N N . VAL A 1 945 ? -20.163 -8.409 40.396 1.00 94.50 945 VAL A N 1
ATOM 7545 C CA . VAL A 1 945 ? -21.558 -8.218 39.992 1.00 94.50 945 VAL A CA 1
ATOM 7546 C C . VAL A 1 945 ? -22.451 -8.886 41.028 1.00 94.50 945 VAL A C 1
ATOM 7548 O O . VAL A 1 945 ? -22.264 -10.066 41.320 1.00 94.50 945 VAL A O 1
ATOM 7551 N N . TYR A 1 946 ? -23.422 -8.151 41.561 1.00 94.69 946 TYR A N 1
ATOM 7552 C CA . TYR A 1 946 ? -24.372 -8.625 42.562 1.00 94.69 946 TYR A CA 1
ATOM 7553 C C . TYR A 1 946 ? -25.783 -8.639 41.992 1.00 94.69 946 TYR A C 1
ATOM 7555 O O . TYR A 1 946 ? -26.203 -7.650 41.400 1.00 94.69 946 TYR A O 1
ATOM 7563 N N . ASN A 1 947 ? -26.528 -9.715 42.224 1.00 92.00 947 ASN A N 1
ATOM 7564 C CA . ASN A 1 947 ? -27.934 -9.824 41.846 1.00 92.00 947 ASN A CA 1
ATOM 7565 C C . ASN A 1 947 ? -28.797 -9.958 43.098 1.00 92.00 947 ASN A C 1
ATOM 7567 O O . ASN A 1 947 ? -28.437 -10.697 44.019 1.00 92.00 947 ASN A O 1
ATOM 7571 N N . ALA A 1 948 ? -29.956 -9.304 43.094 1.00 90.50 948 ALA A N 1
ATOM 7572 C CA . ALA A 1 948 ? -30.996 -9.568 44.074 1.00 90.50 948 ALA A CA 1
ATOM 7573 C C . ALA A 1 948 ? -31.534 -10.988 43.879 1.00 90.50 948 ALA A C 1
ATOM 7575 O O . ALA A 1 948 ? -31.791 -11.427 42.753 1.00 90.50 948 ALA A O 1
ATOM 7576 N N . ARG A 1 949 ? -31.646 -11.735 44.975 1.00 86.50 949 ARG A N 1
ATOM 7577 C CA . ARG A 1 949 ? -32.243 -13.071 44.989 1.00 86.50 949 ARG A CA 1
ATOM 7578 C C . ARG A 1 949 ? -33.050 -13.257 46.262 1.00 86.50 949 ARG A C 1
ATOM 7580 O O . ARG A 1 949 ? -32.789 -12.610 47.273 1.00 86.50 949 ARG A O 1
ATOM 7587 N N . ARG A 1 950 ? -33.958 -14.237 46.239 1.00 86.81 950 ARG A N 1
ATOM 7588 C CA . ARG A 1 950 ? -34.546 -14.767 47.474 1.00 86.81 950 ARG A CA 1
ATOM 7589 C C . ARG A 1 950 ? -33.425 -15.174 48.441 1.00 86.81 950 ARG A C 1
ATOM 7591 O O . ARG A 1 950 ? -32.402 -15.676 47.962 1.00 86.81 950 ARG A O 1
ATOM 7598 N N . PRO A 1 951 ? -33.616 -14.987 49.760 1.00 88.44 951 PRO A N 1
ATOM 7599 C CA . PRO A 1 951 ? -32.607 -15.333 50.750 1.00 88.44 951 PRO A CA 1
ATOM 7600 C C . PRO A 1 951 ? -32.049 -16.742 50.519 1.00 88.44 951 PRO A C 1
ATOM 7602 O O . PRO A 1 951 ? -32.797 -17.719 50.480 1.00 88.44 951 PRO A O 1
ATOM 7605 N N . MET A 1 952 ? -30.732 -16.836 50.329 1.00 90.88 952 MET A N 1
ATOM 7606 C CA . MET A 1 952 ? -30.017 -18.091 50.091 1.00 90.88 952 MET A CA 1
ATOM 7607 C C . MET A 1 952 ? -28.655 -18.100 50.796 1.00 90.88 952 MET A C 1
ATOM 7609 O O . MET A 1 952 ? -28.070 -17.052 51.077 1.00 90.88 952 MET A O 1
ATOM 7613 N N . LYS A 1 953 ? -28.119 -19.297 51.060 1.00 92.50 953 LYS A N 1
ATOM 7614 C CA . LYS A 1 953 ? -26.756 -19.470 51.585 1.00 92.50 953 LYS A CA 1
ATOM 7615 C C . LYS A 1 953 ? -25.756 -19.279 50.435 1.00 92.50 953 LYS A C 1
ATOM 7617 O O . LYS A 1 953 ? -25.831 -19.975 49.423 1.00 92.50 953 LYS A O 1
ATOM 7622 N N . GLN A 1 954 ? -24.825 -18.338 50.594 1.00 95.00 954 GLN A N 1
ATOM 7623 C CA . GLN A 1 954 ? -23.686 -18.122 49.696 1.00 95.00 954 GLN A CA 1
ATOM 7624 C C . GLN A 1 954 ? -22.395 -18.085 50.520 1.00 95.00 954 GLN A C 1
ATOM 7626 O O . GLN A 1 954 ? -22.367 -17.541 51.623 1.00 95.00 954 GLN A O 1
ATOM 7631 N N . ARG A 1 955 ? -21.322 -18.667 49.988 1.00 95.50 955 ARG A N 1
ATOM 7632 C CA . ARG A 1 955 ? -19.985 -18.680 50.584 1.00 95.50 955 ARG A CA 1
ATOM 7633 C C . ARG A 1 955 ? -18.973 -18.194 49.557 1.00 95.50 955 ARG A C 1
ATOM 7635 O O . ARG A 1 955 ? -19.101 -18.486 48.372 1.00 95.50 955 ARG A O 1
ATOM 7642 N N . TYR A 1 956 ? -17.961 -17.466 50.013 1.00 95.12 956 TYR A N 1
ATOM 7643 C CA . TYR A 1 956 ? -16.824 -17.097 49.181 1.00 95.12 956 TYR A CA 1
ATOM 7644 C C . TYR A 1 956 ? -15.510 -17.508 49.843 1.00 95.12 956 TYR A C 1
ATOM 7646 O O . TYR A 1 956 ? -15.377 -17.470 51.067 1.00 95.12 956 TYR A O 1
ATOM 7654 N N . HIS A 1 957 ? -14.529 -17.850 49.017 1.00 95.44 957 HIS A N 1
ATOM 7655 C CA . HIS A 1 957 ? -13.132 -18.021 49.398 1.00 95.44 957 HIS A CA 1
ATOM 7656 C C . HIS A 1 957 ? -12.272 -17.228 48.417 1.00 95.44 957 HIS A C 1
ATOM 7658 O O . HIS A 1 957 ? -12.556 -17.222 47.227 1.00 95.44 957 HIS A O 1
ATOM 7664 N N . TYR A 1 958 ? -11.239 -16.543 48.891 1.00 94.31 958 TYR A N 1
ATOM 7665 C CA . TYR A 1 958 ? -10.311 -15.788 48.046 1.00 94.31 958 TYR A CA 1
ATOM 7666 C C . TYR A 1 958 ? -8.884 -15.993 48.549 1.00 94.31 958 TYR A C 1
ATOM 7668 O O . TYR A 1 958 ? -8.686 -16.448 49.676 1.00 94.31 958 TYR A O 1
ATOM 7676 N N . ASN A 1 959 ? -7.894 -15.680 47.711 1.00 94.00 959 ASN A N 1
ATOM 7677 C CA . ASN A 1 959 ? -6.485 -15.998 47.965 1.00 94.00 959 ASN A CA 1
ATOM 7678 C C . ASN A 1 959 ? -6.245 -17.508 48.184 1.00 94.00 959 ASN A C 1
ATOM 7680 O O . ASN A 1 959 ? -5.389 -17.916 48.976 1.00 94.00 959 ASN A O 1
ATOM 7684 N N . VAL A 1 960 ? -7.021 -18.348 47.492 1.00 95.38 960 VAL A N 1
ATOM 7685 C CA . VAL A 1 960 ? -6.918 -19.806 47.576 1.00 95.38 960 VAL A CA 1
ATOM 7686 C C . VAL A 1 960 ? -5.784 -20.273 46.669 1.00 95.38 960 VAL A C 1
ATOM 7688 O O . VAL A 1 960 ? -5.779 -19.987 45.475 1.00 95.38 960 VAL A O 1
ATOM 7691 N N . ALA A 1 961 ? -4.819 -20.986 47.242 1.00 93.81 961 ALA A N 1
ATOM 7692 C CA . ALA A 1 961 ? -3.756 -21.643 46.486 1.00 93.81 961 ALA A CA 1
ATOM 7693 C C . ALA A 1 961 ? -4.227 -23.019 45.994 1.00 93.81 961 ALA A C 1
ATOM 7695 O O . ALA A 1 961 ? -5.085 -23.629 46.634 1.00 93.81 961 ALA A O 1
ATOM 7696 N N . ASP A 1 962 ? -3.613 -23.525 44.925 1.00 92.94 962 ASP A N 1
ATOM 7697 C CA . ASP A 1 962 ? -3.943 -24.806 44.278 1.00 92.94 962 ASP A CA 1
ATOM 7698 C C . ASP A 1 962 ? -4.120 -25.963 45.277 1.00 92.94 962 ASP A C 1
ATOM 7700 O O . ASP A 1 962 ? -5.126 -26.667 45.250 1.00 92.94 962 ASP A O 1
ATOM 7704 N N . VAL A 1 963 ? -3.202 -26.091 46.241 1.00 93.12 963 VAL A N 1
ATOM 7705 C CA . VAL A 1 963 ? -3.205 -27.158 47.264 1.00 93.12 963 VAL A CA 1
ATOM 7706 C C . VAL A 1 963 ? -4.388 -27.105 48.237 1.00 93.12 963 VAL A C 1
ATOM 7708 O O . VAL A 1 963 ? -4.732 -28.115 48.841 1.00 93.12 963 VAL A O 1
ATOM 7711 N N . ARG A 1 964 ? -5.017 -25.936 48.410 1.00 93.88 964 ARG A N 1
ATOM 7712 C CA . ARG A 1 964 ? -6.178 -25.747 49.301 1.00 93.88 964 ARG A CA 1
ATOM 7713 C C . ARG A 1 964 ? -7.507 -25.816 48.557 1.00 93.88 964 ARG A C 1
ATOM 7715 O O . ARG A 1 964 ? -8.558 -25.795 49.192 1.00 93.88 964 ARG A O 1
ATOM 7722 N N . LEU A 1 965 ? -7.476 -25.891 47.227 1.00 93.62 965 LEU A N 1
ATOM 7723 C CA . LEU A 1 965 ? -8.677 -25.919 46.403 1.00 93.62 965 LEU A CA 1
ATOM 7724 C C . LEU A 1 965 ? -9.598 -27.112 46.745 1.00 93.62 965 LEU A C 1
ATOM 7726 O O . LEU A 1 965 ? -10.772 -26.845 47.008 1.00 93.62 965 LEU A O 1
ATOM 7730 N N . PRO A 1 966 ? -9.114 -28.373 46.849 1.00 94.56 966 PRO A N 1
ATOM 7731 C CA . PRO A 1 966 ? -9.984 -29.522 47.130 1.00 94.56 966 PRO A CA 1
ATOM 7732 C C . PRO A 1 966 ? -10.736 -29.395 48.457 1.00 94.56 966 PRO A C 1
ATOM 7734 O O . PRO A 1 966 ? -11.953 -29.543 48.492 1.00 94.56 966 PRO A O 1
ATOM 7737 N N . GLN A 1 967 ? -10.037 -28.974 49.518 1.00 93.81 967 GLN A N 1
ATOM 7738 C CA . GLN A 1 967 ? -10.607 -28.802 50.860 1.00 93.81 967 GLN A CA 1
ATOM 7739 C C . GLN A 1 967 ? -11.801 -27.835 50.878 1.00 93.81 967 GLN A C 1
ATOM 7741 O O . GLN A 1 967 ? -12.779 -28.046 51.594 1.00 93.81 967 GLN A O 1
ATOM 7746 N N . HIS A 1 968 ? -11.732 -26.748 50.101 1.00 94.81 968 HIS A N 1
ATOM 7747 C CA . HIS A 1 968 ? -12.824 -25.780 50.016 1.00 94.81 968 HIS A CA 1
ATOM 7748 C C . HIS A 1 968 ? -14.005 -26.296 49.188 1.00 94.81 968 HIS A C 1
ATOM 7750 O O . HIS A 1 968 ? -15.149 -26.001 49.534 1.00 94.81 968 HIS A O 1
ATOM 7756 N N . VAL A 1 969 ? -13.740 -27.046 48.114 1.00 94.38 969 VAL A N 1
ATOM 7757 C CA . VAL A 1 969 ? -14.783 -27.604 47.241 1.00 94.38 969 VAL A CA 1
ATOM 7758 C C . VAL A 1 969 ? -15.538 -28.736 47.935 1.00 94.38 969 VAL A C 1
ATOM 7760 O O . VAL A 1 969 ? -16.765 -28.718 47.939 1.00 94.38 969 VAL A O 1
ATOM 7763 N N . GLU A 1 970 ? -14.834 -29.669 48.576 1.00 93.38 970 GLU A N 1
ATOM 7764 C CA . GLU A 1 970 ? -15.434 -30.791 49.315 1.00 93.38 970 GLU A CA 1
ATOM 7765 C C . GLU A 1 970 ? -16.353 -30.293 50.432 1.00 93.38 970 GLU A C 1
ATOM 7767 O O . GLU A 1 970 ? -17.535 -30.630 50.459 1.00 93.38 970 GLU A O 1
ATOM 7772 N N . LYS A 1 971 ? -15.858 -29.369 51.265 1.00 92.81 971 LYS A N 1
ATOM 7773 C CA . LYS A 1 971 ? -16.664 -28.736 52.316 1.00 92.81 971 LYS A CA 1
ATOM 7774 C C . LYS A 1 971 ? -17.863 -27.961 51.759 1.00 92.81 971 LYS A C 1
ATOM 7776 O O . LYS A 1 971 ? -18.899 -27.866 52.408 1.00 92.81 971 LYS A O 1
ATOM 7781 N N . GLY A 1 972 ? -17.727 -27.352 50.579 1.00 92.81 972 GLY A N 1
ATOM 7782 C CA . GLY A 1 972 ? -18.842 -26.710 49.878 1.00 92.81 972 GLY A CA 1
ATOM 7783 C C . GLY A 1 972 ? -19.926 -27.720 49.506 1.00 92.81 972 GLY A C 1
ATOM 7784 O O . GLY A 1 972 ? -21.090 -27.516 49.848 1.00 92.81 972 GLY A O 1
ATOM 7785 N N . ASN A 1 973 ? -19.530 -28.836 48.892 1.00 90.69 973 ASN A N 1
ATOM 7786 C CA . ASN A 1 973 ? -20.435 -29.907 48.479 1.00 90.69 973 ASN A CA 1
ATOM 7787 C C . ASN A 1 973 ? -21.166 -30.549 49.672 1.00 90.69 973 ASN A C 1
ATOM 7789 O O . ASN A 1 973 ? -22.376 -30.751 49.590 1.00 90.69 973 ASN A O 1
ATOM 7793 N N . GLU A 1 974 ? -20.474 -30.803 50.791 1.00 92.00 974 GLU A N 1
ATOM 7794 C CA . GLU A 1 974 ? -21.080 -31.290 52.047 1.00 92.00 974 GLU A CA 1
ATOM 7795 C C . GLU A 1 974 ? -22.160 -30.338 52.583 1.00 92.00 974 GLU A C 1
ATOM 7797 O O . GLU A 1 974 ? -23.198 -30.759 53.087 1.00 92.00 974 GLU A O 1
ATOM 7802 N N . ASP A 1 975 ? -21.931 -29.033 52.434 1.00 91.62 975 ASP A N 1
ATOM 7803 C CA . ASP A 1 975 ? -22.843 -27.968 52.844 1.00 91.62 975 ASP A CA 1
ATOM 7804 C C . ASP A 1 975 ? -23.985 -27.702 51.840 1.00 91.62 975 ASP A C 1
ATOM 7806 O O . ASP A 1 975 ? -24.777 -26.775 52.062 1.00 91.62 975 ASP A O 1
ATOM 7810 N N . GLY A 1 976 ? -24.053 -28.448 50.729 1.00 91.12 976 GLY A N 1
ATOM 7811 C CA . GLY A 1 976 ? -25.002 -28.221 49.633 1.00 91.12 976 GLY A CA 1
ATOM 7812 C C . GLY A 1 976 ? -24.735 -26.937 48.834 1.00 91.12 976 GLY A C 1
ATOM 7813 O O . GLY A 1 976 ? -25.661 -26.349 48.275 1.00 91.12 976 GLY A O 1
ATOM 7814 N N . LEU A 1 977 ? -23.487 -26.459 48.818 1.00 95.31 977 LEU A N 1
ATOM 7815 C CA . LEU A 1 977 ? -23.048 -25.247 48.128 1.00 95.31 977 LEU A CA 1
ATOM 7816 C C . LEU A 1 977 ? -22.174 -25.597 46.924 1.00 95.31 977 LEU A C 1
ATOM 7818 O O . LEU A 1 977 ? -21.057 -26.083 47.079 1.00 95.31 977 LEU A O 1
ATOM 7822 N N . TYR A 1 978 ? -22.643 -25.255 45.728 1.00 96.31 978 TYR A N 1
ATOM 7823 C CA . TYR A 1 978 ? -21.914 -25.505 44.484 1.00 96.31 978 TYR A CA 1
ATOM 7824 C C . TYR A 1 978 ? -21.230 -24.240 43.972 1.00 96.31 978 TYR A C 1
ATOM 7826 O O . TYR A 1 978 ? -21.765 -23.140 44.119 1.00 96.31 978 TYR A O 1
ATOM 7834 N N . ILE A 1 979 ? -20.063 -24.381 43.337 1.00 96.81 979 ILE A N 1
ATOM 7835 C CA . ILE A 1 979 ? -19.327 -23.259 42.745 1.00 96.81 979 ILE A CA 1
ATOM 7836 C C . ILE A 1 979 ? -20.150 -22.639 41.611 1.00 96.81 979 ILE A C 1
ATOM 7838 O O . ILE A 1 979 ? -20.522 -23.323 40.658 1.00 96.81 979 ILE A O 1
ATOM 7842 N N . SER A 1 980 ? -20.384 -21.334 41.680 1.00 94.50 980 SER A N 1
ATOM 7843 C CA . SER A 1 980 ? -21.137 -20.582 40.673 1.00 94.50 980 SER A CA 1
ATOM 7844 C C . SER A 1 980 ? -20.307 -19.558 39.908 1.00 94.50 980 SER A C 1
ATOM 7846 O O . SER A 1 980 ? -20.647 -19.228 38.776 1.00 94.50 980 SER A O 1
ATOM 7848 N N . SER A 1 981 ? -19.197 -19.081 40.474 1.00 95.94 981 SER A N 1
ATOM 7849 C CA . SER A 1 981 ? -18.260 -18.188 39.787 1.00 95.94 981 SER A CA 1
ATOM 7850 C C . SER A 1 981 ? -16.848 -18.390 40.322 1.00 95.94 981 SER A C 1
ATOM 7852 O O . SER A 1 981 ? -16.651 -18.586 41.523 1.00 95.94 981 SER A O 1
ATOM 7854 N N . VAL A 1 982 ? -15.857 -18.284 39.437 1.00 96.50 982 VAL A N 1
ATOM 7855 C CA . VAL A 1 982 ? -14.434 -18.335 39.792 1.00 96.50 982 VAL A CA 1
ATOM 7856 C C . VAL A 1 982 ? -13.673 -17.187 39.138 1.00 96.50 982 VAL A C 1
ATOM 7858 O O . VAL A 1 982 ? -14.036 -16.730 38.058 1.00 96.50 982 VAL A O 1
ATOM 7861 N N . ALA A 1 983 ? -12.610 -16.723 39.788 1.00 95.62 983 ALA A N 1
ATOM 7862 C CA . ALA A 1 983 ? -11.693 -15.717 39.258 1.00 95.62 983 ALA A CA 1
ATOM 7863 C C . ALA A 1 983 ? -10.267 -15.975 39.756 1.00 95.62 983 ALA A C 1
ATOM 7865 O O . ALA A 1 983 ? -10.073 -16.688 40.741 1.00 95.62 983 ALA A O 1
ATOM 7866 N N . SER A 1 984 ? -9.272 -15.374 39.100 1.00 93.69 984 SER A N 1
ATOM 7867 C CA . SER A 1 984 ? -7.876 -15.425 39.539 1.00 93.69 984 SER A CA 1
ATOM 7868 C C . SER A 1 984 ? -7.285 -14.025 39.673 1.00 93.69 984 SER A C 1
ATOM 7870 O O . SER A 1 984 ? -7.531 -13.155 38.840 1.00 93.69 984 SER A O 1
ATOM 7872 N N . CYS A 1 985 ? -6.476 -13.823 40.709 1.00 91.38 985 CYS A N 1
ATOM 7873 C CA . CYS A 1 985 ? -5.627 -12.650 40.885 1.00 91.38 985 CYS A CA 1
ATOM 7874 C C . CYS A 1 985 ? -4.259 -13.124 41.373 1.00 91.38 985 CYS A C 1
ATOM 7876 O O . CYS A 1 985 ? -4.177 -13.860 42.353 1.00 91.38 985 CYS A O 1
ATOM 7878 N N . SER A 1 986 ? -3.181 -12.713 40.703 1.00 86.25 986 SER A N 1
ATOM 7879 C CA . SER A 1 986 ? -1.805 -13.093 41.071 1.00 86.25 986 SER A CA 1
ATOM 7880 C C . SER A 1 986 ? -1.600 -14.609 41.246 1.00 86.25 986 SER A C 1
ATOM 7882 O O . SER A 1 986 ? -0.901 -15.038 42.158 1.00 86.25 986 SER A O 1
ATOM 7884 N N . ASN A 1 987 ? -2.209 -15.417 40.368 1.00 89.56 987 ASN A N 1
ATOM 7885 C CA . ASN A 1 987 ? -2.199 -16.890 40.408 1.00 89.56 987 ASN A CA 1
ATOM 7886 C C . ASN A 1 987 ? -2.865 -17.513 41.653 1.00 89.56 987 ASN A C 1
ATOM 7888 O O . ASN A 1 987 ? -2.635 -18.680 41.947 1.00 89.56 987 ASN A O 1
ATOM 7892 N N . LEU A 1 988 ? -3.702 -16.760 42.371 1.00 93.25 988 LEU A N 1
ATOM 7893 C CA . LEU A 1 988 ? -4.548 -17.267 43.451 1.00 93.25 988 LEU A CA 1
ATOM 7894 C C . LEU A 1 988 ? -6.017 -17.228 43.034 1.00 93.25 988 LEU A C 1
ATOM 7896 O O . LEU A 1 988 ? -6.442 -16.315 42.323 1.00 93.25 988 LEU A O 1
ATOM 7900 N N . TRP A 1 989 ? -6.798 -18.194 43.507 1.00 95.75 989 TRP A N 1
ATOM 7901 C CA . TRP A 1 989 ? -8.201 -18.357 43.140 1.00 95.75 989 TRP A CA 1
ATOM 7902 C C . TRP A 1 989 ? -9.140 -17.629 44.101 1.00 95.75 989 TRP A C 1
ATOM 7904 O O . TRP A 1 989 ? -8.923 -17.577 45.317 1.00 95.75 989 TRP A O 1
ATOM 7914 N N . ALA A 1 990 ? -10.221 -17.101 43.536 1.00 96.38 990 ALA A N 1
ATOM 7915 C CA . ALA A 1 990 ? -11.421 -16.707 44.251 1.00 96.38 990 ALA A CA 1
ATOM 7916 C C . ALA A 1 990 ? -12.586 -17.591 43.795 1.00 96.38 990 ALA A C 1
ATOM 7918 O O . ALA A 1 990 ? -12.852 -17.693 42.599 1.00 96.38 990 ALA A O 1
ATOM 7919 N N . LEU A 1 991 ? -13.259 -18.226 44.752 1.00 96.56 991 LEU A N 1
ATOM 7920 C CA . LEU A 1 991 ? -14.380 -19.139 44.559 1.00 96.56 991 LEU A CA 1
ATOM 7921 C C . LEU A 1 991 ? -15.633 -18.536 45.180 1.00 96.56 991 LEU A C 1
ATOM 7923 O O . LEU A 1 991 ? -15.619 -18.165 46.355 1.00 96.56 991 LEU A O 1
ATOM 7927 N N . ILE A 1 992 ? -16.718 -18.494 44.415 1.00 96.69 992 ILE A N 1
ATOM 7928 C CA . ILE A 1 992 ? -18.058 -18.166 44.898 1.00 96.69 992 ILE A CA 1
ATOM 7929 C C . ILE A 1 992 ? -18.901 -19.435 44.814 1.00 96.69 992 ILE A C 1
ATOM 7931 O O . ILE A 1 992 ? -18.942 -20.065 43.759 1.00 96.69 992 ILE A O 1
ATOM 7935 N N . MET A 1 993 ? -19.550 -19.814 45.915 1.00 96.38 993 MET A N 1
ATOM 7936 C CA . MET A 1 993 ? -20.393 -21.007 46.013 1.00 96.38 993 MET A CA 1
ATOM 7937 C C . MET A 1 993 ? -21.777 -20.633 46.536 1.00 96.38 993 MET A C 1
ATOM 7939 O O . MET A 1 993 ? -21.876 -19.886 47.512 1.00 96.38 993 MET A O 1
ATOM 7943 N N . ASP A 1 994 ? -22.844 -21.157 45.941 1.00 93.62 994 ASP A N 1
ATOM 7944 C CA . ASP A 1 994 ? -24.210 -20.872 46.377 1.00 93.62 994 ASP A CA 1
ATOM 7945 C C . ASP A 1 994 ? -25.133 -22.097 46.365 1.00 93.62 994 ASP A C 1
ATOM 7947 O O . ASP A 1 994 ? -24.933 -23.060 45.624 1.00 93.62 994 ASP A O 1
ATOM 7951 N N . ALA A 1 995 ? -26.152 -22.045 47.227 1.00 92.44 995 ALA A N 1
ATOM 7952 C CA . ALA A 1 995 ? -27.206 -23.058 47.317 1.00 92.44 995 ALA A CA 1
ATOM 7953 C C . ALA A 1 995 ? -28.286 -22.892 46.227 1.00 92.44 995 ALA A C 1
ATOM 7955 O O . ALA A 1 995 ? -29.159 -23.742 46.077 1.00 92.44 995 ALA A O 1
ATOM 7956 N N . GLY A 1 996 ? -28.265 -21.781 45.482 1.00 86.19 996 GLY A N 1
ATOM 7957 C CA . GLY A 1 996 ? -29.298 -21.398 44.517 1.00 86.19 996 GLY A CA 1
ATOM 7958 C C . GLY A 1 996 ? -28.963 -21.730 43.062 1.00 86.19 996 GLY A C 1
ATOM 7959 O O . GLY A 1 996 ? -29.633 -21.214 42.168 1.00 86.19 996 GLY A O 1
ATOM 7960 N N . THR A 1 997 ? -27.926 -22.530 42.801 1.00 89.00 997 THR A N 1
ATOM 7961 C CA . THR A 1 997 ? -27.478 -22.877 41.440 1.00 89.00 997 THR A CA 1
ATOM 7962 C C . THR A 1 997 ? -28.433 -23.820 40.709 1.00 89.00 997 THR A C 1
ATOM 7964 O O . THR A 1 997 ? -28.507 -23.784 39.481 1.00 89.00 997 THR A O 1
ATOM 7967 N N . GLY A 1 998 ? -29.141 -24.679 41.451 1.00 88.00 998 GLY A N 1
ATOM 7968 C CA . GLY A 1 998 ? -29.920 -25.787 40.893 1.00 88.00 998 GLY A CA 1
ATOM 7969 C C . GLY A 1 998 ? -29.068 -26.950 40.364 1.00 88.00 998 GLY A C 1
ATOM 7970 O O . GLY A 1 998 ? -29.603 -27.833 39.697 1.00 88.00 998 GLY A O 1
ATOM 7971 N N . PHE A 1 999 ? -27.757 -26.967 40.630 1.00 94.12 999 PHE A N 1
ATOM 7972 C CA . PHE A 1 999 ? -26.877 -28.056 40.202 1.00 94.12 999 PHE A CA 1
ATOM 7973 C C . PHE A 1 999 ? -27.062 -29.307 41.066 1.00 94.12 999 PHE A C 1
ATOM 7975 O O . PHE A 1 999 ? -27.302 -29.217 42.267 1.00 94.12 999 PHE A O 1
ATOM 7982 N N . SER A 1 1000 ? -26.928 -30.482 40.448 1.00 91.94 1000 SER A N 1
ATOM 7983 C CA . SER A 1 1000 ? -27.056 -31.780 41.127 1.00 91.94 1000 SER A CA 1
ATOM 7984 C C . SER A 1 1000 ? -25.715 -32.469 41.387 1.00 91.94 1000 SER A C 1
ATOM 7986 O O . SER A 1 1000 ? -25.642 -33.359 42.225 1.00 91.94 1000 SER A O 1
ATOM 7988 N N . ALA A 1 1001 ? -24.670 -32.102 40.640 1.00 92.94 1001 ALA A N 1
ATOM 7989 C CA . ALA A 1 1001 ? -23.298 -32.570 40.833 1.00 92.94 1001 ALA A CA 1
ATOM 7990 C C . ALA A 1 1001 ? -22.311 -31.612 40.150 1.00 92.94 1001 ALA A C 1
ATOM 7992 O O . ALA A 1 1001 ? -22.667 -30.962 39.162 1.00 92.94 1001 ALA A O 1
ATOM 7993 N N . GLN A 1 1002 ? -21.061 -31.578 40.616 1.00 95.38 1002 GLN A N 1
ATOM 7994 C CA . GLN A 1 1002 ? -19.972 -30.808 40.009 1.00 95.38 1002 GLN A CA 1
ATOM 7995 C C . GLN A 1 1002 ? -18.681 -31.614 39.916 1.00 95.38 1002 GLN A C 1
ATOM 7997 O O . GLN A 1 1002 ? -18.368 -32.406 40.799 1.00 95.38 1002 GLN A O 1
ATOM 8002 N N . VAL A 1 1003 ? -17.929 -31.364 38.849 1.00 96.38 1003 VAL A N 1
ATOM 8003 C CA . VAL A 1 1003 ? -16.540 -31.790 38.666 1.00 96.38 1003 VAL A CA 1
ATOM 8004 C C . VAL A 1 1003 ? -15.705 -30.566 38.315 1.00 96.38 1003 VAL A C 1
ATOM 8006 O O . VAL A 1 1003 ? -16.218 -29.597 37.749 1.00 96.38 1003 VAL A O 1
ATOM 8009 N N . TYR A 1 1004 ? -14.423 -30.583 38.651 1.00 96.38 1004 TYR A N 1
ATOM 8010 C CA . TYR A 1 1004 ? -13.516 -29.504 38.292 1.00 96.38 1004 TYR A CA 1
ATOM 8011 C C . TYR A 1 1004 ? -12.140 -30.047 37.926 1.00 96.38 1004 TYR A C 1
ATOM 8013 O O . TYR A 1 1004 ? -11.755 -31.132 38.359 1.00 96.38 1004 TYR A O 1
ATOM 8021 N N . GLU A 1 1005 ? -11.396 -29.259 37.161 1.00 96.19 1005 GLU A N 1
ATOM 8022 C CA . GLU A 1 1005 ? -10.007 -29.535 36.833 1.00 96.19 1005 GLU A CA 1
ATOM 8023 C C . GLU A 1 1005 ? -9.168 -28.268 36.961 1.00 96.19 1005 GLU A C 1
ATOM 8025 O O . GLU A 1 1005 ? -9.525 -27.200 36.453 1.00 96.19 1005 GLU A O 1
ATOM 8030 N N . LEU A 1 1006 ? -8.029 -28.418 37.635 1.00 94.38 1006 LEU A N 1
ATOM 8031 C CA . LEU A 1 1006 ? -6.953 -27.443 37.650 1.00 94.38 1006 LEU A CA 1
ATOM 8032 C C . LEU A 1 1006 ? -5.886 -27.896 36.647 1.00 94.38 1006 LEU A C 1
ATOM 8034 O O . LEU A 1 1006 ? -5.150 -28.845 36.905 1.00 94.38 1006 LEU A O 1
ATOM 8038 N N . SER A 1 1007 ? -5.804 -27.219 35.504 1.00 92.94 1007 SER A N 1
ATOM 8039 C CA . SER A 1 1007 ? -4.881 -27.571 34.423 1.00 92.94 1007 SER A CA 1
ATOM 8040 C C . SER A 1 1007 ? -3.746 -26.552 34.301 1.00 92.94 1007 SER A C 1
ATOM 8042 O O . SER A 1 1007 ? -4.008 -25.347 34.372 1.00 92.94 1007 SER A O 1
ATOM 8044 N N . PRO A 1 1008 ? -2.494 -26.978 34.037 1.00 90.25 1008 PRO A N 1
ATOM 8045 C CA . PRO A 1 1008 ? -1.403 -26.059 33.705 1.00 90.25 1008 PRO A CA 1
ATOM 8046 C C . PRO A 1 1008 ? -1.594 -25.385 32.336 1.00 90.25 1008 PRO A C 1
ATOM 8048 O O . PRO A 1 1008 ? -0.927 -24.396 32.037 1.00 90.25 1008 PRO A O 1
ATOM 8051 N N . TYR A 1 1009 ? -2.512 -25.893 31.510 1.00 89.50 1009 TYR A N 1
ATOM 8052 C CA . TYR A 1 1009 ? -2.850 -25.332 30.210 1.00 89.50 1009 TYR A CA 1
ATOM 8053 C C . TYR A 1 1009 ? -4.155 -24.534 30.282 1.00 89.50 1009 TYR A C 1
ATOM 8055 O O . TYR A 1 1009 ? -5.079 -24.866 31.026 1.00 89.50 1009 TYR A O 1
ATOM 8063 N N . PHE A 1 1010 ? -4.253 -23.478 29.473 1.00 92.06 1010 PHE A N 1
ATOM 8064 C CA . PHE A 1 1010 ? -5.461 -22.661 29.392 1.00 92.06 1010 PHE A CA 1
ATOM 8065 C C . PHE A 1 1010 ? -6.551 -23.415 28.611 1.00 92.06 1010 PHE A C 1
ATOM 8067 O O . PHE A 1 1010 ? -6.524 -23.429 27.380 1.00 92.06 1010 PHE A O 1
ATOM 8074 N N . LEU A 1 1011 ? -7.493 -24.013 29.353 1.00 90.94 1011 LEU A N 1
ATOM 8075 C CA . LEU A 1 1011 ? -8.518 -24.979 28.931 1.00 90.94 1011 LEU A CA 1
ATOM 8076 C C . LEU A 1 1011 ? -7.964 -26.318 28.415 1.00 90.94 1011 LEU A C 1
ATOM 8078 O O . LEU A 1 1011 ? -7.557 -26.444 27.258 1.00 90.94 1011 LEU A O 1
ATOM 8082 N N . HIS A 1 1012 ? -8.045 -27.352 29.254 1.00 93.25 1012 HIS A N 1
ATOM 8083 C CA . HIS A 1 1012 ? -7.677 -28.719 28.898 1.00 93.25 1012 HIS A CA 1
ATOM 8084 C C . HIS A 1 1012 ? -8.748 -29.373 28.013 1.00 93.25 1012 HIS A C 1
ATOM 8086 O O . HIS A 1 1012 ? -9.827 -29.753 28.462 1.00 93.25 1012 HIS A O 1
ATOM 8092 N N . LYS A 1 1013 ? -8.460 -29.474 26.713 1.00 93.50 1013 LYS A N 1
ATOM 8093 C CA . LYS A 1 1013 ? -9.439 -29.911 25.710 1.00 93.50 1013 LYS A CA 1
ATOM 8094 C C . LYS A 1 1013 ? -9.949 -31.340 25.932 1.00 93.50 1013 LYS A C 1
ATOM 8096 O O . LYS A 1 1013 ? -11.149 -31.557 25.806 1.00 93.50 1013 LYS A O 1
ATOM 8101 N N . GLU A 1 1014 ? -9.055 -32.286 26.211 1.00 95.19 1014 GLU A N 1
ATOM 8102 C CA . GLU A 1 1014 ? -9.395 -33.713 26.320 1.00 95.19 1014 GLU A CA 1
ATOM 8103 C C . GLU A 1 1014 ? -10.324 -33.969 27.508 1.00 95.19 1014 GLU A C 1
ATOM 8105 O O . GLU A 1 1014 ? -11.401 -34.533 27.325 1.00 95.19 1014 GLU A O 1
ATOM 8110 N N . TRP A 1 1015 ? -9.984 -33.428 28.681 1.00 96.56 1015 TRP A N 1
ATOM 8111 C CA . TRP A 1 1015 ? -10.827 -33.529 29.872 1.00 96.56 1015 TRP A CA 1
ATOM 8112 C C . TRP A 1 1015 ? -12.211 -32.896 29.672 1.00 96.56 1015 TRP A C 1
ATOM 8114 O O . TRP A 1 1015 ? -13.224 -33.511 29.996 1.00 96.56 1015 TRP A O 1
ATOM 8124 N N . ILE A 1 1016 ? -12.292 -31.699 29.070 1.00 96.44 1016 ILE A N 1
ATOM 8125 C CA . ILE A 1 1016 ? -13.584 -31.044 28.790 1.00 96.44 1016 ILE A CA 1
ATOM 8126 C C . ILE A 1 1016 ? -14.461 -31.912 27.875 1.00 96.44 1016 ILE A C 1
ATOM 8128 O O . ILE A 1 1016 ? -15.666 -32.016 28.104 1.00 96.44 1016 ILE A O 1
ATOM 8132 N N . MET A 1 1017 ? -13.877 -32.522 26.836 1.00 95.69 1017 MET A N 1
ATOM 8133 C CA . MET A 1 1017 ? -14.612 -33.396 25.916 1.00 95.69 1017 MET A CA 1
ATOM 8134 C C . MET A 1 1017 ? -15.142 -34.643 26.628 1.00 95.69 1017 MET A C 1
ATOM 8136 O O . MET A 1 1017 ? -16.325 -34.951 26.491 1.00 95.69 1017 MET A O 1
ATOM 8140 N N . GLU A 1 1018 ? -14.316 -35.287 27.454 1.00 96.75 1018 GLU A N 1
ATOM 8141 C CA . GLU A 1 1018 ? -14.718 -36.439 28.270 1.00 96.75 1018 GLU A CA 1
ATOM 8142 C C . GLU A 1 1018 ? -15.880 -36.093 29.221 1.00 96.75 1018 GLU A C 1
ATOM 8144 O O . GLU A 1 1018 ? -16.839 -36.852 29.376 1.00 96.75 1018 GLU A O 1
ATOM 8149 N N . GLN A 1 1019 ? -15.836 -34.916 29.853 1.00 96.94 1019 GLN A N 1
ATOM 8150 C CA . GLN A 1 1019 ? -16.904 -34.477 30.752 1.00 96.94 1019 GLN A CA 1
ATOM 8151 C C . GLN A 1 1019 ? -18.196 -34.106 30.006 1.00 96.94 1019 GLN A C 1
ATOM 8153 O O . GLN A 1 1019 ? -19.288 -34.381 30.515 1.00 96.94 1019 GLN A O 1
ATOM 8158 N N . TRP A 1 1020 ? -18.109 -33.545 28.794 1.00 96.06 1020 TRP A N 1
ATOM 8159 C CA . TRP A 1 1020 ? -19.286 -33.321 27.947 1.00 96.06 1020 TRP A CA 1
ATOM 8160 C C . TRP A 1 1020 ? -19.990 -34.634 27.578 1.00 96.06 1020 TRP A C 1
ATOM 8162 O O . TRP A 1 1020 ? -21.219 -34.679 27.633 1.00 96.06 1020 TRP A O 1
ATOM 8172 N N . GLU A 1 1021 ? -19.254 -35.713 27.285 1.00 95.56 1021 GLU A N 1
ATOM 8173 C CA . GLU A 1 1021 ? -19.835 -37.050 27.040 1.00 95.56 1021 GLU A CA 1
ATOM 8174 C C . GLU A 1 1021 ? -20.583 -37.594 28.267 1.00 95.56 1021 GLU A C 1
ATOM 8176 O O . GLU A 1 1021 ? -21.591 -38.290 28.148 1.00 95.56 1021 GLU A O 1
ATOM 8181 N N . LYS A 1 1022 ? -20.141 -37.205 29.467 1.00 95.56 1022 LYS A N 1
ATOM 8182 C CA . LYS A 1 1022 ? -20.776 -37.542 30.750 1.00 95.56 1022 LYS A CA 1
ATOM 8183 C C . LYS A 1 1022 ? -21.926 -36.600 31.136 1.00 95.56 1022 LYS A C 1
ATOM 8185 O O . LYS A 1 1022 ? -22.437 -36.709 32.257 1.00 95.56 1022 LYS A O 1
ATOM 8190 N N . ASN A 1 1023 ? -22.359 -35.706 30.240 1.00 94.25 1023 ASN A N 1
ATOM 8191 C CA . ASN A 1 1023 ? -23.387 -34.675 30.453 1.00 94.25 1023 ASN A CA 1
ATOM 8192 C C . ASN A 1 1023 ? -23.049 -33.644 31.548 1.00 94.25 1023 ASN A C 1
ATOM 8194 O O . ASN A 1 1023 ? -23.949 -33.073 32.170 1.00 94.25 1023 ASN A O 1
ATOM 8198 N N . TYR A 1 1024 ? -21.765 -33.402 31.812 1.00 97.06 1024 TYR A N 1
ATOM 8199 C CA . TYR A 1 1024 ? -21.334 -32.231 32.571 1.00 97.06 1024 TYR A CA 1
ATOM 8200 C C . TYR A 1 1024 ? -21.124 -31.066 31.612 1.00 97.06 1024 TYR A C 1
ATOM 8202 O O . TYR A 1 1024 ? -20.537 -31.235 30.550 1.00 97.06 1024 TYR A O 1
ATOM 8210 N N . TYR A 1 1025 ? -21.562 -29.869 31.990 1.00 97.25 1025 TYR A N 1
ATOM 8211 C CA . TYR A 1 1025 ? -21.390 -28.659 31.186 1.00 97.25 1025 TYR A CA 1
ATOM 8212 C C . TYR A 1 1025 ? -20.598 -27.614 31.960 1.00 97.25 1025 TYR A C 1
ATOM 8214 O O . TYR A 1 1025 ? -20.812 -27.443 33.157 1.00 97.25 1025 TYR A O 1
ATOM 8222 N N . ILE A 1 1026 ? -19.715 -26.880 31.281 1.00 97.38 1026 ILE A N 1
ATOM 8223 C CA . ILE A 1 1026 ? -18.917 -25.807 31.879 1.00 97.38 1026 ILE A CA 1
ATOM 8224 C C . ILE A 1 1026 ? -19.848 -24.766 32.505 1.00 97.38 1026 ILE A C 1
ATOM 8226 O O . ILE A 1 1026 ? -20.676 -24.164 31.814 1.00 97.38 1026 ILE A O 1
ATOM 8230 N N . SER A 1 1027 ? -19.694 -24.559 33.809 1.00 95.12 1027 SER A N 1
ATOM 8231 C CA . SER A 1 1027 ? -20.518 -23.672 34.631 1.00 95.12 1027 SER A CA 1
ATOM 8232 C C . SER A 1 1027 ? -19.725 -22.502 35.210 1.00 95.12 1027 SER A C 1
ATOM 8234 O O . SER A 1 1027 ? -20.295 -21.426 35.360 1.00 95.12 1027 SER A O 1
ATOM 8236 N N . ALA A 1 1028 ? -18.420 -22.661 35.454 1.00 96.25 1028 ALA A N 1
ATOM 8237 C CA . ALA A 1 1028 ? -17.529 -21.571 35.849 1.00 96.25 1028 ALA A CA 1
ATOM 8238 C C . ALA A 1 1028 ? -16.099 -21.815 35.334 1.00 96.25 1028 ALA A C 1
ATOM 8240 O O . ALA A 1 1028 ? -15.629 -22.951 35.316 1.00 96.25 1028 ALA A O 1
ATOM 8241 N N . ILE A 1 1029 ? -15.405 -20.756 34.903 1.00 96.69 1029 ILE A N 1
ATOM 8242 C CA . ILE A 1 1029 ? -14.026 -20.829 34.387 1.00 96.69 1029 ILE A CA 1
ATOM 8243 C C . ILE A 1 1029 ? -13.208 -19.609 34.796 1.00 96.69 1029 ILE A C 1
ATOM 8245 O O . ILE A 1 1029 ? -13.707 -18.488 34.765 1.00 96.69 1029 ILE A O 1
ATOM 8249 N N . ALA A 1 1030 ? -11.933 -19.820 35.118 1.00 96.31 1030 ALA A N 1
ATOM 8250 C CA . ALA A 1 1030 ? -10.957 -18.754 35.315 1.00 96.31 1030 ALA A CA 1
ATOM 8251 C C . ALA A 1 1030 ? -9.572 -19.195 34.832 1.00 96.31 1030 ALA A C 1
ATOM 8253 O O . ALA A 1 1030 ? -9.217 -20.368 34.923 1.00 96.31 1030 ALA A O 1
ATOM 8254 N N . GLY A 1 1031 ? -8.783 -18.246 34.331 1.00 94.75 1031 GLY A N 1
ATOM 8255 C CA . GLY A 1 1031 ? -7.375 -18.451 34.002 1.00 94.75 1031 GLY A CA 1
ATOM 8256 C C . GLY A 1 1031 ? -6.475 -17.626 34.914 1.00 94.75 1031 GLY A C 1
ATOM 8257 O O . GLY A 1 1031 ? -6.876 -16.568 35.397 1.00 94.75 1031 GLY A O 1
ATOM 8258 N N . ALA A 1 1032 ? -5.265 -18.119 35.151 1.00 91.56 1032 ALA A N 1
ATOM 8259 C CA . ALA A 1 1032 ? -4.228 -17.443 35.918 1.00 91.56 1032 ALA A CA 1
ATOM 8260 C C . ALA A 1 1032 ? -3.187 -16.782 34.993 1.00 91.56 1032 ALA A C 1
ATOM 8262 O O . ALA A 1 1032 ? -3.132 -17.030 33.784 1.00 91.56 1032 ALA A O 1
ATOM 8263 N N . ASN A 1 1033 ? -2.326 -15.929 35.556 1.00 87.81 1033 ASN A N 1
ATOM 8264 C CA . ASN A 1 1033 ? -1.312 -15.197 34.785 1.00 87.81 1033 ASN A CA 1
ATOM 8265 C C . ASN A 1 1033 ? -0.194 -16.105 34.260 1.00 87.81 1033 ASN A C 1
ATOM 8267 O O . ASN A 1 1033 ? 0.395 -15.808 33.224 1.00 87.81 1033 ASN A O 1
ATOM 8271 N N . ASN A 1 1034 ? 0.086 -17.208 34.954 1.00 88.81 1034 ASN A N 1
ATOM 8272 C CA . ASN A 1 1034 ? 1.035 -18.236 34.517 1.00 88.81 1034 ASN A CA 1
ATOM 8273 C C . ASN A 1 1034 ? 0.488 -19.132 33.383 1.00 88.81 1034 ASN A C 1
ATOM 8275 O O . ASN A 1 1034 ? 1.207 -20.001 32.901 1.00 88.81 1034 ASN A O 1
ATOM 8279 N N . GLY A 1 1035 ? -0.760 -18.923 32.947 1.00 88.38 1035 GLY A N 1
ATOM 8280 C CA . GLY A 1 1035 ? -1.395 -19.692 31.879 1.00 88.38 1035 GLY A CA 1
ATOM 8281 C C . GLY A 1 1035 ? -2.190 -20.914 32.339 1.00 88.38 1035 GLY A C 1
ATOM 8282 O O . GLY A 1 1035 ? -2.828 -21.529 31.483 1.00 88.38 1035 GLY A O 1
ATOM 8283 N N . SER A 1 1036 ? -2.206 -21.232 33.639 1.00 91.31 1036 SER A N 1
ATOM 8284 C CA . SER A 1 1036 ? -3.063 -22.287 34.184 1.00 91.31 1036 SER A CA 1
ATOM 8285 C C . SER A 1 1036 ? -4.540 -21.881 34.158 1.00 91.31 1036 SER A C 1
ATOM 8287 O O . SER A 1 1036 ? -4.886 -20.703 34.004 1.00 91.31 1036 SER A O 1
ATOM 8289 N N . SER A 1 1037 ? -5.437 -22.857 34.280 1.00 95.38 1037 SER A N 1
ATOM 8290 C CA . SER A 1 1037 ? -6.875 -22.610 34.362 1.00 95.38 1037 SER A CA 1
ATOM 8291 C C . SER A 1 1037 ? -7.576 -23.532 35.342 1.00 95.38 1037 SER A C 1
ATOM 8293 O O . SER A 1 1037 ? -7.189 -24.684 35.514 1.00 95.38 1037 SER A O 1
ATOM 8295 N N . LEU A 1 1038 ? -8.627 -22.997 35.955 1.00 96.75 1038 LEU A N 1
ATOM 8296 C CA . LEU A 1 1038 ? -9.592 -23.744 36.741 1.00 96.75 1038 LEU A CA 1
ATOM 8297 C C . LEU A 1 1038 ? -10.900 -23.805 35.952 1.00 96.75 1038 LEU A C 1
ATOM 8299 O O . LEU A 1 1038 ? -11.513 -22.768 35.676 1.00 96.75 1038 LEU A O 1
ATOM 8303 N N . VAL A 1 1039 ? -11.311 -25.018 35.587 1.00 97.38 1039 VAL A N 1
ATOM 8304 C CA . VAL A 1 1039 ? -12.558 -25.289 34.864 1.00 97.38 1039 VAL A CA 1
ATOM 8305 C C . VAL A 1 1039 ? -13.488 -26.074 35.770 1.00 97.38 1039 VAL A C 1
ATOM 8307 O O . VAL A 1 1039 ? -13.119 -27.132 36.261 1.00 97.38 1039 VAL A O 1
ATOM 8310 N N . VAL A 1 1040 ? -14.700 -25.566 35.977 1.00 97.19 1040 VAL A N 1
ATOM 8311 C CA . VAL A 1 1040 ? -15.758 -26.234 36.740 1.00 97.19 1040 VAL A CA 1
ATOM 8312 C C . VAL A 1 1040 ? -16.889 -26.595 35.786 1.00 97.19 1040 VAL A C 1
ATOM 8314 O O . VAL A 1 1040 ? -17.355 -25.749 35.014 1.00 97.19 1040 VAL A O 1
ATOM 8317 N N . MET A 1 1041 ? -17.334 -27.849 35.833 1.00 97.69 1041 MET A N 1
ATOM 8318 C CA . MET A 1 1041 ? -18.441 -28.363 35.033 1.00 97.69 1041 MET A CA 1
ATOM 8319 C C . MET A 1 1041 ? -19.516 -28.974 35.941 1.00 97.69 1041 MET A C 1
ATOM 8321 O O . MET A 1 1041 ? -19.211 -29.717 36.870 1.00 97.69 1041 MET A O 1
ATOM 8325 N N . SER A 1 1042 ? -20.787 -28.666 35.682 1.00 96.75 1042 SER A N 1
ATOM 8326 C CA . SER A 1 1042 ? -21.929 -29.069 36.517 1.00 96.75 1042 SER A CA 1
ATOM 8327 C C . SER A 1 1042 ? -22.922 -29.963 35.769 1.00 96.75 1042 SER A C 1
ATOM 8329 O O . SER A 1 1042 ? -23.097 -29.829 34.557 1.00 96.75 1042 SER A O 1
ATOM 8331 N N . LYS A 1 1043 ? -23.647 -30.800 36.521 1.00 94.56 1043 LYS A N 1
ATOM 8332 C CA . LYS A 1 1043 ? -24.914 -31.449 36.134 1.00 94.56 1043 LYS A CA 1
ATOM 8333 C C . LYS A 1 1043 ? -26.111 -30.713 36.739 1.00 94.56 1043 LYS A C 1
ATOM 8335 O O . LYS A 1 1043 ? -25.963 -29.974 37.709 1.00 94.56 1043 LYS A O 1
ATOM 8340 N N . GLY A 1 1044 ? -27.296 -30.904 36.159 1.00 88.94 1044 GLY A N 1
ATOM 8341 C CA . GLY A 1 1044 ? -28.509 -30.162 36.540 1.00 88.94 1044 GLY A CA 1
ATOM 8342 C C . GLY A 1 1044 ? -28.603 -28.771 35.901 1.00 88.94 1044 GLY A C 1
ATOM 8343 O O . GLY A 1 1044 ? -29.456 -27.970 36.263 1.00 88.94 1044 GLY A O 1
ATOM 8344 N N . THR A 1 1045 ? -27.731 -28.466 34.934 1.00 90.88 1045 THR A N 1
ATOM 8345 C CA . THR A 1 1045 ? -27.845 -27.240 34.135 1.00 90.88 1045 THR A CA 1
ATOM 8346 C C . THR A 1 1045 ? -28.993 -27.354 33.131 1.00 90.88 1045 THR A C 1
ATOM 8348 O O . THR A 1 1045 ? -29.307 -28.442 32.660 1.00 90.88 1045 THR A O 1
ATOM 8351 N N . GLN A 1 1046 ? -29.544 -26.218 32.713 1.00 88.81 1046 GLN A N 1
ATOM 8352 C CA . GLN A 1 1046 ? -30.510 -26.134 31.608 1.00 88.81 1046 GLN A CA 1
ATOM 8353 C C . GLN A 1 1046 ? -29.866 -26.222 30.205 1.00 88.81 1046 GLN A C 1
ATOM 8355 O O . GLN A 1 1046 ? -30.539 -26.015 29.194 1.00 88.81 1046 GLN A O 1
ATOM 8360 N N . TYR A 1 1047 ? -28.553 -26.462 30.118 1.00 93.94 1047 TYR A N 1
ATOM 8361 C CA . TYR A 1 1047 ? -27.822 -26.475 28.854 1.00 93.94 1047 TYR A CA 1
ATOM 8362 C C . TYR A 1 1047 ? -28.030 -27.791 28.102 1.00 93.94 1047 TYR A C 1
ATOM 8364 O O . TYR A 1 1047 ? -27.975 -28.866 28.684 1.00 93.94 1047 TYR A O 1
ATOM 8372 N N . LEU A 1 1048 ? -28.244 -27.691 26.790 1.00 91.94 1048 LEU A N 1
ATOM 8373 C CA . LEU A 1 1048 ? -28.424 -28.841 25.895 1.00 91.94 1048 LEU A CA 1
ATOM 8374 C C . LEU A 1 1048 ? -27.139 -29.168 25.127 1.00 91.94 1048 LEU A C 1
ATOM 8376 O O . LEU A 1 1048 ? -26.839 -30.319 24.833 1.00 91.94 1048 LEU A O 1
ATOM 8380 N N . GLN A 1 1049 ? -26.376 -28.136 24.770 1.00 94.19 1049 GLN A N 1
ATOM 8381 C CA . GLN A 1 1049 ? -25.149 -28.262 23.990 1.00 94.19 1049 GLN A CA 1
ATOM 8382 C C . GLN A 1 1049 ? -24.208 -27.108 24.325 1.00 94.19 1049 GLN A C 1
ATOM 8384 O O . GLN A 1 1049 ? -24.672 -25.983 24.516 1.00 94.19 1049 GLN A O 1
ATOM 8389 N N . GLN A 1 1050 ? -22.899 -27.358 24.341 1.00 95.75 1050 GLN A N 1
ATOM 8390 C CA . GLN A 1 1050 ? -21.879 -26.336 24.570 1.00 95.75 1050 GLN A CA 1
ATOM 8391 C C . GLN A 1 1050 ? -20.816 -26.297 23.475 1.00 95.75 1050 GLN A C 1
ATOM 8393 O O . GLN A 1 1050 ? -20.576 -27.265 22.759 1.00 95.75 1050 GLN A O 1
ATOM 8398 N N . SER A 1 1051 ? -20.189 -25.134 23.335 1.00 96.31 1051 SER A N 1
ATOM 8399 C CA . SER A 1 1051 ? -19.034 -24.902 22.475 1.00 96.31 1051 SER A CA 1
ATOM 8400 C C . SER A 1 1051 ? -18.164 -23.818 23.102 1.00 96.31 1051 SER A C 1
ATOM 8402 O O . SER A 1 1051 ? -18.695 -22.855 23.653 1.00 96.31 1051 SER A O 1
ATOM 8404 N N . TYR A 1 1052 ? -16.840 -23.938 23.010 1.00 96.62 1052 TYR A N 1
ATOM 8405 C CA . TYR A 1 1052 ? -15.927 -22.902 23.491 1.00 96.62 1052 TYR A CA 1
ATOM 8406 C C . TYR A 1 1052 ? -14.894 -22.506 22.435 1.00 96.62 1052 TYR A C 1
ATOM 8408 O O . TYR A 1 1052 ? -14.633 -23.244 21.481 1.00 96.62 1052 TYR A O 1
ATOM 8416 N N . LYS A 1 1053 ? -14.299 -21.323 22.611 1.00 96.75 1053 LYS A N 1
ATOM 8417 C CA . LYS A 1 1053 ? -13.199 -20.827 21.779 1.00 96.75 1053 LYS A CA 1
ATOM 8418 C C . LYS A 1 1053 ? -12.152 -20.096 22.609 1.00 96.75 1053 LYS A C 1
ATOM 8420 O O . LYS A 1 1053 ? -12.500 -19.216 23.392 1.00 96.75 1053 LYS A O 1
ATOM 8425 N N . VAL A 1 1054 ? -10.881 -20.413 22.350 1.00 94.56 1054 VAL A N 1
ATOM 8426 C CA . VAL A 1 1054 ? -9.714 -19.666 22.844 1.00 94.56 1054 VAL A CA 1
ATOM 8427 C C . VAL A 1 1054 ? -9.158 -18.777 21.728 1.00 94.56 1054 VAL A C 1
ATOM 8429 O O . VAL A 1 1054 ? -9.100 -19.203 20.573 1.00 94.56 1054 VAL A O 1
ATOM 8432 N N . SER A 1 1055 ? -8.798 -17.529 22.035 1.00 93.06 1055 SER A N 1
ATOM 8433 C CA . SER A 1 1055 ? -8.330 -16.546 21.046 1.00 93.06 1055 SER A CA 1
ATOM 8434 C C . SER A 1 1055 ? -7.441 -15.464 21.670 1.00 93.06 1055 SER A C 1
ATOM 8436 O O . SER A 1 1055 ? -7.710 -15.018 22.777 1.00 93.06 1055 SER A O 1
ATOM 8438 N N . GLU A 1 1056 ? -6.432 -14.977 20.941 1.00 87.69 1056 GLU A N 1
ATOM 8439 C CA . GLU A 1 1056 ? -5.562 -13.847 21.351 1.00 87.69 1056 GLU A CA 1
ATOM 8440 C C . GLU A 1 1056 ? -6.270 -12.481 21.340 1.00 87.69 1056 GLU A C 1
ATOM 8442 O O . GLU A 1 1056 ? -5.772 -11.490 21.861 1.00 87.69 1056 GLU A O 1
ATOM 8447 N N . SER A 1 1057 ? -7.439 -12.406 20.708 1.00 87.12 1057 SER A N 1
ATOM 8448 C CA . SER A 1 1057 ? -8.300 -11.220 20.691 1.00 87.12 1057 SER A CA 1
ATOM 8449 C C . SER A 1 1057 ? -9.741 -11.624 20.962 1.00 87.12 1057 SER A C 1
ATOM 8451 O O . SER A 1 1057 ? -10.123 -12.769 20.693 1.00 87.12 1057 SER A O 1
ATOM 8453 N N . PHE A 1 1058 ? -10.548 -10.698 21.480 1.00 90.94 1058 PHE A N 1
ATOM 8454 C CA . PHE A 1 1058 ? -11.941 -10.975 21.819 1.00 90.94 1058 PHE A CA 1
ATOM 8455 C C . PHE A 1 1058 ? -12.716 -11.496 20.584 1.00 90.94 1058 PHE A C 1
ATOM 8457 O O . PHE A 1 1058 ? -12.854 -10.771 19.592 1.00 90.94 1058 PHE A O 1
ATOM 8464 N N . PRO A 1 1059 ? -13.211 -12.752 20.578 1.00 92.94 105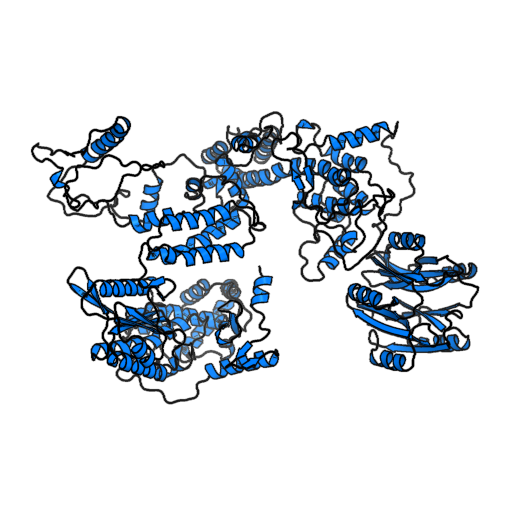9 PRO A N 1
ATOM 8465 C CA . PRO A 1 1059 ? -13.620 -13.435 19.350 1.00 92.94 1059 PRO A CA 1
ATOM 8466 C C . PRO A 1 1059 ? -15.068 -13.115 18.924 1.00 92.94 1059 PRO A C 1
ATOM 8468 O O . PRO A 1 1059 ? -15.852 -14.022 18.636 1.00 92.94 1059 PRO A O 1
ATOM 8471 N N . PHE A 1 1060 ? -15.430 -11.831 18.821 1.00 92.06 1060 PHE A N 1
ATOM 8472 C CA . PHE A 1 1060 ? -16.815 -11.393 18.574 1.00 92.06 1060 PHE A CA 1
ATOM 8473 C C . PHE A 1 1060 ? -17.433 -11.964 17.286 1.00 92.06 1060 PHE A C 1
ATOM 8475 O O . PHE A 1 1060 ? -18.582 -12.388 17.296 1.00 92.06 1060 PHE A O 1
ATOM 8482 N N . LYS A 1 1061 ? -16.669 -12.092 16.190 1.00 90.94 1061 LYS A N 1
ATOM 8483 C CA . LYS A 1 1061 ? -17.169 -12.716 14.944 1.00 90.94 1061 LYS A CA 1
ATOM 8484 C C . LYS A 1 1061 ? -17.648 -14.157 15.147 1.00 90.94 1061 LYS A C 1
ATOM 8486 O O . LYS A 1 1061 ? -18.607 -14.590 14.513 1.00 90.94 1061 LYS A O 1
ATOM 8491 N N . TRP A 1 1062 ? -16.964 -14.911 16.010 1.00 95.00 1062 TRP A N 1
ATOM 8492 C CA . TRP A 1 1062 ? -17.357 -16.279 16.343 1.00 95.00 1062 TRP A CA 1
ATOM 8493 C C . TRP A 1 1062 ? -18.587 -16.288 17.253 1.00 95.00 1062 TRP A C 1
ATOM 8495 O O . TRP A 1 1062 ? -19.512 -17.047 16.980 1.00 95.00 1062 TRP A O 1
ATOM 8505 N N . ILE A 1 1063 ? -18.638 -15.386 18.241 1.00 95.56 1063 ILE A N 1
ATOM 8506 C CA . ILE A 1 1063 ? -19.807 -15.195 19.112 1.00 95.56 1063 ILE A CA 1
ATOM 8507 C C . ILE A 1 1063 ? -21.052 -14.870 18.275 1.00 95.56 1063 ILE A C 1
ATOM 8509 O O . ILE A 1 1063 ? -22.058 -15.558 18.378 1.00 95.56 1063 ILE A O 1
ATOM 8513 N N . ASN A 1 1064 ? -20.960 -13.910 17.355 1.00 93.44 1064 ASN A N 1
ATOM 8514 C CA . ASN A 1 1064 ? -22.069 -13.502 16.492 1.00 93.44 1064 ASN A CA 1
ATOM 8515 C C . ASN A 1 1064 ? -22.518 -14.623 15.524 1.00 93.44 1064 ASN A C 1
ATOM 8517 O O . ASN A 1 1064 ? -23.696 -14.771 15.198 1.00 93.44 1064 ASN A O 1
ATOM 8521 N N . LYS A 1 1065 ? -21.592 -15.478 15.066 1.00 94.75 1065 LYS A N 1
ATOM 8522 C CA . LYS A 1 1065 ? -21.960 -16.705 14.338 1.00 94.75 1065 LYS A CA 1
ATOM 8523 C C . LYS A 1 1065 ? -22.750 -17.662 15.239 1.00 94.75 1065 LYS A C 1
ATOM 8525 O O . LYS A 1 1065 ? -23.778 -18.173 14.814 1.00 94.75 1065 LYS A O 1
ATOM 8530 N N . LYS A 1 1066 ? -22.295 -17.866 16.474 1.00 95.62 1066 LYS A N 1
ATOM 8531 C CA . LYS A 1 1066 ? -22.905 -18.783 17.442 1.00 95.62 1066 LYS A CA 1
ATOM 8532 C C . LYS A 1 1066 ? -24.259 -18.304 17.977 1.00 95.62 1066 LYS A C 1
ATOM 8534 O O . LYS A 1 1066 ? -25.152 -19.136 18.115 1.00 95.62 1066 LYS A O 1
ATOM 8539 N N . TRP A 1 1067 ? -24.462 -16.998 18.164 1.00 95.19 1067 TRP A N 1
ATOM 8540 C CA . TRP A 1 1067 ? -25.778 -16.423 18.476 1.00 95.19 1067 TRP A CA 1
ATOM 8541 C C . TRP A 1 1067 ? -26.825 -16.791 17.421 1.00 95.19 1067 TRP A C 1
ATOM 8543 O O . TRP A 1 1067 ? -27.914 -17.238 17.770 1.00 95.19 1067 TRP A O 1
ATOM 8553 N N . ARG A 1 1068 ? -26.472 -16.724 16.128 1.00 94.69 1068 ARG A N 1
ATOM 8554 C CA . ARG A 1 1068 ? -27.360 -17.151 15.027 1.00 94.69 1068 ARG A CA 1
ATOM 8555 C C . ARG A 1 1068 ? -27.660 -18.653 15.019 1.00 94.69 1068 ARG A C 1
ATOM 8557 O O . ARG A 1 1068 ? -28.686 -19.062 14.492 1.00 94.69 1068 ARG A O 1
ATOM 8564 N N . GLU A 1 1069 ? -26.788 -19.466 15.611 1.00 95.31 1069 GLU A N 1
ATOM 8565 C CA . GLU A 1 1069 ? -26.984 -20.910 15.803 1.00 95.31 1069 GLU A CA 1
ATOM 8566 C C . GLU A 1 1069 ? -27.779 -21.231 17.093 1.00 95.31 1069 GLU A C 1
ATOM 8568 O O . GLU A 1 1069 ? -27.988 -22.400 17.417 1.00 95.31 1069 GLU A O 1
ATOM 8573 N N . GLY A 1 1070 ? -28.223 -20.216 17.848 1.00 94.44 1070 GLY A N 1
ATOM 8574 C CA . GLY A 1 1070 ? -28.992 -20.374 19.089 1.00 94.44 1070 GLY A CA 1
ATOM 8575 C C . GLY A 1 1070 ? -28.151 -20.664 20.339 1.00 94.44 1070 GLY A C 1
ATOM 8576 O O . GLY A 1 1070 ? -28.694 -21.104 21.355 1.00 94.44 1070 GLY A O 1
ATOM 8577 N N . PHE A 1 1071 ? -26.836 -20.444 20.277 1.00 96.88 1071 PHE A N 1
ATOM 8578 C CA . PHE A 1 1071 ? -25.941 -20.513 21.433 1.00 96.88 1071 PHE A CA 1
ATOM 8579 C C . PHE A 1 1071 ? -25.783 -19.132 22.062 1.00 96.88 1071 PHE A C 1
ATOM 8581 O O . PHE A 1 1071 ? -25.620 -18.156 21.343 1.00 96.88 1071 PHE A O 1
ATOM 8588 N N . TYR A 1 1072 ? -25.718 -19.057 23.388 1.00 97.06 1072 TYR A N 1
ATOM 8589 C CA . TYR A 1 1072 ? -25.476 -17.818 24.133 1.00 97.06 1072 TYR A CA 1
ATOM 8590 C C . TYR A 1 1072 ? -24.226 -17.958 24.995 1.00 97.06 1072 TYR A C 1
ATOM 8592 O O . TYR A 1 1072 ? -23.957 -19.043 25.499 1.00 97.06 1072 TYR A O 1
ATOM 8600 N N . VAL A 1 1073 ? -23.460 -16.884 25.185 1.00 97.31 1073 VAL A N 1
ATOM 8601 C CA . VAL A 1 1073 ? -22.303 -16.878 26.088 1.00 97.31 1073 VAL A CA 1
ATOM 8602 C C . VAL A 1 1073 ? -22.782 -17.114 27.517 1.00 97.31 1073 VAL A C 1
ATOM 8604 O O . VAL A 1 1073 ? -23.651 -16.396 28.009 1.00 97.31 1073 VAL A O 1
ATOM 8607 N N . THR A 1 1074 ? -22.210 -18.115 28.178 1.00 95.69 1074 THR A N 1
ATOM 8608 C CA . THR A 1 1074 ? -22.561 -18.499 29.556 1.00 95.69 1074 THR A CA 1
ATOM 8609 C C . THR A 1 1074 ? -21.388 -18.403 30.516 1.00 95.69 1074 THR A C 1
ATOM 8611 O O . THR A 1 1074 ? -21.611 -18.287 31.713 1.00 95.69 1074 THR A O 1
ATOM 8614 N N . ALA A 1 1075 ? -20.150 -18.426 30.016 1.00 96.12 1075 ALA A N 1
ATOM 8615 C CA . ALA A 1 1075 ? -18.966 -18.189 30.829 1.00 96.12 1075 ALA A CA 1
ATOM 8616 C C . ALA A 1 1075 ? -17.833 -17.590 29.986 1.00 96.12 1075 ALA A C 1
ATOM 8618 O O . ALA A 1 1075 ? -17.737 -17.833 28.778 1.00 96.12 1075 ALA A O 1
ATOM 8619 N N . MET A 1 1076 ? -16.971 -16.804 30.627 1.00 96.56 1076 MET A N 1
ATOM 8620 C CA . MET A 1 1076 ? -15.791 -16.208 30.007 1.00 96.56 1076 MET A CA 1
ATOM 8621 C C . MET A 1 1076 ? -14.616 -16.251 30.978 1.00 96.56 1076 MET A C 1
ATOM 8623 O O . MET A 1 1076 ? -14.803 -16.046 32.171 1.00 96.56 1076 MET A O 1
ATOM 8627 N N . ALA A 1 1077 ? -13.413 -16.459 30.456 1.00 95.50 1077 ALA A N 1
ATOM 8628 C CA . ALA A 1 1077 ? -12.179 -16.371 31.225 1.00 95.50 1077 ALA A CA 1
ATOM 8629 C C . ALA A 1 1077 ? -11.057 -15.765 30.386 1.00 95.50 1077 ALA A C 1
ATOM 8631 O O . ALA A 1 1077 ? -11.126 -15.702 29.156 1.00 95.50 1077 ALA A O 1
ATOM 8632 N N . THR A 1 1078 ? -9.998 -15.350 31.063 1.00 94.19 1078 THR A N 1
ATOM 8633 C CA . THR A 1 1078 ? -8.786 -14.812 30.453 1.00 94.19 1078 THR A CA 1
ATOM 8634 C C . THR A 1 1078 ? -7.554 -15.432 31.101 1.00 94.19 1078 THR A C 1
ATOM 8636 O O . THR A 1 1078 ? -7.576 -15.784 32.277 1.00 94.19 1078 THR A O 1
ATOM 8639 N N . ALA A 1 1079 ? -6.479 -15.568 30.325 1.00 91.88 1079 ALA A N 1
ATOM 8640 C CA . ALA A 1 1079 ? -5.145 -15.911 30.816 1.00 91.88 1079 ALA A CA 1
ATOM 8641 C C . ALA A 1 1079 ? -4.109 -15.108 30.021 1.00 91.88 1079 ALA A C 1
ATOM 8643 O O . ALA A 1 1079 ? -3.873 -15.363 28.834 1.00 91.88 1079 ALA A O 1
ATOM 8644 N N . GLY A 1 1080 ? -3.526 -14.089 30.656 1.00 86.75 1080 GLY A N 1
ATOM 8645 C CA . GLY A 1 1080 ? -2.696 -13.098 29.968 1.00 86.75 1080 GLY A CA 1
ATOM 8646 C C . GLY A 1 1080 ? -3.511 -12.266 28.966 1.00 86.75 1080 GLY A C 1
ATOM 8647 O O . GLY A 1 1080 ? -4.451 -11.571 29.353 1.00 86.75 1080 GLY A O 1
ATOM 8648 N N . SER A 1 1081 ? -3.146 -12.323 27.681 1.00 85.12 1081 SER A N 1
ATOM 8649 C CA . SER A 1 1081 ? -3.880 -11.692 26.565 1.00 85.12 1081 SER A CA 1
ATOM 8650 C C . SER A 1 1081 ? -4.981 -12.572 25.967 1.00 85.12 1081 SER A C 1
ATOM 8652 O O . SER A 1 1081 ? -5.799 -12.080 25.188 1.00 85.12 1081 SER A O 1
ATOM 8654 N N . ARG A 1 1082 ? -5.010 -13.869 26.302 1.00 91.75 1082 ARG A N 1
ATOM 8655 C CA . ARG A 1 1082 ? -5.917 -14.839 25.683 1.00 91.75 1082 ARG A CA 1
ATOM 8656 C C . ARG A 1 1082 ? -7.292 -14.802 26.329 1.00 91.75 1082 ARG A C 1
ATOM 8658 O O . ARG A 1 1082 ? -7.414 -14.777 27.550 1.00 91.75 1082 ARG A O 1
ATOM 8665 N N . TRP A 1 1083 ? -8.314 -14.880 25.490 1.00 94.38 1083 TRP A N 1
ATOM 8666 C CA . TRP A 1 1083 ? -9.723 -14.977 25.845 1.00 94.38 1083 TRP A CA 1
ATOM 8667 C C . TRP A 1 1083 ? -10.211 -16.407 25.671 1.00 94.38 1083 TRP A C 1
ATOM 8669 O O . TRP A 1 1083 ? -9.918 -17.026 24.651 1.00 94.38 1083 TRP A O 1
ATOM 8679 N N . ALA A 1 1084 ? -11.007 -16.890 26.615 1.00 96.12 1084 ALA A N 1
ATOM 8680 C CA . ALA A 1 1084 ? -11.789 -18.112 26.520 1.00 96.12 1084 ALA A CA 1
ATOM 8681 C C . ALA A 1 1084 ? -13.274 -17.760 26.627 1.00 96.12 1084 ALA A C 1
ATOM 8683 O O . ALA A 1 1084 ? -13.700 -17.189 27.630 1.00 96.12 1084 ALA A O 1
ATOM 8684 N N . ILE A 1 1085 ? -14.058 -18.096 25.603 1.00 97.62 1085 ILE A N 1
ATOM 8685 C CA . ILE A 1 1085 ? -15.502 -17.842 25.568 1.00 97.62 1085 ILE A CA 1
ATOM 8686 C C . ILE A 1 1085 ? -16.238 -19.169 25.467 1.00 97.62 1085 ILE A C 1
ATOM 8688 O O . ILE A 1 1085 ? -15.998 -19.923 24.524 1.00 97.62 1085 ILE A O 1
ATOM 8692 N N . VAL A 1 1086 ? -17.139 -19.434 26.411 1.00 97.50 1086 VAL A N 1
ATOM 8693 C CA . VAL A 1 1086 ? -17.999 -20.622 26.438 1.00 97.50 1086 VAL A CA 1
ATOM 8694 C C . VAL A 1 1086 ? -19.420 -20.204 26.103 1.00 97.50 1086 VAL A C 1
ATOM 8696 O O . VAL A 1 1086 ? -19.964 -19.276 26.706 1.00 97.50 1086 VAL A O 1
ATOM 8699 N N . MET A 1 1087 ? -20.029 -20.900 25.148 1.00 97.88 1087 MET A N 1
ATOM 8700 C CA . MET A 1 1087 ? -21.394 -20.656 24.707 1.00 97.88 1087 MET A CA 1
ATOM 8701 C C . MET A 1 1087 ? -22.238 -21.921 24.813 1.00 97.88 1087 MET A C 1
ATOM 8703 O O . MET A 1 1087 ? -21.794 -23.001 24.425 1.00 97.88 1087 MET A O 1
ATOM 8707 N N . SER A 1 1088 ? -23.471 -21.771 25.290 1.00 96.94 1088 SER A N 1
ATOM 8708 C CA . SER A 1 1088 ? -24.404 -22.865 25.550 1.00 96.94 1088 SER A CA 1
ATOM 8709 C C . SER A 1 1088 ? -25.738 -22.652 24.833 1.00 96.94 1088 SER A C 1
ATOM 8711 O O . SER A 1 1088 ? -26.273 -21.542 24.804 1.00 96.94 1088 SER A O 1
ATOM 8713 N N . ARG A 1 1089 ? -26.312 -23.727 24.291 1.00 95.44 1089 ARG A N 1
ATOM 8714 C CA . ARG A 1 1089 ? -27.695 -23.784 23.800 1.00 95.44 1089 ARG A CA 1
ATOM 8715 C C . ARG A 1 1089 ? -28.623 -24.174 24.951 1.00 95.44 1089 ARG A C 1
ATOM 8717 O O . ARG A 1 1089 ? -28.253 -24.996 25.782 1.00 95.44 1089 ARG A O 1
ATOM 8724 N N . GLY A 1 1090 ? -29.820 -23.590 25.007 1.00 90.94 1090 GLY A N 1
ATOM 8725 C CA . GLY A 1 1090 ? -30.762 -23.818 26.115 1.00 90.94 1090 GLY A CA 1
ATOM 8726 C C . GLY A 1 1090 ? -30.509 -22.949 27.355 1.00 90.94 1090 GLY A C 1
ATOM 8727 O O . GLY A 1 1090 ? -31.173 -23.122 28.364 1.00 90.94 1090 GLY A O 1
ATOM 8728 N N . ALA A 1 1091 ? -29.614 -21.957 27.282 1.00 90.00 1091 ALA A N 1
ATOM 8729 C CA . ALA A 1 1091 ? -29.231 -21.101 28.414 1.00 90.00 1091 ALA A CA 1
ATOM 8730 C C . ALA A 1 1091 ? -30.342 -20.184 28.982 1.00 90.00 1091 ALA A C 1
ATOM 8732 O O . ALA A 1 1091 ? -30.079 -19.395 29.882 1.00 90.00 1091 ALA A O 1
ATOM 8733 N N . GLY A 1 1092 ? -31.572 -20.255 28.464 1.00 89.19 1092 GLY A N 1
ATOM 8734 C CA . GLY A 1 1092 ? -32.702 -19.483 28.984 1.00 89.19 1092 GLY A CA 1
ATOM 8735 C C . GLY A 1 1092 ? -32.694 -17.993 28.624 1.00 89.19 1092 GLY A C 1
ATOM 8736 O O . GLY A 1 1092 ? -33.487 -17.244 29.189 1.00 89.19 1092 GLY A O 1
ATOM 8737 N N . PHE A 1 1093 ? -31.855 -17.555 27.680 1.00 92.69 1093 PHE A N 1
ATOM 8738 C CA . PHE A 1 1093 ? -31.814 -16.170 27.197 1.00 92.69 1093 PHE A CA 1
ATOM 8739 C C . PHE A 1 1093 ? -32.614 -15.989 25.902 1.00 92.69 1093 PHE A C 1
ATOM 8741 O O . PHE A 1 1093 ? -32.777 -16.921 25.106 1.00 92.69 1093 PHE A O 1
ATOM 8748 N N . SER A 1 1094 ? -33.192 -14.802 25.740 1.00 91.19 1094 SER A N 1
ATOM 8749 C CA . SER A 1 1094 ? -33.879 -14.370 24.519 1.00 91.19 1094 SER A CA 1
ATOM 8750 C C . SER A 1 1094 ? -32.939 -13.543 23.646 1.00 91.19 1094 SER A C 1
ATOM 8752 O O . SER A 1 1094 ? -32.826 -13.826 22.456 1.00 91.19 1094 SER A O 1
ATOM 8754 N N . ASP A 1 1095 ? -32.183 -12.634 24.262 1.00 92.75 1095 ASP A N 1
ATOM 8755 C CA . ASP A 1 1095 ? -31.224 -11.752 23.599 1.00 92.75 1095 ASP A CA 1
ATOM 8756 C C . ASP A 1 1095 ? -29.934 -11.594 24.425 1.00 92.75 1095 ASP A C 1
ATOM 8758 O O . ASP A 1 1095 ? -29.939 -11.821 25.642 1.00 92.75 1095 ASP A O 1
ATOM 8762 N N . GLN A 1 1096 ? -28.822 -11.244 23.774 1.00 94.25 1096 GLN A N 1
ATOM 8763 C CA . GLN A 1 1096 ? -27.523 -11.047 24.416 1.00 94.25 1096 GLN A CA 1
ATOM 8764 C C . GLN A 1 1096 ? -26.627 -10.073 23.641 1.00 94.25 1096 GLN A C 1
ATOM 8766 O O . GLN A 1 1096 ? -26.531 -10.122 22.419 1.00 94.25 1096 GLN A O 1
ATOM 8771 N N . VAL A 1 1097 ? -25.909 -9.229 24.382 1.00 94.44 1097 VAL A N 1
ATOM 8772 C CA . VAL A 1 1097 ? -25.014 -8.188 23.862 1.00 94.44 1097 VAL A CA 1
ATOM 8773 C C . VAL A 1 1097 ? -23.680 -8.182 24.605 1.00 94.44 1097 VAL A C 1
ATOM 8775 O O . VAL A 1 1097 ? -23.539 -8.779 25.676 1.00 94.44 1097 VAL A O 1
ATOM 8778 N N . VAL A 1 1098 ? -22.685 -7.510 24.026 1.00 94.62 1098 VAL A N 1
ATOM 8779 C CA . VAL A 1 1098 ? -21.335 -7.385 24.589 1.00 94.62 1098 VAL A CA 1
ATOM 8780 C C . VAL A 1 1098 ? -20.978 -5.915 24.766 1.00 94.62 1098 VAL A C 1
ATOM 8782 O O . VAL A 1 1098 ? -21.081 -5.147 23.815 1.00 94.62 1098 VAL A O 1
ATOM 8785 N N . GLU A 1 1099 ? -20.454 -5.571 25.941 1.00 93.38 1099 GLU A N 1
ATOM 8786 C CA . GLU A 1 1099 ? -19.710 -4.336 26.180 1.00 93.38 1099 GLU A CA 1
ATOM 8787 C C . GLU A 1 1099 ? -18.216 -4.658 26.306 1.00 93.38 1099 GLU A C 1
ATOM 8789 O O . GLU A 1 1099 ? -17.805 -5.358 27.233 1.00 93.38 1099 GLU A O 1
ATOM 8794 N N . LEU A 1 1100 ? -17.401 -4.161 25.374 1.00 91.75 1100 LEU A N 1
ATOM 8795 C CA . LEU A 1 1100 ? -15.944 -4.344 25.350 1.00 91.75 1100 LEU A CA 1
ATOM 8796 C C . LEU A 1 1100 ? -15.255 -2.980 25.408 1.00 91.75 1100 LEU A C 1
ATOM 8798 O O . LEU A 1 1100 ? -15.479 -2.134 24.541 1.00 91.75 1100 LEU A O 1
ATOM 8802 N N . ASP A 1 1101 ? -14.388 -2.763 26.392 1.00 89.06 1101 ASP A N 1
ATOM 8803 C CA . ASP A 1 1101 ? -13.698 -1.481 26.569 1.00 89.06 1101 ASP A CA 1
ATOM 8804 C C . ASP A 1 1101 ? -12.283 -1.689 27.143 1.00 89.06 1101 ASP A C 1
ATOM 8806 O O . ASP A 1 1101 ? -11.986 -2.721 27.738 1.00 89.06 1101 ASP A O 1
ATOM 8810 N N . PHE A 1 1102 ? -11.385 -0.726 26.918 1.00 85.12 1102 PHE A N 1
ATOM 8811 C CA . PHE A 1 1102 ? -10.072 -0.649 27.577 1.00 85.12 1102 PHE A CA 1
ATOM 8812 C C . PHE A 1 1102 ? -10.187 -0.140 29.025 1.00 85.12 1102 PHE A C 1
ATOM 8814 O O . PHE A 1 1102 ? -9.247 -0.255 29.812 1.00 85.12 110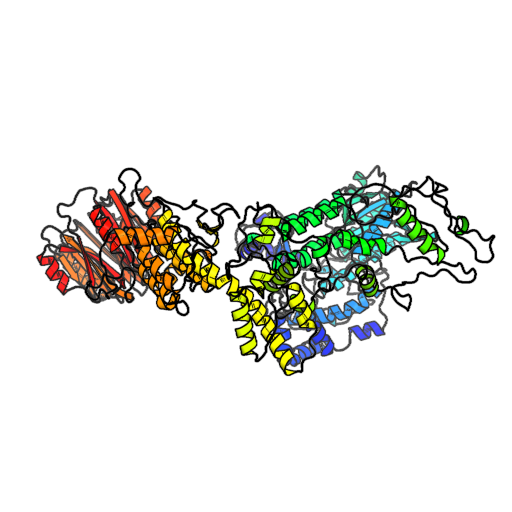2 PHE A O 1
ATOM 8821 N N . LEU A 1 1103 ? -11.338 0.450 29.349 1.00 81.31 1103 LEU A N 1
ATOM 8822 C CA . LEU A 1 1103 ? -11.753 0.941 30.654 1.00 81.31 1103 LEU A CA 1
ATOM 8823 C C . LEU A 1 1103 ? -12.981 0.145 31.134 1.00 81.31 1103 LEU A C 1
ATOM 8825 O O . LEU A 1 1103 ? -13.360 -0.869 30.553 1.00 81.31 1103 LEU A O 1
ATOM 8829 N N . TYR A 1 1104 ? -13.630 0.602 32.203 1.00 85.25 1104 TYR A N 1
ATOM 8830 C CA . TYR A 1 1104 ? -14.913 0.040 32.623 1.00 85.25 1104 TYR A CA 1
ATOM 8831 C C . TYR A 1 1104 ? -16.074 0.690 31.839 1.00 85.25 1104 TYR A C 1
ATOM 8833 O O . TYR A 1 1104 ? -16.246 1.906 31.958 1.00 85.25 1104 TYR A O 1
ATOM 8841 N N . PRO A 1 1105 ? -16.902 -0.071 31.095 1.00 86.94 1105 PRO A N 1
ATOM 8842 C CA . PRO A 1 1105 ? -17.946 0.471 30.222 1.00 86.94 1105 PRO A CA 1
ATOM 8843 C C . PRO A 1 1105 ? -19.216 0.868 30.999 1.00 86.94 1105 PRO A C 1
ATOM 8845 O O . PRO A 1 1105 ? -20.290 0.311 30.783 1.00 86.94 1105 PRO A O 1
ATOM 8848 N N . SER A 1 1106 ? -19.114 1.835 31.917 1.00 84.50 1106 SER A N 1
ATOM 8849 C CA . SER A 1 1106 ? -20.241 2.251 32.771 1.00 84.50 1106 SER A CA 1
ATOM 8850 C C . SER A 1 1106 ? -21.446 2.739 31.968 1.00 84.50 1106 SER A C 1
ATOM 8852 O O . SER A 1 1106 ? -22.561 2.306 32.235 1.00 84.50 1106 SER A O 1
ATOM 8854 N N . GLU A 1 1107 ? -21.232 3.608 30.976 1.00 84.31 1107 GLU A N 1
ATOM 8855 C CA . GLU A 1 1107 ? -22.313 4.146 30.140 1.00 84.31 1107 GLU A CA 1
ATOM 8856 C C . GLU A 1 1107 ? -23.091 3.029 29.428 1.00 84.31 1107 GLU A C 1
ATOM 8858 O O . GLU A 1 1107 ? -24.320 3.020 29.467 1.00 84.31 1107 GLU A O 1
ATOM 8863 N N . GLY A 1 1108 ? -22.378 2.074 28.820 1.00 87.94 1108 GLY A N 1
ATOM 8864 C CA . GLY A 1 1108 ? -22.994 0.938 28.138 1.00 87.94 1108 GLY A CA 1
ATOM 8865 C C . GLY A 1 1108 ? -23.788 0.060 29.101 1.00 87.94 1108 GLY A C 1
ATOM 8866 O O . GLY A 1 1108 ? -24.948 -0.237 28.842 1.00 87.94 1108 GLY A O 1
ATOM 8867 N N . ILE A 1 1109 ? -23.212 -0.277 30.260 1.00 89.75 1109 ILE A N 1
ATOM 8868 C CA . ILE A 1 1109 ? -23.888 -1.092 31.280 1.00 89.75 1109 ILE A CA 1
ATOM 8869 C C . ILE A 1 1109 ? -25.196 -0.438 31.747 1.00 89.75 1109 ILE A C 1
ATOM 8871 O O . ILE A 1 1109 ? -26.232 -1.099 31.734 1.00 89.75 1109 ILE A O 1
ATOM 8875 N N . HIS A 1 1110 ? -25.175 0.849 32.110 1.00 88.25 1110 HIS A N 1
ATOM 8876 C CA . HIS A 1 1110 ? -26.367 1.540 32.613 1.00 88.25 1110 HIS A CA 1
ATOM 8877 C C . HIS A 1 1110 ? -27.491 1.596 31.571 1.00 88.25 1110 HIS A C 1
ATOM 8879 O O . HIS A 1 1110 ? -28.614 1.209 31.874 1.00 88.25 1110 HIS A O 1
ATOM 8885 N N . ARG A 1 1111 ? -27.186 1.955 30.316 1.00 87.12 1111 ARG A N 1
ATOM 8886 C CA . ARG A 1 1111 ? -28.205 1.989 29.248 1.00 87.12 1111 ARG A CA 1
ATOM 8887 C C . ARG A 1 1111 ? -28.817 0.618 28.974 1.00 87.12 1111 ARG A C 1
ATOM 8889 O O . ARG A 1 1111 ? -29.999 0.499 28.674 1.00 87.12 1111 ARG A O 1
ATOM 8896 N N . ARG A 1 1112 ? -28.007 -0.438 29.047 1.00 90.75 1112 ARG A N 1
ATOM 8897 C CA . ARG A 1 1112 ? -28.482 -1.811 28.857 1.00 90.75 1112 ARG A CA 1
ATOM 8898 C C . ARG A 1 1112 ? -29.362 -2.258 30.026 1.00 90.75 1112 ARG A C 1
ATOM 8900 O O . ARG A 1 1112 ? -30.356 -2.940 29.785 1.00 90.75 1112 ARG A O 1
ATOM 8907 N N . TRP A 1 1113 ? -29.046 -1.852 31.259 1.00 89.00 1113 TRP A N 1
ATOM 8908 C CA . TRP A 1 1113 ? -29.909 -2.094 32.418 1.00 89.00 1113 TRP A CA 1
ATOM 8909 C C . TRP A 1 1113 ? -31.296 -1.473 32.257 1.00 89.00 1113 TRP A C 1
ATOM 8911 O O . TRP A 1 1113 ? -32.277 -2.178 32.515 1.00 89.00 1113 TRP A O 1
ATOM 8921 N N . ASP A 1 1114 ? -31.368 -0.233 31.765 1.00 85.75 1114 ASP A N 1
ATOM 8922 C CA . ASP A 1 1114 ? -32.631 0.467 31.480 1.00 85.75 1114 ASP A CA 1
ATOM 8923 C C . ASP A 1 1114 ? -33.470 -0.277 30.422 1.00 85.75 1114 ASP A C 1
ATOM 8925 O O . ASP A 1 1114 ? -34.695 -0.314 30.500 1.00 85.75 1114 ASP A O 1
ATOM 8929 N N . ASN A 1 1115 ? -32.806 -0.969 29.489 1.00 85.50 1115 ASN A N 1
ATOM 8930 C CA . ASN A 1 1115 ? -33.431 -1.789 28.445 1.00 85.50 1115 ASN A CA 1
ATOM 8931 C C . ASN A 1 1115 ? -33.660 -3.262 28.853 1.00 85.50 1115 ASN A C 1
ATOM 8933 O O . ASN A 1 1115 ? -33.863 -4.123 27.997 1.00 85.50 1115 ASN A O 1
ATOM 8937 N N . GLY A 1 1116 ? -33.596 -3.587 30.149 1.00 87.75 1116 GLY A N 1
ATOM 8938 C CA . GLY A 1 1116 ? -33.911 -4.925 30.671 1.00 87.75 1116 GLY A CA 1
ATOM 8939 C C . GLY A 1 1116 ? -32.807 -5.980 30.517 1.00 87.75 1116 GLY A C 1
ATOM 8940 O O . GLY A 1 1116 ? -33.008 -7.138 30.888 1.00 87.75 1116 GLY A O 1
ATOM 8941 N N . TYR A 1 1117 ? -31.624 -5.612 30.025 1.00 91.75 1117 TYR A N 1
ATOM 8942 C CA . TYR A 1 1117 ? -30.467 -6.508 30.014 1.00 91.75 1117 TYR A CA 1
ATOM 8943 C C . TYR A 1 1117 ? -29.852 -6.612 31.408 1.00 91.75 1117 TYR A C 1
ATOM 8945 O O . TYR A 1 1117 ? -29.911 -5.670 32.194 1.00 91.75 1117 TYR A O 1
ATOM 8953 N N . ARG A 1 1118 ? -29.203 -7.735 31.723 1.00 92.25 1118 ARG A N 1
ATOM 8954 C CA . ARG A 1 1118 ? -28.425 -7.920 32.960 1.00 92.25 1118 ARG A CA 1
ATOM 8955 C C . ARG A 1 1118 ? -27.089 -8.573 32.650 1.00 92.25 1118 ARG A C 1
ATOM 8957 O O . ARG A 1 1118 ? -27.015 -9.428 31.776 1.00 92.25 1118 ARG A O 1
ATOM 8964 N N . ILE A 1 1119 ? -26.033 -8.187 33.357 1.00 93.88 1119 ILE A N 1
ATOM 8965 C CA . ILE A 1 1119 ? -24.701 -8.779 33.216 1.00 93.88 1119 ILE A CA 1
ATOM 8966 C C . ILE A 1 1119 ? -24.772 -10.247 33.644 1.00 93.88 1119 ILE A C 1
ATOM 8968 O O . ILE A 1 1119 ? -25.194 -10.546 34.762 1.00 93.88 1119 ILE A O 1
ATOM 8972 N N . THR A 1 1120 ? -24.352 -11.151 32.761 1.00 93.25 1120 THR A N 1
ATOM 8973 C CA . THR A 1 1120 ? -24.365 -12.606 32.992 1.00 93.25 1120 THR A CA 1
ATOM 8974 C C . THR A 1 1120 ? -22.990 -13.251 32.897 1.00 93.25 1120 THR A C 1
ATOM 8976 O O . THR A 1 1120 ? -22.815 -14.351 33.402 1.00 93.25 1120 THR A O 1
ATOM 8979 N N . ALA A 1 1121 ? -22.014 -12.599 32.262 1.00 94.75 1121 ALA A N 1
ATOM 8980 C CA . ALA A 1 1121 ? -20.625 -13.047 32.285 1.00 94.75 1121 ALA A CA 1
ATOM 8981 C C . ALA A 1 1121 ? -19.676 -11.852 32.186 1.00 94.75 1121 ALA A C 1
ATOM 8983 O O . ALA A 1 1121 ? -19.950 -10.881 31.476 1.00 94.75 1121 ALA A O 1
ATOM 8984 N N . THR A 1 1122 ? -18.538 -11.936 32.869 1.00 94.44 1122 THR A N 1
ATOM 8985 C CA . THR A 1 1122 ? -17.521 -10.878 32.893 1.00 94.44 1122 THR A CA 1
ATOM 8986 C C . THR A 1 1122 ? -16.129 -11.478 32.846 1.00 94.44 1122 THR A C 1
ATOM 8988 O O . THR A 1 1122 ? -15.839 -12.400 33.601 1.00 94.44 1122 THR A O 1
ATOM 8991 N N . ALA A 1 1123 ? -15.245 -10.926 32.021 1.00 93.88 1123 ALA A N 1
ATOM 8992 C CA . ALA A 1 1123 ? -13.834 -11.296 32.004 1.00 93.88 1123 ALA A CA 1
ATOM 8993 C C . ALA A 1 1123 ? -12.983 -10.093 31.598 1.00 93.88 1123 ALA A C 1
ATOM 8995 O O . ALA A 1 1123 ? -13.443 -9.220 30.864 1.00 93.88 1123 ALA A O 1
ATOM 8996 N N . ALA A 1 1124 ? -11.744 -10.035 32.076 1.00 91.75 1124 ALA A N 1
ATOM 8997 C CA . ALA A 1 1124 ? -10.860 -8.916 31.793 1.00 91.75 1124 ALA A CA 1
ATOM 8998 C C . ALA A 1 1124 ? -9.420 -9.385 31.584 1.00 91.75 1124 ALA A C 1
ATOM 9000 O O . ALA A 1 1124 ? -8.930 -10.292 32.249 1.00 91.75 1124 ALA A O 1
ATOM 9001 N N . THR A 1 1125 ? -8.747 -8.760 30.627 1.00 89.94 1125 THR A N 1
ATOM 9002 C CA . THR A 1 1125 ? -7.304 -8.876 30.397 1.00 89.94 1125 THR A CA 1
ATOM 9003 C C . THR A 1 1125 ? -6.588 -7.680 31.034 1.00 89.94 1125 THR A C 1
ATOM 9005 O O . THR A 1 1125 ? -7.207 -6.790 31.625 1.00 89.94 1125 THR A O 1
ATOM 9008 N N . TRP A 1 1126 ? -5.269 -7.607 30.854 1.00 83.94 1126 TRP A N 1
ATOM 9009 C CA . TRP A 1 1126 ? -4.472 -6.423 31.194 1.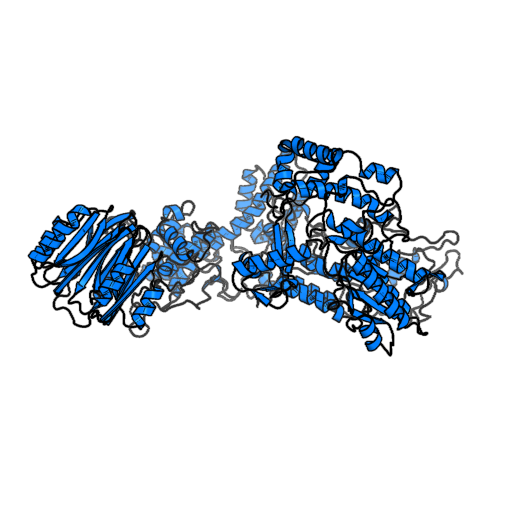00 83.94 1126 TRP A CA 1
ATOM 9010 C C . TRP A 1 1126 ? -4.709 -5.215 30.277 1.00 83.94 1126 TRP A C 1
ATOM 9012 O O . TRP A 1 1126 ? -4.179 -4.138 30.546 1.00 83.94 1126 TRP A O 1
ATOM 9022 N N . ASP A 1 1127 ? -5.475 -5.381 29.196 1.00 83.31 1127 ASP A N 1
ATOM 9023 C CA . ASP A 1 1127 ? -5.739 -4.324 28.219 1.00 83.31 1127 ASP A CA 1
ATOM 9024 C C . ASP A 1 1127 ? -7.226 -3.965 28.099 1.00 83.31 1127 ASP A C 1
ATOM 9026 O O . ASP A 1 1127 ? -7.531 -2.798 27.882 1.00 83.31 1127 ASP A O 1
ATOM 9030 N N . GLN A 1 1128 ? -8.136 -4.938 28.204 1.00 88.25 1128 GLN A N 1
ATOM 9031 C CA . GLN A 1 1128 ? -9.575 -4.768 27.965 1.00 88.25 1128 GLN A CA 1
ATOM 9032 C C . GLN A 1 1128 ? -10.432 -5.568 28.948 1.00 88.25 1128 GLN A C 1
ATOM 9034 O O . GLN A 1 1128 ? -10.080 -6.698 29.292 1.00 88.25 1128 GLN A O 1
ATOM 9039 N N . ALA A 1 1129 ? -11.596 -5.029 29.303 1.00 90.38 1129 ALA A N 1
ATOM 9040 C CA . ALA A 1 1129 ? -12.662 -5.710 30.026 1.00 90.38 1129 ALA A CA 1
ATOM 9041 C C . ALA A 1 1129 ? -13.856 -5.978 29.096 1.00 90.38 1129 ALA A C 1
ATOM 9043 O O . ALA A 1 1129 ? -14.232 -5.122 28.294 1.00 90.38 1129 ALA A O 1
ATOM 9044 N N . ALA A 1 1130 ? -14.446 -7.168 29.211 1.00 93.38 1130 ALA A N 1
ATOM 9045 C CA . ALA A 1 1130 ? -15.626 -7.584 28.467 1.00 93.38 1130 ALA A CA 1
ATOM 9046 C C . ALA A 1 1130 ? -16.761 -7.972 29.418 1.00 93.38 1130 ALA A C 1
ATOM 9048 O O . ALA A 1 1130 ? -16.578 -8.776 30.339 1.00 93.38 1130 ALA A O 1
ATOM 9049 N N . PHE A 1 1131 ? -17.946 -7.443 29.142 1.00 94.50 1131 PHE A N 1
ATOM 9050 C CA . PHE A 1 1131 ? -19.182 -7.732 29.852 1.00 94.50 1131 PHE A CA 1
ATOM 9051 C C . PHE A 1 1131 ? -20.189 -8.272 28.854 1.00 94.50 1131 PHE A C 1
ATOM 9053 O O . PHE A 1 1131 ? -20.464 -7.649 27.833 1.00 94.50 1131 PHE A O 1
ATOM 9060 N N . VAL A 1 1132 ? -20.745 -9.434 29.152 1.00 96.00 1132 VAL A N 1
ATOM 9061 C CA . VAL A 1 1132 ? -21.872 -9.989 28.414 1.00 96.00 1132 VAL A CA 1
ATOM 9062 C C . VAL A 1 1132 ? -23.127 -9.669 29.200 1.00 96.00 1132 VAL A C 1
ATOM 9064 O O . VAL A 1 1132 ? -23.215 -10.015 30.382 1.00 96.00 1132 VAL A O 1
ATOM 9067 N N . LEU A 1 1133 ? -24.093 -9.037 28.541 1.00 95.00 1133 LEU A N 1
ATOM 9068 C CA . LEU A 1 1133 ? -25.390 -8.736 29.125 1.00 95.00 1133 LEU A CA 1
ATOM 9069 C C . LEU A 1 1133 ? -26.481 -9.481 28.366 1.00 95.00 1133 LEU A C 1
ATOM 9071 O O . LEU A 1 1133 ? -26.480 -9.489 27.140 1.00 95.00 1133 LEU A O 1
ATOM 9075 N N . SER A 1 1134 ? -27.411 -10.096 29.087 1.00 94.12 1134 SER A N 1
ATOM 9076 C CA . SER A 1 1134 ? -28.441 -10.968 28.519 1.00 94.12 1134 SER A CA 1
ATOM 9077 C C . SER A 1 1134 ? -29.834 -10.581 29.001 1.00 94.12 1134 SER A C 1
ATOM 9079 O O . SER A 1 1134 ? -29.990 -10.105 30.127 1.00 94.12 1134 SER A O 1
ATOM 9081 N N . VAL A 1 1135 ? -30.844 -10.844 28.170 1.00 92.81 1135 VAL A N 1
ATOM 9082 C CA . VAL A 1 1135 ? -32.268 -10.736 28.520 1.00 92.81 1135 VAL A CA 1
ATOM 9083 C C . VAL A 1 1135 ? -32.821 -12.142 28.796 1.00 92.81 1135 VAL A C 1
ATOM 9085 O O . VAL A 1 1135 ? -32.898 -12.966 27.874 1.00 92.81 1135 VAL A O 1
ATOM 9088 N N . PRO A 1 1136 ? -33.213 -12.468 30.040 1.00 86.94 1136 PRO A N 1
ATOM 9089 C CA . PRO A 1 1136 ? -33.817 -13.760 30.373 1.00 86.94 1136 PRO A CA 1
ATOM 9090 C C . PRO A 1 1136 ? -35.149 -13.995 29.637 1.00 86.94 1136 PRO A C 1
ATOM 9092 O O . PRO A 1 1136 ? -35.952 -13.079 29.496 1.00 86.94 1136 PRO A O 1
ATOM 9095 N N . ARG A 1 1137 ? -35.432 -15.233 29.201 1.00 85.06 1137 ARG A N 1
ATOM 9096 C CA . ARG A 1 1137 ? -36.727 -15.613 28.584 1.00 85.06 1137 ARG A CA 1
ATOM 9097 C C . ARG A 1 1137 ? -37.894 -15.572 29.567 1.00 85.06 1137 ARG A C 1
ATOM 9099 O O . ARG A 1 1137 ? -39.033 -15.381 29.160 1.00 85.06 1137 ARG A O 1
ATOM 9106 N N . ARG A 1 1138 ? -37.620 -15.808 30.849 1.00 79.25 1138 ARG A N 1
ATOM 9107 C CA . ARG A 1 1138 ? -38.585 -15.677 31.944 1.00 79.25 1138 ARG A CA 1
ATOM 9108 C C . ARG A 1 1138 ? -38.140 -14.499 32.794 1.00 79.25 1138 ARG A C 1
ATOM 9110 O O . ARG A 1 1138 ? -36.998 -14.506 33.252 1.00 79.25 1138 ARG A O 1
ATOM 9117 N N . LYS A 1 1139 ? -39.014 -13.506 32.982 1.00 66.56 1139 LYS A N 1
ATOM 9118 C CA . LYS A 1 1139 ? -38.715 -12.356 33.842 1.00 66.56 1139 LYS A CA 1
ATOM 9119 C C . LYS A 1 1139 ? -38.384 -12.858 35.258 1.00 66.56 1139 LYS A C 1
ATOM 9121 O O . LYS A 1 1139 ? -39.213 -13.566 35.835 1.00 66.56 1139 LYS A O 1
ATOM 9126 N N . PRO A 1 1140 ? -37.186 -12.566 35.795 1.00 66.31 1140 PRO A N 1
ATOM 9127 C CA . PRO A 1 1140 ? -36.867 -12.861 37.187 1.00 66.31 1140 PRO A CA 1
ATOM 9128 C C . PRO A 1 1140 ? -37.810 -12.084 38.115 1.00 66.31 1140 PRO A C 1
ATOM 9130 O O . PRO A 1 1140 ? -38.255 -10.997 37.763 1.00 66.31 1140 PRO A O 1
ATOM 9133 N N . ALA A 1 1141 ? -38.110 -12.633 39.294 1.00 59.00 1141 ALA A N 1
ATOM 9134 C CA . ALA A 1 1141 ? -38.990 -11.973 40.265 1.00 59.00 1141 ALA A CA 1
ATOM 9135 C C . ALA A 1 1141 ? -38.363 -10.714 40.904 1.00 59.00 1141 ALA A C 1
ATOM 9137 O O . ALA A 1 1141 ? -39.102 -9.858 41.370 1.00 59.00 1141 ALA A O 1
ATOM 9138 N N . ASP A 1 1142 ? -37.028 -10.603 40.893 1.00 62.28 1142 ASP A N 1
ATOM 9139 C CA . ASP A 1 1142 ? -36.255 -9.461 41.395 1.00 62.28 1142 ASP A CA 1
ATOM 9140 C C . ASP A 1 1142 ? -35.351 -8.906 40.283 1.00 62.28 1142 ASP A C 1
ATOM 9142 O O . ASP A 1 1142 ? -34.594 -9.651 39.653 1.00 62.28 1142 ASP A O 1
ATOM 9146 N N . GLU A 1 1143 ? -35.412 -7.595 40.040 1.00 65.31 1143 GLU A N 1
ATOM 9147 C CA . GLU A 1 1143 ? -34.743 -6.954 38.897 1.00 65.31 1143 GLU A CA 1
ATOM 9148 C C . GLU A 1 1143 ? -33.433 -6.223 39.249 1.00 65.31 1143 GLU A C 1
ATOM 9150 O O . GLU A 1 1143 ? -32.719 -5.786 38.339 1.00 65.31 1143 GLU A O 1
ATOM 9155 N N . THR A 1 1144 ? -33.080 -6.098 40.532 1.00 85.25 1144 THR A N 1
ATOM 9156 C CA . THR A 1 1144 ? -31.938 -5.278 40.972 1.00 85.25 1144 THR A CA 1
ATOM 9157 C C . THR A 1 1144 ? -30.600 -5.989 40.752 1.00 85.25 1144 THR A C 1
ATOM 9159 O O . THR A 1 1144 ? -30.358 -7.080 41.274 1.00 85.25 1144 THR A O 1
ATOM 9162 N N . GLN A 1 1145 ? -29.702 -5.348 40.001 1.00 90.94 1145 GLN A N 1
ATOM 9163 C CA . GLN A 1 1145 ? -28.312 -5.765 39.821 1.00 90.94 1145 GLN A CA 1
ATOM 9164 C C . GLN A 1 1145 ? -27.381 -4.586 40.110 1.00 90.94 1145 GLN A C 1
ATOM 9166 O O . GLN A 1 1145 ? -27.651 -3.462 39.698 1.00 90.94 1145 GLN A O 1
ATOM 9171 N N . GLU A 1 1146 ? -26.271 -4.850 40.792 1.00 92.25 1146 GLU A N 1
ATOM 9172 C CA . GLU A 1 1146 ? -25.270 -3.843 41.133 1.00 92.25 1146 GLU A CA 1
ATOM 9173 C C . GLU A 1 1146 ? -23.864 -4.299 40.745 1.00 92.25 1146 GLU A C 1
ATOM 9175 O O . GLU A 1 1146 ? -23.549 -5.488 40.726 1.00 92.25 1146 GLU A O 1
ATOM 9180 N N . THR A 1 1147 ? -22.983 -3.339 40.476 1.00 92.06 1147 THR A N 1
ATOM 9181 C CA . THR A 1 1147 ? -21.572 -3.593 40.165 1.00 92.06 1147 THR A CA 1
ATOM 9182 C C . THR A 1 1147 ? -20.672 -2.833 41.119 1.00 92.06 1147 THR A C 1
ATOM 9184 O O . THR A 1 1147 ? -20.886 -1.642 41.346 1.00 92.06 1147 THR A O 1
ATOM 9187 N N . LEU A 1 1148 ? -19.630 -3.489 41.621 1.00 91.19 1148 LEU A N 1
ATOM 9188 C CA . LEU A 1 1148 ? -18.644 -2.901 42.519 1.00 91.19 1148 LEU A CA 1
ATOM 9189 C C . LEU A 1 1148 ? -17.231 -3.111 41.969 1.00 91.19 1148 LEU A C 1
ATOM 9191 O O . LEU A 1 1148 ? -16.905 -4.201 41.494 1.00 91.19 1148 LEU A O 1
ATOM 9195 N N . ARG A 1 1149 ? -16.396 -2.070 42.059 1.00 91.00 1149 ARG A N 1
ATOM 9196 C CA . ARG A 1 1149 ? -14.977 -2.111 41.689 1.00 91.00 1149 ARG A CA 1
ATOM 9197 C C . ARG A 1 1149 ? -14.118 -1.793 42.903 1.00 91.00 1149 ARG A C 1
ATOM 9199 O O . ARG A 1 1149 ? -14.308 -0.742 43.509 1.00 91.00 1149 ARG A O 1
ATOM 9206 N N . THR A 1 1150 ? -13.177 -2.666 43.241 1.00 90.50 1150 THR A N 1
ATOM 9207 C CA . THR A 1 1150 ? -12.296 -2.499 44.409 1.00 90.50 1150 THR A CA 1
ATOM 9208 C C . THR A 1 1150 ? -10.869 -2.926 44.084 1.00 90.50 1150 THR A C 1
ATOM 9210 O O . THR A 1 1150 ? -10.647 -3.851 43.308 1.00 90.50 1150 THR A O 1
ATOM 9213 N N . SER A 1 1151 ? -9.869 -2.265 44.670 1.00 87.81 1151 SER A N 1
ATOM 9214 C CA . SER A 1 1151 ? -8.458 -2.660 44.513 1.00 87.81 1151 SER A CA 1
ATOM 9215 C C . SER A 1 1151 ? -8.159 -4.008 45.183 1.00 87.81 1151 SER A C 1
ATOM 9217 O O . SER A 1 1151 ? -7.444 -4.833 44.619 1.00 87.81 1151 SER A O 1
ATOM 9219 N N . ALA A 1 1152 ? -8.755 -4.257 46.352 1.00 89.12 1152 ALA A N 1
ATOM 9220 C CA . ALA A 1 1152 ? -8.726 -5.537 47.060 1.00 89.12 1152 ALA A CA 1
ATOM 9221 C C . ALA A 1 1152 ? -10.025 -6.333 46.849 1.00 89.12 1152 ALA A C 1
ATOM 9223 O O . ALA A 1 1152 ? -11.035 -5.778 46.412 1.00 89.12 1152 ALA A O 1
ATOM 9224 N N . PHE A 1 1153 ? -10.020 -7.630 47.173 1.00 92.19 1153 PHE A N 1
ATOM 9225 C CA . PHE A 1 1153 ? -11.239 -8.443 47.130 1.00 92.19 1153 PHE A CA 1
ATOM 9226 C C . PHE A 1 1153 ? -12.299 -7.859 48.095 1.00 92.19 1153 PHE A C 1
ATOM 9228 O O . PHE A 1 1153 ? -11.949 -7.529 49.231 1.00 92.19 1153 PHE A O 1
ATOM 9235 N N . PRO A 1 1154 ? -13.577 -7.713 47.694 1.00 90.06 1154 PRO A N 1
ATOM 9236 C CA . PRO A 1 1154 ? -14.559 -6.887 48.411 1.00 90.06 1154 PRO A CA 1
ATOM 9237 C C . PRO A 1 1154 ? -15.190 -7.565 49.646 1.00 90.06 1154 PRO A C 1
ATOM 9239 O O . PRO A 1 1154 ? -16.399 -7.503 49.841 1.00 90.06 1154 PRO A O 1
ATOM 9242 N N . SER A 1 1155 ? -14.402 -8.203 50.514 1.00 89.12 1155 SER A N 1
ATOM 9243 C CA . SER A 1 1155 ? -14.893 -9.045 51.623 1.00 89.12 1155 SER A CA 1
ATOM 9244 C C . SER A 1 1155 ? -15.864 -8.348 52.592 1.00 89.12 1155 SER A C 1
ATOM 9246 O O . SER A 1 1155 ? -16.829 -8.973 53.039 1.00 89.12 1155 SER A O 1
ATOM 9248 N N . THR A 1 1156 ? -15.641 -7.064 52.898 1.00 88.19 1156 THR A N 1
ATOM 9249 C CA . THR A 1 1156 ? -16.521 -6.241 53.750 1.00 88.19 1156 THR A CA 1
ATOM 9250 C C . THR A 1 1156 ? -17.853 -5.951 53.066 1.00 88.19 1156 THR A C 1
ATOM 9252 O O . THR A 1 1156 ? -18.914 -6.254 53.609 1.00 88.19 1156 THR A O 1
ATOM 9255 N N . HIS A 1 1157 ? -17.790 -5.472 51.824 1.00 90.19 1157 HIS A N 1
ATOM 9256 C CA . HIS A 1 1157 ? -18.959 -5.132 51.023 1.00 90.19 1157 HIS A CA 1
ATOM 9257 C C . HIS A 1 1157 ? -19.837 -6.357 50.761 1.00 90.19 1157 HIS A C 1
ATOM 9259 O O . HIS A 1 1157 ? -21.053 -6.238 50.780 1.00 90.19 1157 HIS A O 1
ATOM 9265 N N . VAL A 1 1158 ? -19.260 -7.549 50.572 1.00 91.19 1158 VAL A N 1
ATOM 9266 C CA . VAL A 1 1158 ? -20.050 -8.777 50.372 1.00 91.19 1158 VAL A CA 1
ATOM 9267 C C . VAL A 1 1158 ? -21.018 -9.016 51.531 1.00 91.19 1158 VAL A C 1
ATOM 9269 O O . VAL A 1 1158 ? -22.185 -9.320 51.295 1.00 91.19 1158 VAL A O 1
ATOM 9272 N N . LYS A 1 1159 ? -20.573 -8.815 52.778 1.00 89.50 1159 LYS A N 1
ATOM 9273 C CA . LYS A 1 1159 ? -21.434 -8.978 53.959 1.00 89.50 1159 LYS A CA 1
ATOM 9274 C C . LYS A 1 1159 ? -22.547 -7.926 54.001 1.00 89.50 1159 LYS A C 1
ATOM 9276 O O . LYS A 1 1159 ? -23.692 -8.264 54.284 1.00 89.50 1159 LYS A O 1
ATOM 9281 N N . GLU A 1 1160 ? -22.232 -6.675 53.666 1.00 91.62 1160 GLU A N 1
ATOM 9282 C CA . GLU A 1 1160 ? -23.223 -5.591 53.566 1.00 91.62 1160 GLU A CA 1
ATOM 9283 C C . GLU A 1 1160 ? -24.265 -5.851 52.469 1.00 91.62 1160 GLU A C 1
ATOM 9285 O O . GLU A 1 1160 ? -25.442 -5.529 52.632 1.00 91.62 1160 GLU A O 1
ATOM 9290 N N . LYS A 1 1161 ? -23.846 -6.442 51.344 1.00 92.88 1161 LYS A N 1
ATOM 9291 C CA . LYS A 1 1161 ? -24.730 -6.798 50.226 1.00 92.88 1161 LYS A CA 1
ATOM 9292 C C . LYS A 1 1161 ? -25.629 -7.980 50.581 1.00 92.88 1161 LYS A C 1
ATOM 9294 O O . LYS A 1 1161 ? -26.829 -7.907 50.320 1.00 92.88 1161 LYS A O 1
ATOM 9299 N N . TRP A 1 1162 ? -25.112 -9.001 51.267 1.00 92.94 1162 TRP A N 1
ATOM 9300 C CA . TRP A 1 1162 ? -25.931 -10.111 51.767 1.00 92.94 1162 TRP A CA 1
ATOM 9301 C C . TRP A 1 1162 ? -27.054 -9.646 52.698 1.00 92.94 1162 TRP A C 1
ATOM 9303 O O . TRP A 1 1162 ? -28.173 -10.132 52.568 1.00 92.94 1162 TRP A O 1
ATOM 9313 N N . ALA A 1 1163 ? -26.807 -8.652 53.560 1.00 91.00 1163 ALA A N 1
ATOM 9314 C CA . ALA A 1 1163 ? -27.846 -8.067 54.419 1.00 91.00 1163 ALA A CA 1
ATOM 9315 C C . ALA A 1 1163 ? -28.995 -7.399 53.631 1.00 91.00 1163 ALA A C 1
ATOM 9317 O O . ALA A 1 1163 ? -30.080 -7.197 54.170 1.00 91.00 1163 ALA A O 1
ATOM 9318 N N . LYS A 1 1164 ? -28.770 -7.077 52.351 1.00 91.25 1164 LYS A N 1
ATOM 9319 C CA . LYS A 1 1164 ? -29.756 -6.515 51.414 1.00 91.25 1164 LYS A CA 1
ATOM 9320 C C . LYS A 1 1164 ? -30.265 -7.547 50.398 1.00 91.25 1164 LYS A C 1
ATOM 9322 O O . LYS A 1 1164 ? -30.835 -7.161 49.384 1.00 91.25 1164 LYS A O 1
ATOM 9327 N N . ASN A 1 1165 ? -30.030 -8.842 50.635 1.00 91.44 1165 ASN A N 1
ATOM 9328 C CA . ASN A 1 1165 ? -30.337 -9.942 49.709 1.00 91.44 1165 ASN A CA 1
ATOM 9329 C C . ASN A 1 1165 ? -29.670 -9.807 48.322 1.00 91.44 1165 ASN A C 1
ATOM 9331 O O . ASN A 1 1165 ? -30.174 -10.318 47.320 1.00 91.44 1165 ASN A O 1
ATOM 9335 N N . LEU A 1 1166 ? -28.517 -9.132 48.258 1.00 92.62 1166 LEU A N 1
ATOM 9336 C CA . LEU A 1 1166 ? -27.686 -9.001 47.062 1.00 92.62 1166 LEU A CA 1
ATOM 9337 C C . LEU A 1 1166 ? -26.518 -9.990 47.136 1.00 92.62 1166 LEU A C 1
ATOM 9339 O O . LEU A 1 1166 ? -25.663 -9.904 48.018 1.00 92.62 1166 LEU A O 1
ATOM 9343 N N . TYR A 1 1167 ? -26.455 -10.911 46.179 1.00 93.75 1167 TYR A N 1
ATOM 9344 C CA . TYR A 1 1167 ? -25.479 -12.003 46.148 1.00 93.75 1167 TYR A CA 1
ATOM 9345 C C . TYR A 1 1167 ? -24.568 -11.897 44.932 1.00 93.75 1167 TYR A C 1
ATOM 9347 O O . TYR A 1 1167 ? -25.020 -11.491 43.862 1.00 93.75 1167 TYR A O 1
ATOM 9355 N N . ILE A 1 1168 ? -23.299 -12.296 45.066 1.00 94.50 1168 ILE A N 1
ATOM 9356 C CA . ILE A 1 1168 ? -22.352 -12.269 43.942 1.00 94.50 1168 ILE A CA 1
ATOM 9357 C C . ILE A 1 1168 ? -22.840 -13.238 42.863 1.00 94.50 1168 ILE A C 1
ATOM 9359 O O . ILE A 1 1168 ? -23.032 -14.420 43.136 1.00 94.50 1168 ILE A O 1
ATOM 9363 N N . ALA A 1 1169 ? -23.021 -12.735 41.648 1.00 91.62 1169 ALA A N 1
ATOM 9364 C CA . ALA A 1 1169 ? -23.401 -13.514 40.475 1.00 91.62 1169 ALA A CA 1
ATOM 9365 C C . ALA A 1 1169 ? -22.218 -13.767 39.532 1.00 91.62 1169 ALA A C 1
ATOM 9367 O O . ALA A 1 1169 ? -22.179 -14.790 38.860 1.00 91.62 1169 ALA A O 1
ATOM 9368 N N . SER A 1 1170 ? -21.264 -12.836 39.472 1.00 93.31 1170 SER A N 1
ATOM 9369 C CA . SER A 1 1170 ? -20.053 -12.952 38.656 1.00 93.31 1170 SER A CA 1
ATOM 9370 C C . SER A 1 1170 ? -18.938 -12.121 39.278 1.00 93.31 1170 SER A C 1
ATOM 9372 O O . SER A 1 1170 ? -19.192 -11.044 39.827 1.00 93.31 1170 SER A O 1
ATOM 9374 N N . VAL A 1 1171 ? -17.702 -12.601 39.182 1.00 94.38 1171 VAL A N 1
ATOM 9375 C CA . VAL A 1 1171 ? -16.512 -11.874 39.632 1.00 94.38 1171 VAL A CA 1
ATOM 9376 C C . VAL A 1 1171 ? -15.368 -12.068 38.642 1.00 94.38 1171 VAL A C 1
ATOM 9378 O O . VAL A 1 1171 ? -15.175 -13.161 38.119 1.00 94.38 1171 VAL A O 1
ATOM 9381 N N . CYS A 1 1172 ? -14.596 -11.015 38.380 1.00 93.94 1172 CYS A N 1
ATOM 9382 C CA . CYS A 1 1172 ? -13.339 -11.101 37.637 1.00 93.94 1172 CYS A CA 1
ATOM 9383 C C . CYS A 1 1172 ? -12.323 -10.062 38.140 1.00 93.94 1172 CYS A C 1
ATOM 9385 O O . CYS A 1 1172 ? -12.658 -9.175 38.928 1.00 93.94 1172 CYS A O 1
ATOM 9387 N N . TYR A 1 1173 ? -11.071 -10.181 37.697 1.00 90.75 1173 TYR A N 1
ATOM 9388 C CA . TYR A 1 1173 ? -9.988 -9.254 38.023 1.00 90.75 1173 TYR A CA 1
ATOM 9389 C C . TYR A 1 1173 ? -9.269 -8.833 36.740 1.00 90.75 1173 TYR A C 1
ATOM 9391 O O . TYR A 1 1173 ? -8.976 -9.672 35.890 1.00 90.75 1173 TYR A O 1
ATOM 9399 N N . GLY A 1 1174 ? -8.998 -7.540 36.580 1.00 85.00 1174 GLY A N 1
ATOM 9400 C CA . GLY A 1 1174 ? -8.296 -7.030 35.404 1.00 85.00 1174 GLY A CA 1
ATOM 9401 C C . GLY A 1 1174 ? -8.219 -5.510 35.369 1.00 85.00 1174 GLY A C 1
ATOM 9402 O O . GLY A 1 1174 ? -8.451 -4.841 36.378 1.00 85.00 1174 GLY A O 1
ATOM 9403 N N . ARG A 1 1175 ? -7.848 -4.955 34.211 1.00 75.56 1175 ARG A N 1
ATOM 9404 C CA . ARG A 1 1175 ? -7.647 -3.509 34.060 1.00 75.56 1175 ARG A CA 1
ATOM 9405 C C . ARG A 1 1175 ? -8.976 -2.753 33.961 1.00 75.56 1175 ARG A C 1
ATOM 9407 O O . ARG A 1 1175 ? -9.826 -3.064 33.134 1.00 75.56 1175 ARG A O 1
ATOM 9414 N N . THR A 1 1176 ? -9.104 -1.727 34.790 1.00 69.81 1176 THR A N 1
ATOM 9415 C CA . THR A 1 1176 ? -10.186 -0.741 34.860 1.00 69.81 1176 THR A CA 1
ATOM 9416 C C . THR A 1 1176 ? -9.576 0.667 35.021 1.00 69.81 1176 THR A C 1
ATOM 9418 O O . THR A 1 1176 ? -8.422 0.910 34.654 1.00 69.81 1176 THR A O 1
ATOM 9421 N N . VAL A 1 1177 ? -10.353 1.621 35.541 1.00 65.75 1177 VAL A N 1
ATOM 9422 C CA . VAL A 1 1177 ? -9.959 3.012 35.799 1.00 65.75 1177 VAL A CA 1
ATOM 9423 C C . VAL A 1 1177 ? -10.274 3.351 37.252 1.00 65.75 1177 VAL A C 1
ATOM 9425 O O . VAL A 1 1177 ? -11.356 2.978 37.717 1.00 65.75 1177 VAL A O 1
ATOM 9428 N N . SER A 1 1178 ? -9.340 4.024 37.938 1.00 49.22 1178 SER A N 1
ATOM 9429 C CA . SER A 1 1178 ? -9.515 4.555 39.300 1.00 49.22 1178 SER A CA 1
ATOM 9430 C C . SER A 1 1178 ? -10.551 5.668 39.351 1.00 49.22 1178 SER A C 1
ATOM 9432 O O . SER A 1 1178 ? -10.382 6.618 38.547 1.00 49.22 1178 SER A O 1
#

Radius of gyration: 42.55 Å; chains: 1; bounding box: 92×85×121 Å